Protein AF-A0AAN6G7Z8-F1 (afdb_monomer)

Solvent-accessible surface area (backbone atoms only — not comparable to full-atom values): 63134 Å² total; per-residue (Å²): 135,84,89,82,85,80,85,89,82,92,87,84,90,83,86,84,84,86,82,89,71,88,78,70,93,81,31,65,41,79,44,77,35,82,87,79,73,40,82,43,78,47,68,76,52,81,61,79,88,75,63,74,58,39,73,42,87,99,51,43,29,22,44,34,81,71,42,70,51,83,85,36,32,41,28,30,42,38,38,22,40,59,78,18,38,45,71,77,44,64,40,52,74,22,33,36,38,38,35,25,71,35,42,23,30,37,41,32,49,68,95,46,75,43,79,41,42,49,81,32,71,52,77,41,53,56,64,36,40,33,31,40,34,30,69,27,98,45,60,20,32,28,41,38,39,35,45,29,70,77,84,71,64,94,68,77,63,78,80,62,86,82,70,91,86,87,85,84,88,84,78,89,81,88,82,88,81,89,80,90,79,89,84,88,88,88,83,90,85,82,84,86,88,85,90,81,91,80,85,80,86,75,89,76,84,82,79,87,78,92,72,91,70,97,71,82,82,80,76,73,53,68,42,68,73,77,66,58,80,68,38,80,37,45,62,54,39,44,73,45,38,32,36,31,42,46,100,92,46,52,25,56,31,36,34,42,29,38,26,86,88,46,36,49,74,66,41,80,26,63,27,47,96,33,30,34,36,43,81,44,66,57,43,82,40,78,31,54,33,39,36,38,59,43,51,78,90,66,58,98,82,59,67,86,87,71,68,60,69,50,77,45,38,35,29,29,53,80,66,99,46,43,35,47,39,41,34,38,39,35,37,54,71,46,100,66,81,87,67,79,77,75,80,77,79,83,82,90,82,84,87,85,81,85,82,86,83,80,90,76,82,83,83,80,88,81,83,85,83,82,90,78,88,88,78,94,82,83,91,81,86,86,83,93,78,77,88,78,76,76,90,74,68,86,86,58,94,80,66,88,76,56,80,44,39,48,50,90,51,76,61,36,53,47,42,55,73,43,42,71,61,39,53,50,14,21,51,28,41,50,54,42,49,51,34,26,49,41,17,50,47,28,36,74,72,70,74,41,60,33,34,53,38,67,51,60,53,85,87,82,54,71,77,50,51,77,35,71,29,51,50,69,45,81,33,60,27,91,47,39,56,69,59,40,58,29,63,46,30,5,47,68,23,87,84,30,89,37,39,58,44,62,60,56,46,48,42,59,20,38,64,70,32,94,64,60,48,42,47,40,38,29,32,34,32,33,27,39,68,13,41,55,37,60,68,38,89,69,28,48,84,53,36,84,85,31,70,46,32,34,54,19,26,30,42,86,45,51,35,50,44,63,42,63,54,51,26,74,50,66,59,86,76,91,72,82,96,56,80,68,63,52,15,31,8,35,23,40,31,54,34,55,62,35,38,34,60,43,77,79,40,44,67,56,29,48,50,31,74,53,66,55,48,58,86,40,30,68,34,62,76,33,50,12,55,19,29,22,40,23,28,20,41,44,57,30,52,44,49,28,19,33,37,15,17,71,66,45,70,80,41,92,46,11,38,46,46,78,11,18,75,42,44,51,34,71,63,32,32,53,43,43,71,36,64,66,74,72,40,79,32,54,76,76,39,46,95,90,61,23,50,78,44,30,31,71,35,71,68,56,49,58,50,41,62,57,31,53,41,27,54,61,93,87,59,77,83,69,76,80,83,76,46,88,90,39,68,69,35,45,53,54,47,55,50,53,30,67,52,36,34,45,75,41,53,28,89,60,21,31,36,36,34,36,29,86,100,45,23,31,36,32,41,39,36,24,50,73,92,37,74,76,46,78,47,75,29,68,54,62,76,50,96,84,77,54,79,82,60,91,33,55,33,54,66,49,74,51,38,56,65,65,53,52,55,50,50,52,54,52,53,51,74,76,50,95,76,82,92,74,83,90,50,86,79,51,54,64,56,50,51,54,53,49,52,58,53,57,72,72,52,50,33,30,37,34,39,30,27,50,43,62,22,65,29,78,42,73,36,44,90,75,59,16,43,54,70,77,92,68,89,62,52,83,83,93,82,85,89,83,84,94,80,85,90,88,85,84,93,82,74,93,68,65,66,76,63,84,72,81,69,97,49,88,86,59,75,62,82,79,81,87,76,94,75,84,90,81,79,79,46,47,45,62,40,48,70,65,62,89,86,73,87,67,56,62,35,30,45,29,42,24,23,57,80,33,23,22,17,36,35,42,32,30,70,82,73,50,72,40,63,37,62,53,74,77,70,79,77,89,71,92,76,84,78,88,82,72,102,63,83,79,80,77,80,68,43,74,50,73,44,77,49,70,85,87,58,76,47,64,50,52,50,35,38,40,34,17,37,65,95,29,32,15,16,42,25,48,33,25,62,60,70,54,61,56,68,72,47,35,24,80,86,38,51,51,82,48,70,52,69,49,60,92,95,39,49,51,30,26,37,34,38,34,26,66,88,40,25,49,46,81,48,77,35,49,59,130

Mean predicted aligned error: 20.31 Å

Sequence (1068 aa):
MDEDRHLPGDRPAEDVDGIGNAQQPGQTGIFWDTLSGKETTRRLACQREDITARKVYNADFRFQKVFAVGDSMAAGIVEIPVGGSKPAKTSKTGSLTFFVSEGSVRARIHSSSFVVGAGGMFLVPIGNQYSIDNMAEHDSRLFFAEARGPHSNSDDVRGVEGVIDHAAQDAVGHRFAEGAESEEETTTISMPESKSKVATMASSKEVYDEATGAGTEHEALIRFTNVRQNEIIFHRLLLIVGRAGTPSTPVRALVAHPDPRSGFGPIEWQCTQSHFKTSVPLREGENTIRFVAKIDGASDDDDPGHVTTTQLTVKYEPQNVPPLRIAILLAKDSPVDLKPTPIPTATIDAKPKPPIVTHRPHPEPTPLPASARVDQVEQSDAPTASDPAPPVEPDNTNAPRPLVDCPPGPIRDKILAGGIKEIQRRVAIQAYCWQAFYAEQMHRHRFGRRAFRFEEHPNDAADTSLEDLLVVHLLRSEKTVAEFHDANNAQQNRDATNSGAMWDWTSEAIARHPELSKSRAPIAVLTLESHWVPDHPNAPPPARNQRRGLLLAHAALGGSASAPWMSILEQKAERENDADQFSLGVMGSHWIWAAPSSLEQLSDAFLDETRTDEDYVVSDLGEGGTAWETLCVGMGAWLHEAGHALGNPHWPTGIMSRGYNEFSRIFMTTEAYRTRLNQPGERLITPANDDRNCHLHRAEACRARWHPNLRLPGDAPAPPALDPSKEESVQAYERWCSLPPLIYATPDGALFHASEGNGIVAIEIDVDDSLVRLIEFTGRPGGDGAKEGKAPVTEYLLDKKTVKETLRAHLRSRSPAEEKKNDDDAVAAEEEEEEELFKKLHVTVRAVGTNLCIAELGNYFRDAFASPIEIFATREDEQQGPGRNPKPAPPSGPGILAFRAPGCGREVQLEDGEKGGEKYRWTTAFADQVGSRPGLTAITIFAEWSLRGIKFEYEDGTSQAFGDTSSPTTDKDKDKDTERSSPAPTFAHRFPFDTSTPGRHIAHVVLRAGWWVDAIQFVLENGAQTELVGNTGGGGLFVLLPPEGKRVVGLHGSFDEWIRSVGICYEA

Secondary structure (DSSP, 8-state):
---------------------PPPTTSEEEEEETTTTEEEEEE----GGG--PEEPTTSS-EEEEEEEETTTEEEEEEEE-TT-EEEEEE-TTEEEEEEEEESEEEEEETTEEEEEETT-EEEE-TT-EEEEEE-SSS-EEEEEEEEE-----TTSSTTTTTSSSSSS-------------------------------PPP------------------SEEESS--TTEEE-SSEEEEEEEE-BTTB-EEEEEEE--TTS-PPPEEEEEETTEEEEEEE--SEEEEEEEEEEETT--TTS-GGG--EEEEEEEE---SSPBPEEEEEE-TT-S---SPPPP--------PPPP-------PPPPPPPPP----------------PPP------TTSPPPSS---SSHHHHHHHHHHHHHHHHHHHHHHHHHHHHHHHHHHHTTS-S---B--B----STT--HHHHB-EEEEE-SS-HHHHT-GGG-TT-TT-S-TTHHHHHHHHHHHTSTTGGG--S-EEEEETT-EEEET-TTPPPPPTTPPPEEEES--EEEE--S-GGGGG----S-----GGG--EEEEESTTGGGS-SSGGGHHHHTT--PBP-TTTS--GGG--SBHHHHHHHHHHHHHHHHHHHTT----SSSTTTTGGGGTHHHH-SS---BGGGTBPPPS---TTTTTSSSS--HHHHHHHHH-GGG--TT-SSPPPP--TT-HHHHHHHHHHHH-PPEEEEBSSEEEEEPPTT--EEEEEEEETTEEEEEEE--SS--TTT----SSSBSEEEEEHHHHHHHHHHHHHHH-----PPP-TTHHHHHHHHHHHHHHHS-EEEEEEETT--EEEES-HHHHSB----------------S----------PPPP-----SSTT--BPPP--SSS---PEEEE-----SS----EEEEEEEESSSEEEEEEEETTS-EEEEE----------------S-PPPPPEEEEEE--TTSS--SEEEEEEEESSSEEEEEEEETTS-B---EE-TTSSEEEEE-PPTT--EEEEEEEESSSEEEEEEEE--

pLDDT: mean 72.28, std 25.33, range [21.23, 98.69]

Nearest PDB structures (foldseek):
  6o2d-assembly1_A  TM=9.575E-01  e=2.338E-12  Schizosaccharomyces pombe
  6o2d-assembly1_B  TM=8.666E-01  e=4.408E-12  Schizosaccharomyces pombe
  7x85-assembly2_C  TM=8.555E-01  e=1.520E-10  Gallus gallus
  7zvm-assembly1_A-2  TM=8.841E-01  e=1.542E-07  Thermococcus barophilus
  5fq0-assembly1_A  TM=8.252E-01  e=3.592E-07  Halomonas sp.

Radius of gyration: 38.15 Å; Cα contacts (8 Å, |Δi|>4): 1981; chains: 1; bounding box: 124×100×104 Å

Organism: NCBI:txid155126

InterPro domains:
  IPR001229 Jacalin-like lectin domain [PS51752] (910-1068)
  IPR011051 RmlC-like cupin domain superfamily [SSF51182] (70-149)
  IPR014710 RmlC-like jelly roll fold [G3DSA:2.60.120.10] (59-148)
  IPR021917 Uncharacterised protein family, zinc metallopeptidase-like [PF12044] (222-339)
  IPR021917 Uncharacterised protein family, zinc metallopeptidase-like [PF12044] (418-731)
  IPR025974 Mif2/CENP-C cupin domain [PF11699] (61-145)
  IPR036404 Jacalin-like lectin domain superfamily [G3DSA:2.100.10.30] (911-1067)
  IPR036404 Jacalin-like lectin domain superfamily [SSF51101] (936-1066)
  IPR053002 Zinc-dependent metalloproteinase M10B [PTHR21054] (424-1067)

Foldseek 3Di:
DDDDDDDDDDDDDDDDDDDDDDDDPDQWDWDQDPVVRDTDIDGPDDDPVRADFDDDPPFQKTWDFDDDDDPFKTKTKIKGFAQGKADKDALAQKKKKKAWQAAWKWKDKANDIDIAHHRGMDIRGHGIIMMITGPGPGMIMMIMMIGGDPDDPPPVVVPPVPPPDPDDDDDDDDDDDDDDDDDDDDDDDDDDDDDDDDDDDDDDDDDDDDDDDDDDDPDQQWAWDQDDAAAEAAAFKAKTKTFGGDPVWDFQWKWKQKALQQLEGIFIWGAFPRITIDIYGHDAFKIKIKMWTDTPPDDPPPDPVPTRMDIGMYHYDHDPFFFAEEAEEDEQPQPDDPDPPPDDPDDDDDDDDDDDDDDDDDDDDDDDDDDDDDDDDDDDDDDDDDDDDAPDDPDPVPDDDFLAFDDDDPLSVCSSVCPVLLLLLLVQLLVSLQLNFQQSQLVVQVLHRFGFHFQFDDSPDSNDASSNGGDYHYFYFNHHLVRQQDPLCDLQQPPRPNVCVLLQRVLVRLCPDPPSVQFQRAYQYEHSSWFWAFPDPRFDDAADPWGTTTTTNFDQAWAELAQLLCRVDGDDDDDDRDSSRYGYGYGYCQLSSLGDSHPNCLVVSQAFQAADDSNGGTPVSVQPRTSNQSCLQRSLSSVLRSLNSLVDAQAPAASSDRLSSLSSLSRHQWGQQRVSVRGGTDSGRDPVPSPPGHHQDSVSSLLLSLRRSGDDPPDPPDQQDADPVDPVSVVVNVVVLHDAWAWDAAQFWIKTFADPPKAWAWKFKDWPNHTQDIDGFPCDDRPPDDDDDNDRHGMDGDGPVNVLVSVVVVVCVVDVDDDDDDDPVVVVVVVVVSVVVLVPIFMKMWTAMSSRHIDIDRRGVPGRHDDDPDFDWDDDDDDDDDDDDDDDDDDPTDDHGDDPDPDPDDWDDDDDPDDDDDDKTKDWFFAPDPDDDWFWFKKKFWEDQAGAKIKTATPVRDITMDGDPDFPDPDDDDPPDDPDDDDDGTDIDMGGDDPVDPFRFFQKKKFFADQFTQWIKTATRVRDIDPTDGNPVHHDIDMAGDHPPKGFGIWIAIDDRHTRDIHTDIDD

Structure (mmCIF, N/CA/C/O backbone):
data_AF-A0AAN6G7Z8-F1
#
_entry.id   AF-A0AAN6G7Z8-F1
#
loop_
_atom_site.group_PDB
_atom_site.id
_atom_site.type_symbol
_atom_site.label_atom_id
_atom_site.label_alt_id
_atom_site.label_comp_id
_atom_site.label_asym_id
_atom_site.label_entity_id
_atom_site.label_seq_id
_atom_site.pdbx_PDB_ins_code
_atom_site.Cartn_x
_atom_site.Cartn_y
_atom_site.Cartn_z
_atom_site.occupancy
_atom_site.B_iso_or_equiv
_atom_site.auth_seq_id
_atom_site.auth_comp_id
_atom_site.auth_asym_id
_atom_site.auth_atom_id
_atom_site.pdbx_PDB_model_num
ATOM 1 N N . MET A 1 1 ? -71.427 -47.394 25.728 1.00 28.48 1 MET A N 1
ATOM 2 C CA . MET A 1 1 ? -71.384 -48.728 25.108 1.00 28.48 1 MET A CA 1
ATOM 3 C C . MET A 1 1 ? -71.312 -48.486 23.625 1.00 28.48 1 MET A C 1
ATOM 5 O O . MET A 1 1 ? -72.136 -47.735 23.123 1.00 28.48 1 MET A O 1
ATOM 9 N N . ASP A 1 2 ? -70.267 -49.058 23.048 1.00 25.77 2 ASP A N 1
ATOM 10 C CA . ASP A 1 2 ? -69.879 -49.123 21.643 1.00 25.77 2 ASP A CA 1
ATOM 11 C C . ASP A 1 2 ? -69.475 -47.831 20.921 1.00 25.77 2 ASP A C 1
ATOM 13 O O . ASP A 1 2 ? -70.232 -46.877 20.747 1.00 25.77 2 ASP A O 1
ATOM 17 N N . GLU A 1 3 ? -68.190 -47.864 20.555 1.00 27.66 3 GLU A N 1
ATOM 18 C CA . GLU A 1 3 ? -67.471 -47.011 19.626 1.00 27.66 3 GLU A CA 1
ATOM 19 C C . GLU A 1 3 ? -68.074 -47.141 18.234 1.00 27.66 3 GLU A C 1
ATOM 21 O O . GLU A 1 3 ? -68.332 -48.242 17.754 1.00 27.66 3 GLU A O 1
ATOM 26 N N . ASP A 1 4 ? -68.250 -46.014 17.559 1.00 33.69 4 ASP A N 1
ATOM 27 C CA . ASP A 1 4 ? -68.547 -46.026 16.141 1.00 33.69 4 ASP A CA 1
ATOM 28 C C . ASP A 1 4 ? -68.101 -44.698 15.544 1.00 33.69 4 ASP A C 1
ATOM 30 O O . ASP A 1 4 ? -68.445 -43.630 16.064 1.00 33.69 4 ASP A O 1
ATOM 34 N N . ARG A 1 5 ? -67.367 -44.763 14.433 1.00 30.23 5 ARG A N 1
ATOM 35 C CA . ARG A 1 5 ? -67.792 -44.068 13.214 1.00 30.23 5 ARG A CA 1
ATOM 36 C C . ARG A 1 5 ? -66.953 -44.476 12.013 1.00 30.23 5 ARG A C 1
ATOM 38 O O . ARG A 1 5 ? -65.790 -44.122 11.853 1.00 30.23 5 ARG A O 1
ATOM 45 N N . HIS A 1 6 ? -67.656 -45.230 11.184 1.00 27.31 6 HIS A N 1
ATOM 46 C CA . HIS A 1 6 ? -67.337 -45.735 9.866 1.00 27.31 6 HIS A CA 1
ATOM 47 C C . HIS A 1 6 ? -67.014 -44.664 8.800 1.00 27.31 6 HIS A C 1
ATOM 49 O O . HIS A 1 6 ? -67.655 -43.616 8.724 1.00 27.31 6 HIS A O 1
ATOM 55 N N . LEU A 1 7 ? -66.048 -45.046 7.950 1.00 27.84 7 LEU A N 1
ATOM 56 C CA . LEU A 1 7 ? -65.955 -45.013 6.467 1.00 27.84 7 LEU A CA 1
ATOM 57 C C . LEU A 1 7 ? -67.247 -44.669 5.679 1.00 27.84 7 LEU A C 1
ATOM 59 O O . LEU A 1 7 ? -68.328 -44.901 6.222 1.00 27.84 7 LEU A O 1
ATOM 63 N N . PRO A 1 8 ? -67.208 -44.243 4.383 1.00 38.03 8 PRO A N 1
ATOM 64 C CA . PRO A 1 8 ? -66.301 -44.681 3.283 1.00 38.03 8 PRO A CA 1
ATOM 65 C C . PRO A 1 8 ? -65.854 -43.523 2.341 1.00 38.03 8 PRO A C 1
ATOM 67 O O . PRO A 1 8 ? -66.257 -42.387 2.539 1.00 38.03 8 PRO A O 1
ATOM 70 N N . GLY A 1 9 ? -65.045 -43.632 1.284 1.00 28.48 9 GLY A N 1
ATOM 71 C CA . GLY A 1 9 ? -64.254 -44.655 0.596 1.00 28.48 9 GLY A CA 1
ATOM 72 C C . GLY A 1 9 ? -63.456 -43.941 -0.531 1.00 28.48 9 GLY A C 1
ATOM 73 O O . GLY A 1 9 ? -63.739 -42.781 -0.828 1.00 28.48 9 GLY A O 1
ATOM 74 N N . ASP A 1 10 ? -62.484 -44.644 -1.127 1.00 33.16 10 ASP A N 1
ATOM 75 C CA . ASP A 1 10 ? -61.603 -44.291 -2.268 1.00 33.16 10 ASP A CA 1
ATOM 76 C C . ASP A 1 10 ? -60.564 -43.158 -2.110 1.00 33.16 10 ASP A C 1
ATOM 78 O O . ASP A 1 10 ? -60.912 -41.980 -2.063 1.00 33.16 10 ASP A O 1
ATOM 82 N N . ARG A 1 11 ? -59.259 -43.514 -2.127 1.00 24.14 11 ARG A N 1
ATOM 83 C CA . ARG A 1 11 ? -58.114 -42.676 -2.576 1.00 24.14 11 ARG A CA 1
ATOM 84 C C . ARG A 1 11 ? -56.769 -43.464 -2.651 1.00 24.14 11 ARG A C 1
ATOM 86 O O . ARG A 1 11 ? -56.707 -44.569 -2.118 1.00 24.14 11 ARG A O 1
ATOM 93 N N . PRO A 1 12 ? -55.729 -42.941 -3.351 1.00 32.41 12 PRO A N 1
ATOM 94 C CA . PRO A 1 12 ? -54.546 -43.679 -3.830 1.00 32.41 12 PRO A CA 1
ATOM 95 C C . PRO A 1 12 ? -53.280 -43.560 -2.948 1.00 32.41 12 PRO A C 1
ATOM 97 O O . PRO A 1 12 ? -53.175 -42.631 -2.161 1.00 32.41 12 PRO A O 1
ATOM 100 N N . ALA A 1 13 ? -52.324 -44.472 -3.200 1.00 33.62 13 ALA A N 1
ATOM 101 C CA . ALA A 1 13 ? -50.876 -44.480 -2.901 1.00 33.62 13 ALA A CA 1
ATOM 102 C C . ALA A 1 13 ? -50.381 -43.998 -1.519 1.00 33.62 13 ALA A C 1
ATOM 104 O O . ALA A 1 13 ? -50.325 -42.800 -1.279 1.00 33.62 13 ALA A O 1
ATOM 105 N N . GLU A 1 14 ? -49.832 -44.920 -0.715 1.00 25.30 14 GLU A N 1
ATOM 106 C CA . GLU A 1 14 ? -48.807 -44.602 0.291 1.00 25.30 14 GLU A CA 1
ATOM 107 C C . GLU A 1 14 ? -47.700 -45.665 0.343 1.00 25.30 14 GLU A C 1
ATOM 109 O O . GLU A 1 14 ? -47.925 -46.863 0.140 1.00 25.30 14 GLU A O 1
ATOM 114 N N . ASP A 1 15 ? -46.494 -45.145 0.564 1.00 27.22 15 ASP A N 1
ATOM 115 C CA . ASP A 1 15 ? -45.196 -45.797 0.640 1.00 27.22 15 ASP A CA 1
ATOM 116 C C . ASP A 1 15 ? -45.109 -46.821 1.782 1.00 27.22 15 ASP A C 1
ATOM 118 O O . ASP A 1 15 ? -45.509 -46.569 2.917 1.00 27.22 15 ASP A O 1
ATOM 122 N N . VAL A 1 16 ? -44.525 -47.983 1.481 1.00 29.36 16 VAL A N 1
ATOM 123 C CA . VAL A 1 16 ? -44.219 -49.019 2.472 1.00 29.36 16 VAL A CA 1
ATOM 124 C C . VAL A 1 16 ? -42.811 -48.789 3.012 1.00 29.36 16 VAL A C 1
ATOM 126 O O . VAL A 1 16 ? -41.816 -49.098 2.351 1.00 29.36 16 VAL A O 1
ATOM 129 N N . ASP A 1 17 ? -42.745 -48.289 4.242 1.00 27.64 17 ASP A N 1
ATOM 130 C CA . ASP A 1 17 ? -41.586 -48.439 5.113 1.00 27.64 17 ASP A CA 1
ATOM 131 C C . ASP A 1 17 ? -41.465 -49.891 5.609 1.00 27.64 17 ASP A C 1
ATOM 133 O O . ASP A 1 17 ? -42.432 -50.501 6.063 1.00 27.64 17 ASP A O 1
ATOM 137 N N . GLY A 1 18 ? -40.233 -50.410 5.588 1.00 28.52 18 GLY A N 1
ATOM 138 C CA . GLY A 1 18 ? -39.791 -51.468 6.501 1.00 28.52 18 GLY A CA 1
ATOM 139 C C . GLY A 1 18 ? -39.452 -52.833 5.895 1.00 28.52 18 GLY A C 1
ATOM 140 O O . GLY A 1 18 ? -40.257 -53.752 5.959 1.00 28.52 18 GLY A O 1
ATOM 141 N N . ILE A 1 19 ? -38.192 -53.021 5.473 1.00 29.64 19 ILE A N 1
ATOM 142 C CA . ILE A 1 19 ? -37.435 -54.263 5.736 1.00 29.64 19 ILE A CA 1
ATOM 143 C C . ILE A 1 19 ? -36.008 -53.862 6.132 1.00 29.64 19 ILE A C 1
ATOM 145 O O . ILE A 1 19 ? -35.296 -53.210 5.367 1.00 29.64 19 ILE A O 1
ATOM 149 N N . GLY A 1 20 ? -35.625 -54.219 7.358 1.00 32.72 20 GLY A N 1
ATOM 150 C CA . GLY A 1 20 ? -34.321 -53.936 7.942 1.00 32.72 20 GLY A CA 1
ATOM 151 C C . GLY A 1 20 ? -33.197 -54.784 7.350 1.00 32.72 20 GLY A C 1
ATOM 152 O O . GLY A 1 20 ? -33.374 -55.963 7.061 1.00 32.72 20 GLY A O 1
ATOM 153 N N . ASN A 1 21 ? -32.018 -54.172 7.249 1.00 30.88 21 ASN A N 1
ATOM 154 C CA . ASN A 1 21 ? -30.740 -54.868 7.176 1.00 30.88 21 ASN A CA 1
ATOM 155 C C . ASN A 1 21 ? -29.940 -54.481 8.421 1.00 30.88 21 ASN A C 1
ATOM 157 O O . ASN A 1 21 ? -29.909 -53.309 8.796 1.00 30.88 21 ASN A O 1
ATOM 161 N N . ALA A 1 22 ? -29.342 -55.479 9.070 1.00 32.75 22 ALA A N 1
ATOM 162 C CA . ALA A 1 22 ? -28.551 -55.333 10.285 1.00 32.75 22 ALA A CA 1
ATOM 163 C C . ALA A 1 22 ? -27.556 -54.162 10.174 1.00 32.75 22 ALA A C 1
ATOM 165 O O . ALA A 1 22 ? -26.689 -54.153 9.300 1.00 32.75 22 ALA A O 1
ATOM 166 N N . GLN A 1 23 ? -27.705 -53.163 11.048 1.00 38.81 23 GLN A N 1
ATOM 167 C CA . GLN A 1 23 ? -26.802 -52.017 11.127 1.00 38.81 23 GLN A CA 1
ATOM 168 C C . GLN A 1 23 ? -25.464 -52.467 11.715 1.00 38.81 23 GLN A C 1
ATOM 170 O O . GLN A 1 23 ? -25.405 -52.965 12.838 1.00 38.81 23 GLN A O 1
ATOM 175 N N . GLN A 1 24 ? -24.387 -52.285 10.951 1.00 41.59 24 GLN A N 1
ATOM 176 C CA . GLN A 1 24 ? -23.034 -52.440 11.471 1.00 41.59 24 GLN A CA 1
ATOM 177 C C . GLN A 1 24 ? -22.754 -51.334 12.509 1.00 41.59 24 GLN A C 1
ATOM 179 O O . GLN A 1 24 ? -23.077 -50.167 12.257 1.00 41.59 24 GLN A O 1
ATOM 184 N N . PRO A 1 25 ? -22.167 -51.662 13.672 1.00 41.09 25 PRO A N 1
ATOM 185 C CA . PRO A 1 25 ? -21.798 -50.668 14.672 1.00 41.09 25 PRO A CA 1
ATOM 186 C C . PRO A 1 25 ? -20.671 -49.788 14.110 1.00 41.09 25 PRO A C 1
ATOM 188 O O . PRO A 1 25 ? -19.582 -50.281 13.833 1.00 41.09 25 PRO A O 1
ATOM 191 N N . GLY A 1 26 ? -20.942 -48.495 13.900 1.00 52.34 26 GLY A N 1
ATOM 192 C CA . GLY A 1 26 ? -19.928 -47.529 13.446 1.00 52.34 26 GLY A CA 1
ATOM 193 C C . GLY A 1 26 ? -20.428 -46.335 12.623 1.00 52.34 26 GLY A C 1
ATOM 194 O O . GLY A 1 26 ? -19.665 -45.405 12.398 1.00 52.34 26 GLY A O 1
ATOM 195 N N . GLN A 1 27 ? -21.689 -46.323 12.171 1.00 58.59 27 GLN A N 1
ATOM 196 C CA . GLN A 1 27 ? -22.224 -45.235 11.322 1.00 58.59 27 GLN A CA 1
ATOM 197 C C . GLN A 1 27 ? -23.194 -44.288 12.026 1.00 58.59 27 GLN A C 1
ATOM 199 O O . GLN A 1 27 ? -23.406 -43.153 11.587 1.00 58.59 27 GLN A O 1
ATOM 204 N N . THR A 1 28 ? -23.802 -44.756 13.112 1.00 66.75 28 THR A N 1
ATOM 205 C CA . THR A 1 28 ? -24.691 -43.980 13.973 1.00 66.75 28 THR A CA 1
ATOM 206 C C . THR A 1 28 ? -23.906 -43.425 15.149 1.00 66.75 28 THR A C 1
ATOM 208 O O . THR A 1 28 ? -23.304 -44.197 15.891 1.00 66.75 28 THR A O 1
ATOM 211 N N . GLY A 1 29 ? -23.920 -42.105 15.312 1.00 70.12 29 GLY A N 1
ATOM 212 C CA . GLY A 1 29 ? -23.326 -41.419 16.455 1.00 70.12 29 GLY A CA 1
ATOM 213 C C . GLY A 1 29 ? -24.395 -40.746 17.309 1.00 70.12 29 GLY A C 1
ATOM 214 O O . GLY A 1 29 ? -25.502 -40.462 16.836 1.00 70.12 29 GLY A O 1
ATOM 215 N N . ILE A 1 30 ? -24.060 -40.522 18.577 1.00 79.88 30 ILE A N 1
ATOM 216 C CA . ILE A 1 30 ? -24.848 -39.701 19.495 1.00 79.88 30 ILE A CA 1
ATOM 217 C C . ILE A 1 30 ? -24.426 -38.254 19.254 1.00 79.88 30 ILE A C 1
ATOM 219 O O . ILE A 1 30 ? -23.234 -37.960 19.197 1.00 79.88 30 ILE A O 1
ATOM 223 N N . PHE A 1 31 ? -25.390 -37.362 19.063 1.00 73.25 31 PHE A N 1
ATOM 224 C CA . PHE A 1 31 ? -25.132 -35.932 18.971 1.00 73.25 31 PHE A CA 1
ATOM 225 C C . PHE A 1 31 ? -26.122 -35.175 19.846 1.00 73.25 31 PHE A C 1
ATOM 227 O O . PHE A 1 31 ? -27.244 -35.627 20.092 1.00 73.25 31 PHE A O 1
ATOM 234 N N . TRP A 1 32 ? -25.696 -34.005 20.302 1.00 81.88 32 TRP A N 1
ATOM 235 C CA . TRP A 1 32 ? -26.560 -33.084 21.014 1.00 81.88 32 TRP A CA 1
ATOM 236 C C . TRP A 1 32 ? -27.455 -32.343 20.019 1.00 81.88 32 TRP A C 1
ATOM 238 O O . TRP A 1 32 ? -26.964 -31.573 19.190 1.00 81.88 32 TRP A O 1
ATOM 248 N N . ASP A 1 33 ? -28.765 -32.577 20.077 1.00 74.62 33 ASP A N 1
ATOM 249 C CA . ASP A 1 33 ? -29.726 -31.797 19.302 1.00 74.62 33 ASP A CA 1
ATOM 250 C C . ASP A 1 33 ? -30.046 -30.505 20.058 1.00 74.62 33 ASP A C 1
ATOM 252 O O . ASP A 1 33 ? -30.801 -30.497 21.031 1.00 74.62 33 ASP A O 1
ATOM 256 N N . THR A 1 34 ? -29.463 -29.397 19.602 1.00 65.31 34 THR A N 1
ATOM 257 C CA . THR A 1 34 ? -29.640 -28.072 20.208 1.00 65.31 34 THR A CA 1
ATOM 258 C C . THR A 1 34 ? -31.082 -27.568 20.157 1.00 65.31 34 THR A C 1
ATOM 260 O O . THR A 1 34 ? -31.442 -26.731 20.980 1.00 65.31 34 THR A O 1
ATOM 263 N N . LEU A 1 35 ? -31.921 -28.075 19.243 1.00 63.69 35 LEU A N 1
ATOM 264 C CA . LEU A 1 35 ? -33.328 -27.676 19.137 1.00 63.69 35 LEU A CA 1
ATOM 265 C C . LEU A 1 35 ? -34.215 -28.407 20.147 1.00 63.69 35 LEU A C 1
ATOM 267 O O . LEU A 1 35 ? -35.137 -27.809 20.696 1.00 63.69 35 LEU A O 1
ATOM 271 N N . SER A 1 36 ? -33.953 -29.692 20.398 1.00 69.25 36 SER A N 1
ATOM 272 C CA . SER A 1 36 ? -34.718 -30.476 21.377 1.00 69.25 36 SER A CA 1
ATOM 273 C C . SER A 1 36 ? -34.083 -30.513 22.771 1.00 69.25 36 SER A C 1
ATOM 275 O O . SER A 1 36 ? -34.740 -30.948 23.720 1.00 69.25 36 SER A O 1
ATOM 277 N N . GLY A 1 37 ? -32.834 -30.050 22.909 1.00 76.19 37 GLY A N 1
ATOM 278 C CA . GLY A 1 37 ? -32.074 -30.047 24.161 1.00 76.19 37 GLY A CA 1
ATOM 279 C C . GLY A 1 37 ? -31.776 -31.453 24.684 1.00 76.19 37 GLY A C 1
ATOM 280 O O . GLY A 1 37 ? -31.726 -31.654 25.897 1.00 76.19 37 GLY A O 1
ATOM 281 N N . LYS A 1 38 ? -31.674 -32.444 23.789 1.00 72.25 38 LYS A N 1
ATOM 282 C CA . LYS A 1 38 ? -31.502 -33.859 24.140 1.00 72.25 38 LYS A CA 1
ATOM 283 C C . LYS A 1 38 ? -30.462 -34.535 23.259 1.00 72.25 38 LYS A C 1
ATOM 285 O O . LYS A 1 38 ? -30.348 -34.251 22.065 1.00 72.25 38 LYS A O 1
ATOM 290 N N . GLU A 1 39 ? -29.767 -35.508 23.836 1.00 80.75 39 GLU A N 1
ATOM 291 C CA . GLU A 1 39 ? -28.957 -36.443 23.063 1.00 80.75 39 GLU A CA 1
ATOM 292 C C . GLU A 1 39 ? -29.843 -37.272 22.135 1.00 80.75 39 GLU A C 1
ATOM 294 O O . GLU A 1 39 ? -30.804 -37.919 22.556 1.00 80.75 39 GLU A O 1
ATOM 299 N N . THR A 1 40 ? -29.512 -37.240 20.849 1.00 77.00 40 THR A N 1
ATOM 300 C CA . THR A 1 40 ? -30.224 -37.967 19.802 1.00 77.00 40 THR A CA 1
ATOM 301 C C . THR A 1 40 ? -29.233 -38.818 19.017 1.00 77.00 40 THR A C 1
ATOM 303 O O . THR A 1 40 ? -28.097 -38.419 18.772 1.00 77.00 40 THR A O 1
ATOM 306 N N . THR A 1 41 ? -29.652 -40.007 18.585 1.00 77.00 41 THR A N 1
ATOM 307 C CA . THR A 1 41 ? -28.829 -40.886 17.744 1.00 77.00 41 THR A CA 1
ATOM 308 C C . THR A 1 41 ? -29.246 -40.768 16.282 1.00 77.00 41 THR A C 1
ATOM 310 O O . THR A 1 41 ? -30.413 -40.967 15.945 1.00 77.00 41 THR A O 1
ATOM 313 N N . ARG A 1 42 ? -28.297 -40.469 15.389 1.00 78.44 42 ARG A N 1
ATOM 314 C CA . ARG A 1 42 ? -28.504 -40.462 13.928 1.00 78.44 42 ARG A CA 1
ATOM 315 C C . ARG A 1 42 ? -27.264 -40.970 13.201 1.00 78.44 42 ARG A C 1
ATOM 317 O O . ARG A 1 42 ? -26.195 -41.105 13.787 1.00 78.44 42 ARG A O 1
ATOM 324 N N . ARG A 1 43 ? -27.401 -41.250 11.901 1.00 78.56 43 ARG A N 1
ATOM 325 C CA . ARG A 1 43 ? -26.254 -41.527 11.029 1.00 78.56 43 ARG A CA 1
ATOM 326 C C . ARG A 1 43 ? -25.417 -40.253 10.875 1.00 78.56 43 ARG A C 1
ATOM 328 O O . ARG A 1 43 ? -25.893 -39.294 10.275 1.00 78.56 43 ARG A O 1
ATOM 335 N N . LEU A 1 44 ? -24.195 -40.267 11.407 1.00 80.38 44 LEU A N 1
ATOM 336 C CA . LEU A 1 44 ? -23.237 -39.153 11.320 1.00 80.38 44 LEU A CA 1
ATOM 337 C C . LEU A 1 44 ? -22.104 -39.436 10.324 1.00 80.38 44 LEU A C 1
ATOM 339 O O . LEU A 1 44 ? -21.452 -38.508 9.860 1.00 80.38 44 LEU A O 1
ATOM 343 N N . ALA A 1 45 ? -21.904 -40.702 9.949 1.00 77.94 45 ALA A N 1
ATOM 344 C CA . ALA A 1 45 ? -20.923 -41.117 8.954 1.00 77.94 45 ALA A CA 1
ATOM 345 C C . ALA A 1 45 ? -21.519 -42.164 7.998 1.00 77.94 45 ALA A C 1
ATOM 347 O O . ALA A 1 45 ? -22.379 -42.956 8.382 1.00 77.94 45 ALA A O 1
ATOM 348 N N . CYS A 1 46 ? -21.068 -42.171 6.743 1.00 82.00 46 CYS A N 1
ATOM 349 C CA . CYS A 1 46 ? -21.460 -43.152 5.730 1.00 82.00 46 CYS A CA 1
ATOM 350 C C . CYS A 1 46 ? -20.241 -43.478 4.866 1.00 82.00 46 CYS A C 1
ATOM 352 O O . CYS A 1 46 ? -19.675 -42.571 4.255 1.00 82.00 46 CYS A O 1
ATOM 354 N N . GLN A 1 47 ? -19.840 -44.750 4.818 1.00 79.94 47 GLN A N 1
ATOM 355 C CA . GLN A 1 47 ? -18.770 -45.193 3.922 1.00 79.94 47 GLN A CA 1
ATOM 356 C C . GLN A 1 47 ? -19.295 -45.377 2.495 1.00 79.94 47 GLN A C 1
ATOM 358 O O . GLN A 1 47 ? -20.505 -45.363 2.250 1.00 79.94 47 GLN A O 1
ATOM 363 N N . ARG A 1 48 ? -18.376 -45.503 1.534 1.00 80.00 48 ARG A N 1
ATOM 364 C CA . ARG A 1 48 ? -18.696 -45.562 0.104 1.00 80.00 48 ARG A CA 1
ATOM 365 C C . ARG A 1 48 ? -19.542 -46.788 -0.238 1.00 80.00 48 ARG A C 1
ATOM 367 O O . ARG A 1 48 ? -20.427 -46.688 -1.087 1.00 80.00 48 ARG A O 1
ATOM 374 N N . GLU A 1 49 ? -19.260 -47.903 0.418 1.00 79.38 49 GLU A N 1
ATOM 375 C CA . GLU A 1 49 ? -19.856 -49.224 0.226 1.00 79.38 49 GLU A CA 1
ATOM 376 C C . GLU A 1 49 ? -21.318 -49.267 0.702 1.00 79.38 49 GLU A C 1
ATOM 378 O O . GLU A 1 49 ? -22.112 -50.057 0.195 1.00 79.38 49 GLU A O 1
ATOM 383 N N . ASP A 1 50 ? -21.698 -48.373 1.621 1.00 78.44 50 ASP A N 1
ATOM 384 C CA . ASP A 1 50 ? -23.053 -48.278 2.184 1.00 78.44 50 ASP A CA 1
ATOM 385 C C . ASP A 1 50 ? -23.983 -47.344 1.400 1.00 78.44 50 ASP A C 1
ATOM 387 O O . ASP A 1 50 ? -25.177 -47.208 1.707 1.00 78.44 50 ASP A O 1
ATOM 391 N N . ILE A 1 51 ? -23.444 -46.691 0.369 1.00 84.69 51 ILE A N 1
ATOM 392 C CA . ILE A 1 51 ? -24.210 -45.842 -0.535 1.00 84.69 51 ILE A CA 1
ATOM 393 C C . ILE A 1 51 ? -24.902 -46.746 -1.559 1.00 84.69 51 ILE A C 1
ATOM 395 O O . ILE A 1 51 ? -24.278 -47.327 -2.442 1.00 84.69 51 ILE A O 1
ATOM 399 N N . THR A 1 52 ? -26.224 -46.831 -1.454 1.00 82.94 52 THR A N 1
ATOM 400 C CA . THR A 1 52 ? -27.115 -47.619 -2.310 1.00 82.94 52 THR A CA 1
ATOM 401 C C . THR A 1 52 ? -28.060 -46.688 -3.071 1.00 82.94 52 THR A C 1
ATOM 403 O O . THR A 1 52 ? -29.260 -46.609 -2.795 1.00 82.94 52 THR A O 1
ATOM 406 N N . ALA A 1 53 ? -27.513 -45.944 -4.041 1.00 84.25 53 ALA A N 1
ATOM 407 C CA . ALA A 1 53 ? -28.288 -45.037 -4.887 1.00 84.25 53 ALA A CA 1
ATOM 408 C C . ALA A 1 53 ? -29.386 -45.796 -5.651 1.00 84.25 53 ALA A C 1
ATOM 410 O O . ALA A 1 53 ? -29.115 -46.709 -6.433 1.00 84.25 53 ALA A O 1
ATOM 411 N N . ARG A 1 54 ? -30.653 -45.417 -5.440 1.00 86.44 54 ARG A N 1
ATOM 412 C CA . ARG A 1 54 ? -31.807 -46.076 -6.072 1.00 86.44 54 ARG A CA 1
ATOM 413 C C . ARG A 1 54 ? -32.218 -45.331 -7.332 1.00 86.44 54 ARG A C 1
ATOM 415 O O . ARG A 1 54 ? -32.201 -44.101 -7.353 1.00 86.44 54 ARG A O 1
ATOM 422 N N . LYS A 1 55 ? -32.605 -46.063 -8.381 1.00 85.88 55 LYS A N 1
ATOM 423 C CA . LYS A 1 55 ? -33.133 -45.456 -9.611 1.00 85.88 55 LYS A CA 1
ATOM 424 C C . LYS A 1 55 ? -34.394 -44.652 -9.286 1.00 85.88 55 LYS A C 1
ATOM 426 O O . LYS A 1 55 ? -35.294 -45.162 -8.623 1.00 85.88 55 LYS A O 1
ATOM 431 N N . VAL A 1 56 ? -34.454 -43.410 -9.758 1.00 85.25 56 VAL A N 1
ATOM 432 C CA . VAL A 1 56 ? -35.638 -42.559 -9.596 1.00 85.25 56 VAL A CA 1
ATOM 433 C C . VAL A 1 56 ? -36.693 -42.956 -10.635 1.00 85.25 56 VAL A C 1
ATOM 435 O O . VAL A 1 56 ? -36.372 -43.170 -11.804 1.00 85.25 56 VAL A O 1
ATOM 438 N N . TYR A 1 57 ? -37.953 -43.088 -10.208 1.00 67.69 57 TYR A N 1
ATOM 439 C CA . TYR A 1 57 ? -39.067 -43.482 -11.078 1.00 67.69 57 TYR A CA 1
ATOM 440 C C . TYR A 1 57 ? -39.193 -42.526 -12.278 1.00 67.69 57 TYR A C 1
ATOM 442 O O . TYR A 1 57 ? -39.215 -41.310 -12.094 1.00 67.69 57 TYR A O 1
ATOM 450 N N . ASN A 1 58 ? -39.249 -43.078 -13.498 1.00 71.56 58 ASN A N 1
ATOM 451 C CA . ASN A 1 58 ? -39.265 -42.339 -14.771 1.00 71.56 58 ASN A CA 1
ATOM 452 C C . ASN A 1 58 ? -38.111 -41.333 -14.976 1.00 71.56 58 ASN A C 1
ATOM 454 O O . ASN A 1 58 ? -38.292 -40.326 -15.658 1.00 71.56 58 ASN A O 1
ATOM 458 N N . ALA A 1 59 ? -36.926 -41.585 -14.410 1.00 78.75 59 ALA A N 1
ATOM 459 C CA . ALA A 1 59 ? -35.751 -40.750 -14.652 1.00 78.75 59 ALA A CA 1
ATOM 460 C C . ALA A 1 59 ? -34.467 -41.559 -14.891 1.00 78.75 59 ALA A C 1
ATOM 462 O O . ALA A 1 59 ? -34.295 -42.674 -14.386 1.00 78.75 59 ALA A O 1
ATOM 463 N N . ASP A 1 60 ? -33.535 -40.944 -15.619 1.00 84.75 60 ASP A N 1
ATOM 464 C CA . ASP A 1 60 ? -32.268 -41.544 -16.046 1.00 84.75 60 ASP A CA 1
ATOM 465 C C . ASP A 1 60 ? -31.117 -41.219 -15.084 1.00 84.75 60 ASP A C 1
ATOM 467 O O . ASP A 1 60 ? -30.003 -40.897 -15.489 1.00 84.75 60 ASP A O 1
ATOM 471 N N . PHE A 1 61 ? -31.395 -41.295 -13.779 1.00 90.88 61 PHE A N 1
ATOM 472 C CA . PHE A 1 61 ? -30.391 -41.186 -12.722 1.00 90.88 61 PHE A CA 1
ATOM 473 C C . PHE A 1 61 ? -30.808 -41.968 -11.468 1.00 90.88 61 PHE A C 1
ATOM 475 O O . PHE A 1 61 ? -31.986 -42.270 -11.239 1.00 90.88 61 PHE A O 1
ATOM 482 N N . ARG A 1 62 ? -29.824 -42.296 -10.633 1.00 91.44 62 ARG A N 1
ATOM 483 C CA . ARG A 1 62 ? -29.999 -42.867 -9.298 1.00 91.44 62 ARG A CA 1
ATOM 484 C C . ARG A 1 62 ? -29.709 -41.811 -8.239 1.00 91.44 62 ARG A C 1
ATOM 486 O O . ARG A 1 62 ? -28.899 -40.910 -8.445 1.00 91.44 62 ARG A O 1
ATOM 493 N N . PHE A 1 63 ? -30.393 -41.906 -7.108 1.00 91.75 63 PHE A N 1
ATOM 494 C CA . PHE A 1 63 ? -30.336 -40.918 -6.039 1.00 91.75 63 PHE A CA 1
ATOM 495 C C . PHE A 1 63 ? -30.396 -41.591 -4.672 1.00 91.75 63 PHE A C 1
ATOM 497 O O . PHE A 1 63 ? -31.171 -42.526 -4.462 1.00 91.75 63 PHE A O 1
ATOM 504 N N . GLN A 1 64 ? -29.620 -41.074 -3.725 1.00 90.62 64 GLN A N 1
ATOM 505 C CA . GLN A 1 64 ? -29.782 -41.376 -2.308 1.00 90.62 64 GLN A CA 1
ATOM 506 C C . GLN A 1 64 ? -29.485 -40.131 -1.484 1.00 90.62 64 GLN A C 1
ATOM 508 O O . GLN A 1 64 ? -28.414 -39.541 -1.599 1.00 90.62 64 GLN A O 1
ATOM 513 N N . LYS A 1 65 ? -30.418 -39.768 -0.602 1.00 90.38 65 LYS A N 1
ATOM 514 C CA . LYS A 1 65 ? -30.153 -38.826 0.486 1.00 90.38 65 LYS A CA 1
ATOM 515 C C . LYS A 1 65 ? -29.435 -39.589 1.602 1.00 90.38 65 LYS A C 1
ATOM 517 O O . LYS A 1 65 ? -29.950 -40.602 2.066 1.00 90.38 65 LYS A O 1
ATOM 522 N N . VAL A 1 66 ? -28.248 -39.129 1.981 1.00 88.88 66 VAL A N 1
ATOM 523 C CA . VAL A 1 66 ? -27.382 -39.783 2.976 1.00 88.88 66 VAL A CA 1
ATOM 524 C C . VAL A 1 66 ? -27.520 -39.107 4.338 1.00 88.88 66 VAL A C 1
ATOM 526 O O . VAL A 1 66 ? -27.677 -39.798 5.342 1.00 88.88 66 VAL A O 1
ATOM 529 N N . PHE A 1 67 ? -27.533 -37.772 4.362 1.00 87.69 67 PHE A N 1
ATOM 530 C CA . PHE A 1 67 ? -27.678 -36.966 5.573 1.00 87.69 67 PHE A CA 1
ATOM 531 C C . PHE A 1 67 ? -28.858 -36.004 5.445 1.00 87.69 67 PHE A C 1
ATOM 533 O O . PHE A 1 67 ? -29.145 -35.491 4.360 1.00 87.69 67 PHE A O 1
ATOM 540 N N . ALA A 1 68 ? -29.543 -35.758 6.560 1.00 81.81 68 ALA A N 1
ATOM 541 C CA . ALA A 1 68 ? -30.600 -34.761 6.651 1.00 81.81 68 ALA A CA 1
ATOM 542 C C . ALA A 1 68 ? -30.669 -34.177 8.065 1.00 81.81 68 ALA A C 1
ATOM 544 O O . ALA A 1 68 ? -30.655 -34.916 9.056 1.00 81.81 68 ALA A O 1
ATOM 545 N N . VAL A 1 69 ? -30.796 -32.856 8.147 1.00 73.56 69 VAL A N 1
ATOM 546 C CA . VAL A 1 69 ? -31.027 -32.122 9.393 1.00 73.56 69 VAL A CA 1
ATOM 547 C C . VAL A 1 69 ? -32.344 -31.369 9.236 1.00 73.56 69 VAL A C 1
ATOM 549 O O . VAL A 1 69 ? -32.381 -30.294 8.649 1.00 73.56 69 VAL A O 1
ATOM 552 N N . GLY A 1 70 ? -33.443 -31.981 9.693 1.00 72.12 70 GLY A N 1
ATOM 553 C CA . GLY A 1 70 ? -34.793 -31.431 9.516 1.00 72.12 70 GLY A CA 1
ATOM 554 C C . GLY A 1 70 ? -35.073 -31.064 8.054 1.00 72.12 70 GLY A C 1
ATOM 555 O O . GLY A 1 70 ? -34.683 -31.798 7.143 1.00 72.12 70 GLY A O 1
ATOM 556 N N . ASP A 1 71 ? -35.686 -29.899 7.846 1.00 69.25 71 ASP A N 1
ATOM 557 C CA . ASP A 1 71 ? -35.897 -29.319 6.514 1.00 69.25 71 ASP A CA 1
ATOM 558 C C . ASP A 1 71 ? -34.780 -28.362 6.068 1.00 69.25 71 ASP A C 1
ATOM 560 O O . ASP A 1 71 ? -34.775 -27.938 4.908 1.00 69.25 71 ASP A O 1
ATOM 564 N N . SER A 1 72 ? -33.829 -28.040 6.955 1.00 73.31 72 SER A N 1
ATOM 565 C CA . SER A 1 72 ? -32.798 -27.017 6.737 1.00 73.31 72 SER A CA 1
ATOM 566 C C . SER A 1 72 ? -31.620 -27.505 5.901 1.00 73.31 72 SER A C 1
ATOM 568 O O . SER A 1 72 ? -31.015 -26.711 5.185 1.00 73.31 72 SER A O 1
ATOM 570 N N . MET A 1 73 ? -31.282 -28.797 5.944 1.00 85.19 73 MET A N 1
ATOM 571 C CA . MET A 1 73 ? -30.193 -29.336 5.128 1.00 85.19 73 MET A CA 1
ATOM 572 C C . MET A 1 73 ? -30.425 -30.789 4.723 1.00 85.19 73 MET A C 1
ATOM 574 O O . MET A 1 73 ? -30.889 -31.611 5.515 1.00 85.19 73 MET A O 1
ATOM 578 N N . ALA A 1 74 ? -30.059 -31.120 3.487 1.00 87.94 74 ALA A N 1
ATOM 579 C CA . ALA A 1 74 ? -29.962 -32.490 3.006 1.00 87.94 74 ALA A CA 1
ATOM 580 C C . ALA A 1 74 ? -28.697 -32.674 2.166 1.00 87.94 74 ALA A C 1
ATOM 582 O O . ALA A 1 74 ? -28.392 -31.844 1.320 1.00 87.94 74 ALA A O 1
ATOM 583 N N . ALA A 1 75 ? -28.001 -33.793 2.331 1.00 92.69 75 ALA A N 1
ATOM 584 C CA . ALA A 1 75 ? -26.848 -34.136 1.508 1.00 92.69 75 ALA A CA 1
ATOM 585 C C . ALA A 1 75 ? -26.895 -35.601 1.074 1.00 92.69 75 ALA A C 1
ATOM 587 O O . ALA A 1 75 ? -27.486 -36.448 1.750 1.00 92.69 75 ALA A O 1
ATOM 588 N N . GLY A 1 76 ? -26.286 -35.924 -0.061 1.00 94.00 76 GLY A N 1
ATOM 589 C CA . GLY A 1 76 ? -26.290 -37.284 -0.583 1.00 94.00 76 GLY A CA 1
ATOM 590 C C . GLY A 1 76 ? -25.597 -37.436 -1.927 1.00 94.00 76 GLY A C 1
ATOM 591 O O . GLY A 1 76 ? -24.782 -36.603 -2.309 1.00 94.00 76 GLY A O 1
ATOM 592 N N . ILE A 1 77 ? -25.928 -38.511 -2.642 1.00 94.62 77 ILE A N 1
ATOM 593 C CA . ILE A 1 77 ? -25.297 -38.882 -3.911 1.00 94.62 77 ILE A CA 1
ATOM 594 C C . ILE A 1 77 ? -26.316 -38.916 -5.051 1.00 94.62 77 ILE A C 1
ATOM 596 O O . ILE A 1 77 ? -27.457 -39.363 -4.889 1.00 94.62 77 ILE A O 1
ATOM 600 N N . VAL A 1 78 ? -25.867 -38.472 -6.222 1.00 95.56 78 VAL A N 1
ATOM 601 C CA . VAL A 1 78 ? -26.514 -38.636 -7.522 1.00 95.56 78 VAL A CA 1
ATOM 602 C C . VAL A 1 78 ? -25.583 -39.441 -8.424 1.00 95.56 78 VAL A C 1
ATOM 604 O O . VAL A 1 78 ? -24.424 -39.078 -8.591 1.00 95.56 78 VAL A O 1
ATOM 607 N N . GLU A 1 79 ? -26.090 -40.506 -9.033 1.00 95.44 79 GLU A N 1
ATOM 608 C CA . GLU A 1 79 ? -25.373 -41.279 -10.052 1.00 95.44 79 GLU A CA 1
ATOM 609 C C . GLU A 1 79 ? -26.133 -41.187 -11.369 1.00 95.44 79 GLU A C 1
ATOM 611 O O . GLU A 1 79 ? -27.320 -41.506 -11.430 1.00 95.44 79 GLU A O 1
ATOM 616 N N . ILE A 1 80 ? -25.470 -40.735 -12.425 1.00 95.69 80 ILE A N 1
ATOM 617 C CA . ILE A 1 80 ? -26.062 -40.554 -13.747 1.00 95.69 80 ILE A CA 1
ATOM 618 C C . ILE A 1 80 ? -25.363 -41.534 -14.697 1.00 95.69 80 ILE A C 1
ATOM 620 O O . ILE A 1 80 ? -24.170 -41.360 -14.950 1.00 95.69 80 ILE A O 1
ATOM 624 N N . PRO A 1 81 ? -26.060 -42.567 -15.209 1.00 93.81 81 PRO A N 1
ATOM 625 C CA . PRO A 1 81 ? -25.476 -43.521 -16.147 1.00 93.81 81 PRO A CA 1
ATOM 626 C C . PRO A 1 81 ? -24.964 -42.868 -17.433 1.00 93.81 81 PRO A C 1
ATOM 628 O O . PRO A 1 81 ? -25.310 -41.722 -17.728 1.00 93.81 81 PRO A O 1
ATOM 631 N N . VAL A 1 82 ? -24.155 -43.584 -18.214 1.00 92.75 82 VAL A N 1
ATOM 632 C CA . VAL A 1 82 ? -23.688 -43.109 -19.534 1.00 92.75 82 VAL A CA 1
ATOM 633 C C . VAL A 1 82 ? -24.873 -42.699 -20.415 1.00 92.75 82 VAL A C 1
ATOM 635 O O . VAL A 1 82 ? -25.810 -43.475 -20.607 1.00 92.75 82 VAL A O 1
ATOM 638 N N . GLY A 1 83 ? -24.844 -41.465 -20.926 1.00 83.50 83 GLY A N 1
ATOM 639 C CA . GLY A 1 83 ? -25.931 -40.876 -21.720 1.00 83.50 83 GLY A CA 1
ATOM 640 C C . GLY A 1 83 ? -27.197 -40.510 -20.930 1.00 83.50 83 GLY A C 1
ATOM 641 O O . GLY A 1 83 ? -28.148 -39.998 -21.515 1.00 83.50 83 GLY A O 1
ATOM 642 N N . GLY A 1 84 ? -27.224 -40.757 -19.617 1.00 89.00 84 GLY A N 1
ATOM 643 C CA . GLY A 1 84 ? -28.319 -40.382 -18.731 1.00 89.00 84 GLY A CA 1
ATOM 644 C C . GLY A 1 84 ? -28.330 -38.890 -18.400 1.00 89.00 84 GLY A C 1
ATOM 645 O O . GLY A 1 84 ? -27.323 -38.184 -18.523 1.00 89.00 84 GLY A O 1
ATOM 646 N N . SER A 1 85 ? -29.482 -38.412 -17.932 1.00 91.00 85 SER A N 1
ATOM 647 C CA . SER A 1 85 ? -29.670 -37.022 -17.525 1.00 91.00 85 SER A CA 1
ATOM 648 C C . SER A 1 85 ? -30.542 -36.909 -16.280 1.00 91.00 85 SER A C 1
ATOM 650 O O . SER A 1 85 ? -31.534 -37.621 -16.088 1.00 91.00 85 SER A O 1
ATOM 652 N N . LYS A 1 86 ? -30.185 -35.946 -15.434 1.00 91.75 86 LYS A N 1
ATOM 653 C CA . LYS A 1 86 ? -31.078 -35.363 -14.447 1.00 91.75 86 LYS A CA 1
ATOM 654 C C . LYS A 1 86 ? -31.825 -34.196 -15.114 1.00 91.75 86 LYS A C 1
ATOM 656 O O . LYS A 1 86 ? -31.211 -33.150 -15.347 1.00 91.75 86 LYS A O 1
ATOM 661 N N . PRO A 1 87 ? -33.141 -34.335 -15.364 1.00 87.38 87 PRO A N 1
ATOM 662 C CA . PRO A 1 87 ? -33.913 -33.338 -16.096 1.00 87.38 87 PRO A CA 1
ATOM 663 C C . PRO A 1 87 ? -34.037 -32.024 -15.320 1.00 87.38 87 PRO A C 1
ATOM 665 O O . PRO A 1 87 ? -33.835 -31.987 -14.101 1.00 87.38 87 PRO A O 1
ATOM 668 N N . ALA A 1 88 ? -34.417 -30.966 -16.042 1.00 87.00 88 ALA A N 1
ATOM 669 C CA . ALA A 1 88 ? -34.563 -29.622 -15.502 1.00 87.00 88 ALA A CA 1
ATOM 670 C C . ALA A 1 88 ? -35.488 -29.590 -14.272 1.00 87.00 88 ALA A C 1
ATOM 672 O O . ALA A 1 88 ? -36.645 -30.010 -14.330 1.00 87.00 88 ALA A O 1
ATOM 673 N N . LYS A 1 89 ? -34.975 -29.081 -13.149 1.00 87.12 89 LYS A N 1
ATOM 674 C CA . LYS A 1 89 ? -35.735 -28.817 -11.921 1.00 87.12 89 LYS A CA 1
ATOM 675 C C . LYS A 1 89 ? -35.408 -27.432 -11.390 1.00 87.12 89 LYS A C 1
ATOM 677 O O . LYS A 1 89 ? -34.294 -26.957 -11.561 1.00 87.12 89 LYS A O 1
ATOM 682 N N . THR A 1 90 ? -36.352 -26.804 -10.700 1.00 84.69 90 THR A N 1
ATOM 683 C CA . THR A 1 90 ? -36.090 -25.568 -9.951 1.00 84.69 90 THR A CA 1
ATOM 684 C C . THR A 1 90 ? -35.570 -25.914 -8.560 1.00 84.69 90 THR A C 1
ATOM 686 O O . THR A 1 90 ? -36.133 -26.786 -7.896 1.00 84.69 90 THR A O 1
ATOM 689 N N . SER A 1 91 ? -34.538 -25.211 -8.098 1.00 86.12 91 SER A N 1
ATOM 690 C CA . SER A 1 91 ? -33.995 -25.329 -6.736 1.00 86.12 91 SER A CA 1
ATOM 691 C C . SER A 1 91 ? -34.967 -24.854 -5.640 1.00 86.12 91 SER A C 1
ATOM 693 O O . SER A 1 91 ? -34.780 -25.147 -4.461 1.00 86.12 91 SER A O 1
ATOM 695 N N . LYS A 1 92 ? -36.064 -24.189 -6.034 1.00 86.38 92 LYS A N 1
ATOM 696 C CA . LYS A 1 92 ? -37.136 -23.666 -5.173 1.00 86.38 92 LYS A CA 1
ATOM 697 C C . LYS A 1 92 ? -36.554 -22.831 -4.034 1.00 86.38 92 LYS A C 1
ATOM 699 O O . LYS A 1 92 ? -36.009 -21.773 -4.311 1.00 86.38 92 LYS A O 1
ATOM 704 N N . THR A 1 93 ? -36.670 -23.302 -2.794 1.00 76.94 93 THR A N 1
ATOM 705 C CA . THR A 1 93 ? -36.263 -22.612 -1.565 1.00 76.94 93 THR A CA 1
ATOM 706 C C . THR A 1 93 ? -34.884 -23.041 -1.050 1.00 76.94 93 THR A C 1
ATOM 708 O O . THR A 1 93 ? -34.428 -22.526 -0.031 1.00 76.94 93 THR A O 1
ATOM 711 N N . GLY A 1 94 ? -34.213 -23.975 -1.734 1.00 80.69 94 GLY A N 1
ATOM 712 C CA . GLY A 1 94 ? -32.880 -24.455 -1.377 1.00 80.69 94 GLY A CA 1
ATOM 713 C C . GLY A 1 94 ? -31.800 -23.952 -2.329 1.00 80.69 94 GLY A C 1
ATOM 714 O O . GLY A 1 94 ? -32.041 -23.793 -3.521 1.00 80.69 94 GLY A O 1
ATOM 715 N N . SER A 1 95 ? -30.591 -23.731 -1.817 1.00 86.00 95 SER A N 1
ATOM 716 C CA . SER A 1 95 ? -29.385 -23.630 -2.649 1.00 86.00 95 SER A CA 1
ATOM 717 C C . SER A 1 95 ? -28.692 -24.991 -2.672 1.00 86.00 95 SER A C 1
ATOM 719 O O . SER A 1 95 ? -28.466 -25.570 -1.609 1.00 86.00 95 SER A O 1
ATOM 721 N N . LEU A 1 96 ? -28.374 -25.511 -3.863 1.00 94.44 96 LEU A N 1
ATOM 722 C CA . LEU A 1 96 ? -27.757 -26.828 -4.038 1.00 94.44 96 LEU A CA 1
ATOM 723 C C . LEU A 1 96 ? -26.321 -26.697 -4.532 1.00 94.44 96 LEU A C 1
ATOM 725 O O . LEU A 1 96 ? -26.089 -26.141 -5.598 1.00 94.44 96 LEU A O 1
ATOM 729 N N . THR A 1 97 ? -25.374 -27.295 -3.829 1.00 94.62 97 THR A N 1
ATOM 730 C CA . THR A 1 97 ? -24.001 -27.474 -4.303 1.00 94.62 97 THR A CA 1
ATOM 731 C C . THR A 1 97 ? -23.815 -28.912 -4.753 1.00 94.62 97 THR A C 1
ATOM 733 O O . THR A 1 97 ? -24.177 -29.835 -4.026 1.00 94.62 97 THR A O 1
ATOM 736 N N . PHE A 1 98 ? -23.230 -29.111 -5.930 1.00 97.38 98 PHE A N 1
ATOM 737 C CA . PHE A 1 98 ? -22.826 -30.415 -6.441 1.00 97.38 98 PHE A CA 1
ATOM 738 C C . PHE A 1 98 ? -21.304 -30.493 -6.531 1.00 97.38 98 PHE A C 1
ATOM 740 O O . PHE A 1 98 ? -20.663 -29.544 -6.970 1.00 97.38 98 PHE A O 1
ATOM 747 N N . PHE A 1 99 ? -20.738 -31.637 -6.164 1.00 96.00 99 PHE A N 1
ATOM 748 C CA . PHE A 1 99 ? -19.333 -31.986 -6.352 1.00 96.00 99 PHE A CA 1
ATOM 749 C C . PHE A 1 99 ? -19.257 -33.256 -7.195 1.00 96.00 99 PHE A C 1
ATOM 751 O O . PHE A 1 99 ? -19.850 -34.274 -6.840 1.00 96.00 99 PHE A O 1
ATOM 758 N N . VAL A 1 100 ? -18.553 -33.208 -8.321 1.00 96.75 100 VAL A N 1
ATOM 759 C CA . VAL A 1 100 ? -18.392 -34.349 -9.223 1.00 96.75 100 VAL A CA 1
ATOM 760 C C . VAL A 1 100 ? -17.266 -35.215 -8.678 1.00 96.75 100 VAL A C 1
ATOM 762 O O . VAL A 1 100 ? -16.095 -34.881 -8.808 1.00 96.75 100 VAL A O 1
ATOM 765 N N . SER A 1 101 ? -17.613 -36.327 -8.038 1.00 92.75 101 SER A N 1
ATOM 766 C CA . SER A 1 101 ? -16.616 -37.265 -7.513 1.00 92.75 101 SER A CA 1
ATOM 767 C C . SER A 1 101 ? -16.003 -38.134 -8.612 1.00 92.75 101 SER A C 1
ATOM 769 O O . SER A 1 101 ? -14.810 -38.411 -8.563 1.00 92.75 101 SER A O 1
ATOM 771 N N . GLU A 1 102 ? -16.796 -38.541 -9.612 1.00 93.56 102 GLU A N 1
ATOM 772 C CA . GLU A 1 102 ? -16.364 -39.414 -10.712 1.00 93.56 102 GLU A CA 1
ATOM 773 C C . GLU A 1 102 ? -17.081 -39.042 -12.020 1.00 93.56 102 GLU A C 1
ATOM 775 O O . GLU A 1 102 ? -18.243 -38.618 -12.016 1.00 93.56 102 GLU A O 1
ATOM 780 N N . GLY A 1 103 ? -16.388 -39.212 -13.147 1.00 94.12 103 GLY A N 1
ATOM 781 C CA . GLY A 1 103 ? -16.875 -38.866 -14.482 1.00 94.12 103 GLY A CA 1
ATOM 782 C C . GLY A 1 103 ? -16.830 -37.367 -14.797 1.00 94.12 103 GLY A C 1
ATOM 783 O O . GLY A 1 103 ? -16.012 -36.618 -14.265 1.00 94.12 103 GLY A O 1
ATOM 784 N N . SER A 1 104 ? -17.692 -36.932 -15.711 1.00 91.88 104 SER A N 1
ATOM 785 C CA . SER A 1 104 ? -17.800 -35.547 -16.167 1.00 91.88 104 SER A CA 1
ATOM 786 C C . SER A 1 104 ? -19.243 -35.257 -16.535 1.00 91.88 104 SER A C 1
ATOM 788 O O . SER A 1 104 ? -19.871 -36.051 -17.231 1.00 91.88 104 SER A O 1
ATOM 790 N N . VAL A 1 105 ? -19.776 -34.124 -16.086 1.00 96.56 105 VAL A N 1
ATOM 791 C CA . VAL A 1 105 ? -21.160 -33.734 -16.362 1.00 96.56 105 VAL A CA 1
ATOM 792 C C . VAL A 1 105 ? -21.250 -32.383 -17.039 1.00 96.56 105 VAL A C 1
ATOM 794 O O . VAL A 1 105 ? -20.423 -31.504 -16.819 1.00 96.56 105 VAL A O 1
ATOM 797 N N . ARG A 1 106 ? -22.317 -32.175 -17.805 1.00 95.69 106 ARG A N 1
ATOM 798 C CA . ARG A 1 106 ? -22.761 -30.852 -18.224 1.00 95.69 106 ARG A CA 1
ATOM 799 C C . ARG A 1 106 ? -23.857 -30.374 -17.280 1.00 95.69 106 ARG A C 1
ATOM 801 O O . ARG A 1 106 ? -24.974 -30.882 -17.327 1.00 95.69 106 ARG A O 1
ATOM 808 N N . ALA A 1 107 ? -23.551 -29.391 -16.445 1.00 95.75 107 ALA A N 1
ATOM 809 C CA . ALA A 1 107 ? -24.522 -28.720 -15.594 1.00 95.75 107 ALA A CA 1
ATOM 810 C C . ALA A 1 107 ? -25.064 -27.478 -16.310 1.00 95.75 107 ALA A C 1
ATOM 812 O O . ALA A 1 107 ? -24.300 -26.571 -16.638 1.00 95.75 107 ALA A O 1
ATOM 813 N N . ARG A 1 108 ? -26.377 -27.416 -16.535 1.00 92.88 108 ARG A N 1
ATOM 814 C CA . ARG A 1 108 ? -27.051 -26.181 -16.957 1.00 92.88 108 ARG A CA 1
ATOM 815 C C . ARG A 1 108 ? -27.687 -25.533 -15.740 1.00 92.88 108 ARG A C 1
ATOM 817 O O . ARG A 1 108 ? -28.421 -26.220 -15.039 1.00 92.88 108 ARG A O 1
ATOM 824 N N . ILE A 1 109 ? -27.421 -24.252 -15.496 1.00 95.62 109 ILE A N 1
ATOM 825 C CA . ILE A 1 109 ? -28.088 -23.424 -14.482 1.00 95.62 109 ILE A CA 1
ATOM 826 C C . ILE A 1 109 ? -28.640 -22.187 -15.191 1.00 95.62 109 ILE A C 1
ATOM 828 O O . ILE A 1 109 ? -27.879 -21.382 -15.727 1.00 95.62 109 ILE A O 1
ATOM 832 N N . HIS A 1 110 ? -29.963 -22.043 -15.201 1.00 89.88 110 HIS A N 1
ATOM 833 C CA . HIS A 1 110 ? -30.678 -21.071 -16.025 1.00 89.88 110 HIS A CA 1
ATOM 834 C C . HIS A 1 110 ? -30.248 -21.176 -17.505 1.00 89.88 110 HIS A C 1
ATOM 836 O O . HIS A 1 110 ? -30.390 -22.243 -18.101 1.00 89.88 110 HIS A O 1
ATOM 842 N N . SER A 1 111 ? -29.708 -20.108 -18.093 1.00 81.69 111 SER A N 1
ATOM 843 C CA . SER A 1 111 ? -29.208 -20.071 -19.473 1.00 81.69 111 SER A CA 1
ATOM 844 C C . SER A 1 111 ? -27.735 -20.478 -19.614 1.00 81.69 111 SER A C 1
ATOM 846 O O . SER A 1 111 ? -27.247 -20.608 -20.733 1.00 81.69 111 SER A O 1
ATOM 848 N N . SER A 1 112 ? -27.012 -20.671 -18.506 1.00 74.25 112 SER A N 1
ATOM 849 C CA . SER A 1 112 ? -25.576 -20.971 -18.506 1.00 74.25 112 SER A CA 1
ATOM 850 C C . SER A 1 112 ? -25.327 -22.476 -18.464 1.00 74.25 112 SER A C 1
ATOM 852 O O . SER A 1 112 ? -25.970 -23.193 -17.700 1.00 74.25 112 SER A O 1
ATOM 854 N N . SER A 1 113 ? -24.366 -22.965 -19.250 1.00 84.38 113 SER A N 1
ATOM 855 C CA . SER A 1 113 ? -23.982 -24.380 -19.302 1.00 84.38 113 SER A CA 1
ATOM 856 C C . SER A 1 113 ? -22.492 -24.540 -19.011 1.00 84.38 113 SER A C 1
ATOM 858 O O . SER A 1 113 ? -21.665 -23.895 -19.646 1.00 84.38 113 SER A O 1
ATOM 860 N N . PHE A 1 114 ? -22.147 -25.442 -18.098 1.00 86.00 114 PHE A N 1
ATOM 861 C CA . PHE A 1 114 ? -20.774 -25.725 -17.677 1.00 86.00 114 PHE A CA 1
ATOM 862 C C . PHE A 1 114 ? -20.485 -27.213 -17.837 1.00 86.00 114 PHE A C 1
ATOM 864 O O . PHE A 1 114 ? -21.341 -28.033 -17.514 1.00 86.00 114 PHE A O 1
ATOM 871 N N . VAL A 1 115 ? -19.290 -27.575 -18.304 1.00 88.81 115 VAL A N 1
ATOM 872 C CA . VAL A 1 115 ? -18.801 -28.960 -18.231 1.00 88.81 115 VAL A CA 1
ATOM 873 C C . VAL A 1 115 ? -17.883 -29.068 -17.020 1.00 88.81 115 VAL A C 1
ATOM 875 O O . VAL A 1 115 ? -16.909 -28.328 -16.915 1.00 88.81 115 VAL A O 1
ATOM 878 N N . VAL A 1 116 ? -18.218 -29.960 -16.093 1.00 87.31 116 VAL A N 1
ATOM 879 C CA . VAL A 1 116 ? -17.548 -30.125 -14.803 1.00 87.31 116 VAL A CA 1
ATOM 880 C C . VAL A 1 116 ? -17.076 -31.572 -14.689 1.00 87.31 116 VAL A C 1
ATOM 882 O O . VAL A 1 116 ? -17.890 -32.491 -14.606 1.00 87.31 116 VAL A O 1
ATOM 885 N N . GLY A 1 117 ? -15.757 -31.768 -14.723 1.00 79.75 117 GLY A N 1
ATOM 886 C CA . GLY A 1 117 ? -15.110 -33.070 -14.534 1.00 79.75 117 GLY A CA 1
ATOM 887 C C . GLY A 1 117 ? -14.932 -33.445 -13.061 1.00 79.75 117 GLY A C 1
ATOM 888 O O . GLY A 1 117 ? -15.200 -32.637 -12.170 1.00 79.75 117 GLY A O 1
ATOM 889 N N . ALA A 1 118 ? -14.448 -34.664 -12.813 1.00 90.94 118 ALA A N 1
ATOM 890 C CA . ALA A 1 118 ? -14.124 -35.162 -11.477 1.00 90.94 118 ALA A CA 1
ATOM 891 C C . ALA A 1 118 ? -13.219 -34.188 -10.693 1.00 90.94 118 ALA A C 1
ATOM 893 O O . ALA A 1 118 ? -12.264 -33.634 -11.235 1.00 90.94 118 ALA A O 1
ATOM 894 N N . GLY A 1 119 ? -13.537 -33.964 -9.417 1.00 78.75 119 GLY A N 1
ATOM 895 C CA . GLY A 1 119 ? -12.910 -32.957 -8.555 1.00 78.75 119 GLY A CA 1
ATOM 896 C C . GLY A 1 119 ? -13.521 -31.553 -8.668 1.00 78.75 119 GLY A C 1
ATOM 897 O O . GLY A 1 119 ? -13.253 -30.703 -7.822 1.00 78.75 119 GLY A O 1
ATOM 898 N N . GLY A 1 120 ? -14.357 -31.297 -9.677 1.00 74.00 120 GLY A N 1
ATOM 899 C CA . GLY A 1 120 ? -15.044 -30.022 -9.862 1.00 74.00 120 GLY A CA 1
ATOM 900 C C . GLY A 1 120 ? -16.334 -29.904 -9.046 1.00 74.00 120 GLY A C 1
ATOM 901 O O . GLY A 1 120 ? -16.962 -30.897 -8.678 1.00 74.00 120 GLY A O 1
ATOM 902 N N . MET A 1 121 ? -16.765 -28.669 -8.795 1.00 92.12 121 MET A N 1
ATOM 903 C CA . MET A 1 121 ? -18.018 -28.367 -8.099 1.00 92.12 121 MET A CA 1
ATOM 904 C C . MET A 1 121 ? -18.796 -27.252 -8.793 1.00 92.12 121 MET A C 1
ATOM 906 O O . MET A 1 121 ? -18.213 -26.416 -9.481 1.00 92.12 121 MET A O 1
ATOM 910 N N . PHE A 1 122 ? -20.112 -27.228 -8.603 1.00 94.19 122 PHE A N 1
ATOM 911 C CA . PHE A 1 122 ? -20.973 -26.154 -9.090 1.00 94.19 122 PHE A CA 1
ATOM 912 C C . PHE A 1 122 ? -22.141 -25.891 -8.136 1.00 94.19 122 PHE A C 1
ATOM 914 O O . PHE A 1 122 ? -22.620 -26.791 -7.446 1.00 94.19 122 PHE A O 1
ATOM 921 N N . LEU A 1 123 ? -22.602 -24.641 -8.115 1.00 93.88 123 LEU A N 1
ATOM 922 C CA . LEU A 1 123 ? -23.703 -24.165 -7.282 1.00 93.88 123 LEU A CA 1
ATOM 923 C C . LEU A 1 123 ? -24.942 -23.904 -8.144 1.00 93.88 123 LEU A C 1
ATOM 925 O O . LEU A 1 123 ? -24.864 -23.263 -9.189 1.00 93.88 123 LEU A O 1
ATOM 929 N N . VAL A 1 124 ? -26.095 -24.348 -7.657 1.00 94.12 124 VAL A N 1
ATOM 930 C CA . VAL A 1 124 ? -27.426 -23.966 -8.121 1.00 94.12 124 VAL A CA 1
ATOM 931 C C . VAL A 1 124 ? -28.052 -23.083 -7.036 1.00 94.12 124 VAL A C 1
ATOM 933 O O . VAL A 1 124 ? -28.516 -23.609 -6.019 1.00 94.12 124 VAL A O 1
ATOM 936 N N . PRO A 1 125 ? -28.062 -21.750 -7.205 1.00 87.88 125 PRO A N 1
ATOM 937 C CA . PRO A 1 125 ? -28.659 -20.853 -6.221 1.00 87.88 125 PRO A CA 1
ATOM 938 C C . PRO A 1 125 ? -30.172 -21.065 -6.098 1.00 87.88 125 PRO A C 1
ATOM 940 O O . PRO A 1 125 ? -30.813 -21.607 -7.004 1.00 87.88 125 PRO A O 1
ATOM 943 N N . ILE A 1 126 ? -30.755 -20.598 -4.995 1.00 85.62 126 ILE A N 1
ATOM 944 C CA . ILE A 1 126 ? -32.208 -20.577 -4.760 1.00 85.62 126 ILE A CA 1
ATOM 945 C C . ILE A 1 126 ? -32.985 -20.008 -5.967 1.00 85.62 126 ILE A C 1
ATOM 947 O O . ILE A 1 126 ? -32.502 -19.114 -6.663 1.00 85.62 126 ILE A O 1
ATOM 951 N N . GLY A 1 127 ? -34.164 -20.559 -6.262 1.00 81.81 127 GLY A N 1
ATOM 952 C CA . GLY A 1 127 ? -35.039 -20.122 -7.359 1.00 81.81 127 GLY A CA 1
ATOM 953 C C . GLY A 1 127 ? -34.576 -20.430 -8.793 1.00 81.81 127 GLY A C 1
ATOM 954 O O . GLY A 1 127 ? -35.317 -20.154 -9.732 1.00 81.81 127 GLY A O 1
ATOM 955 N N . ASN A 1 128 ? -33.400 -21.027 -9.004 1.00 87.94 128 ASN A N 1
ATOM 956 C CA . ASN A 1 128 ? -32.861 -21.273 -10.344 1.00 87.94 128 ASN A CA 1
ATOM 957 C C . ASN A 1 128 ? -33.250 -22.652 -10.895 1.00 87.94 128 ASN A C 1
ATOM 959 O O . ASN A 1 128 ? -33.265 -23.653 -10.175 1.00 87.94 128 ASN A O 1
ATOM 963 N N . GLN A 1 129 ? -33.536 -22.714 -12.198 1.00 90.88 129 GLN A N 1
ATOM 964 C CA . GLN A 1 129 ? -33.676 -23.981 -12.918 1.00 90.88 129 GLN A CA 1
ATOM 965 C C . GLN A 1 129 ? -32.305 -24.584 -13.217 1.00 90.88 129 GLN A C 1
ATOM 967 O O . GLN A 1 129 ? -31.389 -23.863 -13.606 1.00 90.88 129 GLN A O 1
ATOM 972 N N . TYR A 1 130 ? -32.171 -25.901 -13.073 1.00 96.50 130 TYR A N 1
ATOM 973 C CA . TYR A 1 130 ? -30.947 -26.617 -13.412 1.00 96.50 130 TYR A CA 1
ATOM 974 C C . TYR A 1 130 ? -31.201 -28.017 -13.973 1.00 96.50 130 TYR A C 1
ATOM 976 O O . TYR A 1 130 ? -32.151 -28.685 -13.565 1.00 96.50 130 TYR A O 1
ATOM 984 N N . SER A 1 131 ? -30.322 -28.481 -14.861 1.00 94.88 131 SER A N 1
ATOM 985 C CA . SER A 1 131 ? -30.269 -29.862 -15.370 1.00 94.88 131 SER A CA 1
ATOM 986 C C . SER A 1 131 ? -28.827 -30.371 -15.373 1.00 94.88 131 SER A C 1
ATOM 988 O O . SER A 1 131 ? -27.894 -29.570 -15.429 1.00 94.88 131 SER A O 1
ATOM 990 N N . ILE A 1 132 ? -28.625 -31.688 -15.336 1.00 97.44 132 ILE A N 1
ATOM 991 C CA . ILE A 1 132 ? -27.283 -32.291 -15.329 1.00 97.44 132 ILE A CA 1
ATOM 992 C C . ILE A 1 132 ? -27.254 -33.463 -16.309 1.00 97.44 132 ILE A C 1
ATOM 994 O O . ILE A 1 132 ? -27.970 -34.434 -16.094 1.00 97.44 132 ILE A O 1
ATOM 998 N N . ASP A 1 133 ? -26.409 -33.404 -17.334 1.00 93.75 133 ASP A N 1
ATOM 999 C CA . ASP A 1 133 ? -26.211 -34.501 -18.292 1.00 93.75 133 ASP A CA 1
ATOM 1000 C C . ASP A 1 133 ? -24.865 -35.186 -18.044 1.00 93.75 133 ASP A C 1
ATOM 1002 O O . ASP A 1 133 ? -23.869 -34.498 -17.814 1.00 93.75 133 ASP A O 1
ATOM 1006 N N . ASN A 1 134 ? -24.800 -36.518 -18.115 1.00 95.56 134 ASN A N 1
ATOM 1007 C CA . ASN A 1 134 ? -23.516 -37.219 -18.087 1.00 95.56 134 ASN A CA 1
ATOM 1008 C C . ASN A 1 134 ? -22.798 -37.077 -19.443 1.00 95.56 134 ASN A C 1
ATOM 1010 O O . ASN A 1 134 ? -23.364 -37.390 -20.488 1.00 95.56 134 ASN A O 1
ATOM 1014 N N . MET A 1 135 ? -21.549 -36.613 -19.407 1.00 92.94 135 MET A N 1
ATOM 1015 C CA . MET A 1 135 ? -20.672 -36.404 -20.563 1.00 92.94 135 MET A CA 1
ATOM 1016 C C . MET A 1 135 ? -19.512 -37.413 -20.620 1.00 92.94 135 MET A C 1
ATOM 1018 O O . MET A 1 135 ? -18.715 -37.361 -21.554 1.00 92.94 135 MET A O 1
ATOM 1022 N N . ALA A 1 136 ? -19.374 -38.289 -19.622 1.00 87.88 136 ALA A N 1
ATOM 1023 C CA . ALA A 1 136 ? -18.344 -39.319 -19.570 1.00 87.88 136 ALA A CA 1
ATOM 1024 C C . ALA A 1 136 ? -18.787 -40.626 -20.248 1.00 87.88 136 ALA A C 1
ATOM 1026 O O . ALA A 1 136 ? -19.971 -40.949 -20.336 1.00 87.88 136 ALA A O 1
ATOM 1027 N N . GLU A 1 137 ? -17.802 -41.422 -20.670 1.00 89.19 137 GLU A N 1
ATOM 1028 C CA . GLU A 1 137 ? -17.998 -42.778 -21.217 1.00 89.19 137 GLU A CA 1
ATOM 1029 C C . GLU A 1 137 ? -18.278 -43.839 -20.130 1.00 89.19 137 GLU A C 1
ATOM 1031 O O . GLU A 1 137 ? -18.384 -45.028 -20.417 1.00 89.19 137 GLU A O 1
ATOM 1036 N N . HIS A 1 138 ? -18.392 -43.417 -18.871 1.00 90.88 138 HIS A N 1
ATOM 1037 C CA . HIS A 1 138 ? -18.759 -44.229 -17.710 1.00 90.88 138 HIS A CA 1
ATOM 1038 C C . HIS A 1 138 ? -19.753 -43.458 -16.825 1.00 90.88 138 HIS A C 1
ATOM 1040 O O . HIS A 1 138 ? -19.998 -42.269 -17.038 1.00 90.88 138 HIS A O 1
ATOM 1046 N N . ASP A 1 139 ? -20.361 -44.135 -15.852 1.00 93.75 139 ASP A N 1
ATOM 1047 C CA . ASP A 1 139 ? -21.328 -43.521 -14.938 1.00 93.75 139 ASP A CA 1
ATOM 1048 C C . ASP A 1 139 ? -20.692 -42.338 -14.183 1.00 93.75 139 ASP A C 1
ATOM 1050 O O . ASP A 1 139 ? -19.611 -42.456 -13.605 1.00 93.75 139 ASP A O 1
ATOM 1054 N N . SER A 1 140 ? -21.376 -41.192 -14.173 1.00 96.12 140 SER A N 1
ATOM 1055 C CA . SER A 1 140 ? -20.958 -40.016 -13.410 1.00 96.12 140 SER A CA 1
ATOM 1056 C C . SER A 1 140 ? -21.552 -40.038 -12.012 1.00 96.12 140 SER A C 1
ATOM 1058 O O . SER A 1 140 ? -22.758 -40.229 -11.847 1.00 96.12 140 SER A O 1
ATOM 1060 N N . ARG A 1 141 ? -20.725 -39.764 -11.002 1.00 95.81 141 ARG A N 1
ATOM 1061 C CA . ARG A 1 141 ? -21.124 -39.770 -9.591 1.00 95.81 141 ARG A CA 1
ATOM 1062 C C . ARG A 1 141 ? -20.878 -38.416 -8.955 1.00 95.81 141 ARG A C 1
ATOM 1064 O O . ARG A 1 141 ? -19.755 -37.912 -8.960 1.00 95.81 141 ARG A O 1
ATOM 1071 N N . LEU A 1 142 ? -21.923 -37.845 -8.372 1.00 97.25 142 LEU A N 1
ATOM 1072 C CA . LEU A 1 142 ? -21.913 -36.519 -7.781 1.00 97.25 142 LEU A CA 1
ATOM 1073 C C . LEU A 1 142 ? -22.365 -36.589 -6.330 1.00 97.25 142 LEU A C 1
ATOM 1075 O O . LEU A 1 142 ? -23.391 -37.191 -6.024 1.00 97.25 142 LEU A O 1
ATOM 1079 N N . PHE A 1 143 ? -21.644 -35.908 -5.454 1.00 96.38 143 PHE A N 1
ATOM 1080 C CA . PHE A 1 143 ? -22.162 -35.507 -4.157 1.00 96.38 143 PHE A CA 1
ATOM 1081 C C . PHE A 1 143 ? -23.022 -34.256 -4.324 1.00 96.38 143 PHE A C 1
ATOM 1083 O O . PHE A 1 143 ? -22.684 -33.378 -5.116 1.00 96.38 143 PHE A O 1
ATOM 1090 N N . PHE A 1 144 ? -24.124 -34.161 -3.586 1.00 95.88 144 PHE A N 1
ATOM 1091 C CA . PHE A 1 144 ? -24.908 -32.938 -3.483 1.00 95.88 144 PHE A CA 1
ATOM 1092 C C . PHE A 1 144 ? -25.118 -32.557 -2.020 1.00 95.88 144 PHE A C 1
ATOM 1094 O O . PHE A 1 144 ? -25.304 -33.428 -1.169 1.00 95.88 144 PHE A O 1
ATOM 1101 N N . ALA A 1 145 ? -25.156 -31.257 -1.754 1.00 94.38 145 ALA A N 1
ATOM 1102 C CA . ALA A 1 145 ? -25.616 -30.675 -0.504 1.00 94.38 145 ALA A CA 1
ATOM 1103 C C . ALA A 1 145 ? -26.630 -29.574 -0.818 1.00 94.38 145 ALA A C 1
ATOM 1105 O O . ALA A 1 145 ? -26.366 -28.684 -1.619 1.00 94.38 145 ALA A O 1
ATOM 1106 N N . GLU A 1 146 ? -27.799 -29.648 -0.204 1.00 93.44 146 GLU A N 1
ATOM 1107 C CA . GLU A 1 146 ? -28.869 -28.667 -0.295 1.00 93.44 146 GLU A CA 1
ATOM 1108 C C . GLU A 1 146 ? -29.043 -28.012 1.071 1.00 93.44 146 GLU A C 1
ATOM 1110 O O . GLU A 1 146 ? -29.297 -28.707 2.053 1.00 93.44 146 GLU A O 1
ATOM 1115 N N . ALA A 1 147 ? -28.948 -26.687 1.120 1.00 87.94 147 ALA A N 1
ATOM 1116 C CA . ALA A 1 147 ? -29.260 -25.894 2.303 1.00 87.94 147 ALA A CA 1
ATOM 1117 C C . ALA A 1 147 ? -30.518 -25.055 2.052 1.00 87.94 147 ALA A C 1
ATOM 1119 O O . ALA A 1 147 ? -30.649 -24.417 1.003 1.00 87.94 147 ALA A O 1
ATOM 1120 N N . ARG A 1 148 ? -31.431 -25.040 3.022 1.00 80.75 148 ARG A N 1
ATOM 1121 C CA . ARG A 1 148 ? -32.659 -24.240 3.045 1.00 80.75 148 ARG A CA 1
ATOM 1122 C C . ARG A 1 148 ? -32.633 -23.314 4.257 1.00 80.75 148 ARG A C 1
ATOM 1124 O O . ARG A 1 148 ? -32.121 -23.682 5.313 1.00 80.75 148 ARG A O 1
ATOM 1131 N N . GLY A 1 149 ? -33.173 -22.108 4.101 1.00 65.19 149 GLY A N 1
ATOM 1132 C CA . GLY A 1 149 ? -33.309 -21.167 5.216 1.00 65.19 149 GLY A CA 1
ATOM 1133 C C . GLY A 1 149 ? -34.253 -21.696 6.310 1.00 65.19 149 GLY A C 1
ATOM 1134 O O . GLY A 1 149 ? -35.080 -22.569 6.026 1.00 65.19 149 GLY A O 1
ATOM 1135 N N . PRO A 1 150 ? -34.150 -21.194 7.555 1.00 53.59 150 PRO A N 1
ATOM 1136 C CA . PRO A 1 150 ? -35.113 -21.508 8.607 1.00 53.59 150 PRO A CA 1
ATOM 1137 C C . PRO A 1 150 ? -36.523 -21.099 8.163 1.00 53.59 150 PRO A C 1
ATOM 1139 O O . PRO A 1 150 ? -36.687 -20.083 7.491 1.00 53.59 150 PRO A O 1
ATOM 1142 N N . HIS A 1 151 ? -37.523 -21.917 8.512 1.00 41.00 151 HIS A N 1
ATOM 1143 C CA . HIS A 1 151 ? -38.936 -21.657 8.237 1.00 41.00 151 HIS A CA 1
ATOM 1144 C C . HIS A 1 151 ? -39.291 -20.207 8.607 1.00 41.00 151 HIS A C 1
ATOM 1146 O O . HIS A 1 151 ? -39.368 -19.865 9.785 1.00 41.00 151 HIS A O 1
ATOM 1152 N N . SER A 1 152 ? -39.555 -19.363 7.609 1.00 33.50 152 SER A N 1
ATOM 1153 C CA . SER A 1 152 ? -40.479 -18.253 7.801 1.00 33.50 152 SER A CA 1
ATOM 1154 C C . SER A 1 152 ? -41.818 -18.884 8.164 1.00 33.50 152 SER A C 1
ATOM 1156 O O . SER A 1 152 ? -42.308 -19.729 7.406 1.00 33.50 152 SER A O 1
ATOM 1158 N N . ASN A 1 153 ? -42.395 -18.518 9.309 1.00 28.75 153 ASN A N 1
ATOM 1159 C CA . ASN A 1 153 ? -43.784 -18.848 9.605 1.00 28.75 153 ASN A CA 1
ATOM 1160 C C . ASN A 1 153 ? -44.635 -18.575 8.359 1.00 28.75 153 ASN A C 1
ATOM 1162 O O . ASN A 1 153 ? -44.490 -17.540 7.707 1.00 28.75 153 ASN A O 1
ATOM 1166 N N . SER A 1 154 ? -45.530 -19.505 8.044 1.00 33.47 154 SER A N 1
ATOM 1167 C CA . SER A 1 154 ? -46.459 -19.476 6.908 1.00 33.47 154 SER A CA 1
ATOM 1168 C C . SER A 1 154 ? -47.497 -18.336 6.956 1.00 33.47 154 SER A C 1
ATOM 1170 O O . SER A 1 154 ? -48.528 -18.414 6.291 1.00 33.47 154 SER A O 1
ATOM 1172 N N . ASP A 1 155 ? -47.225 -17.272 7.713 1.00 33.75 155 ASP A N 1
ATOM 1173 C CA . ASP A 1 155 ? -48.039 -16.064 7.821 1.00 33.75 155 ASP A CA 1
ATOM 1174 C C . ASP A 1 155 ? -47.349 -14.800 7.271 1.00 33.75 155 ASP A C 1
ATOM 1176 O O . ASP A 1 155 ? -48.052 -13.841 6.973 1.00 33.75 155 ASP A O 1
ATOM 1180 N N . ASP A 1 156 ? -46.039 -14.816 6.977 1.00 37.19 156 ASP A N 1
ATOM 1181 C CA . ASP A 1 156 ? -45.331 -13.658 6.381 1.00 37.19 156 ASP A CA 1
ATOM 1182 C C . ASP A 1 156 ? -45.230 -13.685 4.839 1.00 37.19 156 ASP A C 1
ATOM 1184 O O . ASP A 1 156 ? -44.660 -12.787 4.223 1.00 37.19 156 ASP A O 1
ATOM 1188 N N . VAL A 1 157 ? -45.842 -14.677 4.177 1.00 35.03 157 VAL A N 1
ATOM 1189 C CA . VAL A 1 157 ? -45.984 -14.720 2.700 1.00 35.03 157 VAL A CA 1
ATOM 1190 C C . VAL A 1 157 ? -47.373 -14.242 2.237 1.00 35.03 157 VAL A C 1
ATOM 1192 O O . VAL A 1 157 ? -47.596 -14.006 1.054 1.00 35.03 157 VAL A O 1
ATOM 1195 N N . ARG A 1 158 ? -48.302 -13.953 3.160 1.00 29.70 158 ARG A N 1
ATOM 1196 C CA . ARG A 1 158 ? -49.639 -13.418 2.826 1.00 29.70 158 ARG A CA 1
ATOM 1197 C C . ARG A 1 158 ? -49.700 -11.892 2.643 1.00 29.70 158 ARG A C 1
ATOM 1199 O O . ARG A 1 158 ? -50.789 -11.330 2.592 1.00 29.70 158 ARG A O 1
ATOM 1206 N N . GLY A 1 159 ? -48.550 -11.228 2.505 1.00 35.16 159 GLY A N 1
ATOM 1207 C CA . GLY A 1 159 ? -48.451 -9.785 2.243 1.00 35.16 159 GLY A CA 1
ATOM 1208 C C . GLY A 1 159 ? -47.887 -9.391 0.874 1.00 35.16 159 GLY A C 1
ATOM 1209 O O . GLY A 1 159 ? -47.860 -8.201 0.571 1.00 35.16 159 GLY A O 1
ATOM 1210 N N . VAL A 1 160 ? -47.422 -10.341 0.047 1.00 34.38 160 VAL A N 1
ATOM 1211 C CA . VAL A 1 160 ? -46.712 -10.018 -1.214 1.00 34.38 160 VAL A CA 1
ATOM 1212 C C . VAL A 1 160 ? -47.231 -10.797 -2.440 1.00 34.38 160 VAL A C 1
ATOM 1214 O O . VAL A 1 160 ? -46.864 -10.475 -3.563 1.00 34.38 160 VAL A O 1
ATOM 1217 N N . GLU A 1 161 ? -48.190 -11.719 -2.290 1.00 27.00 161 GLU A N 1
ATOM 1218 C CA . GLU A 1 161 ? -48.920 -12.346 -3.418 1.00 27.00 161 GLU A CA 1
ATOM 1219 C C . GLU A 1 161 ? -50.161 -11.531 -3.849 1.00 27.00 161 GLU A C 1
ATOM 1221 O O . GLU A 1 161 ? -51.264 -12.052 -3.993 1.00 27.00 161 GLU A O 1
ATOM 1226 N N . GLY A 1 162 ? -49.998 -10.215 -4.022 1.00 29.67 162 GLY A N 1
ATOM 1227 C CA . GLY A 1 162 ? -51.068 -9.307 -4.472 1.00 29.67 162 GLY A CA 1
ATOM 1228 C C . GLY A 1 162 ? -50.644 -8.285 -5.527 1.00 29.67 162 GLY A C 1
ATOM 1229 O O . GLY A 1 162 ? -51.451 -7.458 -5.946 1.00 29.67 162 GLY A O 1
ATOM 1230 N N . VAL A 1 163 ? -49.388 -8.316 -5.971 1.00 34.50 163 VAL A N 1
ATOM 1231 C CA . VAL A 1 163 ? -48.875 -7.407 -6.996 1.00 34.50 163 VAL A CA 1
ATOM 1232 C C . VAL A 1 163 ? -48.048 -8.257 -7.949 1.00 34.50 163 VAL A C 1
ATOM 1234 O O . VAL A 1 163 ? -47.106 -8.904 -7.512 1.00 34.50 163 VAL A O 1
ATOM 1237 N N . ILE A 1 164 ? -48.388 -8.230 -9.240 1.00 28.69 164 ILE A N 1
ATOM 1238 C CA . ILE A 1 164 ? -47.829 -9.051 -10.335 1.00 28.69 164 ILE A CA 1
ATOM 1239 C C . ILE A 1 164 ? -48.551 -10.402 -10.554 1.00 28.69 164 ILE A C 1
ATOM 1241 O O . ILE A 1 164 ? -47.908 -11.437 -10.632 1.00 28.69 164 ILE A O 1
ATOM 1245 N N . ASP A 1 165 ? -49.885 -10.406 -10.708 1.00 25.11 165 ASP A N 1
ATOM 1246 C CA . ASP A 1 165 ? -50.542 -11.406 -11.587 1.00 25.11 165 ASP A CA 1
ATOM 1247 C C . ASP A 1 165 ? -51.924 -10.977 -12.133 1.00 25.11 165 ASP A C 1
ATOM 1249 O O . ASP A 1 165 ? -52.849 -11.764 -12.317 1.00 25.11 165 ASP A O 1
ATOM 1253 N N . HIS A 1 166 ? -52.073 -9.686 -12.447 1.00 26.48 166 HIS A N 1
ATOM 1254 C CA . HIS A 1 166 ? -53.193 -9.185 -13.252 1.00 26.48 166 HIS A CA 1
ATOM 1255 C C . HIS A 1 166 ? -52.709 -8.178 -14.297 1.00 26.48 166 HIS A C 1
ATOM 1257 O O . HIS A 1 166 ? -53.066 -7.006 -14.258 1.00 26.48 166 HIS A O 1
ATOM 1263 N N . ALA A 1 167 ? -51.877 -8.630 -15.237 1.00 27.75 167 ALA A N 1
ATOM 1264 C CA . ALA A 1 167 ? -51.708 -7.950 -16.523 1.00 27.75 167 ALA A CA 1
ATOM 1265 C C . ALA A 1 167 ? -51.021 -8.851 -17.561 1.00 27.75 167 ALA A C 1
ATOM 1267 O O . ALA A 1 167 ? -49.896 -8.577 -17.960 1.00 27.75 167 ALA A O 1
ATOM 1268 N N . ALA A 1 168 ? -51.698 -9.910 -18.011 1.00 23.47 168 ALA A N 1
ATOM 1269 C CA . ALA A 1 168 ? -51.813 -10.230 -19.438 1.00 23.47 168 ALA A CA 1
ATOM 1270 C C . ALA A 1 168 ? -52.589 -11.537 -19.638 1.00 23.47 168 ALA A C 1
ATOM 1272 O O . ALA A 1 168 ? -52.224 -12.561 -19.080 1.00 23.47 168 ALA A O 1
ATOM 1273 N N . GLN A 1 169 ? -53.571 -11.465 -20.543 1.00 23.62 169 GLN A N 1
ATOM 1274 C CA . GLN A 1 169 ? -54.356 -12.554 -21.141 1.00 23.62 169 GLN A CA 1
ATOM 1275 C C . GLN A 1 169 ? -55.652 -12.894 -20.396 1.00 23.62 169 GLN A C 1
ATOM 1277 O O . GLN A 1 169 ? -55.723 -13.818 -19.602 1.00 23.62 169 GLN A O 1
ATOM 1282 N N . ASP A 1 170 ? -56.727 -12.163 -20.702 1.00 23.97 170 ASP A N 1
ATOM 1283 C CA . ASP A 1 170 ? -57.571 -12.615 -21.811 1.00 23.97 170 ASP A CA 1
ATOM 1284 C C . ASP A 1 170 ? -58.633 -11.597 -22.253 1.00 23.97 170 ASP A C 1
ATOM 1286 O O . ASP A 1 170 ? -59.132 -10.783 -21.482 1.00 23.97 170 ASP A O 1
ATOM 1290 N N . ALA A 1 171 ? -58.998 -11.759 -23.528 1.00 24.41 171 ALA A N 1
ATOM 1291 C CA . ALA A 1 171 ? -60.291 -11.452 -24.136 1.00 24.41 171 ALA A CA 1
ATOM 1292 C C . ALA A 1 171 ? -60.478 -10.114 -24.879 1.00 24.41 171 ALA A C 1
ATOM 1294 O O . ALA A 1 171 ? -60.920 -9.083 -24.377 1.00 24.41 171 ALA A O 1
ATOM 1295 N N . VAL A 1 172 ? -60.266 -10.245 -26.190 1.00 25.75 172 VAL A N 1
ATOM 1296 C CA . VAL A 1 172 ? -61.148 -9.767 -27.263 1.00 25.75 172 VAL A CA 1
ATOM 1297 C C . VAL A 1 172 ? -62.628 -9.730 -26.841 1.00 25.75 172 VAL A C 1
ATOM 1299 O O . VAL A 1 172 ? -63.152 -10.736 -26.373 1.00 25.75 172 VAL A O 1
ATOM 1302 N N . GLY A 1 173 ? -63.333 -8.638 -27.169 1.00 24.42 173 GLY A N 1
ATOM 1303 C CA . GLY A 1 173 ? -64.766 -8.709 -27.495 1.00 24.42 173 GLY A CA 1
ATOM 1304 C C . GLY A 1 173 ? -65.708 -7.726 -26.796 1.00 24.42 173 GLY A C 1
ATOM 1305 O O . GLY A 1 173 ? -66.352 -8.066 -25.820 1.00 24.42 173 GLY A O 1
ATOM 1306 N N . HIS A 1 174 ? -65.884 -6.564 -27.430 1.00 25.19 174 HIS A N 1
ATOM 1307 C CA . HIS A 1 174 ? -67.178 -5.946 -27.760 1.00 25.19 174 HIS A CA 1
ATOM 1308 C C . HIS A 1 174 ? -68.284 -5.741 -26.689 1.00 25.19 174 HIS A C 1
ATOM 1310 O O . HIS A 1 174 ? -68.988 -6.674 -26.324 1.00 25.19 174 HIS A O 1
ATOM 1316 N N . ARG A 1 175 ? -68.612 -4.443 -26.511 1.00 25.09 175 ARG A N 1
ATOM 1317 C CA . ARG A 1 175 ? -69.916 -3.759 -26.758 1.00 25.09 175 ARG A CA 1
ATOM 1318 C C . ARG A 1 175 ? -70.675 -3.172 -25.552 1.00 25.09 175 ARG A C 1
ATOM 1320 O O . ARG A 1 175 ? -71.190 -3.923 -24.743 1.00 25.09 175 ARG A O 1
ATOM 1327 N N . PHE A 1 176 ? -70.891 -1.846 -25.679 1.00 23.64 176 PHE A N 1
ATOM 1328 C CA . PHE A 1 176 ? -72.081 -1.026 -25.342 1.00 23.64 176 PHE A CA 1
ATOM 1329 C C . PHE A 1 176 ? -72.501 -0.961 -23.855 1.00 23.64 176 PHE A C 1
ATOM 1331 O O . PHE A 1 176 ? -72.513 -1.971 -23.178 1.00 23.64 176 PHE A O 1
ATOM 1338 N N . ALA A 1 177 ? -72.922 0.163 -23.272 1.00 23.92 177 ALA A N 1
ATOM 1339 C CA . ALA A 1 177 ? -73.203 1.523 -23.733 1.00 23.92 177 ALA A CA 1
ATOM 1340 C C . ALA A 1 177 ? -73.345 2.464 -22.506 1.00 23.92 177 ALA A C 1
ATOM 1342 O O . ALA A 1 177 ? -73.383 1.984 -21.378 1.00 23.92 177 ALA A O 1
ATOM 1343 N N . GLU A 1 178 ? -73.512 3.762 -22.804 1.00 25.97 178 GLU A N 1
ATOM 1344 C CA . GLU A 1 178 ? -74.023 4.865 -21.955 1.00 25.97 178 GLU A CA 1
ATOM 1345 C C . GLU A 1 178 ? -73.087 5.365 -20.836 1.00 25.97 178 GLU A C 1
ATOM 1347 O O . GLU A 1 178 ? -72.581 4.594 -20.039 1.00 25.97 178 GLU A O 1
ATOM 1352 N N . GLY A 1 179 ? -72.795 6.657 -20.684 1.00 23.56 179 GLY A N 1
ATOM 1353 C CA . GLY A 1 179 ? -73.309 7.876 -21.303 1.00 23.56 179 GLY A CA 1
ATOM 1354 C C . GLY A 1 179 ? -73.179 9.031 -20.296 1.00 23.56 179 GLY A C 1
ATOM 1355 O O . GLY A 1 179 ? -73.337 8.793 -19.104 1.00 23.56 179 GLY A O 1
ATOM 1356 N N . ALA A 1 180 ? -72.947 10.245 -20.816 1.00 25.03 180 ALA A N 1
ATOM 1357 C CA . ALA A 1 180 ? -72.910 11.557 -20.138 1.00 25.03 180 ALA A CA 1
ATOM 1358 C C . ALA A 1 180 ? -71.630 11.888 -19.330 1.00 25.03 180 ALA A C 1
ATOM 1360 O O . ALA A 1 180 ? -71.131 11.057 -18.586 1.00 25.03 180 ALA A O 1
ATOM 1361 N N . GLU A 1 181 ? -71.026 13.077 -19.400 1.00 26.38 181 GLU A N 1
ATOM 1362 C CA . GLU A 1 181 ? -71.315 14.337 -20.104 1.00 26.38 181 GLU A CA 1
ATOM 1363 C C . GLU A 1 181 ? -70.049 15.234 -20.029 1.00 26.38 181 GLU A C 1
ATOM 1365 O O . GLU A 1 181 ? -69.298 15.124 -19.064 1.00 26.38 181 GLU A O 1
ATOM 1370 N N . SER A 1 182 ? -69.828 16.032 -21.089 1.00 25.34 182 SER A N 1
ATOM 1371 C CA . SER A 1 182 ? -69.203 17.380 -21.223 1.00 25.34 182 SER A CA 1
ATOM 1372 C C . SER A 1 182 ? -68.151 17.879 -20.198 1.00 25.34 182 SER A C 1
ATOM 1374 O O . SER A 1 182 ? -68.307 17.714 -19.000 1.00 25.34 182 SER A O 1
ATOM 1376 N N . GLU A 1 183 ? -67.079 18.587 -20.568 1.00 27.47 183 GLU A N 1
ATOM 1377 C CA . GLU A 1 183 ? -67.053 19.820 -21.371 1.00 27.47 183 GLU A CA 1
ATOM 1378 C C . GLU A 1 183 ? -65.714 20.034 -22.107 1.00 27.47 183 GLU A C 1
ATOM 1380 O O . GLU A 1 183 ? -64.642 19.609 -21.675 1.00 27.47 183 GLU A O 1
ATOM 1385 N N . GLU A 1 184 ? -65.830 20.715 -23.247 1.00 25.81 184 GLU A N 1
ATOM 1386 C CA . GLU A 1 184 ? -64.773 21.278 -24.085 1.00 25.81 184 GLU A CA 1
ATOM 1387 C C . GLU A 1 184 ? -64.093 22.484 -23.414 1.00 25.81 184 GLU A C 1
ATOM 1389 O O . GLU A 1 184 ? -64.772 23.287 -22.786 1.00 25.81 184 GLU A O 1
ATOM 1394 N N . GLU A 1 185 ? -62.810 22.729 -23.710 1.00 25.56 185 GLU A N 1
ATOM 1395 C CA . GLU A 1 185 ? -62.439 24.061 -24.208 1.00 25.56 185 GLU A CA 1
ATOM 1396 C C . GLU A 1 185 ? -61.200 24.024 -25.121 1.00 25.56 185 GLU A C 1
ATOM 1398 O O . GLU A 1 185 ? -60.096 23.605 -24.773 1.00 25.56 185 GLU A O 1
ATOM 1403 N N . THR A 1 186 ? -61.454 24.449 -26.352 1.00 23.00 186 THR A N 1
ATOM 1404 C CA . THR A 1 186 ? -60.569 24.717 -27.489 1.00 23.00 186 THR A CA 1
ATOM 1405 C C . THR A 1 186 ? -59.876 26.077 -27.395 1.00 23.00 186 THR A C 1
ATOM 1407 O O . THR A 1 186 ? -60.509 27.023 -26.942 1.00 23.00 186 THR A O 1
ATOM 1410 N N . THR A 1 187 ? -58.666 26.218 -27.966 1.00 24.09 187 THR A N 1
ATOM 1411 C CA . THR A 1 187 ? -58.242 27.269 -28.949 1.00 24.09 187 THR A CA 1
ATOM 1412 C C . THR A 1 187 ? -56.709 27.173 -29.199 1.00 24.09 187 THR A C 1
ATOM 1414 O O . THR A 1 187 ? -55.927 27.246 -28.263 1.00 24.09 187 THR A O 1
ATOM 1417 N N . THR A 1 188 ? -56.201 26.733 -30.371 1.00 22.58 188 THR A N 1
ATOM 1418 C CA . THR A 1 188 ? -55.870 27.483 -31.625 1.00 22.58 188 THR A CA 1
ATOM 1419 C C . THR A 1 188 ? -54.822 28.607 -31.422 1.00 22.58 188 THR A C 1
ATOM 1421 O O . THR A 1 188 ? -55.061 29.466 -30.592 1.00 22.58 188 THR A O 1
ATOM 1424 N N . ILE A 1 189 ? -53.664 28.737 -32.106 1.00 22.72 189 ILE A N 1
ATOM 1425 C CA . ILE A 1 189 ? -53.401 28.822 -33.563 1.00 22.72 189 ILE A CA 1
ATOM 1426 C C . ILE A 1 189 ? -51.866 28.835 -33.867 1.00 22.72 189 ILE A C 1
ATOM 1428 O O . ILE A 1 189 ? -51.089 29.474 -33.166 1.00 22.72 189 ILE A O 1
ATOM 1432 N N . SER A 1 190 ? -51.501 28.141 -34.958 1.00 21.23 190 SER A N 1
ATOM 1433 C CA . SER A 1 190 ? -50.409 28.277 -35.964 1.00 21.23 190 SER A CA 1
ATOM 1434 C C . SER A 1 190 ? -48.968 28.744 -35.651 1.00 21.23 190 SER A C 1
ATOM 1436 O O . SER A 1 190 ? -48.721 29.887 -35.273 1.00 21.23 190 SER A O 1
ATOM 1438 N N . MET A 1 191 ? -48.012 27.920 -36.109 1.00 24.84 191 MET A N 1
ATOM 1439 C CA . MET A 1 191 ? -46.706 28.342 -36.656 1.00 24.84 191 MET A CA 1
ATOM 1440 C C . MET A 1 191 ? -46.824 28.845 -38.113 1.00 24.84 191 MET A C 1
ATOM 1442 O O . MET A 1 191 ? -47.824 28.555 -38.774 1.00 24.84 191 MET A O 1
ATOM 1446 N N . PRO A 1 192 ? -45.761 29.469 -38.663 1.00 28.20 192 PRO A N 1
ATOM 1447 C CA . PRO A 1 192 ? -45.084 28.762 -39.755 1.00 28.20 192 PRO A CA 1
ATOM 1448 C C . PRO A 1 192 ? -43.544 28.710 -39.667 1.00 28.20 192 PRO A C 1
ATOM 1450 O O . PRO A 1 192 ? -42.864 29.672 -39.329 1.00 28.20 192 PRO A O 1
ATOM 1453 N N . GLU A 1 193 ? -43.067 27.511 -40.004 1.00 25.52 193 GLU A N 1
ATOM 1454 C CA . GLU A 1 193 ? -41.859 27.062 -40.719 1.00 25.52 193 GLU A CA 1
ATOM 1455 C C . GLU A 1 193 ? -40.595 27.941 -40.857 1.00 25.52 193 GLU A C 1
ATOM 1457 O O . GLU A 1 193 ? -40.599 28.958 -41.541 1.00 25.52 193 GLU A O 1
ATOM 1462 N N . SER A 1 194 ? -39.444 27.344 -40.493 1.00 22.75 194 SER A N 1
ATOM 1463 C CA . SER A 1 194 ? -38.418 26.955 -41.487 1.00 22.75 194 SER A CA 1
ATOM 1464 C C . SER A 1 194 ? -37.431 25.882 -40.965 1.00 22.75 194 SER A C 1
ATOM 1466 O O . SER A 1 194 ? -36.565 26.150 -40.141 1.00 22.75 194 SER A O 1
ATOM 1468 N N . LYS A 1 195 ? -37.605 24.665 -41.497 1.00 24.55 195 LYS A N 1
ATOM 1469 C CA . LYS A 1 195 ? -36.695 23.518 -41.735 1.00 24.55 195 LYS A CA 1
ATOM 1470 C C . LYS A 1 195 ? -35.271 23.499 -41.122 1.00 24.55 195 LYS A C 1
ATOM 1472 O O . LYS A 1 195 ? -34.376 24.185 -41.605 1.00 24.55 195 LYS A O 1
ATOM 1477 N N . SER A 1 196 ? -35.009 22.481 -40.294 1.00 26.39 196 SER A N 1
ATOM 1478 C CA . SER A 1 196 ? -33.755 21.702 -40.279 1.00 26.39 196 SER A CA 1
ATOM 1479 C C . SER A 1 196 ? -34.059 20.229 -39.931 1.00 26.39 196 SER A C 1
ATOM 1481 O O . SER A 1 196 ? -34.976 19.931 -39.169 1.00 26.39 196 SER A O 1
ATOM 1483 N N . LYS A 1 197 ? -33.379 19.292 -40.607 1.00 24.81 197 LYS A N 1
ATOM 1484 C CA . LYS A 1 197 ? -33.641 17.842 -40.571 1.00 24.81 197 LYS A CA 1
ATOM 1485 C C . LYS A 1 197 ? -33.046 17.201 -39.311 1.00 24.81 197 LYS A C 1
ATOM 1487 O O . LYS A 1 197 ? -31.837 17.267 -39.120 1.00 24.81 197 LYS A O 1
ATOM 1492 N N . VAL A 1 198 ? -33.874 16.483 -38.555 1.00 24.92 198 VAL A N 1
ATOM 1493 C CA . VAL A 1 198 ? -33.467 15.459 -37.581 1.00 24.92 198 VAL A CA 1
ATOM 1494 C C . VAL A 1 198 ? -33.982 14.115 -38.096 1.00 24.92 198 VAL A C 1
ATOM 1496 O O . VAL A 1 198 ? -35.168 13.979 -38.387 1.00 24.92 198 VAL A O 1
ATOM 1499 N N . ALA A 1 199 ? -33.082 13.144 -38.257 1.00 23.94 199 ALA A N 1
ATOM 1500 C CA . ALA A 1 199 ? -33.417 11.760 -38.563 1.00 23.94 199 ALA A CA 1
ATOM 1501 C C . ALA A 1 199 ? -33.498 10.975 -37.248 1.00 23.94 199 ALA A C 1
ATOM 1503 O O . ALA A 1 199 ? -32.514 10.843 -36.524 1.00 23.94 199 ALA A O 1
ATOM 1504 N N . THR A 1 200 ? -34.694 10.490 -36.939 1.00 25.50 200 THR A N 1
ATOM 1505 C CA . THR A 1 200 ? -35.001 9.576 -35.837 1.00 25.50 200 THR A CA 1
ATOM 1506 C C . THR A 1 200 ? -34.445 8.183 -36.123 1.00 25.50 200 THR A C 1
ATOM 1508 O O . THR A 1 200 ? -34.711 7.622 -37.189 1.00 25.50 200 THR A O 1
ATOM 1511 N N . MET A 1 201 ? -33.709 7.621 -35.158 1.00 25.66 201 MET A N 1
ATOM 1512 C CA . MET A 1 201 ? -33.289 6.220 -35.154 1.00 25.66 201 MET A CA 1
ATOM 1513 C C . MET A 1 201 ? -34.516 5.306 -35.128 1.00 25.66 201 MET A C 1
ATOM 1515 O O . MET A 1 201 ? -35.323 5.346 -34.200 1.00 25.66 201 MET A O 1
ATOM 1519 N N . ALA A 1 202 ? -34.639 4.482 -36.163 1.00 25.53 202 ALA A N 1
ATOM 1520 C CA . ALA A 1 202 ? -35.563 3.367 -36.200 1.00 25.53 202 ALA A CA 1
ATOM 1521 C C . ALA A 1 202 ? -34.929 2.167 -35.486 1.00 25.53 202 ALA A C 1
ATOM 1523 O O . ALA A 1 202 ? -33.802 1.780 -35.783 1.00 25.53 202 ALA A O 1
ATOM 1524 N N . SER A 1 203 ? -35.693 1.578 -34.568 1.00 28.02 203 SER A N 1
ATOM 1525 C CA . SER A 1 203 ? -35.498 0.216 -34.080 1.00 28.02 203 SER A CA 1
ATOM 1526 C C . SER A 1 203 ? -35.627 -0.750 -35.260 1.00 28.02 203 SER A C 1
ATOM 1528 O O . SER A 1 203 ? -36.703 -0.889 -35.847 1.00 28.02 203 SER A O 1
ATOM 1530 N N . SER A 1 204 ? -34.523 -1.388 -35.639 1.00 26.06 204 SER A N 1
ATOM 1531 C CA . SER A 1 204 ? -34.518 -2.508 -36.573 1.00 26.06 204 SER A CA 1
ATOM 1532 C C . SER A 1 204 ? -34.569 -3.814 -35.787 1.00 26.06 204 SER A C 1
ATOM 1534 O O . SER A 1 204 ? -33.606 -4.203 -35.134 1.00 26.06 204 SER A O 1
ATOM 1536 N N . LYS A 1 205 ? -35.725 -4.482 -35.881 1.00 26.30 205 LYS A N 1
ATOM 1537 C CA . LYS A 1 205 ? -35.877 -5.930 -35.707 1.00 26.30 205 LYS A CA 1
ATOM 1538 C C . LYS A 1 205 ? -34.772 -6.646 -36.483 1.00 26.30 205 LYS A C 1
ATOM 1540 O O . LYS A 1 205 ? -34.747 -6.537 -37.708 1.00 26.30 205 LYS A O 1
ATOM 1545 N N . GLU A 1 206 ? -33.943 -7.420 -35.798 1.00 24.70 206 GLU A N 1
ATOM 1546 C CA . GLU A 1 206 ? -33.186 -8.481 -36.452 1.00 24.70 206 GLU A CA 1
ATOM 1547 C C . GLU A 1 206 ? -34.009 -9.769 -36.459 1.00 24.70 206 GLU A C 1
ATOM 1549 O O . GLU A 1 206 ? -34.698 -10.136 -35.506 1.00 24.70 206 GLU A O 1
ATOM 1554 N N . VAL A 1 207 ? -34.007 -10.357 -37.644 1.00 24.38 207 VAL A N 1
ATOM 1555 C CA . VAL A 1 207 ? -34.760 -11.514 -38.098 1.00 24.38 207 VAL A CA 1
ATOM 1556 C C . VAL A 1 207 ? -34.037 -12.766 -37.610 1.00 24.38 207 VAL A C 1
ATOM 1558 O O . VAL A 1 207 ? -32.838 -12.904 -37.829 1.00 24.38 207 VAL A O 1
ATOM 1561 N N . TYR A 1 208 ? -34.764 -13.679 -36.964 1.00 23.67 208 TYR A N 1
ATOM 1562 C CA . TYR A 1 208 ? -34.295 -15.046 -36.757 1.00 23.67 208 TYR A CA 1
ATOM 1563 C C . TYR A 1 208 ? -34.329 -15.772 -38.102 1.00 23.67 208 TYR A C 1
ATOM 1565 O O . TYR A 1 208 ? -35.411 -16.032 -38.628 1.00 23.67 208 TYR A O 1
ATOM 1573 N N . ASP A 1 209 ? -33.154 -16.081 -38.644 1.00 24.20 209 ASP A N 1
ATOM 1574 C CA . ASP A 1 209 ? -33.006 -17.056 -39.720 1.00 24.20 209 ASP A CA 1
ATOM 1575 C C . ASP A 1 209 ? -32.860 -18.448 -39.087 1.00 24.20 209 ASP A C 1
ATOM 1577 O O . ASP A 1 209 ? -31.874 -18.755 -38.411 1.00 24.20 209 ASP A O 1
ATOM 1581 N N . GLU A 1 210 ? -33.872 -19.293 -39.279 1.00 31.91 210 GLU A N 1
ATOM 1582 C CA . GLU A 1 210 ? -33.760 -20.735 -39.080 1.00 31.91 210 GLU A CA 1
ATOM 1583 C C . GLU A 1 210 ? -32.927 -21.320 -40.226 1.00 31.91 210 GLU A C 1
ATOM 1585 O O . GLU A 1 210 ? -33.412 -21.490 -41.344 1.00 31.91 210 GLU A O 1
ATOM 1590 N N . ALA A 1 211 ? -31.679 -21.687 -39.939 1.00 26.81 211 ALA A N 1
ATOM 1591 C CA . ALA A 1 211 ? -30.898 -22.567 -40.797 1.00 26.81 211 ALA A CA 1
ATOM 1592 C C . ALA A 1 211 ? -30.282 -23.700 -39.969 1.00 26.81 211 ALA A C 1
ATOM 1594 O O . ALA A 1 211 ? -29.360 -23.533 -39.175 1.00 26.81 211 ALA A O 1
ATOM 1595 N N . THR A 1 212 ? -30.832 -24.887 -40.189 1.00 32.66 212 THR A N 1
ATOM 1596 C CA . THR A 1 212 ? -30.298 -26.197 -39.829 1.00 32.66 212 THR A CA 1
ATOM 1597 C C . THR A 1 212 ? -28.857 -26.384 -40.312 1.00 32.66 212 THR A C 1
ATOM 1599 O O . THR A 1 212 ? -28.600 -26.315 -41.513 1.00 32.66 212 THR A O 1
ATOM 1602 N N . GLY A 1 213 ? -27.936 -26.727 -39.411 1.00 25.38 213 GLY A N 1
ATOM 1603 C CA . GLY A 1 213 ? -26.606 -27.217 -39.776 1.00 25.38 213 GLY A CA 1
ATOM 1604 C C . GLY A 1 213 ? -25.638 -27.177 -38.600 1.00 25.38 213 GLY A C 1
ATOM 1605 O O . GLY A 1 213 ? -25.422 -26.128 -38.009 1.00 25.38 213 GLY A O 1
ATOM 1606 N N . ALA A 1 214 ? -25.058 -28.323 -38.247 1.00 35.56 214 ALA A N 1
ATOM 1607 C CA . ALA A 1 214 ? -23.975 -2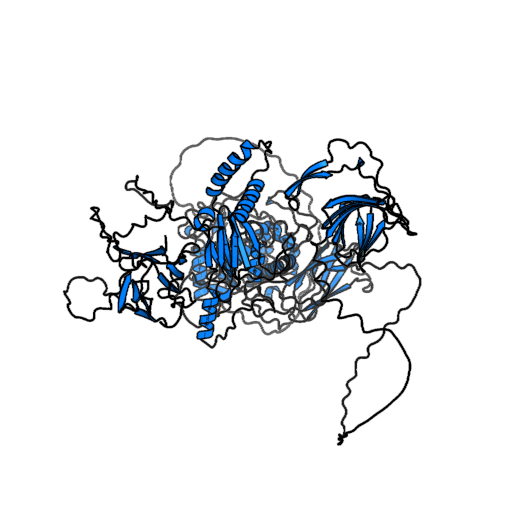8.416 -37.277 1.00 35.56 214 ALA A CA 1
ATOM 1608 C C . ALA A 1 214 ? -22.817 -27.476 -37.671 1.00 35.56 214 ALA A C 1
ATOM 1610 O O . ALA A 1 214 ? -22.164 -27.697 -38.689 1.00 35.56 214 ALA A O 1
ATOM 1611 N N . GLY A 1 215 ? -22.575 -26.438 -36.871 1.00 24.89 215 GLY A N 1
ATOM 1612 C CA . GLY A 1 215 ? -21.479 -25.488 -37.037 1.00 24.89 215 GLY A CA 1
ATOM 1613 C C . GLY A 1 215 ? -20.852 -25.190 -35.679 1.00 24.89 215 GLY A C 1
ATOM 1614 O O . GLY A 1 215 ? -21.530 -24.769 -34.750 1.00 24.89 215 GLY A O 1
ATOM 1615 N N . THR A 1 216 ? -19.563 -25.475 -35.555 1.00 31.34 216 THR A N 1
ATOM 1616 C CA . THR A 1 216 ? -18.697 -25.170 -34.412 1.00 31.34 216 THR A CA 1
ATOM 1617 C C . THR A 1 216 ? -18.681 -23.666 -34.111 1.00 31.34 216 THR A C 1
ATOM 1619 O O . THR A 1 216 ? -18.289 -22.885 -34.977 1.00 31.34 216 THR A O 1
ATOM 1622 N N . GLU A 1 217 ? -19.051 -23.248 -32.896 1.00 37.44 217 GLU A N 1
ATOM 1623 C CA . GLU A 1 217 ? -18.758 -21.893 -32.406 1.00 37.44 217 GLU A CA 1
ATOM 1624 C C . GLU A 1 217 ? -17.231 -21.699 -32.384 1.00 37.44 217 GLU A C 1
ATOM 1626 O O . GLU A 1 217 ? -16.515 -22.419 -31.686 1.00 37.44 217 GLU A O 1
ATOM 1631 N N . HIS A 1 218 ? -16.710 -20.761 -33.177 1.00 45.09 218 HIS A N 1
ATOM 1632 C CA . HIS A 1 218 ? -15.294 -20.398 -33.138 1.00 45.09 218 HIS A CA 1
ATOM 1633 C C . HIS A 1 218 ? -14.987 -19.693 -31.806 1.00 45.09 218 HIS A C 1
ATOM 1635 O O . HIS A 1 218 ? -15.418 -18.566 -31.572 1.00 45.09 218 HIS A O 1
ATOM 1641 N N . GLU A 1 219 ? -14.235 -20.356 -30.928 1.00 58.53 219 GLU A N 1
ATOM 1642 C CA . GLU A 1 219 ? -13.722 -19.777 -29.685 1.00 58.53 219 GLU A CA 1
ATOM 1643 C C . GLU A 1 219 ? -12.845 -18.547 -30.001 1.00 58.53 219 GLU A C 1
ATOM 1645 O O . GLU A 1 219 ? -11.920 -18.626 -30.812 1.00 58.53 219 GLU A O 1
ATOM 1650 N N . ALA A 1 220 ? -13.140 -17.392 -29.389 1.00 75.69 220 ALA A N 1
ATOM 1651 C CA . ALA A 1 220 ? -12.387 -16.159 -29.626 1.00 75.69 220 ALA A CA 1
ATOM 1652 C C . ALA A 1 220 ? -10.902 -16.333 -29.255 1.00 75.69 220 ALA A C 1
ATOM 1654 O O . ALA A 1 220 ? -10.580 -16.741 -28.135 1.00 75.69 220 ALA A O 1
ATOM 1655 N N . LEU A 1 221 ? -10.002 -15.981 -30.183 1.00 87.81 221 LEU A N 1
ATOM 1656 C CA . LEU A 1 221 ? -8.557 -16.195 -30.033 1.00 87.81 221 LEU A CA 1
ATOM 1657 C C . LEU A 1 221 ? -7.961 -15.431 -28.842 1.00 87.81 221 LEU A C 1
ATOM 1659 O O . LEU A 1 221 ? -7.053 -15.942 -28.198 1.00 87.81 221 LEU A O 1
ATOM 1663 N N . ILE A 1 222 ? -8.457 -14.224 -28.547 1.00 93.06 222 ILE A N 1
ATOM 1664 C CA . ILE A 1 222 ? -8.008 -13.375 -27.432 1.00 93.06 222 ILE A CA 1
ATOM 1665 C C . ILE A 1 222 ? -9.193 -13.131 -26.495 1.00 93.06 222 ILE A C 1
ATOM 1667 O O . ILE A 1 222 ? -10.259 -12.702 -26.940 1.00 93.06 222 ILE A O 1
ATOM 1671 N N . ARG A 1 223 ? -9.002 -13.378 -25.196 1.00 93.69 223 ARG A N 1
ATOM 1672 C CA . ARG A 1 223 ? -10.016 -13.231 -24.142 1.00 93.69 223 ARG A CA 1
ATOM 1673 C C . ARG A 1 223 ? -9.452 -12.474 -22.947 1.00 93.69 223 ARG A C 1
ATOM 1675 O O . ARG A 1 223 ? -8.466 -12.908 -22.363 1.00 93.69 223 ARG A O 1
ATOM 1682 N N . PHE A 1 224 ? -10.103 -11.389 -22.543 1.00 95.50 224 PHE A N 1
ATOM 1683 C CA . PHE A 1 224 ? -9.743 -10.633 -21.339 1.00 95.50 224 PHE A CA 1
ATOM 1684 C C . PHE A 1 224 ? -10.429 -11.231 -20.106 1.00 95.50 224 PHE A C 1
ATOM 1686 O O . PHE A 1 224 ? -11.602 -11.596 -20.173 1.00 95.50 224 PHE A O 1
ATOM 1693 N N . THR A 1 225 ? -9.719 -11.338 -18.981 1.00 94.94 225 THR A N 1
ATOM 1694 C CA . THR A 1 225 ? -10.254 -11.951 -17.750 1.00 94.94 225 THR A CA 1
ATOM 1695 C C . THR A 1 225 ? -10.486 -10.955 -16.624 1.00 94.94 225 THR A C 1
ATOM 1697 O O . THR A 1 225 ? -11.292 -11.233 -15.739 1.00 94.94 225 THR A O 1
ATOM 1700 N N . ASN A 1 226 ? -9.802 -9.808 -16.633 1.00 95.06 226 ASN A N 1
ATOM 1701 C CA . ASN A 1 226 ? -9.909 -8.817 -15.561 1.00 95.06 226 ASN A CA 1
ATOM 1702 C C . ASN A 1 226 ? -10.574 -7.496 -15.988 1.00 95.06 226 ASN A C 1
ATOM 1704 O O . ASN A 1 226 ? -10.903 -6.702 -15.117 1.00 95.06 226 ASN A O 1
ATOM 1708 N N . VAL A 1 227 ? -10.800 -7.249 -17.280 1.00 95.62 227 VAL A N 1
ATOM 1709 C CA . VAL A 1 227 ? -11.363 -5.986 -17.795 1.00 95.62 227 VAL A CA 1
ATOM 1710 C C . VAL A 1 227 ? -12.561 -6.241 -18.705 1.00 95.62 227 VAL A C 1
ATOM 1712 O O . VAL A 1 227 ? -12.608 -7.246 -19.418 1.00 95.62 227 VAL A O 1
ATOM 1715 N N . ARG A 1 228 ? -13.546 -5.339 -18.665 1.00 94.06 228 ARG A N 1
ATOM 1716 C CA . ARG A 1 228 ? -14.764 -5.396 -19.487 1.00 94.06 228 ARG A CA 1
ATOM 1717 C C . ARG A 1 228 ? -14.794 -4.286 -20.534 1.00 94.06 228 ARG A C 1
ATOM 1719 O O . ARG A 1 228 ? -14.203 -3.224 -20.358 1.00 94.06 228 ARG A O 1
ATOM 1726 N N . GLN A 1 229 ? -15.551 -4.522 -21.604 1.00 95.06 229 GLN A N 1
ATOM 1727 C CA . GLN A 1 229 ? -15.837 -3.497 -22.602 1.00 95.06 229 GLN A CA 1
ATOM 1728 C C . GLN A 1 229 ? -16.545 -2.300 -21.948 1.00 95.06 229 GLN A C 1
ATOM 1730 O O . GLN A 1 229 ? -17.498 -2.475 -21.189 1.00 95.06 229 GLN A O 1
ATOM 1735 N N . ASN A 1 230 ? -16.087 -1.096 -22.278 1.00 95.06 230 ASN A N 1
ATOM 1736 C CA . ASN A 1 230 ? -16.557 0.197 -21.779 1.00 95.06 230 ASN A CA 1
ATOM 1737 C C . ASN A 1 230 ? -16.406 0.396 -20.258 1.00 95.06 230 ASN A C 1
ATOM 1739 O O . ASN A 1 230 ? -17.121 1.206 -19.670 1.00 95.06 230 ASN A O 1
ATOM 1743 N N . GLU A 1 231 ? -15.493 -0.329 -19.604 1.00 94.88 231 GLU A N 1
ATOM 1744 C CA . GLU A 1 231 ? -15.198 -0.122 -18.182 1.00 94.88 231 GLU A CA 1
ATOM 1745 C C . GLU A 1 231 ? -14.574 1.264 -17.937 1.00 94.88 231 GLU A C 1
ATOM 1747 O O . GLU A 1 231 ? -13.753 1.742 -18.728 1.00 94.88 231 GLU A O 1
ATOM 1752 N N . ILE A 1 232 ? -14.970 1.911 -16.834 1.00 94.81 232 ILE A N 1
ATOM 1753 C CA . ILE A 1 232 ? -14.377 3.173 -16.376 1.00 94.81 232 ILE A CA 1
ATOM 1754 C C . ILE A 1 232 ? -13.151 2.855 -15.519 1.00 94.81 232 ILE A C 1
ATOM 1756 O O . ILE A 1 232 ? -13.220 2.083 -14.561 1.00 94.81 232 ILE A O 1
ATOM 1760 N N . ILE A 1 233 ? -12.032 3.467 -15.876 1.00 96.06 233 ILE A N 1
ATOM 1761 C CA . ILE A 1 233 ? -10.716 3.313 -15.271 1.00 96.06 233 ILE A CA 1
ATOM 1762 C C . ILE A 1 233 ? -10.327 4.642 -14.622 1.00 96.06 233 ILE A C 1
ATOM 1764 O O . ILE A 1 233 ? -10.655 5.706 -15.137 1.00 96.06 233 ILE A O 1
ATOM 1768 N N . PHE A 1 234 ? -9.620 4.582 -13.495 1.00 94.75 234 PHE A N 1
ATOM 1769 C CA . PHE A 1 234 ? -9.277 5.751 -12.670 1.00 94.75 234 PHE A CA 1
ATOM 1770 C C . PHE A 1 234 ? -7.762 5.981 -12.528 1.00 94.75 234 PHE A C 1
ATOM 1772 O O . PHE A 1 234 ? -7.329 6.809 -11.733 1.00 94.75 234 PHE A O 1
ATOM 1779 N N . HIS A 1 235 ? -6.955 5.266 -13.313 1.00 95.81 235 HIS A N 1
ATOM 1780 C CA . HIS A 1 235 ? -5.491 5.297 -13.294 1.00 95.81 235 HIS A CA 1
ATOM 1781 C C . HIS A 1 235 ? -4.906 5.242 -14.719 1.00 95.81 235 HIS A C 1
ATOM 1783 O O . HIS A 1 235 ? -5.574 4.772 -15.642 1.00 95.81 235 HIS A O 1
ATOM 1789 N N . ARG A 1 236 ? -3.670 5.729 -14.894 1.00 95.50 236 ARG A N 1
ATOM 1790 C CA . ARG A 1 236 ? -3.015 5.962 -16.195 1.00 95.50 236 ARG A CA 1
ATOM 1791 C C . ARG A 1 236 ? -2.553 4.673 -16.872 1.00 95.50 236 ARG A C 1
ATOM 1793 O O . ARG A 1 236 ? -2.734 4.529 -18.079 1.00 95.50 236 ARG A O 1
ATOM 1800 N N . LEU A 1 237 ? -1.941 3.758 -16.120 1.00 97.69 237 LEU A N 1
ATOM 1801 C CA . LEU A 1 237 ? -1.373 2.512 -16.645 1.00 97.69 237 LEU A CA 1
ATOM 1802 C C . LEU A 1 237 ? -2.267 1.316 -16.309 1.00 97.69 237 LEU A C 1
ATOM 1804 O O . LEU A 1 237 ? -2.297 0.865 -15.169 1.00 97.69 237 LEU A O 1
ATOM 1808 N N . LEU A 1 238 ? -2.977 0.773 -17.296 1.00 98.12 238 LEU A N 1
ATOM 1809 C CA . LEU A 1 238 ? -3.904 -0.336 -17.083 1.00 98.12 238 LEU A CA 1
ATOM 1810 C C . LEU A 1 238 ? -3.218 -1.693 -17.280 1.00 98.12 238 LEU A C 1
ATOM 1812 O O . LEU A 1 238 ? -2.781 -2.014 -18.385 1.00 98.12 238 LEU A O 1
ATOM 1816 N N . LEU A 1 239 ? -3.202 -2.521 -16.231 1.00 98.25 239 LEU A N 1
ATOM 1817 C CA . LEU A 1 239 ? -2.805 -3.929 -16.317 1.00 98.25 239 LEU A CA 1
ATOM 1818 C C . LEU A 1 239 ? -3.983 -4.799 -16.781 1.00 98.25 239 LEU A C 1
ATOM 1820 O O . LEU A 1 239 ? -4.994 -4.949 -16.084 1.00 98.25 239 LEU A O 1
ATOM 1824 N N . ILE A 1 240 ? -3.833 -5.408 -17.954 1.00 98.25 240 ILE A N 1
ATOM 1825 C CA . ILE A 1 240 ? -4.821 -6.292 -18.578 1.00 98.25 240 ILE A CA 1
ATOM 1826 C C . ILE A 1 240 ? -4.286 -7.717 -18.553 1.00 98.25 240 ILE A C 1
ATOM 1828 O O . ILE A 1 240 ? -3.174 -7.988 -19.001 1.00 98.25 240 ILE A O 1
ATOM 1832 N N . VAL A 1 241 ? -5.103 -8.630 -18.041 1.00 97.62 241 VAL A N 1
ATOM 1833 C CA . VAL A 1 241 ? -4.792 -10.054 -17.936 1.00 97.62 241 VAL A CA 1
ATOM 1834 C C . VAL A 1 241 ? -5.795 -10.828 -18.772 1.00 97.62 241 VAL A C 1
ATOM 1836 O O . VAL A 1 241 ? -6.984 -10.485 -18.819 1.00 97.62 241 VAL A O 1
ATOM 1839 N N . GLY A 1 242 ? -5.327 -11.873 -19.443 1.00 95.94 242 GLY A N 1
ATOM 1840 C CA . GLY A 1 242 ? -6.199 -12.668 -20.284 1.00 95.94 242 GLY A CA 1
ATOM 1841 C C . GLY A 1 242 ? -5.570 -13.939 -20.818 1.00 95.94 242 GLY A C 1
ATOM 1842 O O . GLY A 1 242 ? -4.500 -14.377 -20.386 1.00 95.94 242 GLY A O 1
ATOM 1843 N N . ARG A 1 243 ? -6.279 -14.534 -21.777 1.00 95.12 243 ARG A N 1
ATOM 1844 C CA . ARG A 1 243 ? -5.841 -15.707 -22.519 1.00 95.12 243 ARG A CA 1
ATOM 1845 C C . ARG A 1 243 ? -5.758 -15.425 -24.010 1.00 95.12 243 ARG A C 1
ATOM 1847 O O . ARG A 1 243 ? -6.660 -14.791 -24.553 1.00 95.12 243 ARG A O 1
ATOM 1854 N N . ALA A 1 244 ? -4.713 -15.920 -24.662 1.00 93.25 244 ALA A N 1
ATOM 1855 C CA . ALA A 1 244 ? -4.545 -15.817 -26.106 1.00 93.25 244 ALA A CA 1
ATOM 1856 C C . ALA A 1 244 ? -4.118 -17.159 -26.717 1.00 93.25 244 ALA A C 1
ATOM 1858 O O . ALA A 1 244 ? -3.284 -17.871 -26.162 1.00 93.25 244 ALA A O 1
ATOM 1859 N N . GLY A 1 245 ? -4.693 -17.502 -27.865 1.00 89.00 245 GLY A N 1
ATOM 1860 C CA . GLY A 1 245 ? -4.421 -18.753 -28.565 1.00 89.00 245 GLY A CA 1
ATOM 1861 C C . GLY A 1 245 ? -5.346 -19.909 -28.183 1.00 89.00 245 GLY A C 1
ATOM 1862 O O . GLY A 1 245 ? -6.054 -19.886 -27.174 1.00 89.00 245 GLY A O 1
ATOM 1863 N N . THR A 1 246 ? -5.319 -20.938 -29.022 1.00 83.69 246 THR A N 1
ATOM 1864 C CA . THR A 1 246 ? -6.006 -22.225 -28.844 1.00 83.69 246 THR A CA 1
ATOM 1865 C C . THR A 1 246 ? -4.995 -23.362 -29.038 1.00 83.69 246 THR A C 1
ATOM 1867 O O . THR A 1 246 ? -3.906 -23.115 -29.561 1.00 83.69 246 THR A O 1
ATOM 1870 N N . PRO A 1 247 ? -5.315 -24.623 -28.683 1.00 79.44 247 PRO A N 1
ATOM 1871 C CA . PRO A 1 247 ? -4.419 -25.750 -28.960 1.00 79.44 247 PRO A CA 1
ATOM 1872 C C . PRO A 1 247 ? -4.023 -25.892 -30.440 1.00 79.44 247 PRO A C 1
ATOM 1874 O O . PRO A 1 247 ? -2.949 -26.405 -30.734 1.00 79.44 247 PRO A O 1
ATOM 1877 N N . SER A 1 248 ? -4.871 -25.434 -31.370 1.00 80.12 248 SER A N 1
ATOM 1878 C CA . SER A 1 248 ? -4.601 -25.440 -32.815 1.00 80.12 248 SER A CA 1
ATOM 1879 C C . SER A 1 248 ? -3.907 -24.173 -33.324 1.00 80.12 248 SER A C 1
ATOM 1881 O O . SER A 1 248 ? -3.436 -24.151 -34.457 1.00 80.12 248 SER A O 1
ATOM 1883 N N . THR A 1 249 ? -3.888 -23.101 -32.532 1.00 83.44 249 THR A N 1
ATOM 1884 C CA . THR A 1 249 ? -3.377 -21.782 -32.923 1.00 83.44 249 THR A CA 1
ATOM 1885 C C . THR A 1 249 ? -2.640 -21.166 -31.733 1.00 83.44 249 THR A C 1
ATOM 1887 O O . THR A 1 249 ? -3.200 -20.318 -31.027 1.00 83.44 249 THR A O 1
ATOM 1890 N N . PRO A 1 250 ? -1.410 -21.630 -31.444 1.00 85.00 250 PRO A N 1
ATOM 1891 C CA . PRO A 1 250 ? -0.614 -21.094 -30.350 1.00 85.00 250 PRO A CA 1
ATOM 1892 C C . PRO A 1 250 ? -0.215 -19.644 -30.643 1.00 85.00 250 PRO A C 1
ATOM 1894 O O . PRO A 1 250 ? 0.160 -19.290 -31.762 1.00 85.00 250 PRO A O 1
ATOM 1897 N N . VAL A 1 251 ? -0.318 -18.802 -29.617 1.00 88.44 251 VAL A N 1
ATOM 1898 C CA . VAL A 1 251 ? 0.073 -17.391 -29.659 1.00 88.44 251 VAL A CA 1
ATOM 1899 C C . VAL A 1 251 ? 1.273 -17.223 -28.739 1.00 88.44 251 VAL A C 1
ATOM 1901 O O . VAL A 1 251 ? 1.170 -17.519 -27.550 1.00 88.44 251 VAL A O 1
ATOM 1904 N N . ARG A 1 252 ? 2.399 -16.753 -29.285 1.00 87.19 252 ARG A N 1
ATOM 1905 C CA . ARG A 1 252 ? 3.653 -16.560 -28.529 1.00 87.19 252 ARG A CA 1
ATOM 1906 C C . ARG A 1 252 ? 3.756 -15.187 -27.878 1.00 87.19 252 ARG A C 1
ATOM 1908 O O . ARG A 1 252 ? 4.397 -15.017 -26.846 1.00 87.19 252 ARG A O 1
ATOM 1915 N N . ALA A 1 253 ? 3.135 -14.198 -28.506 1.00 91.19 253 ALA A N 1
ATOM 1916 C CA . ALA A 1 253 ? 3.186 -12.817 -28.073 1.00 91.19 253 ALA A CA 1
ATOM 1917 C C . ALA A 1 253 ? 1.954 -12.065 -28.562 1.00 91.19 253 ALA A C 1
ATOM 1919 O O . ALA A 1 253 ? 1.288 -12.462 -29.524 1.00 91.19 253 ALA A O 1
ATOM 1920 N N . LEU A 1 254 ? 1.660 -10.965 -27.889 1.00 93.31 254 LEU A N 1
ATOM 1921 C CA . LEU A 1 254 ? 0.513 -10.133 -28.174 1.00 93.31 254 LEU A CA 1
ATOM 1922 C C . LEU A 1 254 ? 0.954 -8.669 -28.186 1.00 93.31 254 LEU A C 1
ATOM 1924 O O . LEU A 1 254 ? 1.502 -8.162 -27.211 1.00 93.31 254 LEU A O 1
ATOM 1928 N N . VAL A 1 255 ? 0.732 -7.996 -29.313 1.00 95.75 255 VAL A N 1
ATOM 1929 C CA . VAL A 1 255 ? 1.058 -6.577 -29.475 1.00 95.75 255 VAL A CA 1
ATOM 1930 C C . VAL A 1 255 ? -0.160 -5.760 -29.078 1.00 95.75 255 VAL A C 1
ATOM 1932 O O . VAL A 1 255 ? -1.214 -5.854 -29.714 1.00 95.75 255 VAL A O 1
ATOM 1935 N N . ALA A 1 256 ? -0.025 -4.972 -28.016 1.00 96.81 256 ALA A N 1
ATOM 1936 C CA . ALA A 1 256 ? -1.039 -4.028 -27.579 1.00 96.81 256 ALA A CA 1
ATOM 1937 C C . ALA A 1 256 ? -0.757 -2.665 -28.216 1.00 96.81 256 ALA A C 1
ATOM 1939 O O . ALA A 1 256 ? 0.286 -2.061 -27.978 1.00 96.81 256 ALA A O 1
ATOM 1940 N N . HIS A 1 257 ? -1.691 -2.183 -29.027 1.00 96.62 257 HIS A N 1
ATOM 1941 C CA . HIS A 1 257 ? -1.690 -0.838 -29.584 1.00 96.62 257 HIS A CA 1
ATOM 1942 C C . HIS A 1 257 ? -2.597 0.045 -28.716 1.00 96.62 257 HIS A C 1
ATOM 1944 O O . HIS A 1 257 ? -3.814 -0.186 -28.712 1.00 96.62 257 HIS A O 1
ATOM 1950 N N . PRO A 1 258 ? -2.043 1.036 -27.994 1.00 94.81 258 PRO A N 1
ATOM 1951 C CA . PRO A 1 258 ? -2.834 2.058 -27.317 1.00 94.81 258 PRO A CA 1
ATOM 1952 C C . PRO A 1 258 ? -3.728 2.835 -28.293 1.00 94.81 258 PRO A C 1
ATOM 1954 O O . PRO A 1 258 ? -3.627 2.691 -29.516 1.00 94.81 258 PRO A O 1
ATOM 1957 N N . ASP A 1 259 ? -4.617 3.669 -27.750 1.00 92.88 259 ASP A N 1
ATOM 1958 C CA . ASP A 1 259 ? -5.488 4.501 -28.578 1.00 92.88 259 ASP A CA 1
ATOM 1959 C C . ASP A 1 259 ? -4.641 5.393 -29.507 1.00 92.88 259 ASP A C 1
ATOM 1961 O O . ASP A 1 259 ? -3.797 6.133 -29.012 1.00 92.88 259 ASP A O 1
ATOM 1965 N N . PRO A 1 260 ? -4.865 5.399 -30.834 1.00 88.69 260 PRO A N 1
ATOM 1966 C CA . PRO A 1 260 ? -4.015 6.148 -31.765 1.00 88.69 260 PRO A CA 1
ATOM 1967 C C . PRO A 1 260 ? -3.933 7.655 -31.486 1.00 88.69 260 PRO A C 1
ATOM 1969 O O . PRO A 1 260 ? -3.006 8.317 -31.941 1.00 88.69 260 PRO A O 1
ATOM 1972 N N . ARG A 1 261 ? -4.905 8.211 -30.749 1.00 89.38 261 ARG A N 1
ATOM 1973 C CA . ARG A 1 261 ? -4.932 9.624 -30.350 1.00 89.38 261 ARG A CA 1
ATOM 1974 C C . ARG A 1 261 ? -4.075 9.907 -29.111 1.00 89.38 261 ARG A C 1
ATOM 1976 O O . ARG A 1 261 ? -4.012 11.057 -28.701 1.00 89.38 261 ARG A O 1
ATOM 1983 N N . SER A 1 262 ? -3.511 8.890 -28.454 1.00 88.38 262 SER A N 1
ATOM 1984 C CA . SER A 1 262 ? -2.754 9.054 -27.208 1.00 88.38 262 SER A CA 1
ATOM 1985 C C . SER A 1 262 ? -1.284 9.413 -27.411 1.00 88.38 262 SER A C 1
ATOM 1987 O O . SER A 1 262 ? -0.656 9.832 -26.448 1.00 88.38 262 SER A O 1
ATOM 1989 N N . GLY A 1 263 ? -0.727 9.195 -28.609 1.00 84.94 263 GLY A N 1
ATOM 1990 C CA . GLY A 1 263 ? 0.713 9.341 -28.868 1.00 84.94 263 GLY A CA 1
ATOM 1991 C C . GLY A 1 263 ? 1.581 8.186 -28.348 1.00 84.94 263 GLY A C 1
ATOM 1992 O O . GLY A 1 263 ? 2.778 8.142 -28.612 1.00 84.94 263 GLY A O 1
ATOM 1993 N N . PHE A 1 264 ? 0.995 7.208 -27.647 1.00 91.69 264 PHE A N 1
ATOM 1994 C CA . PHE A 1 264 ? 1.741 6.074 -27.097 1.00 91.69 264 PHE A CA 1
ATOM 1995 C C . PHE A 1 264 ? 1.972 4.989 -28.155 1.00 91.69 264 PHE A C 1
ATOM 1997 O O . PHE A 1 264 ? 1.045 4.567 -28.851 1.00 91.69 264 PHE A O 1
ATOM 2004 N N . GLY A 1 265 ? 3.216 4.515 -28.247 1.00 90.69 265 GLY A N 1
ATOM 2005 C CA . GLY A 1 265 ? 3.612 3.454 -29.170 1.00 90.69 265 GLY A CA 1
ATOM 2006 C C . GLY A 1 265 ? 3.047 2.075 -28.797 1.00 90.69 265 GLY A C 1
ATOM 2007 O O . GLY A 1 265 ? 2.672 1.841 -27.645 1.00 90.69 265 GLY A O 1
ATOM 2008 N N . PRO A 1 266 ? 2.965 1.144 -29.764 1.00 94.88 266 PRO A N 1
ATOM 2009 C CA . PRO A 1 266 ? 2.598 -0.237 -29.485 1.00 94.88 266 PRO A CA 1
ATOM 2010 C C . PRO A 1 266 ? 3.698 -0.976 -28.724 1.00 94.88 266 PRO A C 1
ATOM 2012 O O . PRO A 1 266 ? 4.876 -0.761 -28.987 1.00 94.88 266 PRO A O 1
ATOM 2015 N N . ILE A 1 267 ? 3.301 -1.889 -27.838 1.00 96.06 267 ILE A N 1
ATOM 2016 C CA . ILE A 1 267 ? 4.231 -2.706 -27.048 1.00 96.06 267 ILE A CA 1
ATOM 2017 C C . ILE A 1 267 ? 3.873 -4.181 -27.218 1.00 96.06 267 ILE A C 1
ATOM 2019 O O . ILE A 1 267 ? 2.698 -4.562 -27.167 1.00 96.06 267 ILE A O 1
ATOM 2023 N N . GLU A 1 268 ? 4.890 -5.007 -27.443 1.00 95.88 268 GLU A N 1
ATOM 2024 C CA . GLU A 1 268 ? 4.770 -6.460 -27.504 1.00 95.88 268 GLU A CA 1
ATOM 2025 C C . GLU A 1 268 ? 4.898 -7.075 -26.109 1.00 95.88 268 GLU A C 1
ATOM 2027 O O . GLU A 1 268 ? 5.825 -6.773 -25.365 1.00 95.88 268 GLU A O 1
ATOM 2032 N N . TRP A 1 269 ? 3.969 -7.966 -25.769 1.00 96.38 269 TRP A N 1
ATOM 2033 C CA . TRP A 1 269 ? 3.928 -8.659 -24.486 1.00 96.38 269 TRP A CA 1
ATOM 2034 C C . TRP A 1 269 ? 3.990 -10.167 -24.691 1.00 96.38 269 TRP A C 1
ATOM 2036 O O . TRP A 1 269 ? 3.344 -10.713 -25.590 1.00 96.38 269 TRP A O 1
ATOM 2046 N N . GLN A 1 270 ? 4.740 -10.851 -23.830 1.00 93.56 270 GLN A N 1
ATOM 2047 C CA . GLN A 1 270 ? 4.855 -12.306 -23.868 1.00 93.56 270 GLN A CA 1
ATOM 2048 C C . GLN A 1 270 ? 3.511 -13.003 -23.596 1.00 93.56 270 GLN A C 1
ATOM 2050 O O . GLN A 1 270 ? 2.725 -12.578 -22.743 1.00 93.56 270 GLN A O 1
ATOM 2055 N N . CYS A 1 271 ? 3.267 -14.108 -24.304 1.00 93.44 271 CYS A N 1
ATOM 2056 C CA . CYS A 1 271 ? 2.172 -15.025 -24.019 1.00 93.44 271 CYS A CA 1
ATOM 2057 C C . CYS A 1 271 ? 2.726 -16.418 -23.705 1.00 93.44 271 CYS A C 1
ATOM 2059 O O . CYS A 1 271 ? 3.359 -17.057 -24.543 1.00 93.44 271 CYS A O 1
ATOM 2061 N N . THR A 1 272 ? 2.463 -16.903 -22.492 1.00 93.56 272 THR A N 1
ATOM 2062 C CA . THR A 1 272 ? 3.001 -18.170 -21.984 1.00 93.56 272 THR A CA 1
ATOM 2063 C C . THR A 1 272 ? 1.865 -19.128 -21.680 1.00 93.56 272 THR A C 1
ATOM 2065 O O . THR A 1 272 ? 0.989 -18.823 -20.874 1.00 93.56 272 THR A O 1
ATOM 2068 N N . GLN A 1 273 ? 1.858 -20.295 -22.331 1.00 91.94 273 GLN A N 1
ATOM 2069 C CA . GLN A 1 273 ? 0.796 -21.306 -22.188 1.00 91.94 273 GLN A CA 1
ATOM 2070 C C . GLN A 1 273 ? -0.612 -20.694 -22.283 1.00 91.94 273 GLN A C 1
ATOM 2072 O O . GLN A 1 273 ? -1.477 -20.902 -21.427 1.00 91.94 273 GLN A O 1
ATOM 2077 N N . SER A 1 274 ? -0.810 -19.878 -23.317 1.00 92.62 274 SER A N 1
ATOM 2078 C CA . SER A 1 274 ? -2.037 -19.128 -23.578 1.00 92.62 274 SER A CA 1
ATOM 2079 C C . SER A 1 274 ? -2.434 -18.098 -22.523 1.00 92.62 274 SER A C 1
ATOM 2081 O O . SER A 1 274 ? -3.572 -17.650 -22.567 1.00 92.62 274 SER A O 1
ATOM 2083 N N . HIS A 1 275 ? -1.565 -17.711 -21.590 1.00 96.06 275 HIS A N 1
ATOM 2084 C CA . HIS A 1 275 ? -1.800 -16.610 -20.653 1.00 96.06 275 HIS A CA 1
ATOM 2085 C C . HIS A 1 275 ? -0.977 -15.399 -21.067 1.00 96.06 275 HIS A C 1
ATOM 2087 O O . HIS A 1 275 ? 0.162 -15.546 -21.502 1.00 96.06 275 HIS A O 1
ATOM 2093 N N . PHE A 1 276 ? -1.540 -14.203 -20.933 1.00 96.62 276 PHE A N 1
ATOM 2094 C CA . PHE A 1 276 ? -0.811 -12.961 -21.164 1.00 96.62 276 PHE A CA 1
ATOM 2095 C C . PHE A 1 276 ? -1.121 -11.943 -20.072 1.00 96.62 276 PHE A C 1
ATOM 2097 O O . PHE A 1 276 ? -2.192 -11.964 -19.452 1.00 96.62 276 PHE A O 1
ATOM 2104 N N . LYS A 1 277 ? -0.176 -11.025 -19.893 1.00 97.81 277 LYS A N 1
ATOM 2105 C CA . LYS A 1 277 ? -0.316 -9.819 -19.087 1.00 97.81 277 LYS A CA 1
ATOM 2106 C C . LYS A 1 277 ? 0.242 -8.656 -19.892 1.00 97.81 277 LYS A C 1
ATOM 2108 O O . LYS A 1 277 ? 1.358 -8.748 -20.391 1.00 97.81 277 LYS A O 1
ATOM 2113 N N . THR A 1 278 ? -0.550 -7.607 -20.070 1.00 97.81 278 THR A N 1
ATOM 2114 C CA . THR A 1 278 ? -0.160 -6.430 -20.854 1.00 97.81 278 THR A CA 1
ATOM 2115 C C . THR A 1 278 ? -0.402 -5.165 -20.048 1.00 97.81 278 THR A C 1
ATOM 2117 O O . THR A 1 278 ? -1.513 -4.974 -19.547 1.00 97.81 278 THR A O 1
ATOM 2120 N N . SER A 1 279 ? 0.587 -4.279 -19.986 1.00 98.00 279 SER A N 1
ATOM 2121 C CA . SER A 1 279 ? 0.444 -2.950 -19.386 1.00 98.00 279 SER A CA 1
ATOM 2122 C C . SER A 1 279 ? 0.212 -1.915 -20.484 1.00 98.00 279 SER A C 1
ATOM 2124 O O . SER A 1 279 ? 1.049 -1.749 -21.367 1.00 98.00 279 SER A O 1
ATOM 2126 N N . VAL A 1 280 ? -0.929 -1.226 -20.461 1.00 97.88 280 VAL A N 1
ATOM 2127 C CA . VAL A 1 280 ? -1.320 -0.291 -21.528 1.00 97.88 280 VAL A CA 1
ATOM 2128 C C . VAL A 1 280 ? -1.545 1.108 -20.948 1.00 97.88 280 VAL A C 1
ATOM 2130 O O . VAL A 1 280 ? -2.417 1.266 -20.089 1.00 97.88 280 VAL A O 1
ATOM 2133 N N . PRO A 1 281 ? -0.791 2.133 -21.388 1.00 96.56 281 PRO A N 1
ATOM 2134 C CA . PRO A 1 281 ? -1.024 3.506 -20.966 1.00 96.56 281 PRO A CA 1
ATOM 2135 C C . PRO A 1 281 ? -2.280 4.071 -21.640 1.00 96.56 281 PRO A C 1
ATOM 2137 O O . PRO A 1 281 ? -2.532 3.834 -22.825 1.00 96.56 281 PRO A O 1
ATOM 2140 N N . LEU A 1 282 ? -3.070 4.827 -20.882 1.00 95.69 282 LEU A N 1
ATOM 2141 C CA . LEU A 1 282 ? -4.344 5.392 -21.322 1.00 95.69 282 LEU A CA 1
ATOM 2142 C C . LEU A 1 282 ? -4.254 6.912 -21.490 1.00 95.69 282 LEU A C 1
ATOM 2144 O O . LEU A 1 282 ? -3.638 7.612 -20.688 1.00 95.69 282 LEU A O 1
ATOM 2148 N N . ARG A 1 283 ? -4.930 7.450 -22.505 1.00 92.81 283 ARG A N 1
ATOM 2149 C CA . ARG A 1 283 ? -5.247 8.883 -22.618 1.00 92.81 283 ARG A CA 1
ATOM 2150 C C . ARG A 1 283 ? -6.497 9.187 -21.792 1.00 92.81 283 ARG A C 1
ATOM 2152 O O . ARG A 1 283 ? -7.349 8.324 -21.629 1.00 92.81 283 ARG A O 1
ATOM 2159 N N . GLU A 1 284 ? -6.650 10.410 -21.301 1.00 92.62 284 GLU A N 1
ATOM 2160 C CA . GLU A 1 284 ? -7.902 10.815 -20.649 1.00 92.62 284 GLU A CA 1
ATOM 2161 C C . GLU A 1 284 ? -9.107 10.723 -21.606 1.00 92.62 284 GLU A C 1
ATOM 2163 O O . GLU A 1 284 ? -9.023 11.022 -22.802 1.00 92.62 284 GLU A O 1
ATOM 2168 N N . GLY A 1 285 ? -10.246 10.277 -21.082 1.00 94.44 285 GLY A N 1
ATOM 2169 C CA . GLY A 1 285 ? -11.456 10.002 -21.851 1.00 94.44 285 GLY A CA 1
ATOM 2170 C C . GLY A 1 285 ? -11.478 8.600 -22.464 1.00 94.44 285 GLY A C 1
ATOM 2171 O O . GLY A 1 285 ? -10.973 7.633 -21.898 1.00 94.44 285 GLY A O 1
ATOM 2172 N N . GLU A 1 286 ? -12.139 8.458 -23.612 1.00 96.69 286 GLU A N 1
ATOM 2173 C CA . GLU A 1 286 ? -12.330 7.156 -24.264 1.00 96.69 286 GLU A CA 1
ATOM 2174 C C . GLU A 1 286 ? -11.044 6.655 -24.916 1.00 96.69 286 GLU A C 1
ATOM 2176 O O . GLU A 1 286 ? -10.401 7.406 -25.649 1.00 96.69 286 GLU A O 1
ATOM 2181 N N . ASN A 1 287 ? -10.713 5.382 -24.719 1.00 97.19 287 ASN A N 1
ATOM 2182 C CA . ASN A 1 287 ? -9.574 4.696 -25.319 1.00 97.19 287 ASN A CA 1
ATOM 2183 C C . ASN A 1 287 ? -10.057 3.452 -26.061 1.00 97.19 287 ASN A C 1
ATOM 2185 O O . ASN A 1 287 ? -10.788 2.646 -25.491 1.00 97.19 287 ASN A O 1
ATOM 2189 N N . THR A 1 288 ? -9.611 3.269 -27.303 1.00 97.31 288 THR A N 1
ATOM 2190 C CA . THR A 1 288 ? -9.754 2.006 -28.040 1.00 97.31 288 THR A CA 1
ATOM 2191 C C . THR A 1 288 ? -8.392 1.345 -28.175 1.00 97.31 288 THR A C 1
ATOM 2193 O O . THR A 1 288 ? -7.547 1.806 -28.937 1.00 97.31 288 THR A O 1
ATOM 2196 N N . ILE A 1 289 ? -8.191 0.264 -27.429 1.00 97.62 289 ILE A N 1
ATOM 2197 C CA . ILE A 1 289 ? -6.958 -0.518 -27.416 1.00 97.62 289 ILE A CA 1
ATOM 2198 C C . ILE A 1 289 ? -7.120 -1.661 -28.410 1.00 97.62 289 ILE A C 1
ATOM 2200 O O . ILE A 1 289 ? 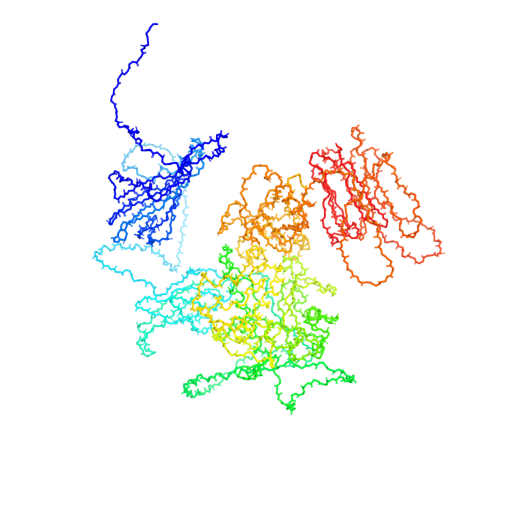-8.109 -2.396 -28.367 1.00 97.62 289 ILE A O 1
ATOM 2204 N N . ARG A 1 290 ? -6.154 -1.824 -29.310 1.00 96.88 290 ARG A N 1
ATOM 2205 C CA . ARG A 1 290 ? -6.172 -2.875 -30.331 1.00 96.88 290 ARG A CA 1
ATOM 2206 C C . ARG A 1 290 ? -5.090 -3.904 -30.033 1.00 96.88 290 ARG A C 1
ATOM 2208 O O . ARG A 1 290 ? -3.923 -3.556 -29.927 1.00 96.88 290 ARG A O 1
ATOM 2215 N N . PHE A 1 291 ? -5.467 -5.171 -29.950 1.00 96.06 291 PHE A N 1
ATOM 2216 C CA . PHE A 1 291 ? -4.566 -6.281 -29.666 1.00 96.06 291 PHE A CA 1
ATOM 2217 C C . PHE A 1 291 ? -4.375 -7.152 -30.898 1.00 96.06 291 PHE A C 1
ATOM 2219 O O . PHE A 1 291 ? -5.353 -7.549 -31.534 1.00 96.06 291 PHE A O 1
ATOM 2226 N N . VAL A 1 292 ? -3.120 -7.456 -31.211 1.00 93.50 292 VAL A N 1
ATOM 2227 C CA . VAL A 1 292 ? -2.716 -8.284 -32.348 1.00 93.50 292 VAL A CA 1
ATOM 2228 C C . VAL A 1 292 ? -1.973 -9.512 -31.837 1.00 93.50 292 VAL A C 1
ATOM 2230 O O . VAL A 1 292 ? -0.950 -9.379 -31.168 1.00 93.50 292 VAL A O 1
ATOM 2233 N N . ALA A 1 293 ? -2.477 -10.706 -32.150 1.00 90.94 293 ALA A N 1
ATOM 2234 C CA . ALA A 1 293 ? -1.821 -11.959 -31.785 1.00 90.94 293 ALA A CA 1
ATOM 2235 C C . ALA A 1 293 ? -0.713 -12.324 -32.785 1.00 90.94 293 ALA A C 1
ATOM 2237 O O . ALA A 1 293 ? -0.961 -12.373 -33.990 1.00 90.94 293 ALA A O 1
ATOM 2238 N N . LYS A 1 294 ? 0.488 -12.644 -32.286 1.00 87.38 294 LYS A N 1
ATOM 2239 C CA . LYS A 1 294 ? 1.566 -13.256 -33.076 1.00 87.38 294 LYS A CA 1
ATOM 2240 C C . LYS A 1 294 ? 1.476 -14.781 -32.974 1.00 87.38 294 LYS A C 1
ATOM 2242 O O . LYS A 1 294 ? 1.697 -15.341 -31.899 1.00 87.38 294 LYS A O 1
ATOM 2247 N N . ILE A 1 295 ? 1.131 -15.430 -34.086 1.00 83.06 295 ILE A N 1
ATOM 2248 C CA . ILE A 1 295 ? 0.924 -16.884 -34.196 1.00 83.06 295 ILE A CA 1
ATOM 2249 C C . ILE A 1 295 ? 2.231 -17.562 -34.634 1.00 83.06 295 ILE A C 1
ATOM 2251 O O . ILE A 1 295 ? 2.973 -17.007 -35.446 1.00 83.06 295 ILE A O 1
ATOM 2255 N N . ASP A 1 296 ? 2.522 -18.754 -34.108 1.00 66.69 296 ASP A N 1
ATOM 2256 C CA . ASP A 1 296 ? 3.706 -19.524 -34.513 1.00 66.69 296 ASP A CA 1
ATOM 2257 C C . ASP A 1 296 ? 3.631 -19.969 -35.985 1.00 66.69 296 ASP A C 1
ATOM 2259 O O . ASP A 1 296 ? 2.628 -20.525 -36.432 1.00 66.69 296 ASP A O 1
ATOM 2263 N N . GLY A 1 297 ? 4.721 -19.765 -36.734 1.00 61.12 297 GLY A N 1
ATOM 2264 C CA . GLY A 1 297 ? 4.865 -20.232 -38.119 1.00 61.12 297 GLY A CA 1
ATOM 2265 C C . GLY A 1 297 ? 4.346 -19.286 -39.209 1.00 61.12 297 GLY A C 1
ATOM 2266 O O . GLY A 1 297 ? 4.531 -19.598 -40.382 1.00 61.12 297 GLY A O 1
ATOM 2267 N N . ALA A 1 298 ? 3.755 -18.142 -38.851 1.00 60.28 298 ALA A N 1
ATOM 2268 C CA . ALA A 1 298 ? 3.502 -17.049 -39.791 1.00 60.28 298 ALA A CA 1
ATOM 2269 C C . ALA A 1 298 ? 4.799 -16.250 -40.017 1.00 60.28 298 ALA A C 1
ATOM 2271 O O . ALA A 1 298 ? 5.483 -15.898 -39.053 1.00 60.28 298 ALA A O 1
ATOM 2272 N N . SER A 1 299 ? 5.164 -15.994 -41.273 1.00 53.44 299 SER A N 1
ATOM 2273 C CA . SER A 1 299 ? 6.260 -15.082 -41.607 1.00 53.44 299 SER A CA 1
ATOM 2274 C C . SER A 1 299 ? 5.814 -13.630 -41.402 1.00 53.44 299 SER A C 1
ATOM 2276 O O . SER A 1 299 ? 4.644 -13.307 -41.599 1.00 53.44 299 SER A O 1
ATOM 2278 N N . ASP A 1 300 ? 6.736 -12.738 -41.022 1.00 53.03 300 ASP A N 1
ATOM 2279 C CA . ASP A 1 300 ? 6.441 -11.298 -40.884 1.00 53.03 300 ASP A CA 1
ATOM 2280 C C . ASP A 1 300 ? 5.999 -10.650 -42.224 1.00 53.03 300 ASP A C 1
ATOM 2282 O O . ASP A 1 300 ? 5.486 -9.532 -42.222 1.00 53.03 300 ASP A O 1
ATOM 2286 N N . ASP A 1 301 ? 6.165 -11.365 -43.348 1.00 49.34 301 ASP A N 1
ATOM 2287 C CA . ASP A 1 301 ? 5.787 -10.978 -44.716 1.00 49.34 301 ASP A CA 1
ATOM 2288 C C . ASP A 1 301 ? 4.450 -11.595 -45.199 1.00 49.34 301 ASP A C 1
ATOM 2290 O O . ASP A 1 301 ? 4.040 -11.344 -46.337 1.00 49.34 301 ASP A O 1
ATOM 2294 N N . ASP A 1 302 ? 3.757 -12.404 -44.384 1.00 45.12 302 ASP A N 1
ATOM 2295 C CA . ASP A 1 302 ? 2.479 -13.007 -44.783 1.00 45.12 302 ASP A CA 1
ATOM 2296 C C . ASP A 1 302 ? 1.337 -11.969 -44.827 1.00 45.12 302 ASP A C 1
ATOM 2298 O O . ASP A 1 302 ? 1.209 -11.088 -43.977 1.00 45.12 302 ASP A O 1
ATOM 2302 N N . ASP A 1 303 ? 0.505 -12.096 -45.865 1.00 43.00 303 ASP A N 1
ATOM 2303 C CA . ASP A 1 303 ? -0.597 -11.215 -46.273 1.00 43.00 303 ASP A CA 1
ATOM 2304 C C . ASP A 1 303 ? -1.362 -10.557 -45.089 1.00 43.00 303 ASP A C 1
ATOM 2306 O O . ASP A 1 303 ? -1.888 -11.271 -44.224 1.00 43.00 303 ASP A O 1
ATOM 2310 N N . PRO A 1 304 ? -1.517 -9.210 -45.038 1.00 45.06 304 PRO A N 1
ATOM 2311 C CA . PRO A 1 304 ? -2.205 -8.487 -43.953 1.00 45.06 304 PRO A CA 1
ATOM 2312 C C . PRO A 1 304 ? -3.671 -8.904 -43.701 1.00 45.06 304 PRO A C 1
ATOM 2314 O O . PRO A 1 304 ? -4.298 -8.421 -42.755 1.00 45.06 304 PRO A O 1
ATOM 2317 N N . GLY A 1 305 ? -4.227 -9.810 -44.510 1.00 40.44 305 GLY A N 1
ATOM 2318 C CA . GLY A 1 305 ? -5.558 -10.396 -44.367 1.00 40.44 305 GLY A CA 1
ATOM 2319 C C . GLY A 1 305 ? -5.713 -11.522 -43.328 1.00 40.44 305 GLY A C 1
ATOM 2320 O O . GLY A 1 305 ? -6.832 -12.006 -43.174 1.00 40.44 305 GLY A O 1
ATOM 2321 N N . HIS A 1 306 ? -4.660 -11.963 -42.620 1.00 47.03 306 HIS A N 1
ATOM 2322 C CA . HIS A 1 306 ? -4.742 -13.027 -41.587 1.00 47.03 306 HIS A CA 1
ATOM 2323 C C . HIS A 1 306 ? -4.350 -12.589 -40.160 1.00 47.03 306 HIS A C 1
ATOM 2325 O O . HIS A 1 306 ? -4.121 -13.415 -39.274 1.00 47.03 306 HIS A O 1
ATOM 2331 N N . VAL A 1 307 ? -4.322 -11.282 -39.887 1.00 59.06 307 VAL A N 1
ATOM 2332 C CA . VAL A 1 307 ? -4.017 -10.755 -38.550 1.00 59.06 307 VAL A CA 1
ATOM 2333 C C . VAL A 1 307 ? -5.264 -10.803 -37.663 1.00 59.06 307 VAL A C 1
ATOM 2335 O O . VAL A 1 307 ? -6.132 -9.929 -37.734 1.00 59.06 307 VAL A O 1
ATOM 2338 N N . THR A 1 308 ? -5.355 -11.806 -36.784 1.00 70.94 308 THR A N 1
ATOM 2339 C CA . THR A 1 308 ? -6.446 -11.856 -35.798 1.00 70.94 308 THR A CA 1
ATOM 2340 C C . THR A 1 308 ? -6.287 -10.705 -34.808 1.00 70.94 308 THR A C 1
ATOM 2342 O O . THR A 1 308 ? -5.331 -10.654 -34.031 1.00 70.94 308 THR A O 1
ATOM 2345 N N . THR A 1 309 ? -7.230 -9.766 -34.866 1.00 84.19 309 THR A N 1
ATOM 2346 C CA . THR A 1 309 ? -7.225 -8.536 -34.077 1.00 84.19 309 THR A CA 1
ATOM 2347 C C . THR A 1 309 ? -8.453 -8.491 -33.174 1.00 84.19 309 THR A C 1
ATOM 2349 O O . THR A 1 309 ? -9.567 -8.708 -33.643 1.00 84.19 309 THR A O 1
ATOM 2352 N N . THR A 1 310 ? -8.261 -8.128 -31.906 1.00 93.00 310 THR A N 1
ATOM 2353 C CA . THR A 1 310 ? -9.349 -7.866 -30.949 1.00 93.00 310 THR A CA 1
ATOM 2354 C C . THR A 1 310 ? -9.238 -6.435 -30.438 1.00 93.00 310 THR A C 1
ATOM 2356 O O . THR A 1 310 ? -8.135 -5.948 -30.201 1.00 93.00 310 THR A O 1
ATOM 2359 N N . GLN A 1 311 ? -10.363 -5.744 -30.259 1.00 94.94 311 GLN A N 1
ATOM 2360 C CA . GLN A 1 311 ? -10.392 -4.403 -29.672 1.00 94.94 311 GLN A CA 1
ATOM 2361 C C . GLN A 1 311 ? -11.026 -4.430 -28.281 1.00 94.94 311 GLN A C 1
ATOM 2363 O O . GLN A 1 311 ? -11.944 -5.208 -28.029 1.00 94.94 311 GLN A O 1
ATOM 2368 N N . LEU A 1 312 ? -10.537 -3.562 -27.401 1.00 97.00 312 LEU A N 1
ATOM 2369 C CA . LEU A 1 312 ? -11.100 -3.287 -26.086 1.00 97.00 312 LEU A CA 1
ATOM 2370 C C . LEU A 1 312 ? -11.290 -1.779 -25.953 1.00 97.00 312 LEU A C 1
ATOM 2372 O O . LEU A 1 312 ? -10.338 -1.015 -26.119 1.00 97.00 312 LEU A O 1
ATOM 2376 N N . THR A 1 313 ? -12.500 -1.353 -25.619 1.00 97.94 313 THR A N 1
ATOM 2377 C CA . THR A 1 313 ? -12.781 0.055 -25.320 1.00 97.94 313 THR A CA 1
ATOM 2378 C C . THR A 1 313 ? -12.884 0.236 -23.816 1.00 97.94 313 THR A C 1
ATOM 2380 O O . THR A 1 313 ? -13.567 -0.536 -23.151 1.00 97.94 313 THR A O 1
ATOM 2383 N N . VAL A 1 314 ? -12.222 1.255 -23.277 1.00 98.00 314 VAL A N 1
ATOM 2384 C CA . VAL A 1 314 ? -12.299 1.664 -21.865 1.00 98.00 314 VAL A CA 1
ATOM 2385 C C . VAL A 1 314 ? -12.331 3.185 -21.781 1.00 98.00 314 VAL A C 1
ATOM 2387 O O . VAL A 1 314 ? -11.930 3.869 -22.725 1.00 98.00 314 VAL A O 1
ATOM 2390 N N . LYS A 1 315 ? -12.782 3.741 -20.658 1.00 97.19 315 LYS A N 1
ATOM 2391 C CA . LYS A 1 315 ? -12.759 5.189 -20.428 1.00 97.19 315 LYS A CA 1
ATOM 2392 C C . LYS A 1 315 ? -11.894 5.508 -19.221 1.00 97.19 315 LYS A C 1
ATOM 2394 O O . LYS A 1 315 ? -12.206 5.056 -18.129 1.00 97.19 315 LYS A O 1
ATOM 2399 N N . TYR A 1 316 ? -10.826 6.276 -19.402 1.00 95.94 316 TYR A N 1
ATOM 2400 C CA . TYR A 1 316 ? -10.016 6.757 -18.288 1.00 95.94 316 TYR A CA 1
ATOM 2401 C C . TYR A 1 316 ? -10.540 8.114 -17.802 1.00 95.94 316 TYR A C 1
ATOM 2403 O O . TYR A 1 316 ? -10.552 9.083 -18.559 1.00 95.94 316 TYR A O 1
ATOM 2411 N N . GLU A 1 317 ? -10.973 8.178 -16.545 1.00 92.94 317 GLU A N 1
ATOM 2412 C CA . GLU A 1 317 ? -11.455 9.392 -15.883 1.00 92.94 317 GLU A CA 1
ATOM 2413 C C . GLU A 1 317 ? -10.614 9.672 -14.627 1.00 92.94 317 GLU A C 1
ATOM 2415 O O . GLU A 1 317 ? -10.902 9.114 -13.564 1.00 92.94 317 GLU A O 1
ATOM 2420 N N . PRO A 1 318 ? -9.555 10.500 -14.699 1.00 88.56 318 PRO A N 1
ATOM 2421 C CA . PRO A 1 318 ? -8.762 10.827 -13.518 1.00 88.56 318 PRO A CA 1
ATOM 2422 C C . PRO A 1 318 ? -9.636 11.436 -12.416 1.00 88.56 318 PRO A C 1
ATOM 2424 O O . PRO A 1 318 ? -10.535 12.238 -12.669 1.00 88.56 318 PRO A O 1
ATOM 2427 N N . GLN A 1 319 ? -9.374 11.030 -11.177 1.00 84.88 319 GLN A N 1
ATOM 2428 C CA . GLN A 1 319 ? -10.147 11.465 -10.017 1.00 84.88 319 GLN A CA 1
ATOM 2429 C C . GLN A 1 319 ? -9.645 12.792 -9.460 1.00 84.88 319 GLN A C 1
ATOM 2431 O O . GLN A 1 319 ? -8.444 13.046 -9.438 1.00 84.88 319 GLN A O 1
ATOM 2436 N N . ASN A 1 320 ? -10.561 13.619 -8.953 1.00 83.88 320 ASN A N 1
ATOM 2437 C CA . ASN A 1 320 ? -10.205 14.842 -8.238 1.00 83.88 320 ASN A CA 1
ATOM 2438 C C . ASN A 1 320 ? -9.933 14.534 -6.756 1.00 83.88 320 ASN A C 1
ATOM 2440 O O . ASN A 1 320 ? -10.732 14.859 -5.880 1.00 83.88 320 ASN A O 1
ATOM 2444 N N . VAL A 1 321 ? -8.834 13.824 -6.504 1.00 86.31 321 VAL A N 1
ATOM 2445 C CA . VAL A 1 321 ? -8.350 13.444 -5.169 1.00 86.31 321 VAL A CA 1
ATOM 2446 C C . VAL A 1 321 ? -6.893 13.888 -4.995 1.00 86.31 321 VAL A C 1
ATOM 2448 O O . VAL A 1 321 ? -6.188 14.037 -6.004 1.00 86.31 321 VAL A O 1
ATOM 2451 N N . PRO A 1 322 ? -6.412 14.086 -3.750 1.00 89.00 322 PRO A N 1
ATOM 2452 C CA . PRO A 1 322 ? -5.010 14.408 -3.508 1.00 89.00 322 PRO A CA 1
ATOM 2453 C C . PRO A 1 322 ? -4.078 13.371 -4.163 1.00 89.00 322 PRO A C 1
ATOM 2455 O O . PRO A 1 322 ? -4.334 12.165 -4.058 1.00 89.00 322 PRO A O 1
ATOM 2458 N N . PRO A 1 323 ? -3.013 13.798 -4.866 1.00 93.31 323 PRO A N 1
ATOM 2459 C CA . PRO A 1 323 ? -2.074 12.870 -5.487 1.00 93.31 323 PRO A CA 1
ATOM 2460 C C . PRO A 1 323 ? -1.132 12.244 -4.447 1.00 93.31 323 PRO A C 1
ATOM 2462 O O . PRO A 1 323 ? -0.952 12.785 -3.362 1.00 93.31 323 PRO A O 1
ATOM 2465 N N . LEU A 1 324 ? -0.499 11.124 -4.786 1.00 95.94 324 LEU A N 1
ATOM 2466 C CA . LEU A 1 324 ? 0.793 10.749 -4.212 1.00 95.94 324 LEU A CA 1
ATOM 2467 C C . LEU A 1 324 ? 1.856 11.521 -4.999 1.00 95.94 324 LEU A C 1
ATOM 2469 O O . LEU A 1 324 ? 1.932 11.377 -6.218 1.00 95.94 324 LEU A O 1
ATOM 2473 N N . ARG A 1 325 ? 2.631 12.389 -4.348 1.00 96.25 325 ARG A N 1
ATOM 2474 C CA . ARG A 1 325 ? 3.672 13.170 -5.034 1.00 96.25 325 ARG A CA 1
ATOM 2475 C C . ARG A 1 325 ? 4.997 12.424 -5.004 1.00 96.25 325 ARG A C 1
ATOM 2477 O O . ARG A 1 325 ? 5.294 11.730 -4.037 1.00 96.25 325 ARG A O 1
ATOM 2484 N N . ILE A 1 326 ? 5.789 12.588 -6.058 1.00 98.12 326 ILE A N 1
ATOM 2485 C CA . ILE A 1 326 ? 7.111 11.975 -6.176 1.00 98.12 326 ILE A CA 1
ATOM 2486 C C . ILE A 1 326 ? 8.170 13.072 -6.137 1.00 98.12 326 ILE A C 1
ATOM 2488 O O . ILE A 1 326 ? 8.045 14.083 -6.835 1.00 98.12 326 ILE A O 1
ATOM 2492 N N . ALA A 1 327 ? 9.211 12.872 -5.333 1.00 98.00 327 ALA A N 1
ATOM 2493 C CA . ALA A 1 327 ? 10.322 13.803 -5.230 1.00 98.00 327 ALA A CA 1
ATOM 2494 C C . ALA A 1 327 ? 11.684 13.098 -5.221 1.00 98.00 327 ALA A C 1
ATOM 2496 O O . ALA A 1 327 ? 11.799 11.938 -4.832 1.00 98.00 327 ALA A O 1
ATOM 2497 N N . ILE A 1 328 ? 12.725 13.820 -5.630 1.00 98.06 328 ILE A N 1
ATOM 2498 C CA . ILE A 1 328 ? 14.124 13.398 -5.537 1.00 98.06 328 ILE A CA 1
ATOM 2499 C C . ILE A 1 328 ? 14.868 14.412 -4.666 1.00 98.06 328 ILE A C 1
ATOM 2501 O O . ILE A 1 328 ? 14.921 15.596 -5.006 1.00 98.06 328 ILE A O 1
ATOM 2505 N N . LEU A 1 329 ? 15.446 13.948 -3.558 1.00 97.56 329 LEU A N 1
ATOM 2506 C CA . LEU A 1 329 ? 16.312 14.738 -2.691 1.00 97.56 329 LEU A CA 1
ATOM 2507 C C . LEU A 1 329 ? 17.740 14.759 -3.235 1.00 97.56 329 LEU A C 1
ATOM 2509 O O . LEU A 1 329 ? 18.353 13.718 -3.466 1.00 97.56 329 LEU A O 1
ATOM 2513 N N . LEU A 1 330 ? 18.256 15.972 -3.391 1.00 96.44 330 LEU A N 1
ATOM 2514 C CA . LEU A 1 330 ? 19.592 16.296 -3.863 1.00 96.44 330 LEU A CA 1
ATOM 2515 C C . LEU A 1 330 ? 20.374 16.960 -2.729 1.00 96.44 330 LEU A C 1
ATOM 2517 O O . LEU A 1 330 ? 19.833 17.811 -2.011 1.00 96.44 330 LEU A O 1
ATOM 2521 N N . ALA A 1 331 ? 21.660 16.652 -2.621 1.00 96.06 331 ALA A N 1
ATOM 2522 C CA . ALA A 1 331 ? 22.576 17.466 -1.841 1.00 96.06 331 ALA A CA 1
ATOM 2523 C C . ALA A 1 331 ? 22.752 18.869 -2.457 1.00 96.06 331 ALA A C 1
ATOM 2525 O O . ALA A 1 331 ? 22.442 19.149 -3.625 1.00 96.06 331 ALA A O 1
ATOM 2526 N N . LYS A 1 332 ? 23.259 19.787 -1.637 1.00 95.31 332 LYS A N 1
ATOM 2527 C CA . LYS A 1 332 ? 23.491 21.192 -1.975 1.00 95.31 332 LYS A CA 1
ATOM 2528 C C . LYS A 1 332 ? 24.388 21.361 -3.198 1.00 95.31 332 LYS A C 1
ATOM 2530 O O . LYS A 1 332 ? 24.133 22.230 -4.027 1.00 95.31 332 LYS A O 1
ATOM 2535 N N . ASP A 1 333 ? 25.415 20.530 -3.294 1.00 93.69 333 ASP A N 1
ATOM 2536 C CA . ASP A 1 333 ? 26.459 20.529 -4.314 1.00 93.69 333 ASP A CA 1
ATOM 2537 C C . ASP A 1 333 ? 26.319 19.382 -5.333 1.00 93.69 333 ASP A C 1
ATOM 2539 O O . ASP A 1 333 ? 27.232 19.169 -6.131 1.00 93.69 333 ASP A O 1
ATOM 2543 N N . SER A 1 334 ? 25.170 18.687 -5.384 1.00 92.19 334 SER A N 1
ATOM 2544 C CA . SER A 1 334 ? 24.901 17.697 -6.440 1.00 92.19 334 SER A CA 1
ATOM 2545 C C . SER A 1 334 ? 24.946 18.349 -7.829 1.00 92.19 334 SER A C 1
ATOM 2547 O O . SER A 1 334 ? 24.343 19.418 -8.008 1.00 92.19 334 SER A O 1
ATOM 2549 N N . PRO A 1 335 ? 25.546 17.694 -8.845 1.00 88.38 335 PRO A N 1
ATOM 2550 C CA . PRO A 1 335 ? 25.762 18.236 -10.193 1.00 88.38 335 PRO A CA 1
ATOM 2551 C C . PRO A 1 335 ? 24.488 18.204 -11.062 1.00 88.38 335 PRO A C 1
ATOM 2553 O O . PRO A 1 335 ? 24.485 17.737 -12.199 1.00 88.38 335 PRO A O 1
ATOM 2556 N N . VAL A 1 336 ? 23.378 18.685 -10.510 1.00 87.62 336 VAL A N 1
ATOM 2557 C CA . VAL A 1 336 ? 22.059 18.780 -11.141 1.00 87.62 336 VAL A CA 1
ATOM 2558 C C . VAL A 1 336 ? 21.617 20.234 -11.035 1.00 87.62 336 VAL A C 1
ATOM 2560 O O . VAL A 1 336 ? 21.642 20.787 -9.940 1.00 87.62 336 VAL A O 1
ATOM 2563 N N . ASP A 1 337 ? 21.173 20.862 -12.119 1.00 75.06 337 ASP A N 1
ATOM 2564 C CA . ASP A 1 337 ? 20.613 22.218 -12.067 1.00 75.06 337 ASP A CA 1
ATOM 2565 C C . ASP A 1 337 ? 19.117 22.179 -11.709 1.00 75.06 337 ASP A C 1
ATOM 2567 O O . ASP A 1 337 ? 18.351 21.429 -12.306 1.00 75.06 337 ASP A O 1
ATOM 2571 N N . LEU A 1 338 ? 18.669 23.016 -10.760 1.00 64.38 338 LEU A N 1
ATOM 2572 C CA . LEU A 1 338 ? 17.236 23.155 -10.415 1.00 64.38 338 LEU A CA 1
ATOM 2573 C C . LEU A 1 338 ? 16.447 24.017 -11.407 1.00 64.38 338 LEU A C 1
ATOM 2575 O O . LEU A 1 338 ? 15.234 24.161 -11.263 1.00 64.38 338 LEU A O 1
ATOM 2579 N N . LYS A 1 339 ? 17.113 24.676 -12.365 1.00 46.66 339 LYS A N 1
ATOM 2580 C CA . LYS A 1 339 ? 16.395 25.533 -13.310 1.00 46.66 339 LYS A CA 1
ATOM 2581 C C . LYS A 1 339 ? 15.552 24.640 -14.222 1.00 46.66 339 LYS A C 1
ATOM 2583 O O . LYS A 1 339 ? 16.124 23.750 -14.851 1.00 46.66 339 LYS A O 1
ATOM 2588 N N . PRO A 1 340 ? 14.236 24.886 -14.346 1.00 35.03 340 PRO A N 1
ATOM 2589 C CA . PRO A 1 340 ? 13.425 24.168 -15.312 1.00 35.03 340 PRO A CA 1
ATOM 2590 C C . PRO A 1 340 ? 14.041 24.402 -16.686 1.00 35.03 340 PRO A C 1
ATOM 2592 O O . PRO A 1 340 ? 14.217 25.547 -17.112 1.00 35.03 340 PRO A O 1
ATOM 2595 N N . THR A 1 341 ? 14.432 23.326 -17.363 1.00 31.39 341 THR A N 1
ATOM 2596 C CA . THR A 1 341 ? 14.808 23.421 -18.767 1.00 31.39 341 THR A CA 1
ATOM 2597 C C . THR A 1 341 ? 13.558 23.909 -19.501 1.00 31.39 341 THR A C 1
ATOM 2599 O O . THR A 1 341 ? 12.530 23.235 -19.428 1.00 31.39 341 THR A O 1
ATOM 2602 N N . PRO A 1 342 ? 13.568 25.093 -20.138 1.00 28.14 342 PRO A N 1
ATOM 2603 C CA . PRO A 1 342 ? 12.417 25.530 -20.907 1.00 28.14 342 PRO A CA 1
ATOM 2604 C C . PRO A 1 342 ? 12.151 24.490 -21.993 1.00 28.14 342 PRO A C 1
ATOM 2606 O O . PRO A 1 342 ? 13.075 24.069 -22.691 1.00 28.14 342 PRO A O 1
ATOM 2609 N N . ILE A 1 343 ? 10.891 24.071 -22.107 1.00 34.28 343 ILE A N 1
ATOM 2610 C CA . ILE A 1 343 ? 10.415 23.178 -23.162 1.00 34.28 343 ILE A CA 1
ATOM 2611 C C . ILE A 1 343 ? 10.841 23.793 -24.505 1.00 34.28 343 ILE A C 1
ATOM 2613 O O . ILE A 1 343 ? 10.422 24.916 -24.807 1.00 34.28 343 ILE A O 1
ATOM 2617 N N . PRO A 1 344 ? 11.680 23.123 -25.315 1.00 31.09 344 PRO A N 1
ATOM 2618 C CA . PRO A 1 344 ? 12.039 23.644 -26.620 1.00 31.09 344 PRO A CA 1
ATOM 2619 C C . PRO A 1 344 ? 10.804 23.601 -27.523 1.00 31.09 344 PRO A C 1
ATOM 2621 O O . PRO A 1 344 ? 10.374 22.538 -27.966 1.00 31.09 344 PRO A O 1
ATOM 2624 N N . THR A 1 345 ? 10.228 24.765 -27.817 1.00 30.55 345 THR A N 1
ATOM 2625 C CA . THR A 1 345 ? 9.349 24.939 -28.978 1.00 30.55 345 THR A CA 1
ATOM 2626 C C . THR A 1 345 ? 10.101 24.479 -30.228 1.00 30.55 345 THR A C 1
ATOM 2628 O O . THR A 1 345 ? 11.196 24.963 -30.514 1.00 30.55 345 THR A O 1
ATOM 2631 N N . ALA A 1 346 ? 9.517 23.516 -30.936 1.00 31.69 346 ALA A N 1
ATOM 2632 C CA . ALA A 1 346 ? 10.118 22.786 -32.041 1.00 31.69 346 ALA A CA 1
ATOM 2633 C C . ALA A 1 346 ? 10.768 23.661 -33.131 1.00 31.69 346 ALA A C 1
ATOM 2635 O O . ALA A 1 346 ? 10.231 24.683 -33.557 1.00 31.69 346 ALA A O 1
ATOM 2636 N N . THR A 1 347 ? 11.863 23.156 -33.698 1.00 26.44 347 THR A N 1
ATOM 2637 C CA . THR A 1 347 ? 12.119 23.250 -35.142 1.00 26.44 347 THR A CA 1
ATOM 2638 C C . THR A 1 347 ? 12.747 21.937 -35.607 1.00 26.44 347 THR A C 1
ATOM 2640 O O . THR A 1 347 ? 13.754 21.480 -35.077 1.00 26.44 347 THR A O 1
ATOM 2643 N N . ILE A 1 348 ? 12.055 21.299 -36.546 1.00 36.31 348 ILE A N 1
ATOM 2644 C CA . ILE A 1 348 ? 12.365 20.012 -37.171 1.00 36.31 348 ILE A CA 1
ATOM 2645 C C . ILE A 1 348 ? 13.588 20.176 -38.081 1.00 36.31 348 ILE A C 1
ATOM 2647 O O . ILE A 1 348 ? 13.592 21.115 -38.869 1.00 36.31 348 ILE A O 1
ATOM 2651 N N . ASP A 1 349 ? 14.548 19.238 -38.044 1.00 25.16 349 ASP A N 1
ATOM 2652 C CA . ASP A 1 349 ? 15.150 18.708 -39.280 1.00 25.16 349 ASP A CA 1
ATOM 2653 C C . ASP A 1 349 ? 15.923 17.373 -39.123 1.00 25.16 349 ASP A C 1
ATOM 2655 O O . ASP A 1 349 ? 16.845 17.225 -38.328 1.00 25.16 349 ASP A O 1
ATOM 2659 N N . ALA A 1 350 ? 15.500 16.419 -39.964 1.00 27.83 350 ALA A N 1
ATOM 2660 C CA . ALA A 1 350 ? 16.202 15.315 -40.641 1.00 27.83 350 ALA A CA 1
ATOM 2661 C C . ALA A 1 350 ? 17.097 14.278 -39.894 1.00 27.83 350 ALA A C 1
ATOM 2663 O O . ALA A 1 350 ? 18.296 14.456 -39.719 1.00 27.83 350 ALA A O 1
ATOM 2664 N N . LYS A 1 351 ? 16.497 13.088 -39.678 1.00 34.34 351 LYS A N 1
ATOM 2665 C CA . LYS A 1 351 ? 17.001 11.687 -39.805 1.00 34.34 351 LYS A CA 1
ATOM 2666 C C . LYS A 1 351 ? 18.502 11.362 -39.588 1.00 34.34 351 LYS A C 1
ATOM 2668 O O . LYS A 1 351 ? 19.325 11.717 -40.431 1.00 34.34 351 LYS A O 1
ATOM 2673 N N . PRO A 1 352 ? 18.808 10.384 -38.707 1.00 27.12 352 PRO A N 1
ATOM 2674 C CA . PRO A 1 352 ? 19.966 9.497 -38.841 1.00 27.12 352 PRO A CA 1
ATOM 2675 C C . PRO A 1 352 ? 19.599 8.090 -39.366 1.00 27.12 352 PRO A C 1
ATOM 2677 O O . PRO A 1 352 ? 18.506 7.570 -39.152 1.00 27.12 352 PRO A O 1
ATOM 2680 N N . LYS A 1 353 ? 20.548 7.486 -40.092 1.00 26.00 353 LYS A N 1
ATOM 2681 C CA . LYS A 1 353 ? 20.508 6.148 -40.718 1.00 26.00 353 LYS A CA 1
ATOM 2682 C C . LYS A 1 353 ? 20.636 5.020 -39.670 1.00 26.00 353 LYS A C 1
ATOM 2684 O O . LYS A 1 353 ? 21.407 5.190 -38.729 1.00 26.00 353 LYS A O 1
ATOM 2689 N N . PRO A 1 354 ? 19.985 3.856 -39.865 1.00 24.17 354 PRO A N 1
ATOM 2690 C CA . PRO A 1 354 ? 20.056 2.731 -38.930 1.00 24.17 354 PRO A CA 1
ATOM 2691 C C . PRO A 1 354 ? 21.439 2.045 -38.944 1.00 24.17 354 PRO A C 1
ATOM 2693 O O . PRO A 1 354 ? 22.015 1.877 -40.026 1.00 24.17 354 PRO A O 1
ATOM 2696 N N . PRO A 1 355 ? 21.977 1.615 -37.785 1.00 25.61 355 PRO A N 1
ATOM 2697 C CA . PRO A 1 355 ? 23.157 0.763 -37.735 1.00 25.61 355 PRO A CA 1
ATOM 2698 C C . PRO A 1 355 ? 22.797 -0.689 -38.083 1.00 25.61 355 PRO A C 1
ATOM 2700 O O . PRO A 1 355 ? 21.753 -1.217 -37.710 1.00 25.61 355 PRO A O 1
ATOM 2703 N N . ILE A 1 356 ? 23.693 -1.326 -38.830 1.00 23.48 356 ILE A N 1
ATOM 2704 C CA . ILE A 1 356 ? 23.600 -2.712 -39.290 1.00 23.48 356 ILE A CA 1
ATOM 2705 C C . ILE A 1 356 ? 23.861 -3.645 -38.099 1.00 23.48 356 ILE A C 1
ATOM 2707 O O . ILE A 1 356 ? 24.966 -3.666 -37.558 1.00 23.48 356 ILE A O 1
ATOM 2711 N N . VAL A 1 357 ? 22.855 -4.431 -37.711 1.00 25.52 357 VAL A N 1
ATOM 2712 C CA . VAL A 1 357 ? 22.970 -5.496 -36.704 1.00 25.52 357 VAL A CA 1
ATOM 2713 C C . VAL A 1 357 ? 23.600 -6.722 -37.364 1.00 25.52 357 VAL A C 1
ATOM 2715 O O . VAL A 1 357 ? 23.049 -7.282 -38.308 1.00 25.52 357 VAL A O 1
ATOM 2718 N N . THR A 1 358 ? 24.763 -7.154 -36.874 1.00 22.62 358 THR A N 1
ATOM 2719 C CA . THR A 1 358 ? 25.303 -8.484 -37.186 1.00 22.62 358 THR A CA 1
ATOM 2720 C C . THR A 1 358 ? 25.084 -9.380 -35.975 1.00 22.62 358 THR A C 1
ATOM 2722 O O . THR A 1 358 ? 25.719 -9.216 -34.938 1.00 22.62 358 THR A O 1
ATOM 2725 N N . HIS A 1 359 ? 24.145 -10.317 -36.098 1.00 25.59 359 HIS A N 1
ATOM 2726 C CA . HIS A 1 359 ? 23.947 -11.383 -35.124 1.00 25.59 359 HIS A CA 1
ATOM 2727 C C . HIS A 1 359 ? 25.180 -12.298 -35.110 1.00 25.59 359 HIS A C 1
ATOM 2729 O O . HIS A 1 359 ? 25.595 -12.802 -36.156 1.00 25.59 359 HIS A O 1
ATOM 2735 N N . ARG A 1 360 ? 25.739 -12.567 -33.927 1.00 23.36 360 ARG A N 1
ATOM 2736 C CA . ARG A 1 360 ? 26.521 -13.785 -33.686 1.00 23.36 360 ARG A CA 1
ATOM 2737 C C . ARG A 1 360 ? 25.907 -14.554 -32.511 1.00 23.36 360 ARG A C 1
ATOM 2739 O O . ARG A 1 360 ? 25.547 -13.921 -31.522 1.00 23.36 360 ARG A O 1
ATOM 2746 N N . PRO A 1 361 ? 25.753 -15.882 -32.633 1.00 26.47 361 PRO A N 1
ATOM 2747 C CA . PRO A 1 361 ? 25.106 -16.719 -31.629 1.00 26.47 361 PRO A CA 1
ATOM 2748 C C . PRO A 1 361 ? 25.985 -16.935 -30.386 1.00 26.47 361 PRO A C 1
ATOM 2750 O O . PRO A 1 361 ? 27.212 -16.875 -30.463 1.00 26.47 361 PRO A O 1
ATOM 2753 N N . HIS A 1 362 ? 25.297 -17.176 -29.265 1.00 25.48 362 HIS A N 1
ATOM 2754 C CA . HIS A 1 362 ? 25.766 -17.480 -27.907 1.00 25.48 362 HIS A CA 1
ATOM 2755 C C . HIS A 1 362 ? 27.101 -18.249 -27.804 1.00 25.48 362 HIS A C 1
ATOM 2757 O O . HIS A 1 362 ? 27.280 -19.236 -28.522 1.00 25.48 362 HIS A O 1
ATOM 2763 N N . PRO A 1 363 ? 27.996 -17.907 -26.854 1.00 27.03 363 PRO A N 1
ATOM 2764 C CA . PRO A 1 363 ? 29.023 -18.833 -26.396 1.00 27.03 363 PRO A CA 1
ATOM 2765 C C . PRO A 1 363 ? 28.437 -19.845 -25.397 1.00 27.03 363 PRO A C 1
ATOM 2767 O O . PRO A 1 363 ? 27.669 -19.493 -24.503 1.00 27.03 363 PRO A O 1
ATOM 2770 N N . GLU A 1 364 ? 28.823 -21.106 -25.579 1.00 25.31 364 GLU A N 1
ATOM 2771 C CA . GLU A 1 364 ? 28.524 -22.262 -24.729 1.00 25.31 364 GLU A CA 1
ATOM 2772 C C . GLU A 1 364 ? 29.046 -22.129 -23.278 1.00 25.31 364 GLU A C 1
ATOM 2774 O O . GLU A 1 364 ? 29.980 -21.366 -23.019 1.00 25.31 364 GLU A O 1
ATOM 2779 N N . PRO A 1 365 ? 28.470 -22.890 -22.322 1.00 25.89 365 PRO A N 1
ATOM 2780 C CA . PRO A 1 365 ? 28.798 -22.804 -20.899 1.00 25.89 365 PRO A CA 1
ATOM 2781 C C . PRO A 1 365 ? 30.194 -23.356 -20.569 1.00 25.89 365 PRO A C 1
ATOM 2783 O O . PRO A 1 365 ? 30.507 -24.517 -20.837 1.00 25.89 365 PRO A O 1
ATOM 2786 N N . THR A 1 366 ? 31.017 -22.542 -19.905 1.00 26.59 366 THR A N 1
ATOM 2787 C CA . THR A 1 366 ? 32.321 -22.960 -19.367 1.00 26.59 366 THR A CA 1
ATOM 2788 C C . THR A 1 366 ? 32.140 -23.779 -18.074 1.00 26.59 366 THR A C 1
ATOM 2790 O O . THR A 1 366 ? 31.430 -23.325 -17.175 1.00 26.59 366 THR A O 1
ATOM 2793 N N . PRO A 1 367 ? 32.779 -24.957 -17.917 1.00 26.05 367 PRO A N 1
ATOM 2794 C CA . PRO A 1 367 ? 32.669 -25.769 -16.702 1.00 26.05 367 PRO A CA 1
ATOM 2795 C C . PRO A 1 367 ? 33.414 -25.165 -15.498 1.00 26.05 367 PRO A C 1
ATOM 2797 O O . PRO A 1 367 ? 34.524 -24.651 -15.631 1.00 26.05 367 PRO A O 1
ATOM 2800 N N . LEU A 1 368 ? 32.817 -25.309 -14.311 1.00 25.64 368 LEU A N 1
ATOM 2801 C CA . LEU A 1 368 ? 33.370 -24.948 -12.997 1.00 25.64 368 LEU A CA 1
ATOM 2802 C C . LEU A 1 368 ? 34.652 -25.739 -12.651 1.00 25.64 368 LEU A C 1
ATOM 2804 O O . LEU A 1 368 ? 34.662 -26.962 -12.822 1.00 25.64 368 LEU A O 1
ATOM 2808 N N . PRO A 1 369 ? 35.690 -25.117 -12.055 1.00 25.75 369 PRO A N 1
ATOM 2809 C CA . PRO A 1 369 ? 36.724 -25.839 -11.320 1.00 25.75 369 PRO A CA 1
ATOM 2810 C C . PRO A 1 369 ? 36.254 -26.216 -9.906 1.00 25.75 369 PRO A C 1
ATOM 2812 O O . PRO A 1 369 ? 35.501 -25.492 -9.257 1.00 25.75 369 PRO A O 1
ATOM 2815 N N . ALA A 1 370 ? 36.729 -27.369 -9.439 1.00 23.80 370 ALA A N 1
ATOM 2816 C CA . ALA A 1 370 ? 36.376 -27.991 -8.170 1.00 23.80 370 ALA A CA 1
ATOM 2817 C C . ALA A 1 370 ? 36.911 -27.252 -6.929 1.00 23.80 370 ALA A C 1
ATOM 2819 O O . ALA A 1 370 ? 37.982 -26.649 -6.940 1.00 23.80 370 ALA A O 1
ATOM 2820 N N . SER A 1 371 ? 36.161 -27.397 -5.834 1.00 28.03 371 SER A N 1
ATOM 2821 C CA . SER A 1 371 ? 36.462 -26.936 -4.479 1.00 28.03 371 SER A CA 1
ATOM 2822 C C . SER A 1 371 ? 37.821 -27.418 -3.958 1.00 28.03 371 SER A C 1
ATOM 2824 O O . SER A 1 371 ? 38.080 -28.625 -3.947 1.00 28.03 371 SER A O 1
ATOM 2826 N N . ALA A 1 372 ? 38.616 -26.508 -3.395 1.00 24.56 372 ALA A N 1
ATOM 2827 C CA . ALA A 1 372 ? 39.725 -26.844 -2.507 1.00 24.56 372 ALA A CA 1
ATOM 2828 C C . ALA A 1 372 ? 39.394 -26.392 -1.073 1.00 24.56 372 ALA A C 1
ATOM 2830 O O . ALA A 1 372 ? 39.130 -25.219 -0.825 1.00 24.56 372 ALA A O 1
ATOM 2831 N N . ARG A 1 373 ? 39.381 -27.357 -0.144 1.00 28.62 373 ARG A N 1
ATOM 2832 C CA . ARG A 1 373 ? 39.521 -27.151 1.311 1.00 28.62 373 ARG A CA 1
ATOM 2833 C C . ARG A 1 373 ? 40.936 -26.654 1.635 1.00 28.62 373 ARG A C 1
ATOM 2835 O O . ARG A 1 373 ? 41.817 -26.944 0.834 1.00 28.62 373 ARG A O 1
ATOM 2842 N N . VAL A 1 374 ? 41.112 -26.026 2.809 1.00 26.44 374 VAL A N 1
ATOM 2843 C CA . VAL A 1 374 ? 42.311 -25.912 3.701 1.00 26.44 374 VAL A CA 1
ATOM 2844 C C . VAL A 1 374 ? 42.130 -24.617 4.513 1.00 26.44 374 VAL A C 1
ATOM 2846 O O . VAL A 1 374 ? 41.637 -23.644 3.957 1.00 26.44 374 VAL A O 1
ATOM 2849 N N . ASP A 1 375 ? 42.552 -24.407 5.756 1.00 25.73 375 ASP A N 1
ATOM 2850 C CA . ASP A 1 375 ? 42.706 -25.147 7.016 1.00 25.73 375 ASP A CA 1
ATOM 2851 C C . ASP A 1 375 ? 42.823 -24.039 8.089 1.00 25.73 375 ASP A C 1
ATOM 2853 O O . ASP A 1 375 ? 43.090 -22.875 7.780 1.00 25.73 375 ASP A O 1
ATOM 2857 N N . GLN A 1 376 ? 42.587 -24.391 9.350 1.00 27.81 376 GLN A N 1
ATOM 2858 C CA . GLN A 1 376 ? 42.711 -23.507 10.510 1.00 27.81 376 GLN A CA 1
ATOM 2859 C C . GLN A 1 376 ? 44.149 -22.987 10.684 1.00 27.81 376 GLN A C 1
ATOM 2861 O O . GLN A 1 376 ? 45.086 -23.781 10.624 1.00 27.81 376 GLN A O 1
ATOM 2866 N N . VAL A 1 377 ? 44.314 -21.698 11.012 1.00 28.50 377 VAL A N 1
ATOM 2867 C CA . VAL A 1 377 ? 45.526 -21.158 11.656 1.00 28.50 377 VAL A CA 1
ATOM 2868 C C . VAL A 1 377 ? 45.133 -20.108 12.705 1.00 28.50 377 VAL A C 1
ATOM 2870 O O . VAL A 1 377 ? 44.210 -19.321 12.508 1.00 28.50 377 VAL A O 1
ATOM 2873 N N . GLU A 1 378 ? 45.831 -20.182 13.837 1.00 26.31 378 GLU A N 1
ATOM 2874 C CA . GLU A 1 378 ? 45.642 -19.502 15.120 1.00 26.31 378 GLU A CA 1
ATOM 2875 C C . GLU A 1 378 ? 46.016 -18.002 15.149 1.00 26.31 378 GLU A C 1
ATOM 2877 O O . GLU A 1 378 ? 46.696 -17.475 14.272 1.00 26.31 378 GLU A O 1
ATOM 2882 N N . GLN A 1 379 ? 45.559 -17.348 16.226 1.00 28.62 379 GLN A N 1
ATOM 2883 C CA . GLN A 1 379 ? 45.782 -15.959 16.653 1.00 28.62 379 GLN A CA 1
ATOM 2884 C C . GLN A 1 379 ? 47.258 -15.559 16.839 1.00 28.62 379 GLN A C 1
ATOM 2886 O O . GLN A 1 379 ? 48.016 -16.295 17.465 1.00 28.62 379 GLN A O 1
ATOM 2891 N N . SER A 1 380 ? 47.591 -14.303 16.504 1.00 25.34 380 SER A N 1
ATOM 2892 C CA . SER A 1 380 ? 48.541 -13.492 17.289 1.00 25.34 380 SER A CA 1
ATOM 2893 C C . SER A 1 380 ? 48.435 -11.984 16.996 1.00 25.34 380 SER A C 1
ATOM 2895 O O . SER A 1 380 ? 48.564 -11.569 15.848 1.00 25.34 380 SER A O 1
ATOM 2897 N N . ASP A 1 381 ? 48.214 -11.223 18.072 1.00 26.38 381 ASP A N 1
ATOM 2898 C CA . ASP A 1 381 ? 48.614 -9.852 18.440 1.00 26.38 381 ASP A CA 1
ATOM 2899 C C . ASP A 1 381 ? 48.691 -8.689 17.425 1.00 26.38 381 ASP A C 1
ATOM 2901 O O . ASP A 1 381 ? 49.403 -8.692 16.423 1.00 26.38 381 ASP A O 1
ATOM 2905 N N . ALA A 1 382 ? 48.002 -7.611 17.815 1.00 27.50 382 ALA A N 1
ATOM 2906 C CA . ALA A 1 382 ? 47.913 -6.308 17.164 1.00 27.50 382 ALA A CA 1
ATOM 2907 C C . ALA A 1 382 ? 49.181 -5.442 17.295 1.00 27.50 382 ALA A C 1
ATOM 2909 O O . ALA A 1 382 ? 49.887 -5.497 18.306 1.00 27.50 382 ALA A O 1
ATOM 2910 N N . PRO A 1 383 ? 49.347 -4.486 16.362 1.00 27.64 383 PRO A N 1
ATOM 2911 C CA . PRO A 1 383 ? 49.758 -3.141 16.738 1.00 27.64 383 PRO A CA 1
ATOM 2912 C C . PRO A 1 383 ? 48.800 -2.062 16.201 1.00 27.64 383 PRO A C 1
ATOM 2914 O O . PRO A 1 383 ? 48.335 -2.083 15.066 1.00 27.64 383 PRO A O 1
ATOM 2917 N N . THR A 1 384 ? 48.542 -1.085 17.062 1.00 36.31 384 THR A N 1
ATOM 2918 C CA . THR A 1 384 ? 47.877 0.201 16.819 1.00 36.31 384 THR A CA 1
ATOM 2919 C C . THR A 1 384 ? 48.646 1.080 15.825 1.00 36.31 384 THR A C 1
ATOM 2921 O O . THR A 1 384 ? 49.811 1.370 16.100 1.00 36.31 384 THR A O 1
ATOM 2924 N N . ALA A 1 385 ? 47.998 1.587 14.764 1.00 29.50 385 ALA A N 1
ATOM 2925 C CA . ALA A 1 385 ? 48.311 2.879 14.126 1.00 29.50 385 ALA A CA 1
ATOM 2926 C C . ALA A 1 385 ? 47.297 3.264 13.023 1.00 29.50 385 ALA A C 1
ATOM 2928 O O . ALA A 1 385 ? 47.081 2.483 12.106 1.00 29.50 385 ALA A O 1
ATOM 2929 N N . SER A 1 386 ? 46.788 4.503 13.125 1.00 29.98 386 SER A N 1
ATOM 2930 C CA . SER A 1 386 ? 46.341 5.445 12.069 1.00 29.98 386 SER A CA 1
ATOM 2931 C C . SER A 1 386 ? 45.333 5.009 10.994 1.00 29.98 386 SER A C 1
ATOM 2933 O O . SER A 1 386 ? 45.542 4.024 10.294 1.00 29.98 386 SER A O 1
ATOM 2935 N N . ASP A 1 387 ? 44.308 5.853 10.815 1.00 35.00 387 ASP A N 1
ATOM 2936 C CA . ASP A 1 387 ? 43.275 5.816 9.769 1.00 35.00 387 ASP A CA 1
ATOM 2937 C C . ASP A 1 387 ? 43.780 5.290 8.412 1.00 35.00 387 ASP A C 1
ATOM 2939 O O . ASP A 1 387 ? 44.673 5.901 7.810 1.00 35.00 387 ASP A O 1
ATOM 2943 N N . PRO A 1 388 ? 43.205 4.199 7.873 1.00 34.81 388 PRO A N 1
ATOM 2944 C CA . PRO A 1 388 ? 43.425 3.845 6.487 1.00 34.81 388 PRO A CA 1
ATOM 2945 C C . PRO A 1 388 ? 42.559 4.761 5.615 1.00 34.81 388 PRO A C 1
ATOM 2947 O O . PRO A 1 388 ? 41.332 4.763 5.706 1.00 34.81 388 PRO A O 1
ATOM 2950 N N . ALA A 1 389 ? 43.214 5.547 4.760 1.00 30.38 389 ALA A N 1
ATOM 2951 C CA . ALA A 1 389 ? 42.560 6.218 3.644 1.00 30.38 389 ALA A CA 1
ATOM 2952 C C . ALA A 1 389 ? 41.764 5.190 2.804 1.00 30.38 389 ALA A C 1
ATOM 2954 O O . ALA A 1 389 ? 42.224 4.050 2.663 1.00 30.38 389 ALA A O 1
ATOM 2955 N N . PRO A 1 390 ? 40.595 5.566 2.250 1.00 33.81 390 PRO A N 1
ATOM 2956 C CA . PRO A 1 390 ? 39.772 4.655 1.461 1.00 33.81 390 PRO A CA 1
ATOM 2957 C C . PRO A 1 390 ? 40.563 4.111 0.260 1.00 33.81 390 PRO A C 1
ATOM 2959 O O . PRO A 1 390 ? 41.462 4.799 -0.237 1.00 33.81 390 PRO A O 1
ATOM 2962 N N . PRO A 1 391 ? 40.261 2.891 -0.222 1.00 32.03 391 PRO A N 1
ATOM 2963 C CA . PRO A 1 391 ? 40.889 2.352 -1.418 1.00 32.03 391 PRO A CA 1
ATOM 2964 C C . PRO A 1 391 ? 40.610 3.290 -2.597 1.00 32.03 391 PRO A C 1
ATOM 2966 O O . PRO A 1 391 ? 39.478 3.472 -3.035 1.00 32.03 391 PRO A O 1
ATOM 2969 N N . VAL A 1 392 ? 41.681 3.925 -3.061 1.00 33.28 392 VAL A N 1
ATOM 2970 C CA . VAL A 1 392 ? 41.711 4.824 -4.211 1.00 33.28 392 VAL A CA 1
ATOM 2971 C C . VAL A 1 392 ? 41.567 3.965 -5.468 1.00 33.28 392 VAL A C 1
ATOM 2973 O O . VAL A 1 392 ? 42.429 3.126 -5.742 1.00 33.28 392 VAL A O 1
ATOM 2976 N N . GLU A 1 393 ? 40.483 4.165 -6.228 1.00 38.78 393 GLU A N 1
ATOM 2977 C CA . GLU A 1 393 ? 40.428 3.764 -7.640 1.00 38.78 393 GLU A CA 1
ATOM 2978 C C . GLU A 1 393 ? 41.696 4.260 -8.356 1.00 38.78 393 GLU A C 1
ATOM 2980 O O . GLU A 1 393 ? 42.213 5.319 -7.995 1.00 38.78 393 GLU A O 1
ATOM 2985 N N . PRO A 1 394 ? 42.214 3.569 -9.388 1.00 34.16 394 PRO A N 1
ATOM 2986 C CA . PRO A 1 394 ? 43.226 4.172 -10.244 1.00 34.16 394 PRO A CA 1
ATOM 2987 C C . PRO A 1 394 ? 42.705 5.526 -10.741 1.00 34.16 394 PRO A C 1
ATOM 2989 O O . PRO A 1 394 ? 41.720 5.592 -11.471 1.00 34.16 394 PRO A O 1
ATOM 2992 N N . ASP A 1 395 ? 43.373 6.586 -10.289 1.00 36.41 395 ASP A N 1
ATOM 2993 C CA . ASP A 1 395 ? 43.076 7.985 -10.559 1.00 36.41 395 ASP A CA 1
ATOM 2994 C C . ASP A 1 395 ? 42.931 8.224 -12.070 1.00 36.41 395 ASP A C 1
ATOM 2996 O O . ASP A 1 395 ? 43.901 8.402 -12.809 1.00 36.41 395 ASP A O 1
ATOM 3000 N N . ASN A 1 396 ? 41.683 8.198 -12.530 1.00 38.56 396 ASN A N 1
ATOM 3001 C CA . ASN A 1 396 ? 41.260 8.857 -13.748 1.00 38.56 396 ASN A CA 1
ATOM 3002 C C . ASN A 1 396 ? 40.254 9.942 -13.350 1.00 38.56 396 ASN A C 1
ATOM 3004 O O . ASN A 1 396 ? 39.078 9.879 -13.704 1.00 38.56 396 ASN A O 1
ATOM 3008 N N . THR A 1 397 ? 40.734 10.937 -12.596 1.00 42.56 397 THR A N 1
ATOM 3009 C CA . THR A 1 397 ? 40.030 12.143 -12.100 1.00 42.56 397 THR A CA 1
ATOM 3010 C C . THR A 1 397 ? 39.260 12.966 -13.149 1.00 42.56 397 THR A C 1
ATOM 3012 O O . THR A 1 397 ? 38.659 13.978 -12.804 1.00 42.56 397 THR A O 1
ATOM 3015 N N . ASN A 1 398 ? 39.220 12.539 -14.415 1.00 45.25 398 ASN A N 1
ATOM 3016 C CA . ASN A 1 398 ? 38.478 13.178 -15.503 1.00 45.25 398 ASN A CA 1
ATOM 3017 C C . ASN A 1 398 ? 37.348 12.319 -16.105 1.00 45.25 398 ASN A C 1
ATOM 3019 O O . ASN A 1 398 ? 36.698 12.768 -17.051 1.00 45.25 398 ASN A O 1
ATOM 3023 N N . ALA A 1 399 ? 37.098 11.098 -15.617 1.00 54.12 399 ALA A N 1
ATOM 3024 C CA . ALA A 1 399 ? 35.959 10.307 -16.085 1.00 54.12 399 ALA A CA 1
ATOM 3025 C C . ALA A 1 399 ? 34.654 10.781 -15.405 1.00 54.12 399 ALA A C 1
ATOM 3027 O O . ALA A 1 399 ? 34.628 10.927 -14.183 1.00 54.12 399 ALA A O 1
ATOM 3028 N N . PRO A 1 400 ? 33.562 11.025 -16.155 1.00 65.81 400 PRO A N 1
ATOM 3029 C CA . PRO A 1 400 ? 32.304 11.476 -15.567 1.00 65.81 400 PRO A CA 1
ATOM 3030 C C . PRO A 1 400 ? 31.719 10.395 -14.641 1.00 65.81 400 PRO A C 1
ATOM 3032 O O . PRO A 1 400 ? 31.593 9.231 -15.031 1.00 65.81 400 PRO A O 1
ATOM 3035 N N . ARG A 1 401 ? 31.371 10.778 -13.404 1.00 78.62 401 ARG A N 1
ATOM 3036 C CA . ARG A 1 401 ? 30.732 9.899 -12.411 1.00 78.62 401 ARG A CA 1
ATOM 3037 C C . ARG A 1 401 ? 29.211 9.868 -12.644 1.00 78.62 401 ARG A C 1
ATOM 3039 O O . ARG A 1 401 ? 28.629 10.931 -12.861 1.00 78.62 401 ARG A O 1
ATOM 3046 N N . PRO A 1 402 ? 28.561 8.690 -12.624 1.00 86.31 402 PRO A N 1
ATOM 3047 C CA . PRO A 1 402 ? 27.104 8.600 -12.720 1.00 86.31 402 PRO A CA 1
ATOM 3048 C C . PRO A 1 402 ? 26.431 9.238 -11.495 1.00 86.31 402 PRO A C 1
ATOM 3050 O O . PRO A 1 402 ? 27.023 9.293 -10.420 1.00 86.31 402 PRO A O 1
ATOM 3053 N N . LEU A 1 403 ? 25.194 9.718 -11.668 1.00 90.75 403 LEU A N 1
ATOM 3054 C CA . LEU A 1 403 ? 24.412 10.358 -10.595 1.00 90.75 403 LEU A CA 1
ATOM 3055 C C . LEU A 1 403 ? 23.945 9.387 -9.502 1.00 90.75 403 LEU A C 1
ATOM 3057 O O . LEU A 1 403 ? 23.589 9.828 -8.420 1.00 90.75 403 LEU A O 1
ATOM 3061 N N . VAL A 1 404 ? 23.902 8.095 -9.811 1.00 94.31 404 VAL A N 1
ATOM 3062 C CA . VAL A 1 404 ? 23.561 7.009 -8.889 1.00 94.31 404 VAL A CA 1
ATOM 3063 C C . VAL A 1 404 ? 24.588 5.903 -9.063 1.00 94.31 404 VAL A C 1
ATOM 3065 O O . VAL A 1 404 ? 25.199 5.791 -10.133 1.00 94.31 404 VAL A O 1
ATOM 3068 N N . ASP A 1 405 ? 24.752 5.065 -8.049 1.00 94.25 405 ASP A N 1
ATOM 3069 C CA . ASP A 1 405 ? 25.603 3.891 -8.176 1.00 94.25 405 ASP A CA 1
ATOM 3070 C C . ASP A 1 405 ? 25.086 2.953 -9.266 1.00 94.25 405 ASP A C 1
ATOM 3072 O O . ASP A 1 405 ? 23.902 2.614 -9.343 1.00 94.25 405 ASP A O 1
ATOM 3076 N N . CYS A 1 406 ? 25.999 2.549 -10.142 1.00 93.31 406 CYS A N 1
ATOM 3077 C CA . CYS A 1 406 ? 25.706 1.627 -11.222 1.00 93.31 406 CYS A CA 1
ATOM 3078 C C . CYS A 1 406 ? 26.978 0.881 -11.646 1.00 93.31 406 CYS A C 1
ATOM 3080 O O . CYS A 1 406 ? 28.041 1.507 -11.769 1.00 93.31 406 CYS A O 1
ATOM 3082 N N . PRO A 1 407 ? 26.880 -0.426 -11.937 1.00 91.62 407 PRO A N 1
ATOM 3083 C CA . PRO A 1 407 ? 28.015 -1.191 -12.428 1.00 91.62 407 PRO A CA 1
ATOM 3084 C C . PRO A 1 407 ? 28.455 -0.702 -13.823 1.00 91.62 407 PRO A C 1
ATOM 3086 O O . PRO A 1 407 ? 27.637 -0.167 -14.583 1.00 91.62 407 PRO A O 1
ATOM 3089 N N . PRO A 1 408 ? 29.735 -0.872 -14.206 1.00 89.62 408 PRO A N 1
ATOM 3090 C CA . PRO A 1 408 ? 30.206 -0.564 -15.552 1.00 89.62 408 PRO A CA 1
ATOM 3091 C C . PRO A 1 408 ? 29.409 -1.299 -16.639 1.00 89.62 408 PRO A C 1
ATOM 3093 O O . PRO A 1 408 ? 29.149 -2.494 -16.532 1.00 89.62 408 PRO A O 1
ATOM 3096 N N . GLY A 1 409 ? 29.056 -0.600 -17.721 1.00 88.88 409 GLY A N 1
ATOM 3097 C CA . GLY A 1 409 ? 28.373 -1.203 -18.867 1.00 88.88 409 GLY A CA 1
ATOM 3098 C C . GLY A 1 409 ? 27.374 -0.268 -19.557 1.00 88.88 409 GLY A C 1
ATOM 3099 O O . GLY A 1 409 ? 27.269 0.906 -19.202 1.00 88.88 409 GLY A O 1
ATOM 3100 N N . PRO A 1 410 ? 26.589 -0.788 -20.520 1.00 88.88 410 PRO A N 1
ATOM 3101 C CA . PRO A 1 410 ? 25.678 0.022 -21.335 1.00 88.88 410 PRO A CA 1
ATOM 3102 C C . PRO A 1 410 ? 24.620 0.791 -20.532 1.00 88.88 410 PRO A C 1
ATOM 3104 O O . PRO A 1 410 ? 24.178 1.862 -20.943 1.00 88.88 410 PRO A O 1
ATOM 3107 N N . ILE A 1 411 ? 24.199 0.252 -19.384 1.00 87.62 411 ILE A N 1
ATOM 3108 C CA . ILE A 1 411 ? 23.254 0.915 -18.476 1.00 87.62 411 ILE A CA 1
ATOM 3109 C C . ILE A 1 411 ? 23.888 2.174 -17.873 1.00 87.62 411 ILE A C 1
ATOM 3111 O O . ILE A 1 411 ? 23.269 3.238 -17.892 1.00 87.62 411 ILE A O 1
ATOM 3115 N N . ARG A 1 412 ? 25.136 2.074 -17.398 1.00 91.56 412 ARG A N 1
ATOM 3116 C CA . ARG A 1 412 ? 25.900 3.212 -16.878 1.00 91.56 412 ARG A CA 1
ATOM 3117 C C . ARG A 1 412 ? 26.082 4.291 -17.937 1.00 91.56 412 ARG A C 1
ATOM 3119 O O . ARG A 1 412 ? 25.867 5.461 -17.638 1.00 91.56 412 ARG A O 1
ATOM 3126 N N . ASP A 1 413 ? 26.398 3.909 -19.173 1.00 92.19 413 ASP A N 1
ATOM 3127 C CA . ASP A 1 413 ? 26.555 4.860 -20.280 1.00 92.19 413 ASP A CA 1
ATOM 3128 C C . ASP A 1 413 ? 25.256 5.634 -20.558 1.00 92.19 413 ASP A C 1
ATOM 3130 O O . ASP A 1 413 ? 25.289 6.846 -20.777 1.00 92.19 413 ASP A O 1
ATOM 3134 N N . LYS A 1 414 ? 24.095 4.963 -20.485 1.00 90.31 414 LYS A N 1
ATOM 3135 C CA . LYS A 1 414 ? 22.780 5.615 -20.607 1.00 90.31 414 LYS A CA 1
ATOM 3136 C C . LYS A 1 414 ? 22.501 6.586 -19.458 1.00 90.31 414 LYS A C 1
ATOM 3138 O O . LYS A 1 414 ? 22.047 7.697 -19.716 1.00 90.31 414 LYS A O 1
ATOM 3143 N N . ILE A 1 415 ? 22.796 6.197 -18.214 1.00 92.19 415 ILE A N 1
ATOM 3144 C CA . ILE A 1 415 ? 22.621 7.061 -17.032 1.00 92.19 415 ILE A CA 1
ATOM 3145 C C . ILE A 1 415 ? 23.520 8.296 -17.123 1.00 92.19 415 ILE A C 1
ATOM 3147 O O . ILE A 1 415 ? 23.057 9.412 -16.895 1.00 92.19 415 ILE A O 1
ATOM 3151 N N . LEU A 1 416 ? 24.781 8.118 -17.519 1.00 91.50 416 LEU A N 1
ATOM 3152 C CA . LEU A 1 416 ? 25.719 9.217 -17.747 1.00 91.50 416 LEU A CA 1
ATOM 3153 C C . LEU A 1 416 ? 25.227 10.169 -18.841 1.00 91.50 416 LEU A C 1
ATOM 3155 O O . LEU A 1 416 ? 25.266 11.383 -18.660 1.00 91.50 416 LEU A O 1
ATOM 3159 N N . ALA A 1 417 ? 24.752 9.629 -19.965 1.00 92.06 417 ALA A N 1
ATOM 3160 C CA . ALA A 1 417 ? 24.295 10.430 -21.095 1.00 92.06 417 ALA A CA 1
ATOM 3161 C C . ALA A 1 417 ? 22.982 11.180 -20.812 1.00 92.06 417 ALA A C 1
ATOM 3163 O O . ALA A 1 417 ? 22.816 12.313 -21.260 1.00 92.06 417 ALA A O 1
ATOM 3164 N N . GLY A 1 418 ? 22.043 10.554 -20.098 1.00 91.44 418 GLY A N 1
ATOM 3165 C CA . GLY A 1 418 ? 20.716 11.116 -19.840 1.00 91.44 418 GLY A CA 1
ATOM 3166 C C . GLY A 1 418 ? 20.597 11.935 -18.549 1.00 91.44 418 GLY A C 1
ATOM 3167 O O . GLY A 1 418 ? 19.623 12.676 -18.389 1.00 91.44 418 GLY A O 1
ATOM 3168 N N . GLY A 1 419 ? 21.568 11.833 -17.636 1.00 93.56 419 GLY A N 1
ATOM 3169 C CA . GLY A 1 419 ? 21.616 12.603 -16.393 1.00 93.56 419 GLY A CA 1
ATOM 3170 C C . GLY A 1 419 ? 20.337 12.476 -15.559 1.00 93.56 419 GLY A C 1
ATOM 3171 O O . GLY A 1 419 ? 19.725 11.411 -15.481 1.00 93.56 419 GLY A O 1
ATOM 3172 N N . ILE A 1 420 ? 19.901 13.580 -14.941 1.00 94.69 420 ILE A N 1
ATOM 3173 C CA . ILE A 1 420 ? 18.719 13.587 -14.061 1.00 94.69 420 ILE A CA 1
ATOM 3174 C C . ILE A 1 420 ? 17.437 13.165 -14.789 1.00 94.69 420 ILE A C 1
ATOM 3176 O O . ILE A 1 420 ? 16.571 12.531 -14.189 1.00 94.69 420 ILE A O 1
ATOM 3180 N N . LYS A 1 421 ? 17.320 13.457 -16.090 1.00 94.62 421 LYS A N 1
ATOM 3181 C CA . LYS A 1 421 ? 16.122 13.123 -16.864 1.00 94.62 421 LYS A CA 1
ATOM 3182 C C . LYS A 1 421 ? 15.967 11.611 -17.031 1.00 94.62 421 LYS A C 1
ATOM 3184 O O . LYS A 1 421 ? 14.852 11.107 -16.939 1.00 94.62 421 LYS A O 1
ATOM 3189 N N . GLU A 1 422 ? 17.068 10.884 -17.208 1.00 95.94 422 GLU A N 1
ATOM 3190 C CA . GLU A 1 422 ? 17.054 9.416 -17.234 1.00 95.94 422 GLU A CA 1
ATOM 3191 C C . GLU A 1 422 ? 16.621 8.832 -15.880 1.00 95.94 422 GLU A C 1
ATOM 3193 O O . GLU A 1 422 ? 15.819 7.900 -15.843 1.00 95.94 422 GLU A O 1
ATOM 3198 N N . ILE A 1 423 ? 17.070 9.419 -14.764 1.00 97.31 423 ILE A N 1
ATOM 3199 C CA . ILE A 1 423 ? 16.632 9.019 -13.416 1.00 97.31 423 ILE A CA 1
ATOM 3200 C C . ILE A 1 423 ? 15.130 9.273 -13.228 1.00 97.31 423 ILE A C 1
ATOM 3202 O O . ILE A 1 423 ? 14.411 8.386 -12.774 1.00 97.31 423 ILE A O 1
ATOM 3206 N N . GLN A 1 424 ? 14.629 10.443 -13.636 1.00 97.75 424 GLN A N 1
ATOM 3207 C CA . GLN A 1 424 ? 13.201 10.773 -13.565 1.00 97.75 424 GLN A CA 1
ATOM 3208 C C . GLN A 1 424 ? 12.340 9.796 -14.377 1.00 97.75 424 GLN A C 1
ATOM 3210 O O . GLN A 1 424 ? 11.314 9.341 -13.879 1.00 97.75 424 GLN A O 1
ATOM 3215 N N . ARG A 1 425 ? 12.771 9.413 -15.589 1.00 97.56 425 ARG A N 1
ATOM 3216 C CA . ARG A 1 425 ? 12.058 8.415 -16.408 1.00 97.56 425 ARG A CA 1
ATOM 3217 C C . ARG A 1 425 ? 11.996 7.048 -15.720 1.00 97.56 425 ARG A C 1
ATOM 3219 O O . ARG A 1 425 ? 10.940 6.420 -15.690 1.00 97.56 425 ARG A O 1
ATOM 3226 N N . ARG A 1 426 ? 13.105 6.609 -15.112 1.00 98.06 426 ARG A N 1
ATOM 3227 C CA . ARG A 1 426 ? 13.182 5.347 -14.349 1.00 98.06 426 ARG A CA 1
ATOM 3228 C C . ARG A 1 426 ? 12.300 5.352 -13.108 1.00 98.06 426 ARG A C 1
ATOM 3230 O O . ARG A 1 426 ? 11.676 4.343 -12.785 1.00 98.06 426 ARG A O 1
ATOM 3237 N N . VAL A 1 427 ? 12.225 6.486 -12.419 1.00 98.38 427 VAL A N 1
ATOM 3238 C CA . VAL A 1 427 ? 11.292 6.704 -11.307 1.00 98.38 427 VAL A CA 1
ATOM 3239 C C . VAL A 1 427 ? 9.841 6.655 -11.798 1.00 98.38 427 VAL A C 1
ATOM 3241 O O . VAL A 1 427 ? 9.004 6.004 -11.175 1.00 98.38 427 VAL A O 1
ATOM 3244 N N . ALA A 1 428 ? 9.543 7.272 -12.945 1.00 98.31 428 ALA A N 1
ATOM 3245 C CA . ALA A 1 428 ? 8.189 7.341 -13.479 1.00 98.31 428 ALA A CA 1
ATOM 3246 C C . ALA A 1 428 ? 7.592 5.968 -13.804 1.00 98.31 428 ALA A C 1
ATOM 3248 O O . ALA A 1 428 ? 6.453 5.691 -13.425 1.00 98.31 428 ALA A O 1
ATOM 3249 N N . ILE A 1 429 ? 8.354 5.080 -14.448 1.00 98.38 429 ILE A N 1
ATOM 3250 C CA . ILE A 1 429 ? 7.860 3.733 -14.769 1.00 98.38 429 ILE A CA 1
ATOM 3251 C C . ILE A 1 429 ? 7.517 2.942 -13.504 1.00 98.38 429 ILE A C 1
ATOM 3253 O O . ILE A 1 429 ? 6.470 2.293 -13.457 1.00 98.38 429 ILE A O 1
ATOM 3257 N N . GLN A 1 430 ? 8.344 3.038 -12.462 1.00 97.94 430 GLN A N 1
ATOM 3258 C CA . GLN A 1 430 ? 8.085 2.382 -11.179 1.00 97.94 430 GLN A CA 1
ATOM 3259 C C . GLN A 1 430 ? 6.802 2.908 -10.529 1.00 97.94 430 GLN A C 1
ATOM 3261 O O . GLN A 1 430 ? 5.928 2.121 -10.166 1.00 97.94 430 GLN A O 1
ATOM 3266 N N . ALA A 1 431 ? 6.638 4.2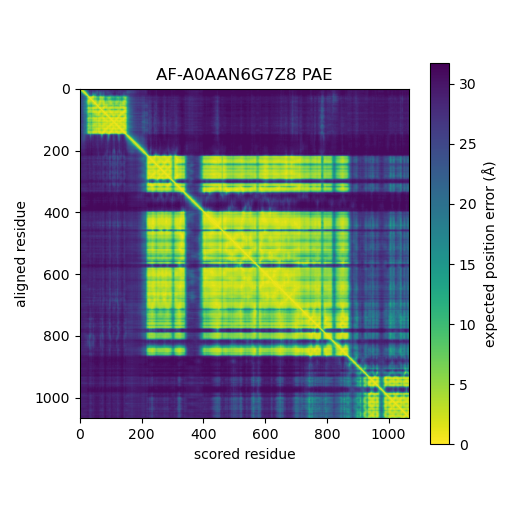31 -10.481 1.00 98.44 431 ALA A N 1
ATOM 3267 C CA . ALA A 1 431 ? 5.449 4.876 -9.937 1.00 98.44 431 ALA A CA 1
ATOM 3268 C C . ALA A 1 431 ? 4.164 4.402 -10.650 1.00 98.44 431 ALA A C 1
ATOM 3270 O O . ALA A 1 431 ? 3.200 3.985 -10.000 1.00 98.44 431 ALA A O 1
ATOM 3271 N N . TYR A 1 432 ? 4.150 4.369 -11.988 1.00 98.50 432 TYR A N 1
ATOM 3272 C CA . TYR A 1 432 ? 2.999 3.854 -12.739 1.00 98.50 432 TYR A CA 1
ATOM 3273 C C . TYR A 1 432 ? 2.761 2.354 -12.530 1.00 98.50 432 TYR A C 1
ATOM 3275 O O . TYR A 1 432 ? 1.603 1.927 -12.498 1.00 98.50 432 TYR A O 1
ATOM 3283 N N . CYS A 1 433 ? 3.814 1.553 -12.334 1.00 98.69 433 CYS A N 1
ATOM 3284 C CA . CYS A 1 433 ? 3.662 0.150 -11.943 1.00 98.69 433 CYS A CA 1
ATOM 3285 C C . CYS A 1 433 ? 2.984 0.028 -10.573 1.00 98.69 433 CYS A C 1
ATOM 3287 O O . CYS A 1 433 ? 2.082 -0.793 -10.418 1.00 98.69 433 CYS A O 1
ATOM 3289 N N . TRP A 1 434 ? 3.325 0.876 -9.598 1.00 98.38 434 TRP A N 1
ATOM 3290 C CA . TRP A 1 434 ? 2.633 0.894 -8.306 1.00 98.38 434 TRP A CA 1
ATOM 3291 C C . TRP A 1 434 ? 1.145 1.221 -8.452 1.00 98.38 434 TRP A C 1
ATOM 3293 O O . TRP A 1 434 ? 0.303 0.563 -7.843 1.00 98.38 434 TRP A O 1
ATOM 3303 N N . GLN A 1 435 ? 0.809 2.201 -9.297 1.00 96.69 435 GLN A N 1
ATOM 3304 C CA . GLN A 1 435 ? -0.579 2.575 -9.563 1.00 96.69 435 GLN A CA 1
ATOM 3305 C C . GLN A 1 435 ? -1.371 1.413 -10.186 1.00 96.69 435 GLN A C 1
ATOM 3307 O O . GLN A 1 435 ? -2.494 1.128 -9.761 1.00 96.69 435 GLN A O 1
ATOM 3312 N N . ALA A 1 436 ? -0.779 0.715 -11.160 1.00 98.06 436 ALA A N 1
ATOM 3313 C CA . ALA A 1 436 ? -1.373 -0.466 -11.780 1.00 98.06 436 ALA A CA 1
ATOM 3314 C C . ALA A 1 436 ? -1.547 -1.619 -10.774 1.00 98.06 436 ALA A C 1
ATOM 3316 O O . ALA A 1 436 ? -2.612 -2.239 -10.734 1.00 98.06 436 ALA A O 1
ATOM 3317 N N . PHE A 1 437 ? -0.536 -1.867 -9.933 1.00 98.12 437 PHE A N 1
ATOM 3318 C CA . PHE A 1 437 ? -0.568 -2.870 -8.866 1.00 98.12 437 PHE A CA 1
ATOM 3319 C C . PHE A 1 437 ? -1.702 -2.596 -7.870 1.00 98.12 437 PHE A C 1
ATOM 3321 O O . PHE A 1 437 ? -2.570 -3.451 -7.699 1.00 98.12 437 PHE A O 1
ATOM 3328 N N . TYR A 1 438 ? -1.773 -1.393 -7.287 1.00 97.56 438 TYR A N 1
ATOM 3329 C CA . TYR A 1 438 ? -2.837 -1.038 -6.339 1.00 97.56 438 TYR A CA 1
ATOM 3330 C C . TYR A 1 438 ? -4.230 -1.197 -6.963 1.00 97.56 438 TYR A C 1
ATOM 3332 O O . TYR A 1 438 ? -5.103 -1.836 -6.372 1.00 97.56 438 TYR A O 1
ATOM 3340 N N . ALA A 1 439 ? -4.440 -0.684 -8.181 1.00 96.62 439 ALA A N 1
ATOM 3341 C CA . ALA A 1 439 ? -5.739 -0.772 -8.846 1.00 96.62 439 ALA A CA 1
ATOM 3342 C C . ALA A 1 439 ? -6.181 -2.215 -9.110 1.00 96.62 439 ALA A C 1
ATOM 3344 O O . ALA A 1 439 ? -7.370 -2.532 -9.009 1.00 96.62 439 ALA A O 1
ATOM 3345 N N . GLU A 1 440 ? -5.242 -3.082 -9.472 1.00 95.88 440 GLU A N 1
ATOM 3346 C CA . GLU A 1 440 ? -5.506 -4.485 -9.757 1.00 95.88 440 GLU A CA 1
ATOM 3347 C C . GLU A 1 440 ? -5.802 -5.275 -8.473 1.00 95.88 440 GLU A C 1
ATOM 3349 O O . GLU A 1 440 ? -6.834 -5.950 -8.394 1.00 95.88 440 GLU A O 1
ATOM 3354 N N . GLN A 1 441 ? -5.001 -5.089 -7.425 1.00 95.81 441 GLN A N 1
ATOM 3355 C CA . GLN A 1 441 ? -5.187 -5.754 -6.134 1.00 95.81 441 GLN A CA 1
ATOM 3356 C C . GLN A 1 441 ? -6.490 -5.314 -5.451 1.00 95.81 441 GLN A C 1
ATOM 3358 O O . GLN A 1 441 ? -7.282 -6.142 -4.994 1.00 95.81 441 GLN A O 1
ATOM 3363 N N . MET A 1 442 ? -6.810 -4.016 -5.472 1.00 94.25 442 MET A N 1
ATOM 3364 C CA . MET A 1 442 ? -8.087 -3.500 -4.960 1.00 94.25 442 MET A CA 1
ATOM 3365 C C . MET A 1 442 ? -9.295 -4.051 -5.736 1.00 94.25 442 MET A C 1
ATOM 3367 O O . MET A 1 442 ? -10.362 -4.301 -5.157 1.00 94.25 442 MET A O 1
ATOM 3371 N N . HIS A 1 443 ? -9.133 -4.305 -7.040 1.00 92.00 443 HIS A N 1
ATOM 3372 C CA . HIS A 1 443 ? -10.150 -4.975 -7.846 1.00 92.00 443 HIS A CA 1
ATOM 3373 C C . HIS A 1 443 ? -10.347 -6.439 -7.418 1.00 92.00 443 HIS A C 1
ATOM 3375 O O . HIS A 1 443 ? -11.499 -6.861 -7.254 1.00 92.00 443 HIS A O 1
ATOM 3381 N N . ARG A 1 444 ? -9.263 -7.189 -7.154 1.00 90.50 444 ARG A N 1
ATOM 3382 C CA . ARG A 1 444 ? -9.327 -8.561 -6.605 1.00 90.50 444 ARG A CA 1
ATOM 3383 C C . ARG A 1 444 ? -10.016 -8.603 -5.243 1.00 90.50 444 ARG A C 1
ATOM 3385 O O . ARG A 1 444 ? -10.906 -9.426 -5.038 1.00 90.50 444 ARG A O 1
ATOM 3392 N N . HIS A 1 445 ? -9.727 -7.634 -4.374 1.00 89.56 445 HIS A N 1
ATOM 3393 C CA . HIS A 1 445 ? -10.394 -7.458 -3.078 1.00 89.56 445 HIS A CA 1
ATOM 3394 C C . HIS A 1 445 ? -11.858 -6.994 -3.159 1.00 89.56 445 HIS A C 1
ATOM 3396 O O . HIS A 1 445 ? -12.506 -6.843 -2.120 1.00 89.56 445 HIS A O 1
ATOM 3402 N N . ARG A 1 446 ? -12.407 -6.792 -4.367 1.00 87.12 446 ARG A N 1
ATOM 3403 C CA . ARG A 1 446 ? -13.792 -6.349 -4.627 1.00 87.12 446 ARG A CA 1
ATOM 3404 C C . ARG A 1 446 ? -14.111 -4.926 -4.157 1.00 87.12 446 ARG A C 1
ATOM 3406 O O . ARG A 1 446 ? -15.286 -4.551 -4.051 1.00 87.12 446 ARG A O 1
ATOM 3413 N N . PHE A 1 447 ? -13.087 -4.097 -3.973 1.00 86.94 447 PHE A N 1
ATOM 3414 C CA . PHE A 1 447 ? -13.245 -2.677 -3.659 1.00 86.94 447 PHE A CA 1
ATOM 3415 C C . PHE A 1 447 ? -13.261 -1.777 -4.900 1.00 86.94 447 PHE A C 1
ATOM 3417 O O . PHE A 1 447 ? -13.544 -0.589 -4.783 1.00 86.94 447 PHE A O 1
ATOM 3424 N N . GLY A 1 448 ? -13.094 -2.341 -6.098 1.00 88.56 448 GLY A N 1
ATOM 3425 C CA . GLY A 1 448 ? -13.011 -1.581 -7.347 1.00 88.56 448 GLY A CA 1
ATOM 3426 C C . GLY A 1 448 ? -11.569 -1.182 -7.664 1.00 88.56 448 GLY A C 1
ATOM 3427 O O . GLY A 1 448 ? -10.670 -1.403 -6.860 1.00 88.56 448 GLY A O 1
ATOM 3428 N N . ARG A 1 449 ? -11.342 -0.622 -8.856 1.00 91.00 449 ARG A N 1
ATOM 3429 C CA . ARG A 1 449 ? -10.001 -0.290 -9.365 1.00 91.00 449 ARG A CA 1
ATOM 3430 C C . ARG A 1 449 ? -9.485 1.024 -8.781 1.00 91.00 449 ARG A C 1
ATOM 3432 O O . ARG A 1 449 ? -9.503 2.054 -9.452 1.00 91.00 449 ARG A O 1
ATOM 3439 N N . ARG A 1 450 ? -9.079 0.976 -7.516 1.00 92.25 450 ARG A N 1
ATOM 3440 C CA . ARG A 1 450 ? -8.597 2.126 -6.742 1.00 92.25 450 ARG A CA 1
ATOM 3441 C C . ARG A 1 450 ? -7.085 2.202 -6.758 1.00 92.25 450 ARG A C 1
ATOM 3443 O O . ARG A 1 450 ? -6.428 1.232 -6.409 1.00 92.25 450 ARG A O 1
ATOM 3450 N N . ALA A 1 451 ? -6.561 3.370 -7.081 1.00 93.81 451 ALA A N 1
ATOM 3451 C CA . ALA A 1 451 ? -5.157 3.694 -6.913 1.00 93.81 451 ALA A CA 1
ATOM 3452 C C . ALA A 1 451 ? -5.027 5.186 -6.614 1.00 93.81 451 ALA A C 1
ATOM 3454 O O . ALA A 1 451 ? -5.936 5.961 -6.922 1.00 93.81 451 ALA A O 1
ATOM 3455 N N . PHE A 1 452 ? -3.899 5.579 -6.034 1.00 94.44 452 PHE A N 1
ATOM 3456 C CA . PHE A 1 452 ? -3.545 6.986 -5.903 1.00 94.44 452 PHE A CA 1
ATOM 3457 C C . PHE A 1 452 ? -3.354 7.638 -7.277 1.00 94.44 452 PHE A C 1
ATOM 3459 O O . PHE A 1 452 ? -2.921 7.007 -8.249 1.00 94.44 452 PHE A O 1
ATOM 3466 N N . ARG A 1 453 ? -3.674 8.930 -7.361 1.00 93.62 453 ARG A N 1
ATOM 3467 C CA . ARG A 1 453 ? -3.347 9.758 -8.525 1.00 93.62 453 ARG A CA 1
ATOM 3468 C C . ARG A 1 453 ? -1.894 10.214 -8.441 1.00 93.62 453 ARG A C 1
ATOM 3470 O O . ARG A 1 453 ? -1.379 10.397 -7.343 1.00 93.62 453 ARG A O 1
ATOM 3477 N N . PHE A 1 454 ? -1.279 10.471 -9.585 1.00 95.81 454 PHE A N 1
ATOM 3478 C CA . PHE A 1 454 ? -0.034 11.221 -9.657 1.00 95.81 454 PHE A CA 1
ATOM 3479 C C . PHE A 1 454 ? -0.271 12.641 -10.159 1.00 95.81 454 PHE A C 1
ATOM 3481 O O . PHE A 1 454 ? -1.295 12.952 -10.770 1.00 95.81 454 PHE A O 1
ATOM 3488 N N . GLU A 1 455 ? 0.689 13.509 -9.882 1.00 93.69 455 GLU A N 1
ATOM 3489 C CA . GLU A 1 455 ? 0.801 14.778 -10.580 1.00 93.69 455 GLU A CA 1
ATOM 3490 C C . GLU A 1 455 ? 1.464 14.529 -11.941 1.00 93.69 455 GLU A C 1
ATOM 3492 O O . GLU A 1 455 ? 2.521 13.904 -12.015 1.00 93.69 455 GLU A O 1
ATOM 3497 N N . GLU A 1 456 ? 0.819 14.972 -13.019 1.00 93.12 456 GLU A N 1
ATOM 3498 C CA . GLU A 1 456 ? 1.270 14.738 -14.391 1.00 93.12 456 GLU A CA 1
ATOM 3499 C C . GLU A 1 456 ? 1.321 16.066 -15.162 1.00 93.12 456 GLU A C 1
ATOM 3501 O O . GLU A 1 456 ? 0.451 16.926 -14.999 1.00 93.12 456 GLU A O 1
ATOM 3506 N N . HIS A 1 457 ? 2.332 16.230 -16.012 1.00 89.44 457 HIS A N 1
ATOM 3507 C CA . HIS A 1 457 ? 2.406 17.307 -16.988 1.00 89.44 457 HIS A CA 1
ATOM 3508 C C . HIS A 1 457 ? 1.267 17.177 -18.018 1.00 89.44 457 HIS A C 1
ATOM 3510 O O . HIS A 1 457 ? 0.878 16.056 -18.362 1.00 89.44 457 HIS A O 1
ATOM 3516 N N . PRO A 1 458 ? 0.738 18.299 -18.550 1.00 80.75 458 PRO A N 1
ATOM 3517 C CA . PRO A 1 458 ? -0.282 18.263 -19.593 1.00 80.75 458 PRO A CA 1
ATOM 3518 C C . PRO A 1 458 ? 0.159 17.427 -20.798 1.00 80.75 458 PRO A C 1
ATOM 3520 O O . PRO A 1 458 ? 1.249 17.620 -21.340 1.00 80.75 458 PRO A O 1
ATOM 3523 N N . ASN A 1 459 ? -0.704 16.513 -21.239 1.00 71.75 459 ASN A N 1
ATOM 3524 C CA . ASN A 1 459 ? -0.448 15.647 -22.388 1.00 71.75 459 ASN A CA 1
ATOM 3525 C C . ASN A 1 459 ? -0.935 16.301 -23.697 1.00 71.75 459 ASN A C 1
ATOM 3527 O O . ASN A 1 459 ? -1.823 15.781 -24.373 1.00 71.75 459 ASN A O 1
ATOM 3531 N N . ASP A 1 460 ? -0.391 17.478 -24.016 1.00 60.38 460 ASP A N 1
ATOM 3532 C CA . ASP A 1 460 ? -0.823 18.284 -25.170 1.00 60.38 460 ASP A CA 1
ATOM 3533 C C . ASP A 1 460 ? -0.029 17.976 -26.456 1.00 60.38 460 ASP A C 1
ATOM 3535 O O . ASP A 1 460 ? -0.433 18.368 -27.554 1.00 60.38 460 ASP A O 1
ATOM 3539 N N . ALA A 1 461 ? 1.106 17.276 -26.344 1.00 59.50 461 ALA A N 1
ATOM 3540 C CA . ALA A 1 461 ? 1.976 16.948 -27.469 1.00 59.50 461 ALA A CA 1
ATOM 3541 C C . ALA A 1 461 ? 1.793 15.493 -27.924 1.00 59.50 461 ALA A C 1
ATOM 3543 O O . ALA A 1 461 ? 1.863 14.564 -27.120 1.00 59.50 461 ALA A O 1
ATOM 3544 N N . ALA A 1 462 ? 1.630 15.304 -29.237 1.00 58.94 462 ALA A N 1
ATOM 3545 C CA . ALA A 1 462 ? 1.365 14.010 -29.873 1.00 58.94 462 ALA A CA 1
ATOM 3546 C C . ALA A 1 462 ? 2.480 12.953 -29.700 1.00 58.94 462 ALA A C 1
ATOM 3548 O O . ALA A 1 462 ? 2.225 11.787 -29.976 1.00 58.94 462 ALA A O 1
ATOM 3549 N N . ASP A 1 463 ? 3.667 13.349 -29.223 1.00 66.88 463 ASP A N 1
ATOM 3550 C CA . ASP A 1 463 ? 4.854 12.491 -29.065 1.00 66.88 463 ASP A CA 1
ATOM 3551 C C . ASP A 1 463 ? 5.281 12.306 -27.589 1.00 66.88 463 ASP A C 1
ATOM 3553 O O . ASP A 1 463 ? 6.416 11.914 -27.308 1.00 66.88 463 ASP A O 1
ATOM 3557 N N . THR A 1 464 ? 4.415 12.617 -26.617 1.00 77.19 464 THR A N 1
ATOM 3558 C CA . THR A 1 464 ? 4.780 12.503 -25.192 1.00 77.19 464 THR A CA 1
ATOM 3559 C C . THR A 1 464 ? 4.772 11.043 -24.736 1.00 77.19 464 THR A C 1
ATOM 3561 O O . THR A 1 464 ? 3.743 10.369 -24.787 1.00 77.19 464 THR A O 1
ATOM 3564 N N . SER A 1 465 ? 5.917 10.544 -24.260 1.00 89.69 465 SER A N 1
ATOM 3565 C CA . SER A 1 465 ? 6.026 9.197 -23.684 1.00 89.69 465 SER A CA 1
ATOM 3566 C C . SER A 1 465 ? 5.466 9.141 -22.253 1.00 89.69 465 SER A C 1
ATOM 3568 O O . SER A 1 465 ? 5.414 10.160 -21.565 1.00 89.69 465 SER A O 1
ATOM 3570 N N . LEU A 1 466 ? 5.038 7.960 -21.786 1.00 94.50 466 LEU A N 1
ATOM 3571 C CA . LEU A 1 466 ? 4.425 7.791 -20.456 1.00 94.50 466 LEU A CA 1
ATOM 3572 C C . LEU A 1 466 ? 5.344 8.309 -19.338 1.00 94.50 466 LEU A C 1
ATOM 3574 O O . LEU A 1 466 ? 4.913 9.033 -18.444 1.00 94.50 466 LEU A O 1
ATOM 3578 N N . GLU A 1 467 ? 6.617 7.940 -19.403 1.00 95.06 467 GLU A N 1
ATOM 3579 C CA . GLU A 1 467 ? 7.655 8.284 -18.436 1.00 95.06 467 GLU A CA 1
ATOM 3580 C C . GLU A 1 467 ? 8.014 9.777 -18.399 1.00 95.06 467 GLU A C 1
ATOM 3582 O O . GLU A 1 467 ? 8.657 10.226 -17.452 1.00 95.06 467 GLU A O 1
ATOM 3587 N N . ASP A 1 468 ? 7.588 10.556 -19.396 1.00 92.62 468 ASP A N 1
ATOM 3588 C CA . ASP A 1 468 ? 7.754 12.010 -19.418 1.00 92.62 468 ASP A CA 1
ATOM 3589 C C . ASP A 1 468 ? 6.558 12.759 -18.814 1.00 92.62 468 ASP A C 1
ATOM 3591 O O . ASP A 1 468 ? 6.668 13.960 -18.568 1.00 92.62 468 ASP A O 1
ATOM 3595 N N . LEU A 1 469 ? 5.438 12.071 -18.554 1.00 94.19 469 LEU A N 1
ATOM 3596 C CA . LEU A 1 469 ? 4.243 12.686 -17.978 1.00 94.19 469 LEU A CA 1
ATOM 3597 C C . LEU A 1 469 ? 4.374 12.939 -16.479 1.00 94.19 469 LEU A C 1
ATOM 3599 O O . LEU A 1 469 ? 3.853 13.938 -16.005 1.00 94.19 469 LEU A O 1
ATOM 3603 N N . LEU A 1 470 ? 5.030 12.057 -15.720 1.00 95.94 470 LEU A N 1
ATOM 3604 C CA . LEU A 1 470 ? 5.069 12.177 -14.261 1.00 95.94 470 LEU A CA 1
ATOM 3605 C C . LEU A 1 470 ? 5.830 13.442 -13.831 1.00 95.94 470 LEU A C 1
ATOM 3607 O O . LEU A 1 470 ? 6.986 13.633 -14.212 1.00 95.94 470 LEU A O 1
ATOM 3611 N N . VAL A 1 471 ? 5.221 14.255 -12.967 1.00 96.69 471 VAL A N 1
ATOM 3612 C CA . VAL A 1 471 ? 5.922 15.354 -12.296 1.00 96.69 471 VAL A CA 1
ATOM 3613 C C . VAL A 1 471 ? 6.777 14.784 -11.168 1.00 96.69 471 VAL A C 1
ATOM 3615 O O . VAL A 1 471 ? 6.268 14.192 -10.216 1.00 96.69 471 VAL A O 1
ATOM 3618 N N . VAL A 1 472 ? 8.092 14.985 -11.271 1.00 97.00 472 VAL A N 1
ATOM 3619 C CA . VAL A 1 472 ? 9.067 14.611 -10.239 1.00 97.00 472 VAL A CA 1
ATOM 3620 C C . VAL A 1 472 ? 9.695 15.878 -9.669 1.00 97.00 472 VAL A C 1
ATOM 3622 O O . VAL A 1 472 ? 10.478 16.550 -10.344 1.00 97.00 472 VAL A O 1
ATOM 3625 N N . HIS A 1 473 ? 9.361 16.191 -8.418 1.00 96.62 473 HIS A N 1
ATOM 3626 C CA . HIS A 1 473 ? 9.852 17.377 -7.715 1.00 96.62 473 HIS A CA 1
ATOM 3627 C C . HIS A 1 473 ? 11.326 17.207 -7.329 1.00 96.62 473 HIS A C 1
ATOM 3629 O O . HIS A 1 473 ? 11.706 16.192 -6.750 1.00 96.62 473 HIS A O 1
ATOM 3635 N N . LEU A 1 474 ? 12.174 18.193 -7.621 1.00 96.12 474 LEU A N 1
ATOM 3636 C CA . LEU A 1 474 ? 13.582 18.173 -7.210 1.00 96.12 474 LEU A CA 1
ATOM 3637 C C . LEU A 1 474 ? 13.759 18.992 -5.929 1.00 96.12 474 LEU A C 1
ATOM 3639 O O . LEU A 1 474 ? 13.577 20.209 -5.923 1.00 96.12 474 LEU A O 1
ATOM 3643 N N . LEU A 1 475 ? 14.142 18.322 -4.846 1.00 95.50 475 LEU A N 1
ATOM 3644 C CA . LEU A 1 475 ? 14.354 18.910 -3.529 1.00 95.50 475 LEU A CA 1
ATOM 3645 C C . LEU A 1 475 ? 15.843 19.161 -3.308 1.00 95.50 475 LEU A C 1
ATOM 3647 O O . LEU A 1 475 ? 16.654 18.258 -3.483 1.00 95.50 475 LEU A O 1
ATOM 3651 N N . ARG A 1 476 ? 16.220 20.372 -2.888 1.00 94.69 476 ARG A N 1
ATOM 3652 C CA . ARG A 1 476 ? 17.619 20.714 -2.596 1.00 94.69 476 ARG A CA 1
ATOM 3653 C C . ARG A 1 476 ? 17.854 20.841 -1.095 1.00 94.69 476 ARG A C 1
ATOM 3655 O O . ARG A 1 476 ? 17.334 21.750 -0.441 1.00 94.69 476 ARG A O 1
ATOM 3662 N N . SER A 1 477 ? 18.668 19.947 -0.553 1.00 95.62 477 SER A N 1
ATOM 3663 C CA . SER A 1 477 ? 19.152 20.029 0.822 1.00 95.62 477 SER A CA 1
ATOM 3664 C C . SER A 1 477 ? 20.154 21.179 0.994 1.00 95.62 477 SER A C 1
ATOM 3666 O O . SER A 1 477 ? 20.802 21.599 0.036 1.00 95.62 477 SER A O 1
ATOM 3668 N N . GLU A 1 478 ? 20.297 21.688 2.219 1.00 95.44 478 GLU A N 1
ATOM 3669 C CA . GLU A 1 478 ? 21.434 22.551 2.587 1.00 95.44 478 GLU A CA 1
ATOM 3670 C C . GLU A 1 478 ? 22.713 21.753 2.876 1.00 95.44 478 GLU A C 1
ATOM 3672 O O . GLU A 1 478 ? 23.784 22.345 3.021 1.00 95.44 478 GLU A O 1
ATOM 3677 N N . LYS A 1 479 ? 22.604 20.423 2.958 1.00 97.06 479 LYS A N 1
ATOM 3678 C CA . LYS A 1 479 ? 23.707 19.508 3.251 1.00 97.06 479 LYS A CA 1
ATOM 3679 C C . LYS A 1 479 ? 24.439 19.108 1.982 1.00 97.06 479 LYS A C 1
ATOM 3681 O O . LYS A 1 479 ? 23.820 18.919 0.937 1.00 97.06 479 LYS A O 1
ATOM 3686 N N . THR A 1 480 ? 25.750 18.994 2.083 1.00 96.81 480 THR A N 1
ATOM 3687 C CA . THR A 1 480 ? 26.667 18.617 1.003 1.00 96.81 480 THR A CA 1
ATOM 3688 C C . THR A 1 480 ? 26.674 17.110 0.754 1.00 96.81 480 THR A C 1
ATOM 3690 O O . THR A 1 480 ? 26.330 16.333 1.643 1.00 96.81 480 THR A O 1
ATOM 3693 N N . VAL A 1 481 ? 27.116 16.674 -0.427 1.00 95.00 481 VAL A N 1
ATOM 3694 C CA . VAL A 1 481 ? 27.294 15.247 -0.758 1.00 95.00 481 VAL A CA 1
ATOM 3695 C C . VAL A 1 481 ? 28.193 14.567 0.279 1.00 95.00 481 VAL A C 1
ATOM 3697 O O . VAL A 1 481 ? 27.898 13.463 0.724 1.00 95.00 481 VAL A O 1
ATOM 3700 N N . ALA A 1 482 ? 29.241 15.256 0.740 1.00 95.69 482 ALA A N 1
ATOM 3701 C CA . ALA A 1 482 ? 30.125 14.752 1.789 1.00 95.69 482 ALA A CA 1
ATOM 3702 C C . ALA A 1 482 ? 29.389 14.485 3.116 1.00 95.69 482 ALA A C 1
ATOM 3704 O O . ALA A 1 482 ? 29.664 13.483 3.766 1.00 95.69 482 ALA A O 1
ATOM 3705 N N . GLU A 1 483 ? 28.436 15.339 3.507 1.00 97.19 483 GLU A N 1
ATOM 3706 C CA . GLU A 1 483 ? 27.599 15.109 4.695 1.00 97.19 483 GLU A CA 1
ATOM 3707 C C . GLU A 1 483 ? 26.619 13.945 4.484 1.00 97.19 483 GLU A C 1
ATOM 3709 O O . GLU A 1 483 ? 26.421 13.138 5.391 1.00 97.19 483 GLU A O 1
ATOM 3714 N N . PHE A 1 484 ? 26.033 13.815 3.290 1.00 96.00 484 PHE A N 1
ATOM 3715 C CA . PHE A 1 484 ? 25.216 12.651 2.916 1.00 96.00 484 PHE A CA 1
ATOM 3716 C C . PHE A 1 484 ? 26.010 11.340 3.002 1.00 96.00 484 PHE A C 1
ATOM 3718 O O . PHE A 1 484 ? 25.479 10.320 3.444 1.00 96.00 484 PHE A O 1
ATOM 3725 N N . HIS A 1 485 ? 27.288 11.371 2.625 1.00 96.12 485 HIS A N 1
ATOM 3726 C CA . HIS A 1 485 ? 28.197 10.222 2.646 1.00 96.12 485 HIS A CA 1
ATOM 3727 C C . HIS A 1 485 ? 28.931 10.026 3.983 1.00 96.12 485 HIS A C 1
ATOM 3729 O O . HIS A 1 485 ? 29.814 9.178 4.080 1.00 96.12 485 HIS A O 1
ATOM 3735 N N . ASP A 1 486 ? 28.571 10.752 5.041 1.00 95.69 48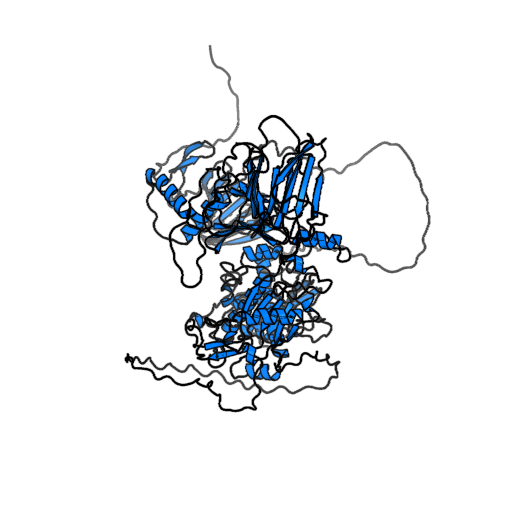6 ASP A N 1
ATOM 3736 C CA . ASP A 1 486 ? 29.110 10.487 6.376 1.00 95.69 486 ASP A CA 1
ATOM 3737 C C . ASP A 1 486 ? 28.475 9.212 6.963 1.00 95.69 486 ASP A C 1
ATOM 3739 O O . ASP A 1 486 ? 27.253 9.094 7.096 1.00 95.69 486 ASP A O 1
ATOM 3743 N N . ALA A 1 487 ? 29.309 8.250 7.363 1.00 94.38 487 ALA A N 1
ATOM 3744 C CA . ALA A 1 487 ? 28.868 6.997 7.969 1.00 94.38 487 ALA A CA 1
ATOM 3745 C C . ALA A 1 487 ? 28.066 7.190 9.271 1.00 94.38 487 ALA A C 1
ATOM 3747 O O . ALA A 1 487 ? 27.268 6.321 9.625 1.00 94.38 487 ALA A O 1
ATOM 3748 N N . ASN A 1 488 ? 28.235 8.308 9.986 1.00 94.50 488 ASN A N 1
ATOM 3749 C CA . ASN A 1 488 ? 27.442 8.643 11.173 1.00 94.50 488 ASN A CA 1
ATOM 3750 C C . ASN A 1 488 ? 25.987 9.037 10.842 1.00 94.50 488 ASN A C 1
ATOM 3752 O O . ASN A 1 488 ? 25.147 9.069 11.740 1.00 94.50 488 ASN A O 1
ATOM 3756 N N . ASN A 1 489 ? 25.690 9.304 9.566 1.00 93.75 489 ASN A N 1
ATOM 3757 C CA . ASN A 1 489 ? 24.350 9.603 9.056 1.00 93.75 489 ASN A CA 1
ATOM 3758 C C . ASN A 1 489 ? 23.689 8.388 8.375 1.00 93.75 489 ASN A C 1
ATOM 3760 O O . ASN A 1 489 ? 22.530 8.457 7.970 1.00 93.75 489 ASN A O 1
ATOM 3764 N N . ALA A 1 490 ? 24.413 7.273 8.222 1.00 90.69 490 ALA A N 1
ATOM 3765 C CA . ALA A 1 490 ? 23.919 6.085 7.537 1.00 90.69 490 ALA A CA 1
ATOM 3766 C C . ALA A 1 490 ? 22.975 5.269 8.434 1.00 90.69 490 ALA A C 1
ATOM 3768 O O . ALA A 1 490 ? 23.369 4.814 9.509 1.00 90.69 490 ALA A O 1
ATOM 3769 N N . GLN A 1 491 ? 21.756 5.002 7.959 1.00 90.12 491 GLN A N 1
ATOM 3770 C CA . GLN A 1 491 ? 20.741 4.252 8.711 1.00 90.12 491 GLN A CA 1
ATOM 3771 C C . GLN A 1 491 ? 21.202 2.833 9.097 1.00 90.12 491 GLN A C 1
ATOM 3773 O O . GLN A 1 491 ? 20.876 2.334 10.171 1.00 90.12 491 GLN A O 1
ATOM 3778 N N . GLN A 1 492 ? 21.982 2.176 8.230 1.00 88.50 492 GLN A N 1
ATOM 3779 C CA . GLN A 1 492 ? 22.466 0.806 8.447 1.00 88.50 492 GLN A CA 1
ATOM 3780 C C . GLN A 1 492 ? 23.598 0.704 9.486 1.00 88.50 492 GLN A C 1
ATOM 3782 O O . GLN A 1 492 ? 23.927 -0.399 9.934 1.00 88.50 492 GLN A O 1
ATOM 3787 N N . ASN A 1 493 ? 24.205 1.830 9.871 1.00 90.62 493 ASN A N 1
ATOM 3788 C CA . ASN A 1 493 ? 25.270 1.861 10.863 1.00 90.62 493 ASN A CA 1
ATOM 3789 C C . ASN A 1 493 ? 24.672 1.830 12.279 1.00 90.62 493 ASN A C 1
ATOM 3791 O O . ASN A 1 493 ? 24.014 2.769 12.717 1.00 90.62 493 ASN A O 1
ATOM 3795 N N . ARG A 1 494 ? 24.937 0.752 13.024 1.00 87.06 494 ARG A N 1
ATOM 3796 C CA . ARG A 1 494 ? 24.410 0.559 14.388 1.00 87.06 494 ARG A CA 1
ATOM 3797 C C . ARG A 1 494 ? 25.000 1.522 15.417 1.00 87.06 494 ARG A C 1
ATOM 3799 O O . ARG A 1 494 ? 24.371 1.748 16.445 1.00 87.06 494 ARG A O 1
ATOM 3806 N N . ASP A 1 495 ? 26.177 2.070 15.128 1.00 89.50 495 ASP A N 1
ATOM 3807 C CA . ASP A 1 495 ? 26.886 3.008 15.998 1.00 89.50 495 ASP A CA 1
ATOM 3808 C C . ASP A 1 495 ? 26.641 4.473 15.590 1.00 89.50 495 ASP A C 1
ATOM 3810 O O . ASP A 1 495 ? 27.206 5.389 16.190 1.00 89.50 495 ASP A O 1
ATOM 3814 N N . ALA A 1 496 ? 25.819 4.714 14.560 1.00 90.50 496 ALA A N 1
ATOM 3815 C CA . ALA A 1 496 ? 25.473 6.057 14.118 1.00 90.50 496 ALA A CA 1
ATOM 3816 C C . ALA A 1 496 ? 24.675 6.804 15.191 1.00 90.50 496 ALA A C 1
ATOM 3818 O O . ALA A 1 496 ? 23.673 6.321 15.717 1.00 90.50 496 ALA A O 1
ATOM 3819 N N . THR A 1 497 ? 25.096 8.035 15.465 1.00 92.06 497 THR A N 1
ATOM 3820 C CA . THR A 1 497 ? 24.390 8.957 16.367 1.00 92.06 497 THR A CA 1
ATOM 3821 C C . THR A 1 497 ? 23.341 9.801 15.646 1.00 92.06 497 THR A C 1
ATOM 3823 O O . THR A 1 497 ? 22.525 10.434 16.309 1.00 92.06 497 THR A O 1
ATOM 3826 N N . ASN A 1 498 ? 23.344 9.798 14.308 1.00 90.75 498 ASN A N 1
ATOM 3827 C CA . ASN A 1 498 ? 22.443 10.587 13.472 1.00 90.75 498 ASN A CA 1
ATOM 3828 C C . ASN A 1 498 ? 21.817 9.752 12.335 1.00 90.75 498 ASN A C 1
ATOM 3830 O O . ASN A 1 498 ? 21.703 10.197 11.196 1.00 90.75 498 ASN A O 1
ATOM 3834 N N . SER A 1 499 ? 21.403 8.517 12.629 1.00 88.38 499 SER A N 1
ATOM 3835 C CA . SER A 1 499 ? 20.820 7.586 11.646 1.00 88.38 499 SER A CA 1
ATOM 3836 C C . SER A 1 499 ? 19.475 8.037 11.043 1.00 88.38 499 SER A C 1
ATOM 3838 O O . SER A 1 499 ? 19.026 7.447 10.062 1.00 88.38 499 SER A O 1
ATOM 3840 N N . GLY A 1 500 ? 18.848 9.083 11.597 1.00 90.25 500 GLY A N 1
ATOM 3841 C CA . GLY A 1 500 ? 17.639 9.732 11.071 1.00 90.25 500 GLY A CA 1
ATOM 3842 C C . GLY A 1 500 ? 17.894 10.845 10.044 1.00 90.25 500 GLY A C 1
ATOM 3843 O O . GLY A 1 500 ? 16.941 11.383 9.490 1.00 90.25 500 GLY A O 1
ATOM 3844 N N . ALA A 1 501 ? 19.157 11.165 9.736 1.00 93.19 501 ALA A N 1
ATOM 3845 C CA . ALA A 1 501 ? 19.540 12.332 8.935 1.00 93.19 501 ALA A CA 1
ATOM 3846 C C . ALA A 1 501 ? 18.766 12.495 7.616 1.00 93.19 501 ALA A C 1
ATOM 3848 O O . ALA A 1 501 ? 18.335 13.594 7.276 1.00 93.19 501 ALA A O 1
ATOM 3849 N N . MET A 1 502 ? 18.584 11.409 6.858 1.00 94.50 502 MET A N 1
ATOM 3850 C CA . MET A 1 502 ? 17.901 11.468 5.559 1.00 94.50 502 MET A CA 1
ATOM 3851 C C . MET A 1 502 ? 16.432 11.883 5.691 1.00 94.50 502 MET A C 1
ATOM 3853 O O . MET A 1 502 ? 15.926 12.594 4.823 1.00 94.50 502 MET A O 1
ATOM 3857 N N . TRP A 1 503 ? 15.757 11.461 6.764 1.00 92.69 503 TRP A N 1
ATOM 3858 C CA . TRP A 1 503 ? 14.386 11.870 7.064 1.00 92.69 503 TRP A CA 1
ATOM 3859 C C . TRP A 1 503 ? 14.340 13.364 7.384 1.00 92.69 503 TRP A C 1
ATOM 3861 O O . TRP A 1 503 ? 13.641 14.119 6.707 1.00 92.69 503 TRP A O 1
ATOM 3871 N N . ASP A 1 504 ? 15.166 13.803 8.333 1.00 92.12 504 ASP A N 1
ATOM 3872 C CA . ASP A 1 504 ? 15.195 15.192 8.797 1.00 92.12 504 ASP A CA 1
ATOM 3873 C C . ASP A 1 504 ? 15.505 16.161 7.649 1.00 92.12 504 ASP A C 1
ATOM 3875 O O . ASP A 1 504 ? 14.789 17.137 7.421 1.00 92.12 504 ASP A O 1
ATOM 3879 N N . TRP A 1 505 ? 16.524 15.853 6.842 1.00 95.12 505 TRP A N 1
ATOM 3880 C CA . TRP A 1 505 ? 16.929 16.705 5.723 1.00 95.12 505 TRP A CA 1
ATOM 3881 C C . TRP A 1 505 ? 15.916 16.702 4.578 1.00 95.12 505 TRP A C 1
ATOM 3883 O O . TRP A 1 505 ? 15.809 17.694 3.850 1.00 95.12 505 TRP A O 1
ATOM 3893 N N . THR A 1 506 ? 15.157 15.614 4.415 1.00 94.56 506 THR A N 1
ATOM 3894 C CA . THR A 1 506 ? 14.018 15.574 3.491 1.00 94.56 506 THR A CA 1
ATOM 3895 C C . THR A 1 506 ? 12.941 16.553 3.946 1.00 94.56 506 THR A C 1
ATOM 3897 O O . THR A 1 506 ? 12.533 17.413 3.162 1.00 94.56 506 THR A O 1
ATOM 3900 N N . SER A 1 507 ? 12.525 16.477 5.212 1.00 92.00 507 SER A N 1
ATOM 3901 C CA . SER A 1 507 ? 11.520 17.372 5.795 1.00 92.00 507 SER A CA 1
ATOM 3902 C C . SER A 1 507 ? 11.947 18.842 5.705 1.00 92.00 507 SER A C 1
ATOM 3904 O O . SER A 1 507 ? 11.176 19.685 5.241 1.00 92.00 507 SER A O 1
ATOM 3906 N N . GLU A 1 508 ? 13.209 19.151 6.022 1.00 92.44 508 GLU A N 1
ATOM 3907 C CA . GLU A 1 508 ? 13.790 20.493 5.871 1.00 92.44 508 GLU A CA 1
ATOM 3908 C C . GLU A 1 508 ? 13.782 20.997 4.415 1.00 92.44 508 GLU A C 1
ATOM 3910 O O . GLU A 1 508 ? 13.621 22.196 4.160 1.00 92.44 508 GLU A O 1
ATOM 3915 N N . ALA A 1 509 ? 14.012 20.116 3.436 1.00 93.69 509 ALA A N 1
ATOM 3916 C CA . ALA A 1 509 ? 13.992 20.477 2.020 1.00 93.69 509 ALA A CA 1
ATOM 3917 C C . ALA A 1 509 ? 12.567 20.700 1.495 1.00 93.69 509 ALA A C 1
ATOM 3919 O O . ALA A 1 509 ? 12.346 21.628 0.714 1.00 93.69 509 ALA A O 1
ATOM 3920 N N . ILE A 1 510 ? 11.598 19.906 1.955 1.00 92.62 510 ILE A N 1
ATOM 3921 C CA . ILE A 1 510 ? 10.179 20.062 1.608 1.00 92.62 510 ILE A CA 1
ATOM 3922 C C . ILE A 1 510 ? 9.618 21.359 2.190 1.00 92.62 510 ILE A C 1
ATOM 3924 O O . ILE A 1 510 ? 8.966 22.109 1.462 1.00 92.62 510 ILE A O 1
ATOM 3928 N N . ALA A 1 511 ? 9.933 21.675 3.450 1.00 89.31 511 ALA A N 1
ATOM 3929 C CA . ALA A 1 511 ? 9.505 22.912 4.108 1.00 89.31 511 ALA A CA 1
ATOM 3930 C C . ALA A 1 511 ? 9.956 24.179 3.351 1.00 89.31 511 ALA A C 1
ATOM 3932 O O . ALA A 1 511 ? 9.261 25.193 3.354 1.00 89.31 511 ALA A O 1
ATOM 3933 N N . ARG A 1 512 ? 11.090 24.115 2.640 1.00 88.19 512 ARG A N 1
ATOM 3934 C CA . ARG A 1 512 ? 11.611 25.212 1.802 1.00 88.19 512 ARG A CA 1
ATOM 3935 C C . ARG A 1 512 ? 11.101 25.192 0.356 1.00 88.19 512 ARG A C 1
ATOM 3937 O O . ARG A 1 512 ? 11.317 26.157 -0.377 1.00 88.19 512 ARG A O 1
ATOM 3944 N N . HIS A 1 513 ? 10.445 24.120 -0.086 1.00 89.31 513 HIS A N 1
ATOM 3945 C CA . HIS A 1 513 ? 9.985 23.988 -1.466 1.00 89.31 513 HIS A CA 1
ATOM 3946 C C . HIS A 1 513 ? 8.716 24.831 -1.710 1.00 89.31 513 HIS A C 1
ATOM 3948 O O . HIS A 1 513 ? 7.759 24.721 -0.946 1.00 89.31 513 HIS A O 1
ATOM 3954 N N . PRO A 1 514 ? 8.626 25.633 -2.790 1.00 86.31 514 PRO A N 1
ATOM 3955 C CA . PRO A 1 514 ? 7.544 26.614 -2.983 1.00 86.31 514 PRO A CA 1
ATOM 3956 C C . PRO A 1 514 ? 6.130 26.016 -3.094 1.00 86.31 514 PRO A C 1
ATOM 3958 O O . PRO A 1 514 ? 5.146 26.684 -2.752 1.00 86.31 514 PRO A O 1
ATOM 3961 N N . GLU A 1 515 ? 6.037 24.783 -3.595 1.00 86.44 515 GLU A N 1
ATOM 3962 C CA . GLU A 1 515 ? 4.775 24.061 -3.814 1.00 86.44 515 GLU A CA 1
ATOM 3963 C C . GLU A 1 515 ? 4.516 22.987 -2.749 1.00 86.44 515 GLU A C 1
ATOM 3965 O O . GLU A 1 515 ? 3.460 22.981 -2.119 1.00 86.44 515 GLU A O 1
ATOM 3970 N N . LEU A 1 516 ? 5.479 22.085 -2.522 1.00 89.25 516 LEU A N 1
ATOM 3971 C CA . LEU A 1 516 ? 5.347 20.996 -1.552 1.00 89.25 516 LEU A CA 1
ATOM 3972 C C . LEU A 1 516 ? 5.176 21.464 -0.097 1.00 89.25 516 LEU A C 1
ATOM 3974 O O . LEU A 1 516 ? 4.411 20.827 0.617 1.00 89.25 516 LEU A O 1
ATOM 3978 N N . SER A 1 517 ? 5.765 22.594 0.319 1.00 86.56 517 SER A N 1
ATOM 3979 C CA . SER A 1 517 ? 5.602 23.134 1.687 1.00 86.56 517 SER A CA 1
ATOM 3980 C C . SER A 1 517 ? 4.150 23.435 2.081 1.00 86.56 517 SER A C 1
ATOM 3982 O O . SER A 1 517 ? 3.825 23.480 3.261 1.00 86.56 517 SER A O 1
ATOM 3984 N N . LYS A 1 518 ? 3.259 23.636 1.102 1.00 83.00 518 LYS A N 1
ATOM 3985 C CA . LYS A 1 518 ? 1.842 23.984 1.324 1.00 83.00 518 LYS A CA 1
ATOM 3986 C C . LYS A 1 518 ? 0.912 22.771 1.281 1.00 83.00 518 LYS A C 1
ATOM 3988 O O . LYS A 1 518 ? -0.292 22.902 1.512 1.00 83.00 518 LYS A O 1
ATOM 3993 N N . SER A 1 519 ? 1.448 21.604 0.935 1.00 83.44 519 SER A N 1
ATOM 3994 C CA . SER A 1 519 ? 0.683 20.390 0.681 1.00 83.44 519 SER A CA 1
ATOM 3995 C C . SER A 1 519 ? 0.728 19.438 1.863 1.00 83.44 519 SER A C 1
ATOM 3997 O O . SER A 1 519 ? 1.775 19.214 2.456 1.00 83.44 519 SER A O 1
ATOM 3999 N N . ARG A 1 520 ? -0.415 18.809 2.135 1.00 84.50 520 ARG A N 1
ATOM 4000 C CA . ARG A 1 520 ? -0.548 17.684 3.073 1.00 84.50 520 ARG A CA 1
ATOM 4001 C C . ARG A 1 520 ? -0.708 16.339 2.361 1.00 84.50 520 ARG A C 1
ATOM 4003 O O . ARG A 1 520 ? -0.982 15.326 2.995 1.00 84.50 520 ARG A O 1
ATOM 4010 N N . ALA A 1 521 ? -0.601 16.335 1.033 1.00 89.19 521 ALA A N 1
ATOM 4011 C CA . ALA A 1 521 ? -0.591 15.114 0.248 1.00 89.19 521 ALA A CA 1
ATOM 4012 C C . ALA A 1 521 ? 0.660 14.275 0.576 1.00 89.19 521 ALA A C 1
ATOM 4014 O O . ALA A 1 521 ? 1.724 14.862 0.787 1.00 89.19 521 ALA A O 1
ATOM 4015 N N . PRO A 1 522 ? 0.553 12.936 0.596 1.00 93.88 522 PRO A N 1
ATOM 4016 C CA . PRO A 1 522 ? 1.687 12.056 0.844 1.00 93.88 522 PRO A CA 1
ATOM 4017 C C . PRO A 1 522 ? 2.754 12.203 -0.245 1.00 93.88 522 PRO A C 1
ATOM 4019 O O . PRO A 1 522 ? 2.435 12.431 -1.420 1.00 93.88 522 PRO A O 1
ATOM 4022 N N . ILE A 1 523 ? 4.021 12.061 0.148 1.00 96.00 523 ILE A N 1
ATOM 4023 C CA . ILE A 1 523 ? 5.178 12.257 -0.730 1.00 96.00 523 ILE A CA 1
ATOM 4024 C C . ILE A 1 523 ? 6.116 11.053 -0.617 1.00 96.00 523 ILE A C 1
ATOM 4026 O O . ILE A 1 523 ? 6.641 10.762 0.456 1.00 96.00 523 ILE A O 1
ATOM 4030 N N . ALA A 1 524 ? 6.363 10.375 -1.736 1.00 97.81 524 ALA A N 1
ATOM 4031 C CA . ALA A 1 524 ? 7.430 9.386 -1.839 1.00 97.81 524 ALA A CA 1
ATOM 4032 C C . ALA A 1 524 ? 8.705 10.080 -2.338 1.00 97.81 524 ALA A C 1
ATOM 4034 O O . ALA A 1 524 ? 8.715 10.706 -3.402 1.00 97.81 524 ALA A O 1
ATOM 4035 N N . VAL A 1 525 ? 9.775 9.989 -1.555 1.00 98.12 525 VAL A N 1
ATOM 4036 C CA . VAL A 1 525 ? 11.038 10.691 -1.782 1.00 98.12 525 VAL A CA 1
ATOM 4037 C C . VAL A 1 525 ? 12.148 9.685 -2.036 1.00 98.12 525 VAL A C 1
ATOM 4039 O O . VAL A 1 525 ? 12.333 8.747 -1.266 1.00 98.12 525 VAL A O 1
ATOM 4042 N N . LEU A 1 526 ? 12.902 9.906 -3.108 1.00 98.12 526 LEU A N 1
ATOM 4043 C CA . LEU A 1 526 ? 14.127 9.179 -3.413 1.00 98.12 526 LEU A CA 1
ATOM 4044 C C . LEU A 1 526 ? 15.340 10.029 -3.017 1.00 98.12 526 LEU A C 1
ATOM 4046 O O . LEU A 1 526 ? 15.470 11.152 -3.506 1.00 98.12 526 LEU A O 1
ATOM 4050 N N . THR A 1 527 ? 16.257 9.532 -2.190 1.00 97.12 527 THR A N 1
ATOM 4051 C CA . THR A 1 527 ? 17.542 10.207 -1.958 1.00 97.12 527 THR A CA 1
ATOM 4052 C C . THR A 1 527 ? 18.498 9.865 -3.095 1.00 97.12 527 THR A C 1
ATOM 4054 O O . THR A 1 527 ? 18.897 8.716 -3.264 1.00 97.12 527 THR A O 1
ATOM 4057 N N . LEU A 1 528 ? 18.858 10.856 -3.921 1.00 96.56 528 LEU A N 1
ATOM 4058 C CA . LEU A 1 528 ? 19.704 10.606 -5.094 1.00 96.56 528 LEU A CA 1
ATOM 4059 C C . LEU A 1 528 ? 21.091 10.099 -4.688 1.00 96.56 528 LEU A C 1
ATOM 4061 O O . LEU A 1 528 ? 21.640 9.229 -5.355 1.00 96.56 528 LEU A O 1
ATOM 4065 N N . GLU A 1 529 ? 21.613 10.619 -3.578 1.00 94.56 529 GLU A N 1
ATOM 4066 C CA . GLU A 1 529 ? 23.005 10.465 -3.154 1.00 94.56 529 GLU A CA 1
ATOM 4067 C C . GLU A 1 529 ? 23.354 9.104 -2.545 1.00 94.56 529 GLU A C 1
ATOM 4069 O O . GLU A 1 529 ? 24.476 8.954 -2.068 1.00 94.56 529 GLU A O 1
ATOM 4074 N N . SER A 1 530 ? 22.446 8.121 -2.505 1.00 95.50 530 SER A N 1
ATOM 4075 C CA . SER A 1 530 ? 22.777 6.809 -1.933 1.00 95.50 530 SER A CA 1
ATOM 4076 C C . SER A 1 530 ? 24.027 6.211 -2.570 1.00 95.50 530 SER A C 1
ATOM 4078 O O . SER A 1 530 ? 24.140 6.164 -3.795 1.00 95.50 530 SER A O 1
ATOM 4080 N N . HIS A 1 531 ? 24.951 5.750 -1.725 1.00 95.81 531 HIS A N 1
ATOM 4081 C CA . HIS A 1 531 ? 26.253 5.272 -2.172 1.00 95.81 531 HIS A CA 1
ATOM 4082 C C . HIS A 1 531 ? 26.715 4.037 -1.394 1.00 95.81 531 HIS A C 1
ATOM 4084 O O . HIS A 1 531 ? 26.818 4.055 -0.168 1.00 95.81 531 HIS A O 1
ATOM 4090 N N . TRP A 1 532 ? 26.985 2.949 -2.103 1.00 96.00 532 TRP A N 1
ATOM 4091 C CA . TRP A 1 532 ? 27.514 1.699 -1.592 1.00 96.00 532 TRP A CA 1
ATOM 4092 C C . TRP A 1 532 ? 29.028 1.788 -1.433 1.00 96.00 532 TRP A C 1
ATOM 4094 O O . TRP A 1 532 ? 29.758 2.033 -2.392 1.00 96.00 532 TRP A O 1
ATOM 4104 N N . VAL A 1 533 ? 29.504 1.537 -0.213 1.00 96.31 533 VAL A N 1
ATOM 4105 C CA . VAL A 1 533 ? 30.933 1.450 0.091 1.00 96.31 533 VAL A CA 1
ATOM 4106 C C . VAL A 1 533 ? 31.268 0.026 0.531 1.00 96.31 533 VAL A C 1
ATOM 4108 O O . VAL A 1 533 ? 30.982 -0.350 1.678 1.00 96.31 533 VAL A O 1
ATOM 4111 N N . PRO A 1 534 ? 31.878 -0.783 -0.353 1.00 95.75 534 PRO A N 1
ATOM 4112 C CA . PRO A 1 534 ? 32.319 -2.122 -0.004 1.00 95.75 534 PRO A CA 1
ATOM 4113 C C . PRO A 1 534 ? 33.352 -2.109 1.127 1.00 95.75 534 PRO A C 1
ATOM 4115 O O . PRO A 1 534 ? 34.175 -1.203 1.236 1.00 95.75 534 PRO A O 1
ATOM 4118 N N . ASP A 1 535 ? 33.305 -3.134 1.974 1.00 95.00 535 ASP A N 1
ATOM 4119 C CA . ASP A 1 535 ? 34.237 -3.390 3.077 1.00 95.00 535 ASP A CA 1
ATOM 4120 C C . ASP A 1 535 ? 34.407 -2.229 4.081 1.00 95.00 535 ASP A C 1
ATOM 4122 O O . ASP A 1 535 ? 35.399 -2.164 4.810 1.00 95.00 535 ASP A O 1
ATOM 4126 N N . HIS A 1 536 ? 33.421 -1.328 4.170 1.00 95.25 536 HIS A N 1
ATOM 4127 C CA . HIS A 1 536 ? 33.448 -0.208 5.109 1.00 95.25 536 HIS A CA 1
ATOM 4128 C C . HIS A 1 536 ? 33.608 -0.693 6.571 1.00 95.25 536 HIS A C 1
ATOM 4130 O O . HIS A 1 536 ? 32.926 -1.638 6.987 1.00 95.25 536 HIS A O 1
ATOM 4136 N N . PRO A 1 537 ? 34.450 -0.053 7.406 1.00 92.62 537 PRO A N 1
ATOM 4137 C CA . PRO A 1 537 ? 34.725 -0.513 8.774 1.00 92.62 537 PRO A CA 1
ATOM 4138 C C . PRO A 1 537 ? 33.470 -0.583 9.659 1.00 92.62 537 PRO A C 1
ATOM 4140 O O . PRO A 1 537 ? 33.278 -1.567 10.374 1.00 92.62 537 PRO A O 1
ATOM 4143 N N . ASN A 1 538 ? 32.583 0.409 9.547 1.00 92.56 538 ASN A N 1
ATOM 4144 C CA . ASN A 1 538 ? 31.302 0.485 10.266 1.00 92.56 538 ASN A CA 1
ATOM 4145 C C . ASN A 1 538 ? 30.160 -0.305 9.599 1.00 92.56 538 ASN A C 1
ATOM 4147 O O . ASN A 1 538 ? 29.000 -0.143 9.972 1.00 92.56 538 ASN A O 1
ATOM 4151 N N . ALA A 1 539 ? 30.456 -1.121 8.583 1.00 91.94 539 ALA A N 1
ATOM 4152 C CA . ALA A 1 539 ? 29.445 -1.949 7.940 1.00 91.94 539 ALA A CA 1
ATOM 4153 C C . ALA A 1 539 ? 28.811 -2.927 8.945 1.00 91.94 539 ALA A C 1
ATOM 4155 O O . ALA A 1 539 ? 29.549 -3.574 9.705 1.00 91.94 539 ALA A O 1
ATOM 4156 N N . PRO A 1 540 ? 27.476 -3.102 8.920 1.00 90.50 540 PRO A N 1
ATOM 4157 C CA . PRO A 1 540 ? 26.833 -4.166 9.676 1.00 90.50 540 PRO A CA 1
ATOM 4158 C C . PRO A 1 540 ? 27.304 -5.550 9.185 1.00 90.50 540 PRO A C 1
ATOM 4160 O O . PRO A 1 540 ? 27.901 -5.674 8.109 1.00 90.50 540 PRO A O 1
ATOM 4163 N N . PRO A 1 541 ? 27.039 -6.623 9.955 1.00 91.19 541 PRO A N 1
ATOM 4164 C CA . PRO A 1 541 ? 27.249 -7.982 9.470 1.00 91.19 541 PRO A CA 1
ATOM 4165 C C . PRO A 1 541 ? 26.502 -8.205 8.144 1.00 91.19 541 PRO A C 1
ATOM 4167 O O . PRO A 1 541 ? 25.344 -7.788 8.042 1.00 91.19 541 PRO A O 1
ATOM 4170 N N . PRO A 1 542 ? 27.126 -8.856 7.145 1.00 89.38 542 PRO A N 1
ATOM 4171 C CA . PRO A 1 542 ? 26.483 -9.089 5.858 1.00 89.38 542 PRO A CA 1
ATOM 4172 C C . PRO A 1 542 ? 25.249 -9.982 6.011 1.00 89.38 542 PRO A C 1
ATOM 4174 O O . PRO A 1 542 ? 25.231 -10.922 6.812 1.00 89.38 542 PRO A O 1
ATOM 4177 N N . ALA A 1 543 ? 24.222 -9.705 5.212 1.00 87.00 543 ALA A N 1
ATOM 4178 C CA . ALA A 1 543 ? 23.049 -10.557 5.105 1.00 87.00 543 ALA A CA 1
ATOM 4179 C C . ALA A 1 543 ? 23.271 -11.628 4.025 1.00 87.00 543 ALA A C 1
ATOM 4181 O O . ALA A 1 543 ? 23.640 -11.325 2.891 1.00 87.00 543 ALA A O 1
ATOM 4182 N N . ARG A 1 544 ? 23.011 -12.900 4.357 1.00 87.19 544 ARG A N 1
ATOM 4183 C CA . ARG A 1 544 ? 23.209 -14.043 3.442 1.00 87.19 544 ARG A CA 1
ATOM 4184 C C . ARG A 1 544 ? 24.630 -14.052 2.847 1.00 87.19 544 ARG A C 1
ATOM 4186 O O . ARG A 1 544 ? 25.594 -14.081 3.601 1.00 87.19 544 ARG A O 1
ATOM 4193 N N . ASN A 1 545 ? 24.740 -14.060 1.516 1.00 83.62 545 ASN A N 1
ATOM 4194 C CA . ASN A 1 545 ? 25.999 -14.097 0.770 1.00 83.62 545 ASN A CA 1
ATOM 4195 C C . ASN A 1 545 ? 26.428 -12.711 0.251 1.00 83.62 545 ASN A C 1
ATOM 4197 O O . ASN A 1 545 ? 27.336 -12.648 -0.570 1.00 83.62 545 ASN A O 1
ATOM 4201 N N . GLN A 1 546 ? 25.771 -11.633 0.695 1.00 90.19 546 GLN A N 1
ATOM 4202 C CA . GLN A 1 546 ? 26.129 -10.263 0.330 1.00 90.19 546 GLN A CA 1
ATOM 4203 C C . GLN A 1 546 ? 27.561 -9.947 0.785 1.00 90.19 546 GLN A C 1
ATOM 4205 O O . GLN A 1 546 ? 27.980 -10.332 1.883 1.00 90.19 546 GLN A O 1
ATOM 4210 N N . ARG A 1 547 ? 28.310 -9.201 -0.023 1.00 92.81 547 ARG A N 1
ATOM 4211 C CA . ARG A 1 547 ? 29.584 -8.609 0.368 1.00 92.81 547 ARG A CA 1
ATOM 4212 C C . ARG A 1 547 ? 29.371 -7.661 1.544 1.00 92.81 547 ARG A C 1
ATOM 4214 O O . ARG A 1 547 ? 28.419 -6.884 1.595 1.00 92.81 547 ARG A O 1
ATOM 4221 N N . ARG A 1 548 ? 30.297 -7.695 2.501 1.00 94.06 548 ARG A N 1
ATOM 4222 C CA . ARG A 1 548 ? 30.315 -6.718 3.588 1.00 94.06 548 ARG A CA 1
ATOM 4223 C C . ARG A 1 548 ? 30.493 -5.315 3.004 1.00 94.06 548 ARG A C 1
ATOM 4225 O O . ARG A 1 548 ? 31.366 -5.096 2.174 1.00 94.06 548 ARG A O 1
ATOM 4232 N N . GLY A 1 549 ? 29.705 -4.362 3.474 1.00 94.94 549 GLY A N 1
ATOM 4233 C CA . GLY A 1 549 ? 29.808 -2.963 3.076 1.00 94.94 549 GLY A CA 1
ATOM 4234 C C . GLY A 1 549 ? 28.735 -2.127 3.754 1.00 94.94 549 GLY A C 1
ATOM 4235 O O . GLY A 1 549 ? 27.888 -2.659 4.477 1.00 94.94 549 GLY A O 1
ATOM 4236 N N . LEU A 1 550 ? 28.811 -0.816 3.569 1.00 95.25 550 LEU A N 1
ATOM 4237 C CA . LEU A 1 550 ? 27.877 0.135 4.155 1.00 95.25 550 LEU A CA 1
ATOM 4238 C C . LEU A 1 550 ? 27.209 0.939 3.045 1.00 95.25 550 LEU A C 1
ATOM 4240 O O . LEU A 1 550 ? 27.893 1.511 2.199 1.00 95.25 550 LEU A O 1
ATOM 4244 N N . LEU A 1 551 ? 25.878 0.995 3.070 1.00 94.75 551 LEU A N 1
ATOM 4245 C CA . LEU A 1 551 ? 25.116 1.876 2.200 1.00 94.75 551 LEU A CA 1
ATOM 4246 C C . LEU A 1 551 ? 24.939 3.241 2.879 1.00 94.75 551 LEU A C 1
ATOM 4248 O O . LEU A 1 551 ? 24.230 3.376 3.878 1.00 94.75 551 LEU A O 1
ATOM 4252 N N . LEU A 1 552 ? 25.622 4.245 2.344 1.00 95.69 552 LEU A N 1
ATOM 4253 C CA . LEU A 1 552 ? 25.576 5.638 2.776 1.00 95.69 552 LEU A CA 1
ATOM 4254 C C . LEU A 1 552 ? 24.408 6.374 2.115 1.00 95.69 552 LEU A C 1
ATOM 4256 O O . LEU A 1 552 ? 23.904 5.927 1.083 1.00 95.69 552 LEU A O 1
ATOM 4260 N N . ALA A 1 553 ? 23.997 7.515 2.685 1.00 92.88 553 ALA A N 1
ATOM 4261 C CA . ALA A 1 553 ? 22.921 8.362 2.150 1.00 92.88 553 ALA A CA 1
ATOM 4262 C C . ALA A 1 553 ? 21.626 7.598 1.799 1.00 92.88 553 ALA A C 1
ATOM 4264 O O . ALA A 1 553 ? 20.897 7.950 0.865 1.00 92.88 553 ALA A O 1
ATOM 4265 N N . HIS A 1 554 ? 21.362 6.521 2.535 1.00 88.75 554 HIS A N 1
ATOM 4266 C CA . HIS A 1 554 ? 20.193 5.671 2.399 1.00 88.75 554 HIS A CA 1
ATOM 4267 C C . HIS A 1 554 ? 19.333 5.789 3.651 1.00 88.75 554 HIS A C 1
ATOM 4269 O O . HIS A 1 554 ? 19.834 5.744 4.778 1.00 88.75 554 HIS A O 1
ATOM 4275 N N . ALA A 1 555 ? 18.033 5.899 3.420 1.00 88.06 555 ALA A N 1
ATOM 4276 C CA . ALA A 1 555 ? 17.004 5.577 4.386 1.00 88.06 555 ALA A CA 1
ATOM 4277 C C . ALA A 1 555 ? 16.036 4.592 3.737 1.00 88.06 555 ALA A C 1
ATOM 4279 O O . ALA A 1 555 ? 15.887 4.598 2.519 1.00 88.06 555 ALA A O 1
ATOM 4280 N N . ALA A 1 556 ? 15.396 3.786 4.567 1.00 85.69 556 ALA A N 1
ATOM 4281 C CA . ALA A 1 556 ? 14.114 3.150 4.321 1.00 85.69 556 ALA A CA 1
ATOM 4282 C C . ALA A 1 556 ? 13.253 3.521 5.534 1.00 85.69 556 ALA A C 1
ATOM 4284 O O . ALA A 1 556 ? 13.382 2.916 6.604 1.00 85.69 556 ALA A O 1
ATOM 4285 N N . LEU A 1 557 ? 12.567 4.662 5.428 1.00 88.25 557 LEU A N 1
ATOM 4286 C CA . LEU A 1 557 ? 11.795 5.269 6.513 1.00 88.25 557 LEU A CA 1
ATOM 4287 C C . LEU A 1 557 ? 10.489 5.837 5.975 1.00 88.25 557 LEU A C 1
ATOM 4289 O O . LEU A 1 557 ? 10.490 6.612 5.017 1.00 88.25 557 LEU A O 1
ATOM 4293 N N . GLY A 1 558 ? 9.396 5.550 6.668 1.00 85.56 558 GLY A N 1
ATOM 4294 C CA . GLY A 1 558 ? 8.082 6.038 6.309 1.00 85.56 558 GLY A CA 1
ATOM 4295 C C . GLY A 1 558 ? 7.259 6.434 7.528 1.00 85.56 558 GLY A C 1
ATOM 4296 O O . GLY A 1 558 ? 7.395 5.859 8.607 1.00 85.56 558 GLY A O 1
ATOM 4297 N N . GLY A 1 559 ? 6.384 7.420 7.356 1.00 84.44 559 GLY A N 1
ATOM 4298 C CA . GLY A 1 559 ? 5.518 7.910 8.422 1.00 84.44 559 GLY A CA 1
ATOM 4299 C C . GLY A 1 559 ? 4.384 8.782 7.901 1.00 84.44 559 GLY A C 1
ATOM 4300 O O . GLY A 1 559 ? 4.468 9.366 6.820 1.00 84.44 559 GLY A O 1
ATOM 4301 N N . SER A 1 560 ? 3.310 8.875 8.684 1.00 80.94 560 SER A N 1
ATOM 4302 C CA . SER A 1 560 ? 2.160 9.732 8.393 1.00 80.94 560 SER A CA 1
ATOM 4303 C C . SER A 1 560 ? 2.036 10.807 9.464 1.00 80.94 560 SER A C 1
ATOM 4305 O O . SER A 1 560 ? 1.919 10.488 10.644 1.00 80.94 560 SER A O 1
ATOM 4307 N N . ALA A 1 561 ? 2.016 12.072 9.050 1.00 63.81 561 ALA A N 1
ATOM 4308 C CA . ALA A 1 561 ? 1.990 13.224 9.952 1.00 63.81 561 ALA A CA 1
ATOM 4309 C C . ALA A 1 561 ? 0.634 13.465 10.636 1.00 63.81 561 ALA A C 1
ATOM 4311 O O . ALA A 1 561 ? 0.553 14.095 11.686 1.00 63.81 561 ALA A O 1
ATOM 4312 N N . SER A 1 562 ? -0.471 13.021 10.027 1.00 67.56 562 SER A N 1
ATOM 4313 C CA . SER A 1 562 ? -1.818 13.230 10.576 1.00 67.56 562 SER A CA 1
ATOM 4314 C C . SER A 1 562 ? -2.843 12.262 9.979 1.00 67.56 562 SER A C 1
ATOM 4316 O O . SER A 1 562 ? -2.500 11.393 9.174 1.00 67.56 562 SER A O 1
ATOM 4318 N N . ALA A 1 563 ? -4.111 12.402 10.381 1.00 79.75 563 ALA A N 1
ATOM 4319 C CA . ALA A 1 563 ? -5.212 11.651 9.793 1.00 79.75 563 ALA A CA 1
ATOM 4320 C C . ALA A 1 563 ? -5.264 11.866 8.264 1.00 79.75 563 ALA A C 1
ATOM 4322 O O . ALA A 1 563 ? -5.264 13.019 7.820 1.00 79.75 563 ALA A O 1
ATOM 4323 N N . PRO A 1 564 ? -5.373 10.801 7.444 1.00 87.00 564 PRO A N 1
ATOM 4324 C CA . PRO A 1 564 ? -5.273 10.895 5.985 1.00 87.00 564 PRO A CA 1
ATOM 4325 C C . PRO A 1 564 ? -6.168 11.953 5.334 1.00 87.00 564 PRO A C 1
ATOM 4327 O O . PRO A 1 564 ? -5.772 12.599 4.365 1.00 87.00 564 PRO A O 1
ATOM 4330 N N . TRP A 1 565 ? -7.369 12.172 5.876 1.00 87.94 565 TRP A N 1
ATOM 4331 C CA . TRP A 1 565 ? -8.352 13.140 5.375 1.00 87.94 565 TRP A CA 1
ATOM 4332 C C . TRP A 1 565 ? -7.918 14.609 5.465 1.00 87.94 565 TRP A C 1
ATOM 4334 O O . TRP A 1 565 ? -8.446 15.441 4.720 1.00 87.94 565 TRP A O 1
ATOM 4344 N N . MET A 1 566 ? -6.900 14.917 6.273 1.00 84.31 566 MET A N 1
ATOM 4345 C CA . MET A 1 566 ? -6.262 16.235 6.303 1.00 84.31 566 MET A CA 1
ATOM 4346 C C . MET A 1 566 ? -5.517 16.556 5.000 1.00 84.31 566 MET A C 1
ATOM 4348 O O . MET A 1 566 ? -5.290 17.727 4.717 1.00 84.31 566 MET A O 1
ATOM 4352 N N . SER A 1 567 ? -5.182 15.555 4.176 1.00 84.75 567 SER A N 1
ATOM 4353 C CA . SER A 1 567 ? -4.518 15.751 2.874 1.00 84.75 567 SER A CA 1
ATOM 4354 C C . SER A 1 567 ? -5.354 16.521 1.844 1.00 84.75 567 SER A C 1
ATOM 4356 O O . SER A 1 567 ? -4.798 17.052 0.886 1.00 84.75 567 SER A O 1
ATOM 4358 N N . ILE A 1 568 ? -6.678 16.600 2.034 1.00 85.19 568 ILE A N 1
ATOM 4359 C CA . ILE A 1 568 ? -7.586 17.391 1.185 1.00 85.19 568 ILE A CA 1
ATOM 4360 C C . ILE A 1 568 ? -7.436 18.894 1.455 1.00 85.19 568 ILE A C 1
ATOM 4362 O O . ILE A 1 568 ? -7.707 19.712 0.575 1.00 85.19 568 ILE A O 1
ATOM 4366 N N . LEU A 1 569 ? -7.000 19.269 2.659 1.00 77.81 569 LEU A N 1
ATOM 4367 C CA . LEU A 1 569 ? -6.765 20.660 3.012 1.00 77.81 569 LEU A CA 1
ATOM 4368 C C . LEU A 1 569 ? -5.394 21.094 2.487 1.00 77.81 569 LEU A C 1
ATOM 4370 O O . LEU A 1 569 ? -4.352 20.699 3.013 1.00 77.81 569 LEU A O 1
ATOM 4374 N N . GLU A 1 570 ? -5.391 21.953 1.472 1.00 67.62 570 GLU A N 1
ATOM 4375 C CA . GLU A 1 570 ? -4.209 22.744 1.131 1.00 67.62 570 GLU A CA 1
ATOM 4376 C C . GLU A 1 570 ? -4.059 23.879 2.150 1.00 67.62 570 GLU A C 1
ATOM 4378 O O . GLU A 1 570 ? -5.031 24.557 2.498 1.00 67.62 570 GLU A O 1
ATOM 4383 N N . GLN A 1 571 ? -2.853 24.072 2.685 1.00 63.72 571 GLN A N 1
ATOM 4384 C CA . GLN A 1 571 ? -2.657 25.015 3.784 1.00 63.72 571 GLN A CA 1
ATOM 4385 C C . GLN A 1 571 ? -2.799 26.474 3.315 1.00 63.72 571 GLN A C 1
ATOM 4387 O O . GLN A 1 571 ? -2.123 26.919 2.385 1.00 63.72 571 GLN A O 1
ATOM 4392 N N . LYS A 1 572 ? -3.625 27.259 4.022 1.00 46.84 572 LYS A N 1
ATOM 4393 C CA . LYS A 1 572 ? -3.604 28.728 3.970 1.00 46.84 572 LYS A CA 1
ATOM 4394 C C . LYS A 1 572 ? -2.563 29.257 4.969 1.00 46.84 572 LYS A C 1
ATOM 4396 O O . LYS A 1 572 ? -2.893 29.507 6.119 1.00 46.84 572 LYS A O 1
ATOM 4401 N N . ALA A 1 573 ? -1.345 29.478 4.481 1.00 40.66 573 ALA A N 1
ATOM 4402 C CA . ALA A 1 573 ? -0.273 30.262 5.111 1.00 40.66 573 ALA A CA 1
ATOM 4403 C C . ALA A 1 573 ? 0.441 29.698 6.367 1.00 40.66 573 ALA A C 1
ATOM 4405 O O . ALA A 1 573 ? -0.009 28.778 7.042 1.00 40.66 573 ALA A O 1
ATOM 4406 N N . GLU A 1 574 ? 1.618 30.296 6.573 1.00 43.88 574 GLU A N 1
ATOM 4407 C CA . GLU A 1 574 ? 2.815 29.921 7.338 1.00 43.88 574 GLU A CA 1
ATOM 4408 C C . GLU A 1 574 ? 2.554 29.446 8.781 1.00 43.88 574 GLU A C 1
ATOM 4410 O O . GLU A 1 574 ? 2.126 30.220 9.637 1.00 43.88 574 GLU A O 1
ATOM 4415 N N . ARG A 1 575 ? 2.878 28.179 9.072 1.00 48.16 575 ARG A N 1
ATOM 4416 C CA . ARG A 1 575 ? 3.148 27.693 10.436 1.00 48.16 575 ARG A CA 1
ATOM 4417 C C . ARG A 1 575 ? 4.641 27.396 10.566 1.00 48.16 575 ARG A C 1
ATOM 4419 O O . ARG A 1 575 ? 5.289 27.059 9.580 1.00 48.16 575 ARG A O 1
ATOM 4426 N N . GLU A 1 576 ? 5.178 27.567 11.771 1.00 44.88 576 GLU A N 1
ATOM 4427 C CA . GLU A 1 576 ? 6.597 27.345 12.066 1.00 44.88 576 GLU A CA 1
ATOM 4428 C C . GLU A 1 576 ? 7.026 25.893 11.786 1.00 44.88 576 GLU A C 1
ATOM 4430 O O . GLU A 1 576 ? 6.222 24.964 11.869 1.00 44.88 576 GLU A O 1
ATOM 4435 N N . ASN A 1 577 ? 8.299 25.742 11.404 1.00 45.75 577 ASN A N 1
ATOM 4436 C CA . ASN A 1 577 ? 8.958 24.503 10.986 1.00 45.75 577 ASN A CA 1
ATOM 4437 C C . ASN A 1 577 ? 8.829 23.399 12.045 1.00 45.75 577 ASN A C 1
ATOM 4439 O O . ASN A 1 577 ? 9.583 23.400 13.016 1.00 45.75 577 ASN A O 1
ATOM 4443 N N . ASP A 1 578 ? 7.939 22.439 11.819 1.00 52.75 578 ASP A N 1
ATOM 4444 C CA . ASP A 1 578 ? 7.874 21.214 12.611 1.00 52.75 578 ASP A CA 1
ATOM 4445 C C . ASP A 1 578 ? 8.055 20.014 11.674 1.00 52.75 578 ASP A C 1
ATOM 4447 O O . ASP A 1 578 ? 7.418 19.940 10.620 1.00 52.75 578 ASP A O 1
ATOM 4451 N N . ALA A 1 579 ? 8.977 19.110 12.004 1.00 47.09 579 ALA A N 1
ATOM 4452 C CA . ALA A 1 579 ? 9.327 17.969 11.152 1.00 47.09 579 ALA A CA 1
ATOM 4453 C C . ALA A 1 579 ? 8.181 16.941 11.057 1.00 47.09 579 ALA A C 1
ATOM 4455 O O . ALA A 1 579 ? 8.096 16.206 10.073 1.00 47.09 579 ALA A O 1
ATOM 4456 N N . ASP A 1 580 ? 7.250 16.970 12.015 1.00 54.56 580 ASP A N 1
ATOM 4457 C CA . ASP A 1 580 ? 6.081 16.088 12.112 1.00 54.56 580 ASP A CA 1
ATOM 4458 C C . ASP A 1 580 ? 4.909 16.509 11.194 1.00 54.56 580 ASP A C 1
ATOM 4460 O O . ASP A 1 580 ? 3.766 16.102 11.392 1.00 54.56 580 ASP A O 1
ATOM 4464 N N . GLN A 1 581 ? 5.158 17.345 10.175 1.00 68.38 581 GLN A N 1
ATOM 4465 C CA . GLN A 1 581 ? 4.112 17.922 9.316 1.00 68.38 581 GLN A CA 1
ATOM 4466 C C . GLN A 1 581 ? 3.791 17.127 8.044 1.00 68.38 581 GLN A C 1
ATOM 4468 O O . GLN A 1 581 ? 2.702 17.301 7.485 1.00 68.38 581 GLN A O 1
ATOM 4473 N N . PHE A 1 582 ? 4.698 16.271 7.565 1.00 84.56 582 PHE A N 1
ATOM 4474 C CA . PHE A 1 582 ? 4.563 15.628 6.255 1.00 84.56 582 PHE A CA 1
ATOM 4475 C C . PHE A 1 582 ? 4.376 14.112 6.350 1.00 84.56 582 PHE A C 1
ATOM 4477 O O . PHE A 1 582 ? 5.064 13.433 7.106 1.00 84.56 582 PHE A O 1
ATOM 4484 N N . SER A 1 583 ? 3.473 13.562 5.534 1.00 91.56 583 SER A N 1
ATOM 4485 C CA . SER A 1 583 ? 3.412 12.115 5.322 1.00 91.56 583 SER A CA 1
ATOM 4486 C C . SER A 1 583 ? 4.429 11.719 4.252 1.00 91.56 583 SER A C 1
ATOM 4488 O O . SER A 1 583 ? 4.243 12.036 3.072 1.00 91.56 583 SER A O 1
ATOM 4490 N N . LEU A 1 584 ? 5.514 11.066 4.666 1.00 93.88 584 LEU A N 1
ATOM 4491 C CA . LEU A 1 584 ? 6.693 10.810 3.839 1.00 93.88 584 LEU A CA 1
ATOM 4492 C C . LEU A 1 584 ? 7.027 9.324 3.772 1.00 93.88 584 LEU A C 1
ATOM 4494 O O . LEU A 1 584 ? 6.873 8.604 4.754 1.00 93.88 584 LEU A O 1
ATOM 4498 N N . GLY A 1 585 ? 7.521 8.896 2.613 1.00 96.19 585 GLY A N 1
ATOM 4499 C CA . GLY A 1 585 ? 8.217 7.625 2.423 1.00 96.19 585 GLY A CA 1
ATOM 4500 C C . GLY A 1 585 ? 9.562 7.885 1.756 1.00 96.19 585 GLY A C 1
ATOM 4501 O O . GLY A 1 585 ? 9.594 8.217 0.572 1.00 96.19 585 GLY A O 1
ATOM 4502 N N . VAL A 1 586 ? 10.656 7.792 2.509 1.00 96.56 586 VAL A N 1
ATOM 4503 C CA . VAL A 1 586 ? 12.015 8.146 2.081 1.00 96.56 586 VAL A CA 1
ATOM 4504 C C . VAL A 1 586 ? 12.813 6.880 1.806 1.00 96.56 586 VAL A C 1
ATOM 4506 O O . VAL A 1 586 ? 12.948 6.027 2.683 1.00 96.56 586 VAL A O 1
ATOM 4509 N N . MET A 1 587 ? 13.362 6.784 0.594 1.00 96.56 587 MET A N 1
ATOM 4510 C CA . MET A 1 587 ? 14.120 5.625 0.138 1.00 96.56 587 MET A CA 1
ATOM 4511 C C . MET A 1 587 ? 15.404 6.016 -0.609 1.00 96.56 587 MET A C 1
ATOM 4513 O O . MET A 1 587 ? 15.418 7.012 -1.327 1.00 96.56 587 MET A O 1
ATOM 4517 N N . GLY A 1 588 ? 16.474 5.227 -0.470 1.00 95.88 588 GLY A N 1
ATOM 4518 C CA . GLY A 1 588 ? 17.725 5.407 -1.228 1.00 95.88 588 GLY A CA 1
ATOM 4519 C C . GLY A 1 588 ? 17.618 5.192 -2.745 1.00 95.88 588 GLY A C 1
ATOM 4520 O O . GLY A 1 588 ? 16.634 4.649 -3.208 1.00 95.88 588 GLY A O 1
ATOM 4521 N N . SER A 1 589 ? 18.613 5.577 -3.548 1.00 96.62 589 SER A N 1
ATOM 4522 C CA . SER A 1 589 ? 18.616 5.400 -5.022 1.00 96.62 589 SER A CA 1
ATOM 4523 C C . SER A 1 589 ? 19.306 4.120 -5.530 1.00 96.62 589 SER A C 1
ATOM 4525 O O . SER A 1 589 ? 19.442 3.916 -6.740 1.00 96.62 589 SER A O 1
ATOM 4527 N N . HIS A 1 590 ? 19.737 3.231 -4.632 1.00 95.19 590 HIS A N 1
ATOM 4528 C CA . HIS A 1 590 ? 20.730 2.174 -4.885 1.00 95.19 590 HIS A CA 1
ATOM 4529 C C . HIS A 1 590 ? 20.333 1.070 -5.881 1.00 95.19 590 HIS A C 1
ATOM 4531 O O . HIS A 1 590 ? 21.199 0.320 -6.327 1.00 95.19 590 HIS A O 1
ATOM 4537 N N . TRP A 1 591 ? 19.060 0.964 -6.275 1.00 96.50 591 TRP A N 1
ATOM 4538 C CA . TRP A 1 591 ? 18.597 0.003 -7.293 1.00 96.50 591 TRP A CA 1
ATOM 4539 C C . TRP A 1 591 ? 18.282 0.636 -8.652 1.00 96.50 591 TRP A C 1
ATOM 4541 O O . TRP A 1 591 ? 17.993 -0.088 -9.605 1.00 96.50 591 TRP A O 1
ATOM 4551 N N . ILE A 1 592 ? 18.287 1.972 -8.771 1.00 97.56 592 ILE A N 1
ATOM 4552 C CA . ILE A 1 592 ? 17.766 2.681 -9.956 1.00 97.56 592 ILE A CA 1
ATOM 4553 C C . ILE A 1 592 ? 18.485 2.266 -11.246 1.00 97.56 592 ILE A C 1
ATOM 4555 O O . ILE A 1 592 ? 17.890 2.290 -12.329 1.00 97.56 592 ILE A O 1
ATOM 4559 N N . TRP A 1 593 ? 19.737 1.815 -11.145 1.00 95.88 593 TRP A N 1
ATOM 4560 C CA . TRP A 1 593 ? 20.481 1.255 -12.269 1.00 95.88 593 TRP A CA 1
ATOM 4561 C C . TRP A 1 593 ? 19.747 0.086 -12.954 1.00 95.88 593 TRP A C 1
ATOM 4563 O O . TRP A 1 593 ? 19.785 -0.012 -14.180 1.00 95.88 593 TRP A O 1
ATOM 4573 N N . ALA A 1 594 ? 19.013 -0.737 -12.202 1.00 97.25 594 ALA A N 1
ATOM 4574 C CA . ALA A 1 594 ? 18.257 -1.875 -12.721 1.00 97.25 594 ALA A CA 1
ATOM 4575 C C . ALA A 1 594 ? 16.848 -1.509 -13.234 1.00 97.25 594 ALA A C 1
ATOM 4577 O O . ALA A 1 594 ? 16.200 -2.316 -13.896 1.00 97.25 594 ALA A O 1
ATOM 4578 N N . ALA A 1 595 ? 16.348 -0.304 -12.940 1.00 97.81 595 ALA A N 1
ATOM 4579 C CA . ALA A 1 595 ? 15.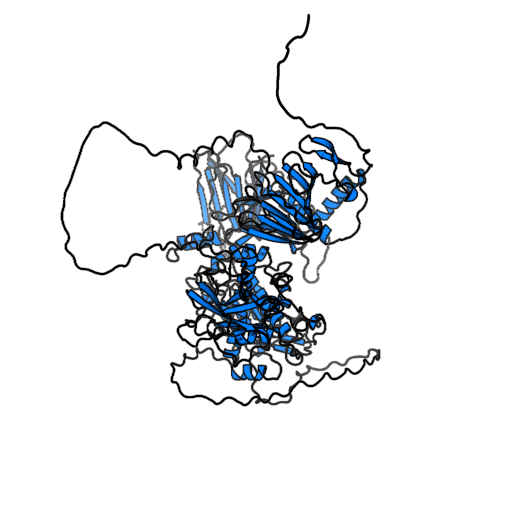001 0.109 -13.329 1.00 97.81 595 ALA A CA 1
ATOM 4580 C C . ALA A 1 595 ? 14.901 0.484 -14.823 1.00 97.81 595 ALA A C 1
ATOM 4582 O O . ALA A 1 595 ? 15.795 1.154 -15.342 1.00 97.81 595 ALA A O 1
ATOM 4583 N N . PRO A 1 596 ? 13.810 0.122 -15.527 1.00 97.50 596 PRO A N 1
ATOM 4584 C CA . PRO A 1 596 ? 13.611 0.495 -16.929 1.00 97.50 596 PRO A CA 1
ATOM 4585 C C . PRO A 1 596 ? 13.354 2.000 -17.078 1.00 97.50 596 PRO A C 1
ATOM 4587 O O . PRO A 1 596 ? 12.676 2.597 -16.244 1.00 97.50 596 PRO A O 1
ATOM 4590 N N . SER A 1 597 ? 13.833 2.618 -18.163 1.00 96.31 597 SER A N 1
ATOM 4591 C CA . SER A 1 597 ? 13.601 4.050 -18.446 1.00 96.31 597 SER A CA 1
ATOM 4592 C C . SER A 1 597 ? 12.465 4.328 -19.431 1.00 96.31 597 SER A C 1
ATOM 4594 O O . SER A 1 597 ? 12.242 5.473 -19.820 1.00 96.31 597 SER A O 1
ATOM 4596 N N . SER A 1 598 ? 11.745 3.282 -19.837 1.00 96.81 598 SER A N 1
ATOM 4597 C CA . SER A 1 598 ? 10.540 3.354 -20.668 1.00 96.81 598 SER A CA 1
ATOM 4598 C C . SER A 1 598 ? 9.652 2.139 -20.414 1.00 96.81 598 SER A C 1
ATOM 4600 O O . SER A 1 598 ? 10.140 1.092 -19.981 1.00 96.81 598 SER A O 1
ATOM 4602 N N . LEU A 1 599 ? 8.353 2.254 -20.702 1.00 97.19 599 LEU A N 1
ATOM 4603 C CA . LEU A 1 599 ? 7.412 1.148 -20.488 1.00 97.19 599 LEU A CA 1
ATOM 4604 C C . LEU A 1 599 ? 7.726 -0.073 -21.369 1.00 97.19 599 LEU A C 1
ATOM 4606 O O . LEU A 1 599 ? 7.505 -1.205 -20.948 1.00 97.19 599 LEU A O 1
ATOM 4610 N N . GLU A 1 600 ? 8.263 0.143 -22.571 1.00 95.94 600 GLU A N 1
ATOM 4611 C CA . GLU A 1 600 ? 8.641 -0.928 -23.504 1.00 95.94 600 GLU A CA 1
ATOM 4612 C C . GLU A 1 600 ? 9.727 -1.850 -22.921 1.00 95.94 600 GLU A C 1
ATOM 4614 O O . GLU A 1 600 ? 9.697 -3.057 -23.138 1.00 95.94 600 GLU A O 1
ATOM 4619 N N . GLN A 1 601 ? 10.631 -1.304 -22.102 1.00 96.88 601 GLN A N 1
ATOM 4620 C CA . GLN A 1 601 ? 11.714 -2.056 -21.456 1.00 96.88 601 GLN A CA 1
ATOM 4621 C C . GLN A 1 601 ? 11.260 -2.851 -20.223 1.00 96.88 601 GLN A C 1
ATOM 4623 O O . GLN A 1 601 ? 12.078 -3.539 -19.615 1.00 96.88 601 GLN A O 1
ATOM 4628 N N . LEU A 1 602 ? 9.989 -2.757 -19.810 1.00 97.19 602 LEU A N 1
ATOM 4629 C CA . LEU A 1 602 ? 9.522 -3.343 -18.550 1.00 97.19 602 LEU A CA 1
ATOM 4630 C C . LEU A 1 602 ? 9.718 -4.866 -18.502 1.00 97.19 602 LEU A C 1
ATOM 4632 O O . LEU A 1 602 ? 10.198 -5.391 -17.500 1.00 97.19 602 LEU A O 1
ATOM 4636 N N . SER A 1 603 ? 9.369 -5.566 -19.587 1.00 96.31 603 SER A N 1
ATOM 4637 C CA . SER A 1 603 ? 9.527 -7.025 -19.662 1.00 96.31 603 SER A CA 1
ATOM 4638 C C . SER A 1 603 ? 10.998 -7.436 -19.609 1.00 96.31 603 SER A C 1
ATOM 4640 O O . SER A 1 603 ? 11.343 -8.359 -18.875 1.00 96.31 603 SER A O 1
ATOM 4642 N N . ASP A 1 604 ? 11.859 -6.724 -20.339 1.00 96.88 604 ASP A N 1
ATOM 4643 C CA . ASP A 1 604 ? 13.297 -6.996 -20.373 1.00 96.88 604 ASP A CA 1
ATOM 4644 C C . ASP A 1 604 ? 13.932 -6.765 -18.999 1.00 96.88 604 ASP A C 1
ATOM 4646 O O . ASP A 1 604 ? 14.687 -7.605 -18.523 1.00 96.88 604 ASP A O 1
ATOM 4650 N N . ALA A 1 605 ? 13.564 -5.680 -18.310 1.00 97.62 605 ALA A N 1
ATOM 4651 C CA . ALA A 1 605 ? 14.084 -5.371 -16.980 1.00 97.62 605 ALA A CA 1
ATOM 4652 C C . ALA A 1 605 ? 13.685 -6.420 -15.926 1.00 97.62 605 ALA A C 1
ATOM 4654 O O . ALA A 1 605 ? 14.487 -6.764 -15.061 1.00 97.62 605 ALA A O 1
ATOM 4655 N N . PHE A 1 606 ? 12.474 -6.983 -16.007 1.00 97.75 606 PHE A N 1
ATOM 4656 C CA . PHE A 1 606 ? 12.044 -8.068 -15.114 1.00 97.75 606 PHE A CA 1
ATOM 4657 C C . PHE A 1 606 ? 12.637 -9.444 -15.450 1.00 97.75 606 PHE A C 1
ATOM 4659 O O . PHE A 1 606 ? 12.446 -10.384 -14.675 1.00 97.75 606 PHE A O 1
ATOM 4666 N N . LEU A 1 607 ? 13.338 -9.575 -16.576 1.00 96.88 607 LEU A N 1
ATOM 4667 C CA . LEU A 1 607 ? 14.016 -10.805 -16.993 1.00 96.88 607 LEU A CA 1
ATOM 4668 C C . LEU A 1 607 ? 15.542 -10.641 -17.082 1.00 96.88 607 LEU A C 1
ATOM 4670 O O . LEU A 1 607 ? 16.229 -11.570 -17.505 1.00 96.88 607 LEU A O 1
ATOM 4674 N N . ASP A 1 608 ? 16.079 -9.487 -16.681 1.00 96.44 608 ASP A N 1
ATOM 4675 C CA . ASP A 1 608 ? 17.506 -9.194 -16.759 1.00 96.44 608 ASP A CA 1
ATOM 4676 C C . ASP A 1 608 ? 18.292 -9.939 -15.665 1.00 96.44 608 ASP A C 1
ATOM 4678 O O . ASP A 1 608 ? 18.343 -9.543 -14.497 1.00 96.44 608 ASP A O 1
ATOM 4682 N N . GLU A 1 609 ? 18.925 -11.046 -16.060 1.00 95.81 609 GLU A N 1
ATOM 4683 C CA . GLU A 1 609 ? 19.790 -11.873 -15.211 1.00 95.81 609 GLU A CA 1
ATOM 4684 C C . GLU A 1 609 ? 21.229 -11.336 -15.088 1.00 95.81 609 GLU A C 1
ATOM 4686 O O . GLU A 1 609 ? 22.108 -12.043 -14.579 1.00 95.81 609 GLU A O 1
ATOM 4691 N N . THR A 1 610 ? 21.504 -10.100 -15.530 1.00 94.94 610 THR A N 1
ATOM 4692 C CA . THR A 1 610 ? 22.799 -9.447 -15.296 1.00 94.94 610 THR A CA 1
ATOM 4693 C C . THR A 1 610 ? 23.115 -9.482 -13.806 1.00 94.94 610 THR A C 1
ATOM 4695 O O . THR A 1 610 ? 22.321 -9.034 -12.979 1.00 94.94 610 THR A O 1
ATOM 4698 N N . ARG A 1 611 ? 24.267 -10.059 -13.453 1.00 93.62 611 ARG A N 1
ATOM 4699 C CA . ARG A 1 611 ? 24.688 -10.215 -12.060 1.00 93.62 611 ARG A CA 1
ATOM 4700 C C . ARG A 1 611 ? 24.951 -8.861 -11.423 1.00 93.62 611 ARG A C 1
ATOM 4702 O O . ARG A 1 611 ? 25.581 -8.001 -12.031 1.00 93.62 611 ARG A O 1
ATOM 4709 N N . THR A 1 612 ? 24.503 -8.722 -10.183 1.00 93.88 612 THR A N 1
ATOM 4710 C CA . THR A 1 612 ? 24.841 -7.572 -9.350 1.00 93.88 612 THR A CA 1
ATOM 4711 C C . THR A 1 612 ? 26.327 -7.620 -9.024 1.00 93.88 612 THR A C 1
ATOM 4713 O O . THR A 1 612 ? 26.818 -8.616 -8.492 1.00 93.88 612 THR A O 1
ATOM 4716 N N . ASP A 1 613 ? 27.039 -6.556 -9.385 1.00 94.75 613 ASP A N 1
ATOM 4717 C CA . ASP A 1 613 ? 28.458 -6.406 -9.091 1.00 94.75 613 ASP A CA 1
ATOM 4718 C C . ASP A 1 613 ? 28.628 -5.653 -7.767 1.00 94.75 613 ASP A C 1
ATOM 4720 O O . ASP A 1 613 ? 28.502 -4.427 -7.701 1.00 94.75 613 ASP A O 1
ATOM 4724 N N . GLU A 1 614 ? 28.889 -6.414 -6.704 1.00 94.88 614 GLU A N 1
ATOM 4725 C CA . GLU A 1 614 ? 28.998 -5.902 -5.336 1.00 94.88 614 GLU A CA 1
ATOM 4726 C C . GLU A 1 614 ? 30.277 -5.086 -5.068 1.00 94.88 614 GLU A C 1
ATOM 4728 O O . GLU A 1 614 ? 30.469 -4.580 -3.956 1.00 94.88 614 GLU A O 1
ATOM 4733 N N . ASP A 1 615 ? 31.134 -4.915 -6.083 1.00 94.88 615 ASP A N 1
ATOM 4734 C CA . ASP A 1 615 ? 32.187 -3.894 -6.105 1.00 94.88 615 ASP A CA 1
ATOM 4735 C C . ASP A 1 615 ? 31.620 -2.478 -6.320 1.00 94.88 615 ASP A C 1
ATOM 4737 O O . ASP A 1 615 ? 32.222 -1.511 -5.857 1.00 94.88 615 ASP A O 1
ATOM 4741 N N . TYR A 1 616 ? 30.460 -2.345 -6.975 1.00 94.25 616 TYR A N 1
ATOM 4742 C CA . TYR A 1 616 ? 29.893 -1.050 -7.383 1.00 94.25 616 TYR A CA 1
ATOM 4743 C C . TYR A 1 616 ? 28.509 -0.758 -6.807 1.00 94.25 616 TYR A C 1
ATOM 4745 O O . TYR A 1 616 ? 28.152 0.405 -6.650 1.00 94.25 616 TYR A O 1
ATOM 4753 N N . VAL A 1 617 ? 27.707 -1.788 -6.538 1.00 95.31 617 VAL A N 1
ATOM 4754 C CA . VAL A 1 617 ? 26.310 -1.651 -6.100 1.00 95.31 617 VAL A CA 1
ATOM 4755 C C . VAL A 1 617 ? 25.976 -2.669 -5.019 1.00 95.31 617 VAL A C 1
ATOM 4757 O O . VAL A 1 617 ? 26.543 -3.751 -4.969 1.00 95.31 617 VAL A O 1
ATOM 4760 N N . VAL A 1 618 ? 25.019 -2.358 -4.153 1.00 94.44 618 VAL A N 1
ATOM 4761 C CA . VAL A 1 618 ? 24.611 -3.277 -3.085 1.00 94.44 618 VAL A CA 1
ATOM 4762 C C . VAL A 1 618 ? 23.644 -4.354 -3.598 1.00 94.44 618 VAL A C 1
ATOM 4764 O O . VAL A 1 618 ? 22.662 -4.042 -4.271 1.00 94.44 618 VAL A O 1
ATOM 4767 N N . SER A 1 619 ? 23.851 -5.619 -3.214 1.00 93.31 619 SER A N 1
ATOM 4768 C CA . SER A 1 619 ? 22.776 -6.624 -3.223 1.00 93.31 619 SER A CA 1
ATOM 4769 C C . SER A 1 619 ? 22.001 -6.504 -1.912 1.00 93.31 619 SER A C 1
ATOM 4771 O O . SER A 1 619 ? 22.322 -7.187 -0.939 1.00 93.31 619 SER A O 1
ATOM 4773 N N . ASP A 1 620 ? 21.000 -5.627 -1.876 1.00 88.62 620 ASP A N 1
ATOM 4774 C CA . ASP A 1 620 ? 20.266 -5.281 -0.655 1.00 88.62 620 ASP A CA 1
ATOM 4775 C C . ASP A 1 620 ? 19.769 -6.532 0.097 1.00 88.62 620 ASP A C 1
ATOM 4777 O O . ASP A 1 620 ? 19.089 -7.395 -0.468 1.00 88.62 620 ASP A O 1
ATOM 4781 N N . LEU A 1 621 ? 20.207 -6.672 1.353 1.00 88.75 621 LEU A N 1
ATOM 4782 C CA . LEU A 1 621 ? 19.969 -7.815 2.246 1.00 88.75 621 LEU A CA 1
ATOM 4783 C C . LEU A 1 621 ? 20.318 -9.203 1.663 1.00 88.75 621 LEU A C 1
ATOM 4785 O O . LEU A 1 621 ? 19.805 -10.235 2.113 1.00 88.75 621 LEU A O 1
ATOM 4789 N N . GLY A 1 622 ? 21.193 -9.248 0.658 1.00 90.25 622 GLY A N 1
ATOM 4790 C CA . GLY A 1 622 ? 21.515 -10.464 -0.089 1.00 90.25 622 GLY A CA 1
ATOM 4791 C C . GLY A 1 622 ? 20.335 -11.000 -0.910 1.00 90.25 622 GLY A C 1
ATOM 4792 O O . GLY A 1 622 ? 20.240 -12.212 -1.131 1.00 90.25 622 GLY A O 1
ATOM 4793 N N . GLU A 1 623 ? 19.388 -10.138 -1.292 1.00 92.06 623 GLU A N 1
ATOM 4794 C CA . GLU A 1 623 ? 18.181 -10.512 -2.040 1.00 92.06 623 GLU A CA 1
ATOM 4795 C C . GLU A 1 623 ? 18.205 -10.058 -3.507 1.00 92.06 623 GLU A C 1
ATOM 4797 O O . GLU A 1 623 ? 17.418 -10.575 -4.295 1.00 92.06 623 GLU A O 1
ATOM 4802 N N . GLY A 1 624 ? 19.116 -9.154 -3.882 1.00 92.06 624 GLY A N 1
ATOM 4803 C CA . GLY A 1 624 ? 19.262 -8.585 -5.225 1.00 92.06 624 GLY A CA 1
ATOM 4804 C C . GLY A 1 624 ? 20.479 -9.119 -5.981 1.00 92.06 624 GLY A C 1
ATOM 4805 O O . GLY A 1 624 ? 21.333 -8.337 -6.377 1.00 92.06 624 GLY A O 1
ATOM 4806 N N . GLY A 1 625 ? 20.597 -10.435 -6.180 1.00 93.31 625 GLY A N 1
ATOM 4807 C CA . GLY A 1 625 ? 21.779 -11.033 -6.832 1.00 93.31 625 GLY A CA 1
ATOM 4808 C C . GLY A 1 625 ? 21.860 -10.835 -8.356 1.00 93.31 625 GLY A C 1
ATOM 4809 O O . GLY A 1 625 ? 22.880 -11.159 -8.975 1.00 93.31 625 GLY A O 1
ATOM 4810 N N . THR A 1 626 ? 20.795 -10.311 -8.964 1.00 96.00 626 THR A N 1
ATOM 4811 C CA . THR A 1 626 ? 20.692 -9.928 -10.382 1.00 96.00 626 THR A CA 1
ATOM 4812 C C . THR A 1 626 ? 19.939 -8.607 -10.537 1.00 96.00 626 THR A C 1
ATOM 4814 O O . THR A 1 626 ? 19.290 -8.152 -9.591 1.00 96.00 626 THR A O 1
ATOM 4817 N N . ALA A 1 627 ? 19.989 -8.001 -11.725 1.00 96.50 627 ALA A N 1
ATOM 4818 C CA . ALA A 1 627 ? 19.286 -6.758 -12.035 1.00 96.50 627 ALA A CA 1
ATOM 4819 C C . ALA A 1 627 ? 17.769 -6.875 -11.797 1.00 96.50 627 ALA A C 1
ATOM 4821 O O . ALA A 1 627 ? 17.198 -6.034 -11.104 1.00 96.50 627 ALA A O 1
ATOM 4822 N N . TRP A 1 628 ? 17.115 -7.944 -12.263 1.00 97.19 628 TRP A N 1
ATOM 4823 C CA . TRP A 1 628 ? 15.670 -8.104 -12.055 1.00 97.19 628 TRP A CA 1
ATOM 4824 C C . TRP A 1 628 ? 15.288 -8.294 -10.574 1.00 97.19 628 TRP A C 1
ATOM 4826 O O . TRP A 1 628 ? 14.275 -7.751 -10.120 1.00 97.19 628 TRP A O 1
ATOM 4836 N N . GLU A 1 629 ? 16.100 -9.028 -9.799 1.00 97.25 629 GLU A N 1
ATOM 4837 C CA . GLU A 1 629 ? 15.900 -9.184 -8.351 1.00 97.25 629 GLU A CA 1
ATOM 4838 C C . GLU A 1 629 ? 16.110 -7.843 -7.631 1.00 97.25 629 GLU A C 1
ATOM 4840 O O . GLU A 1 629 ? 15.298 -7.461 -6.790 1.00 97.25 629 GLU A O 1
ATOM 4845 N N . THR A 1 630 ? 17.144 -7.090 -8.024 1.00 97.12 630 THR A N 1
ATOM 4846 C CA . THR A 1 630 ? 17.450 -5.741 -7.516 1.00 97.12 630 THR A CA 1
ATOM 4847 C C . THR A 1 630 ? 16.301 -4.770 -7.776 1.00 97.12 630 THR A C 1
ATOM 4849 O O . THR A 1 630 ? 15.893 -4.038 -6.875 1.00 97.12 630 THR A O 1
ATOM 4852 N N . LEU A 1 631 ? 15.723 -4.808 -8.981 1.00 98.00 631 LEU A N 1
ATOM 4853 C CA . LEU A 1 631 ? 14.553 -4.015 -9.343 1.00 98.00 631 LEU A CA 1
ATOM 4854 C C . LEU A 1 631 ? 13.343 -4.350 -8.462 1.00 98.00 631 LEU A C 1
ATOM 4856 O O . LEU A 1 631 ? 12.699 -3.435 -7.953 1.00 98.00 631 LEU A O 1
ATOM 4860 N N . CYS A 1 632 ? 13.029 -5.634 -8.264 1.00 97.62 632 CYS A N 1
ATOM 4861 C CA . CYS A 1 632 ? 11.879 -6.041 -7.449 1.00 97.62 632 CYS A CA 1
ATOM 4862 C C . CYS A 1 632 ? 12.028 -5.601 -5.987 1.00 97.62 632 CYS A C 1
ATOM 4864 O O . CYS A 1 632 ? 11.092 -5.028 -5.426 1.00 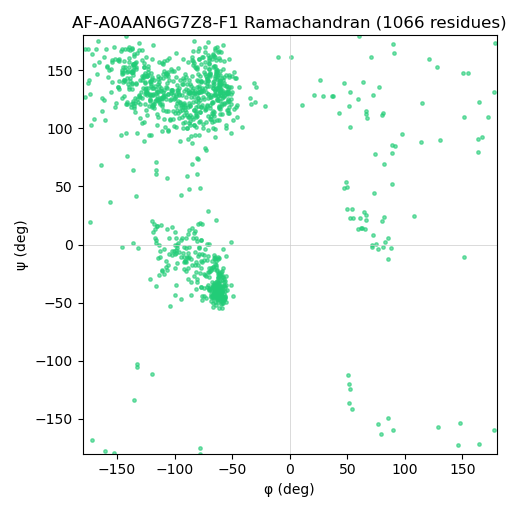97.62 632 CYS A O 1
ATOM 4866 N N . VAL A 1 633 ? 13.207 -5.832 -5.397 1.00 96.31 633 VAL A N 1
ATOM 4867 C CA . VAL A 1 633 ? 13.511 -5.440 -4.014 1.00 96.31 633 VAL A CA 1
ATOM 4868 C C . VAL A 1 633 ? 13.410 -3.927 -3.858 1.00 96.31 633 VAL A C 1
ATOM 4870 O O . VAL A 1 633 ? 12.638 -3.455 -3.032 1.00 96.31 633 VAL A O 1
ATOM 4873 N N . GLY A 1 634 ? 14.123 -3.161 -4.683 1.00 96.38 634 GLY A N 1
ATOM 4874 C CA . GLY A 1 634 ? 14.177 -1.709 -4.548 1.00 96.38 634 GLY A CA 1
ATOM 4875 C C . GLY A 1 634 ? 12.845 -1.011 -4.829 1.00 96.38 634 GLY A C 1
ATOM 4876 O O . GLY A 1 634 ? 12.353 -0.254 -3.994 1.00 96.38 634 GLY A O 1
ATOM 4877 N N . MET A 1 635 ? 12.203 -1.313 -5.965 1.00 96.12 635 MET A N 1
ATOM 4878 C CA . MET A 1 635 ? 10.918 -0.702 -6.332 1.00 96.12 635 MET A CA 1
ATOM 4879 C C . MET A 1 635 ? 9.815 -1.030 -5.322 1.00 96.12 635 MET A C 1
ATOM 4881 O O . MET A 1 635 ? 8.971 -0.180 -5.034 1.00 96.12 635 MET A O 1
ATOM 4885 N N . GLY A 1 636 ? 9.776 -2.266 -4.823 1.00 96.75 636 GLY A N 1
ATOM 4886 C CA . GLY A 1 636 ? 8.740 -2.680 -3.889 1.00 96.75 636 GLY A CA 1
ATOM 4887 C C . GLY A 1 636 ? 9.006 -2.242 -2.449 1.00 96.75 636 GLY A C 1
ATOM 4888 O O . GLY A 1 636 ? 8.053 -1.899 -1.757 1.00 96.75 636 GLY A O 1
ATOM 4889 N N . ALA A 1 637 ? 10.269 -2.157 -2.021 1.00 96.00 637 ALA A N 1
ATOM 4890 C CA . ALA A 1 637 ? 10.622 -1.527 -0.752 1.00 96.00 637 ALA A CA 1
ATOM 4891 C C . ALA A 1 637 ? 10.333 -0.015 -0.778 1.00 96.00 637 ALA A C 1
ATOM 4893 O O . ALA A 1 637 ? 9.818 0.525 0.190 1.00 96.00 637 ALA A O 1
ATOM 4894 N N . TRP A 1 638 ? 10.526 0.678 -1.903 1.00 97.69 638 TRP A N 1
ATOM 4895 C CA . TRP A 1 638 ? 10.104 2.080 -1.981 1.00 97.69 638 TRP A CA 1
ATOM 4896 C C . TRP A 1 638 ? 8.574 2.240 -1.932 1.00 97.69 638 TRP A C 1
ATOM 4898 O O . TRP A 1 638 ? 8.066 3.154 -1.282 1.00 97.69 638 TRP A O 1
ATOM 4908 N N . LEU A 1 639 ? 7.825 1.317 -2.549 1.00 97.94 639 LEU A N 1
ATOM 4909 C CA . LEU A 1 639 ? 6.366 1.279 -2.408 1.00 97.94 639 LEU A CA 1
ATOM 4910 C C . LEU A 1 639 ? 5.926 0.999 -0.964 1.00 97.94 639 LEU A C 1
ATOM 4912 O O . LEU A 1 639 ? 4.926 1.557 -0.526 1.00 97.94 639 LEU A O 1
ATOM 4916 N N . HIS A 1 640 ? 6.666 0.170 -0.226 1.00 97.56 640 HIS A N 1
ATOM 4917 C CA . HIS A 1 640 ? 6.452 -0.064 1.203 1.00 97.56 640 HIS A CA 1
ATOM 4918 C C . HIS A 1 640 ? 6.573 1.244 2.003 1.00 97.56 640 HIS A C 1
ATOM 4920 O O . HIS A 1 640 ? 5.651 1.599 2.738 1.00 97.56 640 HIS A O 1
ATOM 4926 N N . GLU A 1 641 ? 7.631 2.030 1.776 1.00 97.12 641 GLU A N 1
ATOM 4927 C CA . GLU A 1 641 ? 7.788 3.340 2.427 1.00 97.12 641 GLU A CA 1
ATOM 4928 C C . GLU A 1 641 ? 6.681 4.328 2.024 1.00 97.12 641 GLU A C 1
ATOM 4930 O O . GLU A 1 641 ? 6.133 5.051 2.860 1.00 97.12 641 GLU A O 1
ATOM 4935 N N . ALA A 1 642 ? 6.277 4.333 0.749 1.00 97.00 642 ALA A N 1
ATOM 4936 C CA . ALA A 1 642 ? 5.119 5.109 0.300 1.00 97.00 642 ALA A CA 1
ATOM 4937 C C . ALA A 1 642 ? 3.807 4.630 0.960 1.00 97.00 642 ALA A C 1
ATOM 4939 O O . ALA A 1 642 ? 2.911 5.432 1.220 1.00 97.00 642 ALA A O 1
ATOM 4940 N N . GLY A 1 643 ? 3.695 3.338 1.276 1.00 96.06 643 GLY A N 1
ATOM 4941 C CA . GLY A 1 643 ? 2.583 2.751 2.018 1.00 96.06 643 GLY A CA 1
ATOM 4942 C C . GLY A 1 643 ? 2.470 3.294 3.444 1.00 96.06 643 GLY A C 1
ATOM 4943 O O . GLY A 1 643 ? 1.356 3.586 3.892 1.00 96.06 643 GLY A O 1
ATOM 4944 N N . HIS A 1 644 ? 3.595 3.522 4.128 1.00 95.06 644 HIS A N 1
ATOM 4945 C CA . HIS A 1 644 ? 3.626 4.215 5.421 1.00 95.06 644 HIS A CA 1
ATOM 4946 C C . HIS A 1 644 ? 3.177 5.678 5.311 1.00 95.06 644 HIS A C 1
ATOM 4948 O O . HIS A 1 644 ? 2.386 6.136 6.138 1.00 95.06 644 HIS A O 1
ATOM 4954 N N . ALA A 1 645 ? 3.580 6.388 4.249 1.00 93.62 645 ALA A N 1
ATOM 4955 C CA . ALA A 1 645 ? 3.075 7.735 3.954 1.00 93.62 645 ALA A CA 1
ATOM 4956 C C . ALA A 1 645 ? 1.549 7.758 3.718 1.00 93.62 645 ALA A C 1
ATOM 4958 O O . ALA A 1 645 ? 0.884 8.762 3.965 1.00 93.62 645 ALA A O 1
ATOM 4959 N N . LEU A 1 646 ? 0.975 6.638 3.268 1.00 93.19 646 LEU A N 1
ATOM 4960 C CA . LEU A 1 646 ? -0.470 6.420 3.120 1.00 93.19 646 LEU A CA 1
ATOM 4961 C C . LEU A 1 646 ? -1.143 5.893 4.409 1.00 93.19 646 LEU A C 1
ATOM 4963 O O . LEU A 1 646 ? -2.291 5.449 4.378 1.00 93.19 646 LEU A O 1
ATOM 4967 N N . GLY A 1 647 ? -0.448 5.924 5.550 1.00 89.94 647 GLY A N 1
ATOM 4968 C CA . GLY A 1 647 ? -1.001 5.565 6.859 1.00 89.94 647 GLY A CA 1
ATOM 4969 C C . GLY A 1 647 ? -1.083 4.061 7.143 1.00 89.94 647 GLY A C 1
ATOM 4970 O O . GLY A 1 647 ? -1.869 3.643 8.002 1.00 89.94 647 GLY A O 1
ATOM 4971 N N . ASN A 1 648 ? -0.311 3.229 6.435 1.00 92.94 648 ASN A N 1
ATOM 4972 C CA . ASN A 1 648 ? -0.248 1.794 6.719 1.00 92.94 648 ASN A CA 1
ATOM 4973 C C . ASN A 1 648 ? 0.839 1.455 7.749 1.00 92.94 648 ASN A C 1
ATOM 4975 O O . ASN A 1 648 ? 1.950 1.970 7.643 1.00 92.94 648 ASN A O 1
ATOM 4979 N N . PRO A 1 649 ? 0.565 0.559 8.714 1.00 91.62 649 PRO A N 1
ATOM 4980 C CA . PRO A 1 649 ? 1.602 -0.105 9.494 1.00 91.62 649 PRO A CA 1
ATOM 4981 C C . PRO A 1 649 ? 2.238 -1.243 8.678 1.00 91.62 649 PRO A C 1
ATOM 4983 O O . PRO A 1 649 ? 1.827 -1.530 7.550 1.00 91.62 649 PRO A O 1
ATOM 4986 N N . HIS A 1 650 ? 3.206 -1.940 9.275 1.00 92.19 650 HIS A N 1
ATOM 4987 C CA . HIS A 1 650 ? 3.593 -3.255 8.772 1.00 92.19 650 HIS A CA 1
ATOM 4988 C C . HIS A 1 650 ? 2.402 -4.214 8.827 1.00 92.19 650 HIS A C 1
ATOM 4990 O O . HIS A 1 650 ? 1.676 -4.268 9.821 1.00 92.19 650 HIS A O 1
ATOM 4996 N N . TRP A 1 651 ? 2.236 -5.007 7.771 1.00 93.50 651 TRP A N 1
ATOM 4997 C CA . TRP A 1 651 ? 1.256 -6.090 7.739 1.00 93.50 651 TRP A CA 1
ATOM 4998 C C . TRP A 1 651 ? 1.966 -7.449 7.767 1.00 93.50 651 TRP A C 1
ATOM 5000 O O . TRP A 1 651 ? 3.108 -7.544 7.320 1.00 93.50 651 TRP A O 1
ATOM 5010 N N . PRO A 1 652 ? 1.313 -8.530 8.235 1.00 91.56 652 PRO A N 1
ATOM 5011 C CA . PRO A 1 652 ? 1.954 -9.847 8.323 1.00 91.56 652 PRO A CA 1
ATOM 5012 C C . PRO A 1 652 ? 2.413 -10.427 6.975 1.00 91.56 652 PRO A C 1
ATOM 5014 O O . PRO A 1 652 ? 3.306 -11.269 6.929 1.00 91.56 652 PRO A O 1
ATOM 5017 N N . THR A 1 653 ? 1.783 -10.004 5.875 1.00 93.69 653 THR A N 1
ATOM 5018 C CA . THR A 1 653 ? 2.066 -10.471 4.509 1.00 93.69 653 THR A CA 1
ATOM 5019 C C . THR A 1 653 ? 1.864 -9.335 3.505 1.00 93.69 653 THR A C 1
ATOM 5021 O O . THR A 1 653 ? 1.201 -8.350 3.831 1.00 93.69 653 THR A O 1
ATOM 5024 N N . GLY A 1 654 ? 2.332 -9.503 2.266 1.00 95.69 654 GLY A N 1
ATOM 5025 C CA . GLY A 1 654 ? 2.104 -8.545 1.182 1.00 95.69 654 GLY A CA 1
ATOM 5026 C C . GLY A 1 654 ? 3.178 -7.460 1.092 1.00 95.69 654 GLY A C 1
ATOM 5027 O O . GLY A 1 654 ? 4.296 -7.637 1.588 1.00 95.69 654 GLY A O 1
ATOM 5028 N N . ILE A 1 655 ? 2.854 -6.338 0.444 1.00 96.00 655 ILE A N 1
ATOM 5029 C CA . ILE A 1 655 ? 3.809 -5.256 0.150 1.00 96.00 655 ILE A CA 1
ATOM 5030 C C . ILE A 1 655 ? 4.352 -4.571 1.412 1.00 96.00 655 ILE A C 1
ATOM 5032 O O . ILE A 1 655 ? 5.545 -4.287 1.488 1.00 96.00 655 ILE A O 1
ATOM 5036 N N . MET A 1 656 ? 3.527 -4.443 2.456 1.00 95.88 656 MET A N 1
ATOM 5037 C CA . MET A 1 656 ? 3.935 -3.927 3.773 1.00 95.88 656 MET A CA 1
ATOM 5038 C C . MET A 1 656 ? 4.725 -4.953 4.613 1.00 95.88 656 MET A C 1
ATOM 5040 O O . MET A 1 656 ? 4.840 -4.819 5.828 1.00 95.88 656 MET A O 1
ATOM 5044 N N . SER A 1 657 ? 5.251 -5.997 3.964 1.00 93.06 657 SER A N 1
ATOM 5045 C CA . SER A 1 657 ? 6.141 -7.016 4.526 1.00 93.06 657 SER A CA 1
ATOM 5046 C C . SER A 1 657 ? 7.308 -7.266 3.551 1.00 93.06 657 SER A C 1
ATOM 5048 O O . SER A 1 657 ? 7.886 -6.318 3.038 1.00 93.06 657 SER A O 1
ATOM 5050 N N . ARG A 1 658 ? 7.662 -8.523 3.257 1.00 90.50 658 ARG A N 1
ATOM 5051 C CA . ARG A 1 658 ? 8.695 -8.928 2.280 1.00 90.50 658 ARG A CA 1
ATOM 5052 C C . ARG A 1 658 ? 8.120 -9.414 0.943 1.00 90.50 658 ARG A C 1
ATOM 5054 O O . ARG A 1 658 ? 8.819 -10.048 0.153 1.00 90.50 658 ARG A O 1
ATOM 5061 N N . GLY A 1 659 ? 6.840 -9.149 0.684 1.00 93.31 659 GLY A N 1
ATOM 5062 C CA . GLY A 1 659 ? 6.132 -9.635 -0.502 1.00 93.31 659 GLY A CA 1
ATOM 5063 C C . GLY A 1 659 ? 6.695 -9.144 -1.837 1.00 93.31 659 GLY A C 1
ATOM 5064 O O . GLY A 1 659 ? 6.562 -9.817 -2.857 1.00 93.31 659 GLY A O 1
ATOM 5065 N N . TYR A 1 660 ? 7.369 -7.993 -1.838 1.00 94.25 660 TYR A N 1
ATOM 5066 C CA . TYR A 1 660 ? 7.928 -7.363 -3.036 1.00 94.25 660 TYR A CA 1
ATOM 5067 C C . TYR A 1 660 ? 9.033 -8.159 -3.743 1.00 94.25 660 TYR A C 1
ATOM 5069 O O . TYR A 1 660 ? 9.321 -7.888 -4.905 1.00 94.25 660 TYR A O 1
ATOM 5077 N N . ASN A 1 661 ? 9.615 -9.187 -3.120 1.00 94.50 661 ASN A N 1
ATOM 5078 C CA . ASN A 1 661 ? 10.625 -10.034 -3.774 1.00 94.50 661 ASN A CA 1
ATOM 5079 C C . ASN A 1 661 ? 10.083 -10.796 -5.000 1.00 94.50 661 ASN A C 1
ATOM 5081 O O . ASN A 1 661 ? 10.854 -11.423 -5.726 1.00 94.50 661 ASN A O 1
ATOM 5085 N N . GLU A 1 662 ? 8.764 -10.789 -5.195 1.00 94.94 662 GLU A N 1
ATOM 5086 C CA . GLU A 1 662 ? 8.054 -11.398 -6.320 1.00 94.94 662 GLU A CA 1
ATOM 5087 C C . GLU A 1 662 ? 7.252 -10.358 -7.129 1.00 94.94 662 GLU A C 1
ATOM 5089 O O . GLU A 1 662 ? 6.330 -10.716 -7.858 1.00 94.94 662 GLU A O 1
ATOM 5094 N N . PHE A 1 663 ? 7.579 -9.063 -7.021 1.00 96.69 663 PHE A N 1
ATOM 5095 C CA . PHE A 1 663 ? 6.810 -7.974 -7.643 1.00 96.69 663 PHE A CA 1
ATOM 5096 C C . PHE A 1 663 ? 6.664 -8.116 -9.167 1.00 96.69 663 PHE A C 1
ATOM 5098 O O . PHE A 1 663 ? 5.612 -7.804 -9.729 1.00 96.69 663 PHE A O 1
ATOM 5105 N N . SER A 1 664 ? 7.684 -8.652 -9.847 1.00 96.25 664 SER A N 1
ATOM 5106 C CA . SER A 1 664 ? 7.646 -8.933 -11.290 1.00 96.25 664 SER A CA 1
ATOM 5107 C C . SER A 1 664 ? 6.479 -9.840 -11.690 1.00 96.25 664 SER A C 1
ATOM 5109 O O . SER A 1 664 ? 5.915 -9.678 -12.776 1.00 96.25 664 SER A O 1
ATOM 5111 N N . ARG A 1 665 ? 6.051 -10.756 -10.810 1.00 96.56 665 ARG A N 1
ATOM 5112 C CA . ARG A 1 665 ? 4.975 -11.715 -11.090 1.00 96.56 665 ARG A CA 1
ATOM 5113 C C . ARG A 1 665 ? 3.651 -11.035 -11.382 1.00 96.56 665 ARG A C 1
ATOM 5115 O O . ARG A 1 665 ? 2.849 -11.594 -12.122 1.00 96.56 665 ARG A O 1
ATOM 5122 N N . ILE A 1 666 ? 3.428 -9.824 -10.880 1.00 96.19 666 ILE A N 1
ATOM 5123 C CA . ILE A 1 666 ? 2.228 -9.039 -11.181 1.00 96.19 666 ILE A CA 1
ATOM 5124 C C . ILE A 1 666 ? 2.145 -8.720 -12.676 1.00 96.19 666 ILE A C 1
ATOM 5126 O O . ILE A 1 666 ? 1.072 -8.856 -13.264 1.00 96.19 666 ILE A O 1
ATOM 5130 N N . PHE A 1 667 ? 3.275 -8.398 -13.307 1.00 97.44 667 PHE A N 1
ATOM 5131 C CA . PHE A 1 667 ? 3.360 -7.932 -14.695 1.00 97.44 667 PHE A CA 1
ATOM 5132 C C . PHE A 1 667 ? 3.768 -9.022 -15.686 1.00 97.44 667 PHE A C 1
ATOM 5134 O O . PHE A 1 667 ? 3.483 -8.903 -16.875 1.00 97.44 667 PHE A O 1
ATOM 5141 N N . MET A 1 668 ? 4.393 -10.098 -15.209 1.00 97.19 668 MET A N 1
ATOM 5142 C CA . MET A 1 668 ? 4.989 -11.128 -16.054 1.00 97.19 668 MET A CA 1
ATOM 5143 C C . MET A 1 668 ? 4.217 -12.450 -16.022 1.00 97.19 668 MET A C 1
ATOM 5145 O O . MET A 1 668 ? 3.471 -12.752 -15.092 1.00 97.19 668 MET A O 1
ATOM 5149 N N . THR A 1 669 ? 4.401 -13.256 -17.071 1.00 96.81 669 THR A N 1
ATOM 5150 C CA . THR A 1 669 ? 3.869 -14.634 -17.167 1.00 96.81 669 THR A CA 1
ATOM 5151 C C . THR A 1 669 ? 4.929 -15.703 -16.895 1.00 96.81 669 THR A C 1
ATOM 5153 O O . THR A 1 669 ? 4.612 -16.889 -16.825 1.00 96.81 669 THR A O 1
ATOM 5156 N N . THR A 1 670 ? 6.173 -15.268 -16.734 1.00 96.06 670 THR A N 1
ATOM 5157 C CA . THR A 1 670 ? 7.382 -16.047 -16.468 1.00 96.06 670 THR A CA 1
ATOM 5158 C C . THR A 1 670 ? 8.274 -15.234 -15.536 1.00 96.06 670 THR A C 1
ATOM 5160 O O . THR A 1 670 ? 8.146 -14.013 -15.453 1.00 96.06 670 THR A O 1
ATOM 5163 N N . GLU A 1 671 ? 9.171 -15.904 -14.833 1.00 95.31 671 GLU A N 1
ATOM 5164 C CA . GLU A 1 671 ? 10.151 -15.281 -13.951 1.00 95.31 671 GLU A CA 1
ATOM 5165 C C . GLU A 1 671 ? 11.540 -15.830 -14.280 1.00 95.31 671 GLU A C 1
ATOM 5167 O O . GLU A 1 671 ? 11.696 -17.013 -14.601 1.00 95.31 671 GLU A O 1
ATOM 5172 N N . ALA A 1 672 ? 12.540 -14.954 -14.222 1.00 95.81 672 ALA A N 1
ATOM 5173 C CA . ALA A 1 672 ? 13.940 -15.301 -14.423 1.00 95.81 672 ALA A CA 1
ATOM 5174 C C . ALA A 1 672 ? 14.501 -16.128 -13.248 1.00 95.81 672 ALA A C 1
ATOM 5176 O O . ALA A 1 672 ? 13.828 -16.390 -12.247 1.00 95.81 672 ALA A O 1
ATOM 5177 N N . TYR A 1 673 ? 15.737 -16.611 -13.368 1.00 96.06 673 TYR A N 1
ATOM 5178 C CA . TYR A 1 673 ? 16.369 -17.410 -12.322 1.00 96.06 673 TYR A CA 1
ATOM 5179 C C . TYR A 1 673 ? 16.470 -16.635 -10.998 1.00 96.06 673 TYR A C 1
ATOM 5181 O O . TYR A 1 673 ? 17.004 -15.528 -10.943 1.00 96.06 673 TYR A O 1
ATOM 5189 N N . ARG A 1 674 ? 15.995 -17.247 -9.905 1.00 94.31 674 ARG A N 1
ATOM 5190 C CA . ARG A 1 674 ? 15.989 -16.668 -8.553 1.00 94.31 674 ARG A CA 1
ATOM 5191 C C . ARG A 1 674 ? 17.295 -17.004 -7.860 1.00 94.31 674 ARG A C 1
ATOM 5193 O O . ARG A 1 674 ? 17.412 -18.052 -7.212 1.00 94.31 674 ARG A O 1
ATOM 5200 N N . THR A 1 675 ? 18.291 -16.136 -7.995 1.00 93.81 675 THR A N 1
ATOM 5201 C CA . THR A 1 675 ? 19.613 -16.387 -7.418 1.00 93.81 675 THR A CA 1
ATOM 5202 C C . THR A 1 675 ? 19.569 -16.427 -5.896 1.00 93.81 675 THR A C 1
ATOM 5204 O O . THR A 1 675 ? 20.214 -17.298 -5.311 1.00 93.81 675 THR A O 1
ATOM 5207 N N . ARG A 1 676 ? 18.718 -15.608 -5.257 1.00 90.06 676 ARG A N 1
ATOM 5208 C CA . ARG A 1 676 ? 18.553 -15.584 -3.791 1.00 90.06 676 ARG A CA 1
ATOM 5209 C C . ARG A 1 676 ? 18.063 -16.913 -3.202 1.00 90.06 676 ARG A C 1
ATOM 5211 O O . ARG A 1 676 ? 18.336 -17.213 -2.044 1.00 90.06 676 ARG A O 1
ATOM 5218 N N . LEU A 1 677 ? 17.322 -17.701 -3.987 1.00 92.19 677 LEU A N 1
ATOM 5219 C CA . LEU A 1 677 ? 16.824 -19.031 -3.603 1.00 92.19 677 LEU A CA 1
ATOM 5220 C C . LEU A 1 677 ? 17.636 -20.167 -4.228 1.00 92.19 677 LEU A C 1
ATOM 5222 O O . LEU A 1 677 ? 17.410 -21.328 -3.891 1.00 92.19 677 LEU A O 1
ATOM 5226 N N . ASN A 1 678 ? 18.543 -19.841 -5.151 1.00 92.31 678 ASN A N 1
ATOM 5227 C CA . ASN A 1 678 ? 19.223 -20.787 -6.024 1.00 92.31 678 ASN A CA 1
ATOM 5228 C C . ASN A 1 678 ? 18.243 -21.759 -6.717 1.00 92.31 678 ASN A C 1
ATOM 5230 O O . ASN A 1 678 ? 18.411 -22.979 -6.667 1.00 92.31 678 ASN A O 1
ATOM 5234 N N . GLN A 1 679 ? 17.180 -21.211 -7.315 1.00 95.31 679 GLN A N 1
ATOM 5235 C CA . GLN A 1 679 ? 16.114 -21.981 -7.962 1.00 95.31 679 GLN A CA 1
ATOM 5236 C C . GLN A 1 679 ? 15.690 -21.344 -9.294 1.00 95.31 679 GLN A C 1
ATOM 5238 O O . GLN A 1 679 ? 15.681 -20.116 -9.405 1.00 95.31 679 GLN A O 1
ATOM 5243 N N . PRO A 1 680 ? 15.250 -22.143 -10.288 1.00 95.38 680 PRO A N 1
ATOM 5244 C CA . PRO A 1 680 ? 14.591 -21.611 -11.480 1.00 95.38 680 PRO A CA 1
ATOM 5245 C C . PRO A 1 680 ? 13.387 -20.740 -11.108 1.00 95.38 680 PRO A C 1
ATOM 5247 O O . PRO A 1 680 ? 12.704 -21.041 -10.126 1.00 95.38 680 PRO A O 1
ATOM 5250 N N . GLY A 1 681 ? 13.118 -19.685 -11.875 1.00 92.88 681 GLY A N 1
ATOM 5251 C CA . GLY A 1 681 ? 11.900 -18.890 -11.725 1.00 92.88 681 GLY A CA 1
ATOM 5252 C C . GLY A 1 681 ? 10.636 -19.670 -12.085 1.00 92.88 681 GLY A C 1
ATOM 5253 O O . GLY A 1 681 ? 10.687 -20.739 -12.709 1.00 92.88 681 GLY A O 1
ATOM 5254 N N . GLU A 1 682 ? 9.487 -19.141 -11.673 1.00 92.94 682 GLU A N 1
ATOM 5255 C CA . GLU A 1 682 ? 8.194 -19.701 -12.062 1.00 92.94 682 GLU A CA 1
ATOM 5256 C C . GLU A 1 682 ? 7.980 -19.613 -13.578 1.00 92.94 682 GLU A C 1
ATOM 5258 O O . GLU A 1 682 ? 8.041 -18.546 -14.189 1.00 92.94 682 GLU A O 1
ATOM 5263 N N . ARG A 1 683 ? 7.707 -20.763 -14.205 1.00 89.38 683 ARG A N 1
ATOM 5264 C CA . ARG A 1 683 ? 7.539 -20.856 -15.666 1.00 89.38 683 ARG A CA 1
ATOM 5265 C C . ARG A 1 683 ? 6.157 -20.449 -16.155 1.00 89.38 683 ARG A C 1
ATOM 5267 O O . ARG A 1 683 ? 6.010 -20.150 -17.333 1.00 89.38 683 ARG A O 1
ATOM 5274 N N . LEU A 1 684 ? 5.146 -20.518 -15.295 1.00 95.44 684 LEU A N 1
ATOM 5275 C CA . LEU A 1 684 ? 3.799 -20.059 -15.604 1.00 95.44 684 LEU A CA 1
ATOM 5276 C C . LEU A 1 684 ? 3.278 -19.248 -14.424 1.00 95.44 684 LEU A C 1
ATOM 5278 O O . LEU A 1 684 ? 3.019 -19.781 -13.344 1.00 95.44 684 LEU A O 1
ATOM 5282 N N . ILE A 1 685 ? 3.084 -17.962 -14.674 1.00 97.06 685 ILE A N 1
ATOM 5283 C CA . ILE A 1 685 ? 2.526 -17.017 -13.721 1.00 97.06 685 ILE A CA 1
ATOM 5284 C C . ILE A 1 685 ? 1.155 -16.578 -14.220 1.00 97.06 685 ILE A C 1
ATOM 5286 O O . ILE A 1 685 ? 0.980 -16.128 -15.353 1.00 97.06 685 ILE A O 1
ATOM 5290 N N . THR A 1 686 ? 0.165 -16.736 -13.353 1.00 95.44 686 THR A N 1
ATOM 5291 C CA . THR A 1 686 ? -1.251 -16.470 -13.601 1.00 95.44 686 THR A CA 1
ATOM 5292 C C . THR A 1 686 ? -1.858 -15.813 -12.363 1.00 95.44 686 THR A C 1
ATOM 5294 O O . THR A 1 686 ? -1.245 -15.862 -11.297 1.00 95.44 686 THR A O 1
ATOM 5297 N N . PRO A 1 687 ? -3.099 -15.305 -12.439 1.00 92.62 687 PRO A N 1
ATOM 5298 C CA . PRO A 1 687 ? -3.823 -14.839 -11.256 1.00 92.62 687 PRO A CA 1
ATOM 5299 C C . PRO A 1 687 ? -3.972 -15.859 -10.111 1.00 92.62 687 PRO A C 1
ATOM 5301 O O . PRO A 1 687 ? -4.447 -15.499 -9.046 1.00 92.62 687 PRO A O 1
ATOM 5304 N N . ALA A 1 688 ? -3.637 -17.139 -10.318 1.00 90.75 688 ALA A N 1
ATOM 5305 C CA . ALA A 1 688 ? -3.677 -18.164 -9.272 1.00 90.75 688 ALA A CA 1
ATOM 5306 C C . ALA A 1 688 ? -2.378 -18.264 -8.442 1.00 90.75 688 ALA A C 1
ATOM 5308 O O . ALA A 1 688 ? -2.325 -19.018 -7.464 1.00 90.75 688 ALA A O 1
ATOM 5309 N N . ASN A 1 689 ? -1.295 -17.600 -8.860 1.00 93.88 689 ASN A N 1
ATOM 5310 C CA . ASN A 1 689 ? -0.004 -17.661 -8.169 1.00 93.88 689 ASN A CA 1
ATOM 5311 C C . ASN A 1 689 ? 0.821 -16.365 -8.192 1.00 93.88 689 ASN A C 1
ATOM 5313 O O . ASN A 1 689 ? 1.894 -16.352 -7.590 1.00 93.88 689 ASN A O 1
ATOM 5317 N N . ASP A 1 690 ? 0.362 -15.305 -8.855 1.00 93.25 690 ASP A N 1
ATOM 5318 C CA . ASP A 1 690 ? 1.083 -14.032 -8.953 1.00 93.25 690 ASP A CA 1
ATOM 5319 C C . ASP A 1 690 ? 1.006 -13.164 -7.689 1.00 93.25 690 ASP A C 1
ATOM 5321 O O . ASP A 1 690 ? 1.884 -12.330 -7.494 1.00 93.25 690 ASP A O 1
ATOM 5325 N N . ASP A 1 691 ? 0.017 -13.394 -6.823 1.00 90.88 691 ASP A N 1
ATOM 5326 C CA . ASP A 1 691 ? -0.260 -12.612 -5.612 1.00 90.88 691 ASP A CA 1
ATOM 5327 C C . ASP A 1 691 ? -0.081 -13.405 -4.305 1.00 90.88 691 ASP A C 1
ATOM 5329 O O . ASP A 1 691 ? -0.528 -12.982 -3.246 1.00 90.88 691 ASP A O 1
ATOM 5333 N N . ARG A 1 692 ? 0.595 -14.564 -4.348 1.00 90.50 692 ARG A N 1
ATOM 5334 C CA . ARG A 1 692 ? 0.801 -15.403 -3.149 1.00 90.50 692 ARG A CA 1
ATOM 5335 C C . ARG A 1 692 ? 1.584 -14.691 -2.049 1.00 90.50 692 ARG A C 1
ATOM 5337 O O . ARG A 1 692 ? 1.272 -14.855 -0.875 1.00 90.50 692 ARG A O 1
ATOM 5344 N N . ASN A 1 693 ? 2.630 -13.970 -2.447 1.00 92.69 693 ASN A N 1
ATOM 5345 C CA . ASN A 1 693 ? 3.474 -13.195 -1.540 1.00 92.69 693 ASN A CA 1
ATOM 5346 C C . ASN A 1 693 ? 3.393 -11.694 -1.838 1.00 92.69 693 ASN A C 1
ATOM 5348 O O . ASN A 1 693 ? 3.468 -10.890 -0.912 1.00 92.69 693 ASN A O 1
ATOM 5352 N N . CYS A 1 694 ? 3.266 -11.314 -3.116 1.00 95.62 694 CYS A N 1
ATOM 5353 C CA . CYS A 1 694 ? 3.173 -9.924 -3.548 1.00 95.62 694 CYS A CA 1
ATOM 5354 C C . CYS A 1 694 ? 1.708 -9.501 -3.714 1.00 95.62 694 CYS A C 1
ATOM 5356 O O . CYS A 1 694 ? 1.135 -9.614 -4.793 1.00 95.62 694 CYS A O 1
ATOM 5358 N N . HIS A 1 695 ? 1.103 -9.005 -2.640 1.00 96.50 695 HIS A N 1
ATOM 5359 C CA . HIS A 1 695 ? -0.288 -8.548 -2.622 1.00 96.50 695 HIS A CA 1
ATOM 5360 C C . HIS A 1 695 ? -0.480 -7.352 -1.695 1.00 96.50 695 HIS A C 1
ATOM 5362 O O . HIS A 1 695 ? 0.400 -7.022 -0.896 1.00 96.50 695 HIS A O 1
ATOM 5368 N N . LEU A 1 696 ? -1.645 -6.708 -1.783 1.00 96.38 696 LEU A N 1
ATOM 5369 C CA . LEU A 1 696 ? -2.111 -5.829 -0.709 1.00 96.38 696 LEU A CA 1
ATOM 5370 C C . LEU A 1 696 ? -2.685 -6.691 0.410 1.00 96.38 696 LEU A C 1
ATOM 5372 O O . LEU A 1 696 ? -3.502 -7.579 0.162 1.00 96.38 696 LEU A O 1
ATOM 5376 N N . HIS A 1 697 ? -2.287 -6.441 1.654 1.00 95.62 697 HIS A N 1
ATOM 5377 C CA . HIS A 1 697 ? -2.899 -7.162 2.765 1.00 95.62 697 HIS A CA 1
ATOM 5378 C C . HIS A 1 697 ? -4.402 -6.829 2.849 1.00 95.62 697 HIS A C 1
ATOM 5380 O O . HIS A 1 697 ? -4.824 -5.721 2.517 1.00 95.62 697 HIS A O 1
ATOM 5386 N N . ARG A 1 698 ? -5.252 -7.747 3.333 1.00 92.06 698 ARG A N 1
ATOM 5387 C CA . ARG A 1 698 ? -6.703 -7.477 3.400 1.00 92.06 698 ARG A CA 1
ATOM 5388 C C . ARG A 1 698 ? -7.024 -6.243 4.256 1.00 92.06 698 ARG A C 1
ATOM 5390 O O . ARG A 1 698 ? -7.871 -5.445 3.864 1.00 92.06 698 ARG A O 1
ATOM 5397 N N . ALA A 1 699 ? -6.321 -6.059 5.375 1.00 92.62 699 ALA A N 1
ATOM 5398 C CA . ALA A 1 699 ? -6.473 -4.880 6.234 1.00 92.62 699 ALA A CA 1
ATOM 5399 C C . ALA A 1 699 ? -6.037 -3.580 5.532 1.00 92.62 699 ALA A C 1
ATOM 5401 O O . ALA A 1 699 ? -6.749 -2.578 5.604 1.00 92.62 699 ALA A O 1
ATOM 5402 N N . GLU A 1 700 ? -4.943 -3.624 4.763 1.00 94.62 700 GLU A N 1
ATOM 5403 C CA . GLU A 1 700 ? -4.507 -2.522 3.896 1.00 94.62 700 GLU A CA 1
ATOM 5404 C C . GLU A 1 700 ? -5.596 -2.148 2.891 1.00 94.62 700 GLU A C 1
ATOM 5406 O O . GLU A 1 700 ? -5.992 -0.990 2.805 1.00 94.62 700 GLU A O 1
ATOM 5411 N N . ALA A 1 701 ? -6.147 -3.135 2.178 1.00 93.44 701 ALA A N 1
ATOM 5412 C CA . ALA A 1 701 ? -7.211 -2.917 1.206 1.00 93.44 701 ALA A CA 1
ATOM 5413 C C . ALA A 1 701 ? -8.483 -2.341 1.860 1.00 93.44 701 ALA A C 1
ATOM 5415 O O . ALA A 1 701 ? -9.146 -1.469 1.289 1.00 93.44 701 ALA A O 1
ATOM 5416 N N . CYS A 1 702 ? -8.817 -2.784 3.077 1.00 90.62 702 CYS A N 1
ATOM 5417 C CA . CYS A 1 702 ? -9.930 -2.239 3.851 1.00 90.62 702 CYS A CA 1
ATOM 5418 C C . CYS A 1 702 ? -9.714 -0.764 4.211 1.00 90.62 702 CYS A C 1
ATOM 5420 O O . CYS A 1 702 ? -10.630 0.034 4.003 1.00 90.62 702 CYS A O 1
ATOM 5422 N N . ARG A 1 703 ? -8.519 -0.374 4.675 1.00 91.69 703 ARG A N 1
ATOM 5423 C CA . ARG A 1 703 ? -8.181 1.035 4.950 1.00 91.69 703 ARG A CA 1
ATOM 5424 C C . ARG A 1 703 ? -8.132 1.868 3.667 1.00 91.69 703 ARG A C 1
ATOM 5426 O O . ARG A 1 703 ? -8.741 2.933 3.598 1.00 91.69 703 ARG A O 1
ATOM 5433 N N . ALA A 1 704 ? -7.502 1.349 2.615 1.00 92.31 704 ALA A N 1
ATOM 5434 C CA . ALA A 1 704 ? -7.364 2.003 1.317 1.00 92.31 704 ALA A CA 1
ATOM 5435 C C . ALA A 1 704 ? -8.714 2.369 0.686 1.00 92.31 704 ALA A C 1
ATOM 5437 O O . ALA A 1 704 ? -8.832 3.400 0.030 1.00 92.31 704 ALA A O 1
ATOM 5438 N N . ARG A 1 705 ? -9.772 1.581 0.920 1.00 89.06 705 ARG A N 1
ATOM 5439 C CA . ARG A 1 705 ? -11.129 1.934 0.475 1.00 89.06 705 ARG A CA 1
ATOM 5440 C C . ARG A 1 705 ? -11.602 3.290 1.019 1.00 89.06 705 ARG A C 1
ATOM 5442 O O . ARG A 1 705 ? -12.328 3.994 0.319 1.00 89.06 705 ARG A O 1
ATOM 5449 N N . TRP A 1 706 ? -11.225 3.627 2.248 1.00 89.31 706 TRP A N 1
ATOM 5450 C CA . TRP A 1 706 ? -11.642 4.846 2.949 1.00 89.31 706 TRP A CA 1
ATOM 5451 C C . TRP A 1 706 ? -10.610 5.971 2.867 1.00 89.31 706 TRP A C 1
ATOM 5453 O O . TRP A 1 706 ? -10.863 7.073 3.350 1.00 89.31 706 TRP A O 1
ATOM 5463 N N . HIS A 1 707 ? -9.465 5.711 2.240 1.00 92.44 707 HIS A N 1
ATOM 5464 C CA . HIS A 1 707 ? -8.388 6.677 2.114 1.00 92.44 707 HIS A CA 1
ATOM 5465 C C . HIS A 1 707 ? -8.720 7.723 1.036 1.00 92.44 707 HIS A C 1
ATOM 5467 O O . HIS A 1 707 ? -9.103 7.345 -0.077 1.00 92.44 707 HIS A O 1
ATOM 5473 N N . PRO A 1 708 ? -8.545 9.032 1.301 1.00 90.62 708 PRO A N 1
ATOM 5474 C CA . PRO A 1 708 ? -8.911 10.089 0.354 1.00 90.62 708 PRO A CA 1
ATOM 5475 C C . PRO A 1 708 ? -8.188 9.960 -0.991 1.00 90.62 708 PRO A C 1
ATOM 5477 O O . PRO A 1 708 ? -8.824 10.085 -2.033 1.00 90.62 708 PRO A O 1
ATOM 5480 N N . ASN A 1 709 ? -6.895 9.616 -0.991 1.00 91.75 709 ASN A N 1
ATOM 5481 C CA . ASN A 1 709 ? -6.114 9.416 -2.220 1.00 91.75 709 ASN A CA 1
ATOM 5482 C C . ASN A 1 709 ? -6.592 8.240 -3.096 1.00 91.75 709 ASN A C 1
ATOM 5484 O O . ASN A 1 709 ? -6.226 8.189 -4.262 1.00 91.75 709 ASN A O 1
ATOM 5488 N N . LEU A 1 710 ? -7.382 7.298 -2.565 1.00 92.50 710 LEU A N 1
ATOM 5489 C CA . LEU A 1 710 ? -7.834 6.081 -3.265 1.00 92.50 710 LEU A CA 1
ATOM 5490 C C . LEU A 1 710 ? -9.365 6.031 -3.438 1.00 92.50 710 LEU A C 1
ATOM 5492 O O . LEU A 1 710 ? -9.947 4.981 -3.746 1.00 92.50 710 LEU A O 1
ATOM 5496 N N . ARG A 1 711 ? -10.041 7.160 -3.212 1.00 87.38 711 ARG A N 1
ATOM 5497 C CA . ARG A 1 711 ? -11.500 7.267 -3.267 1.00 87.38 711 ARG A CA 1
ATOM 5498 C C . ARG A 1 711 ? -12.019 7.191 -4.708 1.00 87.38 711 ARG A C 1
ATOM 5500 O O . ARG A 1 711 ? -11.411 7.738 -5.622 1.00 87.38 711 ARG A O 1
ATOM 5507 N N . LEU A 1 712 ? -13.172 6.546 -4.900 1.00 88.06 712 LEU A N 1
ATOM 5508 C CA . LEU A 1 712 ? -13.902 6.518 -6.171 1.00 88.06 712 LEU A CA 1
ATOM 5509 C C . LEU A 1 712 ? -15.158 7.404 -6.119 1.00 88.06 712 LEU A C 1
ATOM 5511 O O . LEU A 1 712 ? -15.704 7.652 -5.035 1.00 88.06 712 LEU A O 1
ATOM 5515 N N . PRO A 1 713 ? -15.686 7.829 -7.284 1.00 82.44 713 PRO A N 1
ATOM 5516 C CA . PRO A 1 713 ? -16.982 8.488 -7.350 1.00 82.44 713 PRO A CA 1
ATOM 5517 C C . PRO A 1 713 ? -18.077 7.594 -6.763 1.00 82.44 713 PRO A C 1
ATOM 5519 O O . PRO A 1 713 ? -18.188 6.419 -7.110 1.00 82.44 713 PRO A O 1
ATOM 5522 N N . GLY A 1 714 ? -18.913 8.163 -5.893 1.00 75.88 714 GLY A N 1
ATOM 5523 C CA . GLY A 1 714 ? -20.063 7.465 -5.311 1.00 75.88 714 GLY A CA 1
ATOM 5524 C C . GLY A 1 714 ? -19.771 6.624 -4.064 1.00 75.88 714 GLY A C 1
ATOM 5525 O O . GLY A 1 714 ? -20.679 5.953 -3.575 1.00 75.88 714 GLY A O 1
ATOM 5526 N N . ASP A 1 715 ? -18.553 6.662 -3.515 1.00 80.31 715 ASP A N 1
ATOM 5527 C CA . ASP A 1 715 ? -18.288 6.039 -2.215 1.00 80.31 715 ASP A CA 1
ATOM 5528 C C . ASP A 1 715 ? -19.094 6.694 -1.090 1.00 80.31 715 ASP A C 1
ATOM 5530 O O . ASP A 1 715 ? -19.132 7.922 -0.972 1.00 80.31 715 ASP A O 1
ATOM 5534 N N . ALA A 1 716 ? -19.692 5.862 -0.237 1.00 70.25 716 ALA A N 1
ATOM 5535 C CA . ALA A 1 716 ? -20.451 6.266 0.942 1.00 70.25 716 ALA A CA 1
ATOM 5536 C C . ALA A 1 716 ? -19.838 5.670 2.228 1.00 70.25 716 ALA A C 1
ATOM 5538 O O . ALA A 1 716 ? -19.383 4.526 2.160 1.00 70.25 716 ALA A O 1
ATOM 5539 N N . PRO A 1 717 ? -19.908 6.374 3.383 1.00 67.62 717 PRO A N 1
ATOM 5540 C CA . PRO A 1 717 ? -20.376 7.755 3.523 1.00 67.62 717 PRO A CA 1
ATOM 5541 C C . PRO A 1 717 ? -19.507 8.788 2.789 1.00 67.62 717 PRO A C 1
ATOM 5543 O O . PRO A 1 717 ? -18.309 8.606 2.541 1.00 67.62 717 PRO A O 1
ATOM 5546 N N . ALA A 1 718 ? -20.161 9.875 2.383 1.00 70.62 718 ALA A N 1
ATOM 5547 C CA . ALA A 1 718 ? -19.479 11.069 1.909 1.00 70.62 718 ALA A CA 1
ATOM 5548 C C . ALA A 1 718 ? -18.794 11.761 3.098 1.00 70.62 718 ALA A C 1
ATOM 5550 O O . ALA A 1 718 ? -19.379 11.773 4.183 1.00 70.62 718 ALA A O 1
ATOM 5551 N N . PRO A 1 719 ? -17.585 12.322 2.923 1.00 82.88 719 PRO A N 1
ATOM 5552 C CA . PRO A 1 719 ? -17.026 13.211 3.930 1.00 82.88 719 PRO A CA 1
ATOM 5553 C C . PRO A 1 719 ? -17.944 14.438 4.088 1.00 82.88 719 PRO A C 1
ATOM 5555 O O . PRO A 1 719 ? -18.734 14.734 3.180 1.00 82.88 719 PRO A O 1
ATOM 5558 N N . PRO A 1 720 ? -17.841 15.176 5.206 1.00 84.81 720 PRO A N 1
ATOM 5559 C CA . PRO A 1 720 ? -18.532 16.448 5.365 1.00 84.81 720 PRO A CA 1
ATOM 5560 C C . PRO A 1 720 ? -18.239 17.394 4.196 1.00 84.81 720 PRO A C 1
ATOM 5562 O O . PRO A 1 720 ? -17.135 17.403 3.648 1.00 84.81 720 PRO A O 1
ATOM 5565 N N . ALA A 1 721 ? -19.226 18.209 3.819 1.00 84.56 721 ALA A N 1
ATOM 5566 C CA . ALA A 1 721 ? -19.024 19.232 2.802 1.00 84.56 721 ALA A CA 1
ATOM 5567 C C . ALA A 1 721 ? -17.974 20.247 3.282 1.00 84.56 721 ALA A C 1
ATOM 5569 O O . ALA A 1 721 ? -18.102 20.808 4.369 1.00 84.56 721 ALA A O 1
ATOM 5570 N N . LEU A 1 722 ? -16.959 20.486 2.452 1.00 86.75 722 LEU A N 1
ATOM 5571 C CA . LEU A 1 722 ? -15.883 21.434 2.720 1.00 86.75 722 LEU A CA 1
ATOM 5572 C C . LEU A 1 722 ? -16.017 22.645 1.790 1.00 86.75 722 LEU A C 1
ATOM 5574 O O . LEU A 1 722 ? -15.873 22.523 0.574 1.00 86.75 722 LEU A O 1
ATOM 5578 N N . ASP A 1 723 ? -16.259 23.818 2.370 1.00 87.62 723 ASP A N 1
ATOM 5579 C CA . ASP A 1 723 ? -16.125 25.112 1.707 1.00 87.62 723 ASP A CA 1
ATOM 5580 C C . ASP A 1 723 ? -14.850 25.799 2.226 1.00 87.62 723 ASP A C 1
ATOM 5582 O O . ASP A 1 723 ? -14.881 26.429 3.287 1.00 87.62 723 ASP A O 1
ATOM 5586 N N . PRO A 1 724 ? -13.718 25.717 1.500 1.00 84.12 724 PRO A N 1
ATOM 5587 C CA . PRO A 1 724 ? -12.440 26.251 1.972 1.00 84.12 724 PRO A CA 1
ATOM 5588 C C . PRO A 1 724 ? -12.439 27.785 2.095 1.00 84.12 724 PRO A C 1
ATOM 5590 O O . PRO A 1 724 ? -11.483 28.363 2.618 1.00 84.12 724 PRO A O 1
ATOM 5593 N N . SER A 1 725 ? -13.475 28.479 1.604 1.00 85.62 725 SER A N 1
ATOM 5594 C CA . SER A 1 725 ? -13.632 29.926 1.779 1.00 85.62 725 SER A CA 1
ATOM 5595 C C . SER A 1 725 ? -14.194 30.317 3.151 1.00 85.62 725 SER A C 1
ATOM 5597 O O . SER A 1 725 ? -14.028 31.468 3.556 1.00 85.62 725 SER A O 1
ATOM 5599 N N . LYS A 1 726 ? -14.810 29.377 3.882 1.00 88.62 726 LYS A N 1
ATOM 5600 C CA . LYS A 1 726 ? -15.446 29.610 5.184 1.00 88.62 726 LYS A CA 1
ATOM 5601 C C . LYS A 1 726 ? -14.662 28.936 6.302 1.00 88.62 726 LYS A C 1
ATOM 5603 O O . LYS A 1 726 ? -14.576 27.714 6.351 1.00 88.62 726 LYS A O 1
ATOM 5608 N N . GLU A 1 727 ? -14.177 29.737 7.242 1.00 87.50 727 GLU A N 1
ATOM 5609 C CA . GLU A 1 727 ? -13.394 29.269 8.391 1.00 87.50 727 GLU A CA 1
ATOM 5610 C C . GLU A 1 727 ? -14.132 28.201 9.219 1.00 87.50 727 GLU A C 1
ATOM 5612 O O . GLU A 1 727 ? -13.581 27.145 9.503 1.00 87.50 727 GLU A O 1
ATOM 5617 N N . GLU A 1 728 ? -15.420 28.408 9.509 1.00 87.19 728 GLU A N 1
ATOM 5618 C CA . GLU A 1 728 ? -16.247 27.438 10.247 1.00 87.19 728 GLU A CA 1
ATOM 5619 C C . GLU A 1 728 ? -16.354 26.080 9.531 1.00 87.19 728 GLU A C 1
ATOM 5621 O O . GLU A 1 728 ? -16.362 25.031 10.175 1.00 87.19 728 GLU A O 1
ATOM 5626 N N . SER A 1 729 ? -16.402 26.080 8.191 1.00 89.25 729 SER A N 1
ATOM 5627 C CA . SER A 1 729 ? -16.445 24.842 7.402 1.00 89.25 729 SER A CA 1
ATOM 5628 C C . SER A 1 729 ? -15.118 24.093 7.466 1.00 89.25 729 SER A C 1
ATOM 5630 O O . SER A 1 729 ? -15.130 22.864 7.530 1.00 89.25 729 SER A O 1
ATOM 5632 N N . VAL A 1 730 ? -13.995 24.817 7.465 1.00 87.06 730 VAL A N 1
ATOM 5633 C CA . VAL A 1 730 ? -12.658 24.237 7.638 1.00 87.06 730 VAL A CA 1
ATOM 5634 C C . VAL A 1 730 ? -12.527 23.642 9.039 1.00 87.06 730 VAL A C 1
ATOM 5636 O O . VAL A 1 730 ? -12.200 22.468 9.156 1.00 87.06 730 VAL A O 1
ATOM 5639 N N . GLN A 1 731 ? -12.886 24.385 10.089 1.00 84.56 731 GLN A N 1
ATOM 5640 C CA . GLN A 1 731 ? -12.806 23.916 11.479 1.00 84.56 731 GLN A CA 1
ATOM 5641 C C . GLN A 1 731 ? -13.679 22.681 11.740 1.00 84.56 731 GLN A C 1
ATOM 5643 O O . GLN A 1 731 ? -13.239 21.729 12.386 1.00 84.56 731 GLN A O 1
ATOM 5648 N N . ALA A 1 732 ? -14.907 22.654 11.209 1.00 84.06 732 ALA A N 1
ATOM 5649 C CA . ALA A 1 732 ? -15.782 21.487 11.315 1.00 84.06 732 ALA A CA 1
ATOM 5650 C C . ALA A 1 732 ? -15.185 20.255 10.612 1.00 84.06 732 ALA A C 1
ATOM 5652 O O . ALA A 1 732 ? -15.245 19.144 11.143 1.00 84.06 732 ALA A O 1
ATOM 5653 N N . TYR A 1 733 ? -14.577 20.451 9.439 1.00 87.94 733 TYR A N 1
ATOM 5654 C CA . TYR A 1 733 ? -13.917 19.388 8.688 1.00 87.94 733 TYR A CA 1
ATOM 5655 C C . TYR A 1 733 ? -12.645 18.883 9.393 1.00 87.94 733 TYR A C 1
ATOM 5657 O O . TYR A 1 733 ? -12.466 17.673 9.523 1.00 87.94 733 TYR A O 1
ATOM 5665 N N . GLU A 1 734 ? -11.793 19.775 9.909 1.00 85.88 734 GLU A N 1
ATOM 5666 C CA . GLU A 1 734 ? -10.598 19.423 10.694 1.00 85.88 734 GLU A CA 1
ATOM 5667 C C . GLU A 1 734 ? -10.960 18.632 11.958 1.00 85.88 734 GLU A C 1
ATOM 5669 O O . GLU A 1 734 ? -10.330 17.616 12.270 1.00 85.88 734 GLU A O 1
ATOM 5674 N N . ARG A 1 735 ? -12.024 19.046 12.659 1.00 81.31 735 ARG A N 1
ATOM 5675 C CA . ARG A 1 735 ? -12.567 18.294 13.794 1.00 81.31 735 ARG A CA 1
ATOM 5676 C C . ARG A 1 735 ? -13.010 16.899 13.356 1.00 81.31 735 ARG A C 1
ATOM 5678 O O . ARG A 1 735 ? -12.569 15.919 13.940 1.00 81.31 735 ARG A O 1
ATOM 5685 N N . TRP A 1 736 ? -13.819 16.777 12.304 1.00 86.12 736 TRP A N 1
ATOM 5686 C CA . TRP A 1 736 ? -14.260 15.467 11.804 1.00 86.12 736 TRP A CA 1
ATOM 5687 C C . TRP A 1 736 ? -13.089 14.548 11.416 1.00 86.12 736 TRP A C 1
ATOM 5689 O O . TRP A 1 736 ? -13.116 13.356 11.727 1.00 86.12 736 TRP A O 1
ATOM 5699 N N . CYS A 1 737 ? -12.037 15.099 10.802 1.00 86.19 737 CYS A N 1
ATOM 5700 C CA . CYS A 1 737 ? -10.838 14.355 10.411 1.00 86.19 737 CYS A CA 1
ATOM 5701 C C . CYS A 1 737 ? -10.018 13.830 11.592 1.00 86.19 737 CYS A C 1
ATOM 5703 O O . CYS A 1 737 ? -9.191 12.957 11.376 1.00 86.19 737 CYS A O 1
ATOM 5705 N N . SER A 1 738 ? -10.187 14.372 12.800 1.00 82.00 738 SER A N 1
ATOM 5706 C CA . SER A 1 738 ? -9.317 14.092 13.951 1.00 82.00 738 SER A CA 1
ATOM 5707 C C . SER A 1 738 ? -10.006 13.342 15.093 1.00 82.00 738 SER A C 1
ATOM 5709 O O . SER A 1 738 ? -9.361 13.044 16.095 1.00 82.00 738 SER A O 1
ATOM 5711 N N . LEU A 1 739 ? -11.298 13.020 14.964 1.00 79.75 739 LEU A N 1
ATOM 5712 C CA . LEU A 1 739 ? -12.058 12.314 15.996 1.00 79.75 739 LEU A CA 1
ATOM 5713 C C . LEU A 1 739 ? -11.920 10.784 15.857 1.00 79.75 739 LEU A C 1
ATOM 5715 O O . LEU A 1 739 ? -12.555 10.208 14.962 1.00 79.75 739 LEU A O 1
ATOM 5719 N N . PRO A 1 740 ? -11.164 10.096 16.735 1.00 83.38 740 PRO A N 1
ATOM 5720 C CA . PRO A 1 740 ? -11.113 8.638 16.742 1.00 83.38 740 PRO A CA 1
ATOM 5721 C C . PRO A 1 740 ? -12.423 8.031 17.263 1.00 83.38 740 PRO A C 1
ATOM 5723 O O . PRO A 1 740 ? -13.201 8.725 17.925 1.00 83.38 740 PRO A O 1
ATOM 5726 N N . PRO A 1 741 ? -12.672 6.734 17.006 1.00 83.81 741 PRO A N 1
ATOM 5727 C CA . PRO A 1 741 ? -13.675 5.980 17.750 1.00 83.81 741 PRO A CA 1
ATOM 5728 C C . PRO A 1 741 ? -13.457 6.076 19.272 1.00 83.81 741 PRO A C 1
ATOM 5730 O O . PRO A 1 741 ? -12.360 6.366 19.750 1.00 83.81 741 PRO A O 1
ATOM 5733 N N . LEU A 1 742 ? -14.504 5.807 20.041 1.00 77.25 742 LEU A N 1
ATOM 5734 C CA . LEU A 1 742 ? -14.468 5.711 21.497 1.00 77.25 742 LEU A CA 1
ATOM 5735 C C . LEU A 1 742 ? -14.494 4.243 21.919 1.00 77.25 742 LEU A C 1
ATOM 5737 O O . LEU A 1 742 ? -15.056 3.403 21.215 1.00 77.25 742 LEU A O 1
ATOM 5741 N N . ILE A 1 743 ? -13.888 3.945 23.068 1.00 74.94 743 ILE A N 1
ATOM 5742 C CA . ILE A 1 743 ? -13.821 2.598 23.638 1.00 74.94 743 ILE A CA 1
ATOM 5743 C C . ILE A 1 743 ? -14.379 2.643 25.055 1.00 74.94 743 ILE A C 1
ATOM 5745 O O . ILE A 1 743 ? -13.990 3.495 25.855 1.00 74.94 743 ILE A O 1
ATOM 5749 N N . TYR A 1 744 ? -15.269 1.710 25.365 1.00 64.31 744 TYR A N 1
ATOM 5750 C CA . TYR A 1 744 ? -15.903 1.568 26.663 1.00 64.31 744 TYR A CA 1
ATOM 5751 C C . TYR A 1 744 ? -15.695 0.148 27.185 1.00 64.31 744 TYR A C 1
ATOM 5753 O O . TYR A 1 744 ? -15.968 -0.826 26.483 1.00 64.31 744 TYR A O 1
ATOM 5761 N N . ALA A 1 745 ? -15.216 0.027 28.421 1.00 64.19 745 ALA A N 1
ATOM 5762 C CA . ALA A 1 745 ? -15.122 -1.259 29.097 1.00 64.19 745 ALA A CA 1
ATOM 5763 C C . ALA A 1 745 ? -16.514 -1.698 29.573 1.00 64.19 745 ALA A C 1
ATOM 5765 O O . ALA A 1 745 ? -17.254 -0.900 30.152 1.00 64.19 745 ALA A O 1
ATOM 5766 N N . THR A 1 746 ? -16.874 -2.960 29.352 1.00 67.62 746 THR A N 1
ATOM 5767 C CA . THR A 1 746 ? -18.177 -3.524 29.747 1.00 67.62 746 THR A CA 1
ATOM 5768 C C . THR A 1 746 ? -17.984 -4.850 30.488 1.00 67.62 746 THR A C 1
ATOM 5770 O O . THR A 1 746 ? -16.882 -5.402 30.468 1.00 67.62 746 THR A O 1
ATOM 5773 N N . PRO A 1 747 ? -19.014 -5.400 31.156 1.00 65.94 747 PRO A N 1
ATOM 5774 C CA . PRO A 1 747 ? -18.928 -6.739 31.741 1.00 65.94 747 PRO A CA 1
ATOM 5775 C C . PRO A 1 747 ? -18.611 -7.844 30.716 1.00 65.94 747 PRO A C 1
ATOM 5777 O O . PRO A 1 747 ? -17.984 -8.842 31.069 1.00 65.94 747 PRO A O 1
ATOM 5780 N N . ASP A 1 748 ? -18.993 -7.650 29.449 1.00 75.25 748 ASP A N 1
ATOM 5781 C CA . ASP A 1 748 ? -18.882 -8.660 28.390 1.00 75.25 748 ASP A CA 1
ATOM 5782 C C . ASP A 1 748 ? -17.635 -8.494 27.495 1.00 75.25 748 ASP A C 1
ATOM 5784 O O . ASP A 1 748 ? -17.234 -9.434 26.797 1.00 75.25 748 ASP A O 1
ATOM 5788 N N . GLY A 1 749 ? -16.987 -7.324 27.531 1.00 79.56 749 GLY A N 1
ATOM 5789 C CA . GLY A 1 749 ? -15.815 -6.981 26.717 1.00 79.56 749 GLY A CA 1
ATOM 5790 C C . GLY A 1 749 ? -15.747 -5.494 26.355 1.00 79.56 749 GLY A C 1
ATOM 5791 O O . GLY A 1 749 ? -16.301 -4.652 27.057 1.00 79.56 749 GLY A O 1
ATOM 5792 N N . ALA A 1 750 ? -15.091 -5.153 25.246 1.00 79.62 750 ALA A N 1
ATOM 5793 C CA . ALA A 1 750 ? -14.890 -3.761 24.835 1.00 79.62 750 ALA A CA 1
ATOM 5794 C C . ALA A 1 750 ? -15.971 -3.302 23.844 1.00 79.62 750 ALA A C 1
ATOM 5796 O O . ALA A 1 750 ? -16.063 -3.832 22.736 1.00 79.62 750 ALA A O 1
ATOM 5797 N N . LEU A 1 751 ? -16.764 -2.296 24.215 1.00 80.25 751 LEU A N 1
ATOM 5798 C CA . LEU A 1 751 ? -17.708 -1.629 23.320 1.00 80.25 751 LEU A CA 1
ATOM 5799 C C . LEU A 1 751 ? -17.010 -0.475 22.596 1.00 80.25 751 LEU A C 1
ATOM 5801 O O . LEU A 1 751 ? -16.564 0.487 23.215 1.00 80.25 751 LEU A O 1
ATOM 5805 N N . PHE A 1 752 ? -16.953 -0.556 21.274 1.00 83.62 752 PHE A N 1
ATOM 5806 C CA . PHE A 1 752 ? -16.452 0.494 20.399 1.00 83.62 752 PHE A CA 1
ATOM 5807 C C . PHE A 1 752 ? -17.615 1.317 19.856 1.00 83.62 752 PHE A C 1
ATOM 5809 O O . PHE A 1 752 ? -18.583 0.751 19.351 1.00 83.62 752 PHE A O 1
ATOM 5816 N N . HIS A 1 753 ? -17.503 2.641 19.907 1.00 81.38 753 HIS A N 1
ATOM 5817 C CA . HIS A 1 753 ? -18.511 3.570 19.399 1.00 81.38 753 HIS A CA 1
ATOM 5818 C C . HIS A 1 753 ? -17.880 4.556 18.413 1.00 81.38 753 HIS A C 1
ATOM 5820 O O . HIS A 1 753 ? -16.798 5.093 18.645 1.00 81.38 753 HIS A O 1
ATOM 5826 N N . ALA A 1 754 ? -18.529 4.771 17.276 1.00 84.38 754 ALA A N 1
ATOM 5827 C CA . ALA A 1 754 ? -18.089 5.713 16.264 1.00 84.38 754 ALA A CA 1
ATOM 5828 C C . ALA A 1 754 ? -18.145 7.146 16.805 1.00 84.38 754 ALA A C 1
ATOM 5830 O O . ALA A 1 754 ? -19.045 7.514 17.558 1.00 84.38 754 ALA A O 1
ATOM 5831 N N . SER A 1 755 ? -17.199 7.980 16.379 1.00 80.25 755 SER A N 1
ATOM 5832 C CA . SER A 1 755 ? -17.279 9.414 16.629 1.00 80.25 755 SER A CA 1
ATOM 5833 C C . SER A 1 755 ? -18.397 10.067 15.811 1.00 80.25 755 SER A C 1
ATOM 5835 O O . SER A 1 755 ? -18.861 9.533 14.801 1.00 80.25 755 SER A O 1
ATOM 5837 N N . GLU A 1 756 ? -18.829 11.253 16.241 1.00 79.19 756 GLU A N 1
ATOM 5838 C CA . GLU A 1 756 ? -19.866 12.031 15.560 1.00 79.19 756 GLU A CA 1
ATOM 5839 C C . GLU A 1 756 ? -19.566 12.189 14.055 1.00 79.19 756 GLU A C 1
ATOM 5841 O O . GLU A 1 756 ? -18.464 12.572 13.654 1.00 79.19 756 GLU A O 1
ATOM 5846 N N . GLY A 1 757 ? -20.553 11.872 13.209 1.00 79.56 757 GLY A N 1
ATOM 5847 C CA . GLY A 1 757 ? -20.428 11.956 11.750 1.00 79.56 757 GLY A CA 1
ATOM 5848 C C . GLY A 1 757 ? -19.546 10.876 11.107 1.00 79.56 757 GLY A C 1
ATOM 5849 O O . GLY A 1 757 ? -19.271 10.964 9.909 1.00 79.56 757 GLY A O 1
ATOM 5850 N N . ASN A 1 758 ? -19.102 9.870 11.865 1.00 86.81 758 ASN A N 1
ATOM 5851 C CA . ASN A 1 758 ? -18.295 8.747 11.389 1.00 86.81 758 ASN A CA 1
ATOM 5852 C C . ASN A 1 758 ? -19.002 7.400 11.592 1.00 86.81 758 ASN A C 1
ATOM 5854 O O . ASN A 1 758 ? -20.049 7.299 12.227 1.00 86.81 758 ASN A O 1
ATOM 5858 N N . GLY A 1 759 ? -18.405 6.348 11.036 1.00 88.94 759 GLY A N 1
ATOM 5859 C CA . GLY A 1 759 ? -18.713 4.961 11.372 1.00 88.94 759 GLY A CA 1
ATOM 5860 C C . GLY A 1 759 ? -17.437 4.159 11.615 1.00 88.94 759 GLY A C 1
ATOM 5861 O O . GLY A 1 759 ? -16.350 4.586 11.230 1.00 88.94 759 GLY A O 1
ATOM 5862 N N . ILE A 1 760 ? -17.568 2.987 12.223 1.00 90.19 760 ILE A N 1
ATOM 5863 C CA . ILE A 1 760 ? -16.501 2.000 12.379 1.00 90.19 760 ILE A CA 1
ATOM 5864 C C . ILE A 1 760 ? -16.497 1.103 11.140 1.00 90.19 760 ILE A C 1
ATOM 5866 O O . ILE A 1 760 ? -17.539 0.596 10.709 1.00 90.19 760 ILE A O 1
ATOM 5870 N N . VAL A 1 761 ? -15.314 0.923 10.556 1.00 90.69 761 VAL A N 1
ATOM 5871 C CA . VAL A 1 761 ? -15.106 0.162 9.316 1.00 90.69 761 VAL A CA 1
ATOM 5872 C C . VAL A 1 761 ? -14.347 -1.138 9.538 1.00 90.69 761 VAL A C 1
ATOM 5874 O O . VAL A 1 761 ? -14.463 -2.041 8.708 1.00 90.69 761 VAL A O 1
ATOM 5877 N N . ALA A 1 762 ? -13.596 -1.250 10.636 1.00 92.62 762 ALA A N 1
ATOM 5878 C CA . ALA A 1 762 ? -12.942 -2.487 11.038 1.00 92.62 762 ALA A CA 1
ATOM 5879 C C . ALA A 1 762 ? -12.588 -2.513 12.534 1.00 92.62 762 ALA A C 1
ATOM 5881 O O . ALA A 1 762 ? -12.340 -1.458 13.121 1.00 92.62 762 ALA A O 1
ATOM 5882 N N . ILE A 1 763 ? -12.507 -3.721 13.102 1.00 94.62 763 ILE A N 1
ATOM 5883 C CA . ILE A 1 763 ? -11.737 -4.030 14.314 1.00 94.62 763 ILE A CA 1
ATOM 5884 C C . ILE A 1 763 ? -10.537 -4.895 13.918 1.00 94.62 763 ILE A C 1
ATOM 5886 O O . ILE A 1 763 ? -10.691 -5.937 13.281 1.00 94.62 763 ILE A O 1
ATOM 5890 N N . GLU A 1 764 ? -9.347 -4.474 14.310 1.00 95.38 764 GLU A N 1
ATOM 5891 C CA . GLU A 1 764 ? -8.085 -5.185 14.133 1.00 95.38 764 GLU A CA 1
ATOM 5892 C C . GLU A 1 764 ? -7.660 -5.761 15.490 1.00 95.38 764 GLU A C 1
ATOM 5894 O O . GLU A 1 764 ? -7.684 -5.051 16.494 1.00 95.38 764 GLU A O 1
ATOM 5899 N N . ILE A 1 765 ? -7.326 -7.050 15.535 1.00 95.69 765 ILE A N 1
ATOM 5900 C CA . ILE A 1 765 ? -6.863 -7.738 16.745 1.00 95.69 765 ILE A CA 1
ATOM 5901 C C . ILE A 1 765 ? -5.443 -8.223 16.492 1.00 95.69 765 ILE A C 1
ATOM 5903 O O . ILE A 1 765 ? -5.221 -9.087 15.634 1.00 95.69 765 ILE A O 1
ATOM 5907 N N . ASP A 1 766 ? -4.520 -7.702 17.285 1.00 94.12 766 ASP A N 1
ATOM 5908 C CA . ASP A 1 766 ? -3.105 -8.028 17.251 1.00 94.12 766 ASP A CA 1
ATOM 5909 C C . ASP A 1 766 ? -2.737 -8.883 18.463 1.00 94.12 766 ASP A C 1
ATOM 5911 O O . ASP A 1 766 ? -3.264 -8.704 19.563 1.00 94.12 766 ASP A O 1
ATOM 5915 N N . VAL A 1 767 ? -1.811 -9.815 18.258 1.00 90.94 767 VAL A N 1
ATOM 5916 C CA . VAL A 1 767 ? -1.181 -10.599 19.324 1.00 90.94 767 VAL A CA 1
ATOM 5917 C C . VAL A 1 767 ? 0.319 -10.437 19.177 1.00 90.94 767 VAL A C 1
ATOM 5919 O O . VAL A 1 767 ? 0.863 -10.773 18.124 1.00 90.94 767 VAL A O 1
ATOM 5922 N N . ASP A 1 768 ? 0.966 -9.916 20.218 1.00 85.25 768 ASP A N 1
ATOM 5923 C CA . ASP A 1 768 ? 2.403 -9.618 20.236 1.00 85.25 768 ASP A CA 1
ATOM 5924 C C . ASP A 1 768 ? 2.831 -8.816 18.984 1.00 85.25 768 ASP A C 1
ATOM 5926 O O . ASP A 1 768 ? 3.693 -9.237 18.209 1.00 85.25 768 ASP A O 1
ATOM 5930 N N . ASP A 1 769 ? 2.145 -7.691 18.747 1.00 81.88 769 ASP A N 1
ATOM 5931 C CA . ASP A 1 769 ? 2.369 -6.747 17.636 1.00 81.88 769 ASP A CA 1
ATOM 5932 C C . ASP A 1 769 ? 2.163 -7.314 16.219 1.00 81.88 769 ASP A C 1
ATOM 5934 O O . ASP A 1 769 ? 2.563 -6.709 15.224 1.00 81.88 769 ASP A O 1
ATOM 5938 N N . SER A 1 770 ? 1.531 -8.483 16.096 1.00 86.69 770 SER A N 1
ATOM 5939 C CA . SER A 1 770 ? 1.174 -9.078 14.807 1.00 86.69 770 SER A CA 1
ATOM 5940 C C . SER A 1 770 ? -0.337 -9.161 14.653 1.00 86.69 770 SER A C 1
ATOM 5942 O O . SER A 1 770 ? -1.004 -9.791 15.471 1.00 86.69 770 SER A O 1
ATOM 5944 N N . LEU A 1 771 ? -0.883 -8.597 13.572 1.00 92.75 771 LEU A N 1
ATOM 5945 C CA . LEU A 1 771 ? -2.304 -8.730 13.249 1.00 92.75 771 LEU A CA 1
ATOM 5946 C C . LEU A 1 771 ? -2.676 -10.206 13.055 1.00 92.75 771 LEU A C 1
ATOM 5948 O O . LEU A 1 771 ? -2.178 -10.868 12.142 1.00 92.75 771 LEU A O 1
ATOM 5952 N N . VAL A 1 772 ? -3.594 -10.706 13.883 1.00 92.50 772 VAL A N 1
ATOM 5953 C CA . VAL A 1 772 ? -4.075 -12.097 13.825 1.00 92.50 772 VAL A CA 1
ATOM 5954 C C . VAL A 1 772 ? -5.505 -12.214 13.317 1.00 92.50 772 VAL A C 1
ATOM 5956 O O . VAL A 1 772 ? -5.880 -13.258 12.782 1.00 92.50 772 VAL A O 1
ATOM 5959 N N . ARG A 1 773 ? -6.320 -11.166 13.476 1.00 93.00 773 ARG A N 1
ATOM 5960 C CA . ARG A 1 773 ? -7.704 -11.155 12.997 1.00 93.00 773 ARG A CA 1
ATOM 5961 C C . ARG A 1 773 ? -8.144 -9.754 12.611 1.00 93.00 773 ARG A C 1
ATOM 5963 O O . ARG A 1 773 ? -7.945 -8.798 13.350 1.00 93.00 773 ARG A O 1
ATOM 5970 N N . LEU A 1 774 ? -8.816 -9.675 11.469 1.00 92.50 774 LEU A N 1
ATOM 5971 C CA . LEU A 1 774 ? -9.516 -8.491 10.995 1.00 92.50 774 LEU A CA 1
ATOM 5972 C C . LEU A 1 774 ? -11.019 -8.779 10.995 1.00 92.50 774 LEU A C 1
ATOM 5974 O O . LEU A 1 774 ? -11.467 -9.752 10.390 1.00 92.50 774 LEU A O 1
ATOM 5978 N N . ILE A 1 775 ? -11.795 -7.929 11.654 1.00 91.25 775 ILE A N 1
ATOM 5979 C CA . ILE A 1 775 ? -13.257 -7.912 11.594 1.00 91.25 775 ILE A CA 1
ATOM 5980 C C . ILE A 1 775 ? -13.638 -6.700 10.746 1.00 91.25 775 ILE A C 1
ATOM 5982 O O . ILE A 1 775 ? -13.351 -5.574 11.131 1.00 91.25 775 ILE A O 1
ATOM 5986 N N . GLU A 1 776 ? -14.239 -6.913 9.576 1.00 86.88 776 GLU A N 1
ATOM 5987 C CA . GLU A 1 776 ? -14.509 -5.853 8.597 1.00 86.88 776 GLU A CA 1
ATOM 5988 C C . GLU A 1 776 ? -15.998 -5.467 8.524 1.00 86.88 776 GLU A C 1
ATOM 5990 O O . GLU A 1 776 ? -16.875 -6.319 8.406 1.00 86.88 776 GLU A O 1
ATOM 5995 N N . PHE A 1 777 ? -16.287 -4.163 8.503 1.00 84.81 777 PHE A N 1
ATOM 5996 C CA . PHE A 1 777 ? -17.637 -3.591 8.405 1.00 84.81 777 PHE A CA 1
ATOM 5997 C C . PHE A 1 777 ? -17.791 -2.803 7.103 1.00 84.81 777 PHE A C 1
ATOM 5999 O O . PHE A 1 777 ? -18.001 -1.589 7.068 1.00 84.81 777 PHE A O 1
ATOM 6006 N N . THR A 1 778 ? -17.632 -3.495 5.979 1.00 69.38 778 THR A N 1
ATOM 6007 C CA . THR A 1 778 ? -17.530 -2.856 4.661 1.00 69.38 778 THR A CA 1
ATOM 6008 C C . THR A 1 778 ? -18.843 -2.872 3.865 1.00 69.38 778 THR A C 1
ATOM 6010 O O . THR A 1 778 ? -18.932 -2.225 2.818 1.00 69.38 778 THR A O 1
ATOM 6013 N N . GLY A 1 779 ? -19.884 -3.574 4.316 1.00 64.00 779 GLY A N 1
ATOM 6014 C CA . GLY A 1 779 ? -21.172 -3.628 3.611 1.00 64.00 779 GLY A CA 1
ATOM 6015 C C . GLY A 1 779 ? -21.110 -4.307 2.232 1.00 64.00 779 GLY A C 1
ATOM 6016 O O . GLY A 1 779 ? -22.053 -4.194 1.448 1.00 64.00 779 GLY A O 1
ATOM 6017 N N . ARG A 1 780 ? -20.013 -5.010 1.911 1.00 59.94 780 ARG A N 1
ATOM 6018 C CA . ARG A 1 780 ? -19.872 -5.881 0.735 1.00 59.94 780 ARG A CA 1
ATOM 6019 C C . ARG A 1 780 ? -19.488 -7.289 1.199 1.00 59.94 780 ARG A C 1
ATOM 6021 O O . ARG A 1 780 ? -18.759 -7.402 2.177 1.00 59.94 780 ARG A O 1
ATOM 6028 N N . PRO A 1 781 ? -19.949 -8.353 0.520 1.00 41.09 781 PRO A N 1
ATOM 6029 C CA . PRO A 1 781 ? -19.562 -9.711 0.879 1.00 41.09 781 PRO A CA 1
ATOM 6030 C C . PRO A 1 781 ? -18.058 -9.909 0.630 1.00 41.09 781 PRO A C 1
ATOM 6032 O O . PRO A 1 781 ? -17.612 -9.909 -0.520 1.00 41.09 781 PRO A O 1
ATOM 6035 N N . GLY A 1 782 ? -17.287 -10.046 1.711 1.00 37.00 782 GLY A N 1
ATOM 6036 C CA . GLY A 1 782 ? -15.935 -10.604 1.694 1.00 37.00 782 GLY A CA 1
ATOM 6037 C C . GLY A 1 782 ? -15.975 -12.042 1.173 1.00 37.00 782 GLY A C 1
ATOM 6038 O O . GLY A 1 782 ? -16.863 -12.827 1.524 1.00 37.00 782 GLY A O 1
ATOM 6039 N N . GLY A 1 783 ? -15.070 -12.361 0.253 1.00 32.75 783 GLY A N 1
ATOM 6040 C CA . GLY A 1 783 ? -15.003 -13.645 -0.435 1.00 32.75 783 GLY A CA 1
ATOM 6041 C C . GLY A 1 783 ? -14.318 -14.721 0.397 1.00 32.75 783 GLY A C 1
ATOM 6042 O O . GLY A 1 783 ? -13.301 -15.232 -0.038 1.00 32.75 783 GLY A O 1
ATOM 6043 N N . ASP A 1 784 ? -14.860 -15.040 1.572 1.00 34.03 784 ASP A N 1
ATOM 6044 C CA . ASP A 1 784 ? -14.316 -16.046 2.501 1.00 34.03 784 ASP A CA 1
ATOM 6045 C C . ASP A 1 784 ? -15.253 -16.317 3.704 1.00 34.03 784 ASP A C 1
ATOM 6047 O O . ASP A 1 784 ? -14.856 -16.901 4.706 1.00 34.03 784 ASP A O 1
ATOM 6051 N N . GLY A 1 785 ? -16.544 -15.971 3.596 1.00 37.56 785 GLY A N 1
ATOM 6052 C CA . GLY A 1 785 ? -17.537 -16.275 4.641 1.00 37.56 785 GLY A CA 1
ATOM 6053 C C . GLY A 1 785 ? -18.028 -15.076 5.452 1.00 37.56 785 GLY A C 1
ATOM 6054 O O . GLY A 1 785 ? -18.531 -15.258 6.556 1.00 37.56 785 GLY A O 1
ATOM 6055 N N . ALA A 1 786 ? -17.969 -13.860 4.909 1.00 36.00 786 ALA A N 1
ATOM 6056 C CA . ALA A 1 786 ? -18.585 -12.700 5.546 1.00 36.00 786 ALA A CA 1
ATOM 6057 C C . ALA A 1 786 ? -20.104 -12.613 5.263 1.00 36.00 786 ALA A C 1
ATOM 6059 O O . ALA A 1 786 ? -20.543 -12.301 4.152 1.00 36.00 786 ALA A O 1
ATOM 6060 N N . LYS A 1 787 ? -20.913 -12.827 6.303 1.00 33.94 787 LYS A N 1
ATOM 6061 C CA . LYS A 1 787 ? -22.136 -12.053 6.599 1.00 33.94 787 LYS A CA 1
ATOM 6062 C C . LYS A 1 787 ? -21.913 -11.460 8.003 1.00 33.94 787 LYS A C 1
ATOM 6064 O O . LYS A 1 787 ? -21.303 -12.137 8.816 1.00 33.94 787 LYS A O 1
ATOM 6069 N N . GLU A 1 788 ? -22.288 -10.230 8.347 1.00 33.41 788 GLU A N 1
ATOM 6070 C CA . GLU A 1 788 ? -23.491 -9.454 8.004 1.00 33.41 788 GLU A CA 1
ATOM 6071 C C . GLU A 1 788 ? -23.162 -7.957 7.817 1.00 33.41 788 GLU A C 1
ATOM 6073 O O . GLU A 1 788 ? -22.291 -7.407 8.476 1.00 33.41 788 GLU A O 1
ATOM 6078 N N . GLY A 1 789 ? -23.769 -7.267 6.849 1.00 46.28 789 GLY A N 1
ATOM 6079 C CA . GLY A 1 789 ? -24.882 -6.348 7.133 1.00 46.28 789 GLY A CA 1
ATOM 6080 C C . GLY A 1 789 ? -24.526 -4.926 6.661 1.00 46.28 789 GLY A C 1
ATOM 6081 O O . GLY A 1 789 ? -23.356 -4.647 6.411 1.00 46.28 789 GLY A O 1
ATOM 6082 N N . LYS A 1 790 ? -25.513 -4.039 6.443 1.00 55.72 790 LYS A N 1
ATOM 6083 C CA . LYS A 1 790 ? -25.273 -2.641 6.015 1.00 55.72 790 LYS A CA 1
ATOM 6084 C C . LYS A 1 790 ? -24.295 -1.969 6.990 1.00 55.72 790 LYS A C 1
ATOM 6086 O O . LYS A 1 790 ? -24.629 -1.805 8.154 1.00 55.72 790 LYS A O 1
ATOM 6091 N N . ALA A 1 791 ? -23.121 -1.595 6.491 1.00 61.88 791 ALA A N 1
ATOM 6092 C CA . ALA A 1 791 ? -22.026 -1.019 7.261 1.00 61.88 791 ALA A CA 1
ATOM 6093 C C . ALA A 1 791 ? -21.306 0.063 6.431 1.00 61.88 791 ALA A C 1
ATOM 6095 O O . ALA A 1 791 ? -21.321 -0.051 5.194 1.00 61.88 791 ALA A O 1
ATOM 6096 N N . PRO A 1 792 ? -20.716 1.115 7.037 1.00 76.50 792 PRO A N 1
ATOM 6097 C CA . PRO A 1 792 ? -20.133 1.194 8.395 1.00 76.50 792 PRO A CA 1
ATOM 6098 C C . PRO A 1 792 ? -21.120 1.076 9.564 1.00 76.50 792 PRO A C 1
ATOM 6100 O O . PRO A 1 792 ? -22.284 1.444 9.415 1.00 76.50 792 PRO A O 1
ATOM 6103 N N . VAL A 1 793 ? -20.656 0.586 10.718 1.00 86.38 793 VAL A N 1
ATOM 6104 C CA . VAL A 1 793 ? -21.469 0.477 11.949 1.00 86.38 793 VAL A CA 1
ATOM 6105 C C . VAL A 1 793 ? -21.218 1.662 12.879 1.00 86.38 793 VAL A C 1
ATOM 6107 O O . VAL A 1 793 ? -20.139 2.247 12.854 1.00 86.38 793 VAL A O 1
ATOM 6110 N N . THR A 1 794 ? -22.196 2.036 13.700 1.00 87.31 794 THR A N 1
ATOM 6111 C CA . THR A 1 794 ? -21.999 3.069 14.730 1.00 87.31 794 THR A CA 1
ATOM 6112 C C . THR A 1 794 ? -21.431 2.484 16.013 1.00 87.31 794 THR A C 1
ATOM 6114 O O . THR A 1 794 ? -20.638 3.145 16.659 1.00 87.31 794 THR A O 1
ATOM 6117 N N . GLU A 1 795 ? -21.768 1.244 16.361 1.00 86.44 795 GLU A N 1
ATOM 6118 C CA . GLU A 1 795 ? -21.313 0.579 17.585 1.00 86.44 795 GLU A CA 1
ATOM 6119 C C . GLU A 1 795 ? -20.913 -0.870 17.302 1.00 86.44 795 GLU A C 1
ATOM 6121 O O . GLU A 1 795 ? -21.476 -1.513 16.411 1.00 86.44 795 GLU A O 1
ATOM 6126 N N . TYR A 1 796 ? -19.950 -1.387 18.065 1.00 90.06 796 TYR A N 1
ATOM 6127 C CA . TYR A 1 796 ? -19.544 -2.788 18.021 1.00 90.06 796 TYR A CA 1
ATOM 6128 C C . TYR A 1 796 ? -18.999 -3.257 19.374 1.00 90.06 796 TYR A C 1
ATOM 6130 O O . TYR A 1 796 ? -18.012 -2.715 19.862 1.00 90.06 796 TYR A O 1
ATOM 6138 N N . LEU A 1 797 ? -19.605 -4.290 19.961 1.00 86.19 797 LEU A N 1
ATOM 6139 C CA . LEU A 1 797 ? -19.098 -4.949 21.165 1.00 86.19 797 LEU A CA 1
ATOM 6140 C C . LEU A 1 797 ? -18.166 -6.098 20.768 1.00 86.19 797 LEU A C 1
ATOM 6142 O O . LEU A 1 797 ? -18.609 -7.087 20.187 1.00 86.19 797 LEU A O 1
ATOM 6146 N N . LEU A 1 798 ? -16.881 -5.979 21.099 1.00 91.94 798 LEU A N 1
ATOM 6147 C CA . LEU A 1 798 ? -15.945 -7.092 21.033 1.00 91.94 798 LEU A CA 1
ATOM 6148 C C . LEU A 1 798 ? -15.994 -7.857 22.352 1.00 91.94 798 LEU A C 1
ATOM 6150 O O . LEU A 1 798 ? -15.457 -7.397 23.357 1.00 91.94 798 LEU A O 1
ATOM 6154 N N . ASP A 1 799 ? -16.634 -9.019 22.329 1.00 90.31 799 ASP A N 1
ATOM 6155 C CA . ASP A 1 799 ? -16.821 -9.858 23.506 1.00 90.31 799 ASP A CA 1
ATOM 6156 C C . ASP A 1 799 ? -15.621 -10.786 23.796 1.00 90.31 799 ASP A C 1
ATOM 6158 O O . ASP A 1 799 ? -14.809 -11.126 22.922 1.00 90.31 799 ASP A O 1
ATOM 6162 N N . LYS A 1 800 ? -15.522 -11.248 25.054 1.00 88.81 800 LYS A N 1
ATOM 6163 C CA . LYS A 1 800 ? -14.435 -12.135 25.524 1.00 88.81 800 LYS A CA 1
ATOM 6164 C C . LYS A 1 800 ? -14.318 -13.420 24.707 1.00 88.81 800 LYS A C 1
ATOM 6166 O O . LYS A 1 800 ? -13.205 -13.914 24.503 1.00 88.81 800 LYS A O 1
ATOM 6171 N N . LYS A 1 801 ? -15.444 -13.987 24.271 1.00 90.69 801 LYS A N 1
ATOM 6172 C CA . LYS A 1 801 ? -15.480 -15.258 23.545 1.00 90.69 801 LYS A CA 1
ATOM 6173 C C . LYS A 1 801 ? -14.853 -15.091 22.161 1.00 90.69 801 LYS A C 1
ATOM 6175 O O . LYS A 1 801 ? -13.991 -15.894 21.808 1.00 90.69 801 LYS A O 1
ATOM 6180 N N . THR A 1 802 ? -15.187 -14.026 21.437 1.00 91.62 802 THR A N 1
ATOM 6181 C CA . THR A 1 802 ? -14.604 -13.704 20.127 1.00 91.62 802 THR A CA 1
ATOM 6182 C C . THR A 1 802 ? -13.076 -13.586 20.199 1.00 91.62 802 THR A C 1
ATOM 6184 O O . THR A 1 802 ? -12.365 -14.121 19.339 1.00 91.62 802 THR A O 1
ATOM 6187 N N . VAL A 1 803 ? -12.540 -12.943 21.243 1.00 92.69 803 VAL A N 1
ATOM 6188 C CA . VAL A 1 803 ? -11.083 -12.840 21.442 1.00 92.69 803 VAL A CA 1
ATOM 6189 C C . VAL A 1 803 ? -10.470 -14.196 21.787 1.00 92.69 803 VAL A C 1
ATOM 6191 O O . VAL A 1 803 ? -9.521 -14.606 21.123 1.00 92.69 803 VAL A O 1
ATOM 6194 N N . LYS A 1 804 ? -11.035 -14.948 22.742 1.00 91.75 804 LYS A N 1
ATOM 6195 C CA . LYS A 1 804 ? -10.544 -16.297 23.087 1.00 91.75 804 LYS A CA 1
ATOM 6196 C C . LYS A 1 804 ? -10.507 -17.231 21.869 1.00 91.75 804 LYS A C 1
ATOM 6198 O O . LYS A 1 804 ? -9.511 -17.913 21.650 1.00 91.75 804 LYS A O 1
ATOM 6203 N N . GLU A 1 805 ? -11.548 -17.236 21.037 1.00 90.94 805 GLU A N 1
ATOM 6204 C CA . GLU A 1 805 ? -11.580 -18.019 19.790 1.00 90.94 805 GLU A CA 1
ATOM 6205 C C . GLU A 1 805 ? -10.456 -17.624 18.822 1.00 90.94 805 GLU A C 1
ATOM 6207 O O . GLU A 1 805 ? -9.830 -18.490 18.207 1.00 90.94 805 GLU A O 1
ATOM 6212 N N . THR A 1 806 ? -10.154 -16.326 18.736 1.00 91.06 806 THR A N 1
ATOM 6213 C CA . THR A 1 806 ? -9.049 -15.796 17.925 1.00 91.06 806 THR A CA 1
ATOM 6214 C C . THR A 1 806 ? -7.696 -16.306 18.419 1.00 91.06 806 THR A C 1
ATOM 6216 O O . THR A 1 806 ? -6.888 -16.785 17.624 1.00 91.06 806 THR A O 1
ATOM 6219 N N . LEU A 1 807 ? -7.463 -16.270 19.734 1.00 91.69 807 LEU A N 1
ATOM 6220 C CA . LEU A 1 807 ? -6.216 -16.745 20.338 1.00 91.69 807 LEU A CA 1
ATOM 6221 C C . LEU A 1 807 ? -6.037 -18.252 20.162 1.00 91.69 807 LEU A C 1
ATOM 6223 O O . LEU A 1 807 ? -4.949 -18.695 19.801 1.00 91.69 807 LEU A O 1
ATOM 6227 N N . ARG A 1 808 ? -7.104 -19.046 20.325 1.00 88.75 808 ARG A N 1
ATOM 6228 C CA . ARG A 1 808 ? -7.064 -20.495 20.061 1.00 88.75 808 ARG A CA 1
ATOM 6229 C C . ARG A 1 808 ? -6.651 -20.799 18.628 1.00 88.75 808 ARG A C 1
ATOM 6231 O O . ARG A 1 808 ? -5.799 -21.658 18.407 1.00 88.75 808 ARG A O 1
ATOM 6238 N N . ALA A 1 809 ? -7.235 -20.102 17.653 1.00 86.31 809 ALA A N 1
ATOM 6239 C CA . ALA A 1 809 ? -6.872 -20.266 16.249 1.00 86.31 809 ALA A CA 1
ATOM 6240 C C . ALA A 1 809 ? -5.403 -19.882 15.998 1.00 86.31 809 ALA A C 1
ATOM 6242 O O . ALA A 1 809 ? -4.673 -20.626 15.340 1.00 86.31 809 ALA A O 1
ATOM 6243 N N . HIS A 1 810 ? -4.951 -18.770 16.585 1.00 86.44 810 HIS A N 1
ATOM 6244 C CA . HIS A 1 810 ? -3.570 -18.310 16.480 1.00 86.44 810 HIS A CA 1
ATOM 6245 C C . HIS A 1 810 ? -2.572 -19.315 17.081 1.00 86.44 810 HIS A C 1
ATOM 6247 O O . HIS A 1 810 ? -1.620 -19.710 16.407 1.00 86.44 810 HIS A O 1
ATOM 6253 N N . LEU A 1 811 ? -2.805 -19.803 18.302 1.00 85.12 811 LEU A N 1
ATOM 6254 C CA . LEU A 1 811 ? -1.919 -20.771 18.957 1.00 85.12 811 LEU A CA 1
ATOM 6255 C C . LEU A 1 811 ? -1.880 -22.120 18.226 1.00 85.12 811 LEU A C 1
ATOM 6257 O O . LEU A 1 811 ? -0.799 -22.679 18.043 1.00 85.12 811 LEU A O 1
ATOM 6261 N N . ARG A 1 812 ? -3.023 -22.615 17.724 1.00 80.81 812 ARG A N 1
ATOM 6262 C CA . ARG A 1 812 ? -3.070 -23.839 16.898 1.00 80.81 812 ARG A CA 1
ATOM 6263 C C . ARG A 1 812 ? -2.242 -23.707 15.621 1.00 80.81 812 ARG A C 1
ATOM 6265 O O . ARG A 1 812 ? -1.613 -24.672 15.204 1.00 80.81 812 ARG A O 1
ATOM 6272 N N . SER A 1 813 ? -2.202 -22.516 15.020 1.00 75.44 813 SER A N 1
ATOM 6273 C CA . SER A 1 813 ? -1.377 -22.263 13.832 1.00 75.44 813 SER A CA 1
ATOM 6274 C C . SER A 1 813 ? 0.133 -22.269 14.120 1.00 75.44 813 SER A C 1
ATOM 6276 O O . SER A 1 813 ? 0.921 -22.535 13.215 1.00 75.44 813 SER A O 1
ATOM 6278 N N . ARG A 1 814 ? 0.544 -22.026 15.376 1.00 71.31 814 ARG A N 1
ATOM 6279 C CA . ARG A 1 814 ? 1.952 -22.016 15.811 1.00 71.31 814 ARG A CA 1
ATOM 6280 C C . ARG A 1 814 ? 2.478 -23.390 16.257 1.00 71.31 814 ARG A C 1
ATOM 6282 O O . ARG A 1 814 ? 3.690 -23.587 16.222 1.00 71.31 814 ARG A O 1
ATOM 6289 N N . SER A 1 815 ? 1.605 -24.340 16.609 1.00 55.16 815 SER A N 1
ATOM 6290 C CA . SER A 1 815 ? 1.992 -25.656 17.150 1.00 55.16 815 SER A CA 1
ATOM 6291 C C . SER A 1 815 ? 1.255 -26.816 16.458 1.00 55.16 815 SER A C 1
ATOM 6293 O O . SER A 1 815 ? 0.152 -27.167 16.871 1.00 55.16 815 SER A O 1
ATOM 6295 N N . PRO A 1 816 ? 1.845 -27.469 15.436 1.00 47.88 816 PRO A N 1
ATOM 6296 C CA . PRO A 1 816 ? 1.184 -28.552 14.698 1.00 47.88 816 PRO A CA 1
ATOM 6297 C C . PRO A 1 816 ? 1.155 -29.939 15.384 1.00 47.88 816 PRO A C 1
ATOM 6299 O O . PRO A 1 816 ? 0.980 -30.929 14.676 1.00 47.88 816 PRO A O 1
ATOM 6302 N N . ALA A 1 817 ? 1.362 -30.079 16.703 1.00 39.38 817 ALA A N 1
ATOM 6303 C CA . ALA A 1 817 ? 1.575 -31.400 17.314 1.00 39.38 817 ALA A CA 1
ATOM 6304 C C . ALA A 1 817 ? 0.835 -31.662 18.642 1.00 39.38 817 ALA A C 1
ATOM 6306 O O . ALA A 1 817 ? 0.866 -30.843 19.554 1.00 39.38 817 ALA A O 1
ATOM 6307 N N . GLU A 1 818 ? 0.303 -32.893 18.708 1.00 39.53 818 GLU A N 1
ATOM 6308 C CA . GLU A 1 818 ? -0.244 -33.673 19.837 1.00 39.53 818 GLU A CA 1
ATOM 6309 C C . GLU A 1 818 ? -1.741 -33.507 20.172 1.00 39.53 818 GLU A C 1
ATOM 6311 O O . GLU A 1 818 ? -2.138 -32.799 21.090 1.00 39.53 818 GLU A O 1
ATOM 6316 N N . GLU A 1 819 ? -2.582 -34.290 19.476 1.00 40.62 819 GLU A N 1
ATOM 6317 C CA . GLU A 1 819 ? -3.901 -34.703 19.977 1.00 40.62 819 GLU A CA 1
ATOM 6318 C C . GLU A 1 819 ? -3.722 -35.565 21.242 1.00 40.62 819 GLU A C 1
ATOM 6320 O O . GLU A 1 819 ? -3.314 -36.729 21.164 1.00 40.62 819 GLU A O 1
ATOM 6325 N N . LYS A 1 820 ? -4.038 -35.016 22.420 1.00 44.03 820 LYS A N 1
ATOM 6326 C CA . LYS A 1 820 ? -4.248 -35.807 23.641 1.00 44.03 820 LYS A CA 1
ATOM 6327 C C . LYS A 1 820 ? -5.718 -36.213 23.765 1.00 44.03 820 LYS A C 1
ATOM 6329 O O . LYS A 1 820 ? -6.621 -35.494 23.356 1.00 44.03 820 LYS A O 1
ATOM 6334 N N . LYS A 1 821 ? -5.932 -37.425 24.287 1.00 42.06 821 LYS A N 1
ATOM 6335 C CA . LYS A 1 821 ? -7.245 -38.045 24.516 1.00 42.06 821 LYS A CA 1
ATOM 6336 C C . LYS A 1 821 ? -8.033 -37.297 25.595 1.00 42.06 821 LYS A C 1
ATOM 6338 O O . LYS A 1 821 ? -7.494 -37.064 26.669 1.00 42.06 821 LYS A O 1
ATOM 6343 N N . ASN A 1 822 ? -9.312 -37.060 25.308 1.00 38.28 822 ASN A N 1
ATOM 6344 C CA . ASN A 1 822 ? -10.311 -36.515 26.225 1.00 38.28 822 ASN A CA 1
ATOM 6345 C C . ASN A 1 822 ? -10.523 -37.430 27.447 1.00 38.28 822 ASN A C 1
ATOM 6347 O O . ASN A 1 822 ? -10.977 -38.565 27.285 1.00 38.28 822 ASN A O 1
ATOM 6351 N N . ASP A 1 823 ? -10.240 -36.901 28.636 1.00 44.78 823 ASP A N 1
ATOM 6352 C CA . ASP A 1 823 ? -10.808 -37.319 29.923 1.00 44.78 823 ASP A CA 1
ATOM 6353 C C . ASP A 1 823 ? -11.619 -36.120 30.448 1.00 44.78 823 ASP A C 1
ATOM 6355 O O . ASP A 1 823 ? -11.117 -34.996 30.446 1.00 44.78 823 ASP A O 1
ATOM 6359 N N . ASP A 1 824 ? -12.865 -36.328 30.881 1.00 45.06 824 ASP A N 1
ATOM 6360 C CA . ASP A 1 824 ? -13.790 -35.234 31.238 1.00 45.06 824 ASP A CA 1
ATOM 6361 C C . ASP A 1 824 ? -13.330 -34.418 32.470 1.00 45.06 824 ASP A C 1
ATOM 6363 O O . ASP A 1 824 ? -13.692 -33.250 32.606 1.00 45.06 824 ASP A O 1
ATOM 6367 N N . ASP A 1 825 ? -12.463 -34.983 33.319 1.00 45.28 825 ASP A N 1
ATOM 6368 C CA . ASP A 1 825 ? -11.828 -34.284 34.451 1.00 45.28 825 ASP A CA 1
ATOM 6369 C C . ASP A 1 825 ? -10.606 -33.431 34.032 1.00 45.28 825 ASP A C 1
ATOM 6371 O O . ASP A 1 825 ? -10.159 -32.574 34.794 1.00 45.28 825 ASP A O 1
ATOM 6375 N N . ALA A 1 826 ? -10.064 -33.630 32.821 1.00 50.69 826 ALA A N 1
ATOM 6376 C CA . ALA A 1 826 ? -8.940 -32.851 32.292 1.00 50.69 826 ALA A CA 1
ATOM 6377 C C . ALA A 1 826 ? -9.387 -31.521 31.657 1.00 50.69 826 ALA A C 1
ATOM 6379 O O . ALA A 1 826 ? -8.636 -30.552 31.683 1.00 50.69 826 ALA A O 1
ATOM 6380 N N . VAL A 1 827 ? -10.625 -31.440 31.155 1.00 50.84 827 VAL A N 1
ATOM 6381 C CA . VAL A 1 827 ? -11.140 -30.267 30.419 1.00 50.84 827 VAL A CA 1
ATOM 6382 C C . VAL A 1 827 ? -11.211 -29.013 31.300 1.00 50.84 827 VAL A C 1
ATOM 6384 O O . VAL A 1 827 ? -10.857 -27.927 30.853 1.00 50.84 827 VAL A O 1
ATOM 6387 N N . ALA A 1 828 ? -11.603 -29.150 32.571 1.00 51.09 828 ALA A N 1
ATOM 6388 C CA . ALA A 1 828 ? -11.658 -28.017 33.500 1.00 51.09 828 ALA A CA 1
ATOM 6389 C C . ALA A 1 828 ? -10.258 -27.514 33.910 1.00 51.09 828 ALA A C 1
ATOM 6391 O O . ALA A 1 828 ? -10.060 -26.312 34.072 1.00 51.09 828 ALA A O 1
ATOM 6392 N N . ALA A 1 829 ? -9.280 -28.420 34.040 1.00 50.41 829 ALA A N 1
ATOM 6393 C CA . ALA A 1 829 ? -7.888 -28.060 34.317 1.00 50.41 829 ALA A CA 1
ATOM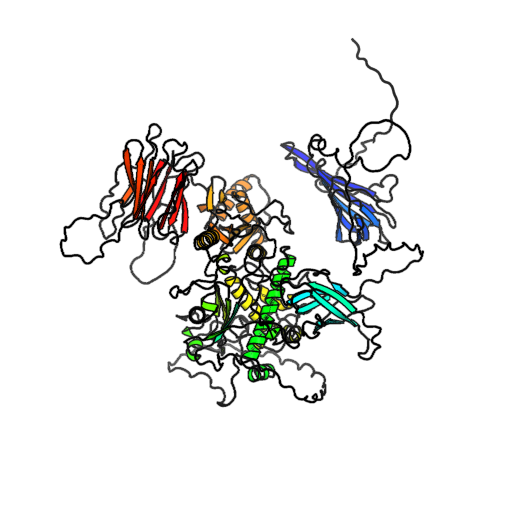 6394 C C . ALA A 1 829 ? -7.215 -27.407 33.095 1.00 50.41 829 ALA A C 1
ATOM 6396 O O . ALA A 1 829 ? -6.458 -26.450 33.246 1.00 50.41 829 ALA A O 1
ATOM 6397 N N . GLU A 1 830 ? -7.539 -27.871 31.883 1.00 60.53 830 GLU A N 1
ATOM 6398 C CA . GLU A 1 830 ? -7.071 -27.273 30.629 1.00 60.53 830 GLU A CA 1
ATOM 6399 C C . GLU A 1 830 ? -7.653 -25.867 30.396 1.00 60.53 830 GLU A C 1
ATOM 6401 O O . GLU A 1 830 ? -6.941 -25.001 29.894 1.00 60.53 830 GLU A O 1
ATOM 6406 N N . GLU A 1 831 ? -8.903 -25.591 30.794 1.00 63.38 831 GLU A N 1
ATOM 6407 C CA . GLU A 1 831 ? -9.496 -24.247 30.680 1.00 63.38 831 GLU A CA 1
ATOM 6408 C C . GLU A 1 831 ? -8.847 -23.218 31.622 1.00 63.38 831 GLU A C 1
ATOM 6410 O O . GLU A 1 831 ? -8.626 -22.075 31.210 1.00 63.38 831 GLU A O 1
ATOM 6415 N N . GLU A 1 832 ? -8.497 -23.599 32.857 1.00 65.44 832 GLU A N 1
ATOM 6416 C CA . GLU A 1 832 ? -7.770 -22.715 33.783 1.00 65.44 832 GLU A CA 1
ATOM 6417 C C . GLU A 1 832 ? -6.330 -22.452 33.312 1.00 65.44 832 GLU A C 1
ATOM 6419 O O . GLU A 1 832 ? -5.870 -21.305 33.326 1.00 65.44 832 GLU A O 1
ATOM 6424 N N . GLU A 1 833 ? -5.628 -23.485 32.834 1.00 69.94 833 GLU A N 1
ATOM 6425 C CA . GLU A 1 833 ? -4.287 -23.340 32.254 1.00 69.94 833 GLU A CA 1
ATOM 6426 C C . GLU A 1 833 ? -4.300 -22.487 30.972 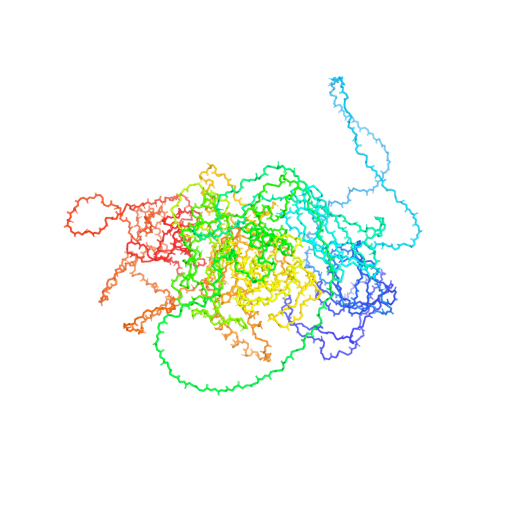1.00 69.94 833 GLU A C 1
ATOM 6428 O O . GLU A 1 833 ? -3.418 -21.644 30.776 1.00 69.94 833 GLU A O 1
ATOM 6433 N N . GLU A 1 834 ? -5.314 -22.652 30.117 1.00 75.56 834 GLU A N 1
ATOM 6434 C CA . GLU A 1 834 ? -5.520 -21.843 28.911 1.00 75.56 834 GLU A CA 1
ATOM 6435 C C . GLU A 1 834 ? -5.820 -20.374 29.263 1.00 75.56 834 GLU A C 1
ATOM 6437 O O . GLU A 1 834 ? -5.297 -19.455 28.626 1.00 75.56 834 GLU A O 1
ATOM 6442 N N . GLU A 1 835 ? -6.618 -20.121 30.302 1.00 73.00 835 GLU A N 1
ATOM 6443 C CA . GLU A 1 835 ? -6.932 -18.765 30.759 1.00 73.00 835 GLU A CA 1
ATOM 6444 C C . GLU A 1 835 ? -5.691 -18.043 31.306 1.00 73.00 835 GLU A C 1
ATOM 6446 O O . GLU A 1 835 ? -5.466 -16.873 30.982 1.00 73.00 835 GLU A O 1
ATOM 6451 N N . GLU A 1 836 ? -4.835 -18.736 32.058 1.00 74.62 836 GLU A N 1
ATOM 6452 C CA . GLU A 1 836 ? -3.542 -18.201 32.502 1.00 74.62 836 GLU A CA 1
ATOM 6453 C C . GLU A 1 836 ? -2.555 -17.989 31.346 1.00 74.62 836 GLU A C 1
ATOM 6455 O O . GLU A 1 836 ? -1.757 -17.047 31.369 1.00 74.62 836 GLU A O 1
ATOM 6460 N N . LEU A 1 837 ? -2.611 -18.823 30.306 1.00 80.69 837 LEU A N 1
ATOM 6461 C CA . LEU A 1 837 ? -1.819 -18.629 29.094 1.00 80.69 837 LEU A CA 1
ATOM 6462 C C . LEU A 1 837 ? -2.258 -17.371 28.332 1.00 80.69 837 LEU A C 1
ATOM 6464 O O . LEU A 1 837 ? -1.411 -16.567 27.947 1.00 80.69 837 LEU A O 1
ATOM 6468 N N . PHE A 1 838 ? -3.564 -17.161 28.146 1.00 83.94 838 PHE A N 1
ATOM 6469 C CA . PHE A 1 838 ? -4.084 -15.982 27.446 1.00 83.94 838 PHE A CA 1
ATOM 6470 C C . PHE A 1 838 ? -3.770 -14.672 28.164 1.00 83.94 838 PHE A C 1
ATOM 6472 O O . PHE A 1 838 ? -3.469 -13.683 27.499 1.00 83.94 838 PHE A O 1
ATOM 6479 N N . LYS A 1 839 ? -3.761 -14.664 29.502 1.00 72.81 839 LYS A N 1
ATOM 6480 C CA . LYS A 1 839 ? -3.366 -13.485 30.293 1.00 72.81 839 LYS A CA 1
ATOM 6481 C C . LYS A 1 839 ? -1.907 -13.070 30.084 1.00 72.81 839 LYS A C 1
ATOM 6483 O O . LYS A 1 839 ? -1.571 -11.916 30.333 1.00 72.81 839 LYS A O 1
ATOM 6488 N N . LYS A 1 840 ? -1.038 -13.986 29.642 1.00 79.94 840 LYS A N 1
ATOM 6489 C CA . LYS A 1 840 ? 0.374 -13.691 29.345 1.00 79.94 840 LYS A CA 1
ATOM 6490 C C . LYS A 1 840 ? 0.581 -13.079 27.959 1.00 79.94 840 LYS A C 1
ATOM 6492 O O . LYS A 1 840 ? 1.644 -12.514 27.724 1.00 79.94 840 LYS A O 1
ATOM 6497 N N . LEU A 1 841 ? -0.394 -13.201 27.054 1.00 84.38 841 LEU A N 1
ATOM 6498 C CA . LEU A 1 841 ? -0.306 -12.652 25.702 1.00 84.38 841 LEU A CA 1
ATOM 6499 C C . LEU A 1 841 ? -0.619 -11.153 25.702 1.00 84.38 841 LEU A C 1
ATOM 6501 O O . LEU A 1 841 ? -1.543 -10.692 26.384 1.00 84.38 841 LEU A O 1
ATOM 6505 N N . HIS A 1 842 ? 0.117 -10.388 24.894 1.00 85.88 842 HIS A N 1
ATOM 6506 C CA . HIS A 1 842 ? -0.217 -8.990 24.667 1.00 85.88 842 HIS A CA 1
ATOM 6507 C C . HIS A 1 842 ? -1.235 -8.890 23.528 1.00 85.88 842 HIS A C 1
ATOM 6509 O O . HIS A 1 842 ? -0.883 -9.057 22.363 1.00 85.88 842 HIS A O 1
ATOM 6515 N N . VAL A 1 843 ? -2.510 -8.677 23.875 1.00 91.19 843 VAL A N 1
ATOM 6516 C CA . VAL A 1 843 ? -3.612 -8.620 22.901 1.00 91.19 843 VAL A CA 1
ATOM 6517 C C . VAL A 1 843 ? -4.068 -7.182 22.711 1.00 91.19 843 VAL A C 1
ATOM 6519 O O . VAL A 1 843 ? -4.859 -6.679 23.509 1.00 91.19 843 VAL A O 1
ATOM 6522 N N . THR A 1 844 ? -3.597 -6.535 21.656 1.00 92.12 844 THR A N 1
ATOM 6523 C CA . THR A 1 844 ? -3.971 -5.159 21.318 1.00 92.12 844 THR A CA 1
ATOM 6524 C C . THR A 1 844 ? -5.155 -5.170 20.359 1.00 92.12 844 THR A C 1
ATOM 6526 O O . THR A 1 844 ? -5.210 -5.977 19.432 1.00 92.12 844 THR A O 1
ATOM 6529 N N . VAL A 1 845 ? -6.129 -4.285 20.569 1.00 93.88 845 VAL A N 1
ATOM 6530 C CA . VAL A 1 845 ? -7.309 -4.177 19.698 1.00 93.88 845 VAL A CA 1
ATOM 6531 C C . VAL A 1 845 ? -7.437 -2.757 19.176 1.00 93.88 845 VAL A C 1
ATOM 6533 O O . VAL A 1 845 ? -7.396 -1.811 19.955 1.00 93.88 845 VAL A O 1
ATOM 6536 N N . ARG A 1 846 ? -7.638 -2.590 17.869 1.00 94.06 846 ARG A N 1
ATOM 6537 C CA . ARG A 1 846 ? -7.811 -1.280 17.233 1.00 94.06 846 ARG A CA 1
ATOM 6538 C C . ARG A 1 846 ? -9.146 -1.185 16.517 1.00 94.06 846 ARG A C 1
ATOM 6540 O O . ARG A 1 846 ? -9.468 -2.035 15.694 1.00 94.06 846 ARG A O 1
ATOM 6547 N N . ALA A 1 847 ? -9.900 -0.124 16.778 1.00 91.75 847 ALA A N 1
ATOM 6548 C CA . ALA A 1 847 ? -11.065 0.240 15.978 1.00 91.75 847 ALA A CA 1
ATOM 6549 C C . ALA A 1 847 ? -10.686 1.303 14.950 1.00 91.75 847 ALA A C 1
ATOM 6551 O O . ALA A 1 847 ? -10.084 2.318 15.298 1.00 91.75 847 ALA A O 1
ATOM 6552 N N . VAL A 1 848 ? -11.074 1.085 13.695 1.00 93.44 848 VAL A N 1
ATOM 6553 C CA . VAL A 1 848 ? -10.785 1.986 12.574 1.00 93.44 848 VAL A CA 1
ATOM 6554 C C . VAL A 1 848 ? -12.063 2.709 12.159 1.00 93.44 848 VAL A C 1
ATOM 6556 O O . VAL A 1 848 ? -13.071 2.065 11.854 1.00 93.44 848 VAL A O 1
ATOM 6559 N N . GLY A 1 849 ? -12.029 4.041 12.135 1.00 91.19 849 GLY A N 1
ATOM 6560 C CA . GLY A 1 849 ? -13.133 4.887 11.678 1.00 91.19 849 GLY A CA 1
ATOM 6561 C C . GLY A 1 849 ? -13.173 5.095 10.157 1.00 91.19 849 GLY A C 1
ATOM 6562 O O . GLY A 1 849 ? -12.201 4.850 9.444 1.00 91.19 849 GLY A O 1
ATOM 6563 N N . THR A 1 850 ? -14.285 5.619 9.636 1.00 90.31 850 THR A N 1
ATOM 6564 C CA . THR A 1 850 ? -14.429 6.059 8.230 1.00 90.31 850 THR A CA 1
ATOM 6565 C C . THR A 1 850 ? -13.489 7.204 7.851 1.00 90.31 850 THR A C 1
ATOM 6567 O O . THR A 1 850 ? -13.102 7.327 6.690 1.00 90.31 850 THR A O 1
ATOM 6570 N N . ASN A 1 851 ? -13.104 8.024 8.829 1.00 89.12 851 ASN A N 1
ATOM 6571 C CA . ASN A 1 851 ? -12.062 9.046 8.719 1.00 89.12 851 ASN A CA 1
ATOM 6572 C C . ASN A 1 851 ? -10.638 8.473 8.887 1.00 89.12 851 ASN A C 1
ATOM 6574 O O . ASN A 1 851 ? -9.675 9.235 8.927 1.00 89.12 851 ASN A O 1
ATOM 6578 N N . LEU A 1 852 ? -10.492 7.146 8.988 1.00 92.25 852 LEU A N 1
ATOM 6579 C CA . LEU A 1 852 ? -9.235 6.435 9.236 1.00 92.25 852 LEU A CA 1
ATOM 6580 C C . LEU A 1 852 ? -8.525 6.805 10.548 1.00 92.25 852 LEU A C 1
ATOM 6582 O O . LEU A 1 852 ? -7.381 6.402 10.751 1.00 92.25 852 LEU A O 1
ATOM 6586 N N . CYS A 1 853 ? -9.193 7.508 11.466 1.00 88.44 853 CYS A N 1
ATOM 6587 C CA . CYS A 1 853 ? -8.712 7.612 12.835 1.00 88.44 853 CYS A CA 1
ATOM 6588 C C . CYS A 1 853 ? -8.845 6.262 13.540 1.00 88.44 853 CYS A C 1
ATOM 6590 O O . CYS A 1 853 ? -9.778 5.493 13.284 1.00 88.44 853 CYS A O 1
ATOM 6592 N N . ILE A 1 854 ? -7.908 6.000 14.446 1.00 89.31 854 ILE A N 1
ATOM 6593 C CA . ILE A 1 854 ? -7.790 4.726 15.144 1.00 89.31 854 ILE A CA 1
ATOM 6594 C C . ILE A 1 854 ? -7.931 4.966 16.641 1.00 89.31 854 ILE A C 1
ATOM 6596 O O . ILE A 1 854 ? -7.321 5.886 17.184 1.00 89.31 854 ILE A O 1
ATOM 6600 N N . ALA A 1 855 ? -8.724 4.124 17.293 1.00 82.31 855 ALA A N 1
ATOM 6601 C CA . ALA A 1 855 ? -8.746 4.000 18.742 1.00 82.31 855 ALA A CA 1
ATOM 6602 C C . ALA A 1 855 ? -8.112 2.664 19.122 1.00 82.31 855 ALA A C 1
ATOM 6604 O O . ALA A 1 855 ? -8.509 1.632 18.582 1.00 82.31 855 ALA A O 1
ATOM 6605 N N . GLU A 1 856 ? -7.134 2.681 20.024 1.00 85.69 856 GLU A N 1
ATOM 6606 C CA . GLU A 1 856 ? -6.397 1.491 20.447 1.00 85.69 856 GLU A CA 1
ATOM 6607 C C . GLU A 1 856 ? -6.717 1.130 21.901 1.00 85.69 856 GLU A C 1
ATOM 6609 O O . GLU A 1 856 ? -6.673 1.972 22.797 1.00 85.69 856 GLU A O 1
ATOM 6614 N N . LEU A 1 857 ? -7.013 -0.146 22.123 1.00 79.31 857 LEU A N 1
ATOM 6615 C CA . LEU A 1 857 ? -7.080 -0.797 23.418 1.00 79.31 857 LEU A CA 1
ATOM 6616 C C . LEU A 1 857 ? -5.785 -1.592 23.609 1.00 79.31 857 LEU A C 1
ATOM 6618 O O . LEU A 1 857 ? -5.590 -2.615 22.949 1.00 79.31 857 LEU A O 1
ATOM 6622 N N . GLY A 1 858 ? -4.908 -1.119 24.496 1.00 75.56 858 GLY A N 1
ATOM 6623 C CA . GLY A 1 858 ? -3.549 -1.649 24.642 1.00 75.56 858 GLY A CA 1
ATOM 6624 C C . GLY A 1 858 ? -3.505 -3.141 24.983 1.00 75.56 858 GLY A C 1
ATOM 6625 O O . GLY A 1 858 ? -2.824 -3.899 24.297 1.00 75.56 858 GLY A O 1
ATOM 6626 N N . ASN A 1 859 ? -4.249 -3.583 26.006 1.00 83.06 859 ASN A N 1
ATOM 6627 C CA . ASN A 1 859 ? -4.398 -5.007 26.311 1.00 83.06 859 ASN A CA 1
ATOM 6628 C C . ASN A 1 859 ? -5.856 -5.382 26.608 1.00 83.06 859 ASN A C 1
ATOM 6630 O O . ASN A 1 859 ? -6.424 -4.964 27.613 1.00 83.06 859 ASN A O 1
ATOM 6634 N N . TYR A 1 860 ? -6.437 -6.248 25.779 1.00 86.12 860 TYR A N 1
ATOM 6635 C CA . TYR A 1 860 ? -7.837 -6.652 25.871 1.00 86.12 860 TYR A CA 1
ATOM 6636 C C . TYR A 1 860 ? -8.226 -7.225 27.243 1.00 86.12 860 TYR A C 1
ATOM 6638 O O . TYR A 1 860 ? -9.211 -6.791 27.830 1.00 86.12 860 TYR A O 1
ATOM 6646 N N . PHE A 1 861 ? -7.469 -8.174 27.801 1.00 80.44 861 PHE A N 1
ATOM 6647 C CA . PHE A 1 861 ? -7.858 -8.816 29.066 1.00 80.44 861 PHE A CA 1
ATOM 6648 C C . PHE A 1 861 ? -7.740 -7.895 30.280 1.00 80.44 861 PHE A C 1
ATOM 6650 O O . PHE A 1 861 ? -8.423 -8.125 31.276 1.00 80.44 861 PHE A O 1
ATOM 6657 N N . ARG A 1 862 ? -6.893 -6.866 30.191 1.00 75.88 862 ARG A N 1
ATOM 6658 C CA . ARG A 1 862 ? -6.729 -5.851 31.233 1.00 75.88 862 ARG A CA 1
ATOM 6659 C C . ARG A 1 862 ? -7.751 -4.721 31.102 1.00 75.88 862 ARG A C 1
ATOM 6661 O O . ARG A 1 862 ? -8.299 -4.288 32.108 1.00 75.88 862 ARG A O 1
ATOM 6668 N N . ASP A 1 863 ? -7.987 -4.253 29.879 1.00 68.12 863 ASP A N 1
ATOM 6669 C CA . ASP A 1 863 ? -8.624 -2.957 29.624 1.00 68.12 863 ASP A CA 1
ATOM 6670 C C . ASP A 1 863 ? -10.071 -3.075 29.111 1.00 68.12 863 ASP A C 1
ATOM 6672 O O . ASP A 1 863 ? -10.825 -2.108 29.191 1.00 68.12 863 ASP A O 1
ATOM 6676 N N . ALA A 1 864 ? -10.481 -4.232 28.571 1.00 69.69 864 ALA A N 1
ATOM 6677 C CA . ALA A 1 864 ? -11.814 -4.400 27.978 1.00 69.69 864 ALA A CA 1
ATOM 6678 C C . ALA A 1 864 ? -12.926 -4.585 29.015 1.00 69.69 864 ALA A C 1
ATOM 6680 O O . ALA A 1 864 ? -14.087 -4.336 28.708 1.00 69.69 864 ALA A O 1
ATOM 6681 N N . PHE A 1 865 ? -12.600 -5.059 30.216 1.00 67.31 865 PHE A N 1
ATOM 6682 C CA . PHE A 1 865 ? -13.599 -5.463 31.198 1.00 67.31 865 PHE A CA 1
ATOM 6683 C C . PHE A 1 865 ? -13.768 -4.407 32.276 1.00 67.31 865 PHE A C 1
ATOM 6685 O O . PHE A 1 865 ? -12.793 -3.919 32.848 1.00 67.31 865 PHE A O 1
ATOM 6692 N N . ALA A 1 866 ? -15.022 -4.084 32.584 1.00 48.75 866 ALA A N 1
ATOM 6693 C CA . ALA A 1 866 ? -15.335 -3.280 33.753 1.00 48.75 866 ALA A CA 1
ATOM 6694 C C . ALA A 1 866 ? -14.949 -4.076 35.011 1.00 48.75 866 ALA A C 1
ATOM 6696 O O . ALA A 1 866 ? -15.671 -4.978 35.436 1.00 48.75 866 ALA A O 1
ATOM 6697 N N . SER A 1 867 ? -13.784 -3.777 35.587 1.00 38.78 867 SER A N 1
ATOM 6698 C CA . SER A 1 867 ? -13.338 -4.423 36.820 1.00 38.78 867 SER A CA 1
ATOM 6699 C C . SER A 1 867 ? -14.326 -4.127 37.952 1.00 38.78 867 SER A C 1
ATOM 6701 O O . SER A 1 867 ? -14.670 -2.959 38.169 1.00 38.78 867 SER A O 1
ATOM 6703 N N . PRO A 1 868 ? -14.754 -5.137 38.733 1.00 33.38 868 PRO A N 1
ATOM 6704 C CA . PRO A 1 868 ? -15.278 -4.880 40.065 1.00 33.38 868 PRO A CA 1
ATOM 6705 C C . PRO A 1 868 ? -14.222 -4.059 40.810 1.00 33.38 868 PRO A C 1
ATOM 6707 O O . PRO A 1 868 ? -13.049 -4.430 40.797 1.00 33.38 868 PRO A O 1
ATOM 6710 N N . ILE A 1 869 ? -14.596 -2.935 41.428 1.00 31.97 869 ILE A N 1
ATOM 6711 C CA . ILE A 1 869 ? -13.678 -2.227 42.327 1.00 31.97 869 ILE A CA 1
ATOM 6712 C C . ILE A 1 869 ? -13.402 -3.151 43.514 1.00 31.97 869 ILE A C 1
ATOM 6714 O O . ILE A 1 869 ? -14.129 -3.157 44.505 1.00 31.97 869 ILE A O 1
ATOM 6718 N N . GLU A 1 870 ? -12.342 -3.942 43.409 1.00 27.52 870 GLU A N 1
ATOM 6719 C CA . GLU A 1 870 ? -11.663 -4.533 44.547 1.00 27.52 870 GLU A CA 1
ATOM 6720 C C . GLU A 1 870 ? -10.453 -3.660 44.886 1.00 27.52 870 GLU A C 1
ATOM 6722 O O . GLU A 1 870 ? -9.608 -3.326 44.057 1.00 27.52 870 GLU A O 1
ATOM 6727 N N . ILE A 1 871 ? -10.439 -3.213 46.137 1.00 28.86 871 ILE A N 1
ATOM 6728 C CA . ILE A 1 871 ? -9.527 -2.228 46.711 1.00 28.86 871 ILE A CA 1
ATOM 6729 C C . ILE A 1 871 ? -8.142 -2.871 46.898 1.00 28.86 871 ILE A C 1
ATOM 6731 O O . ILE A 1 871 ? -7.846 -3.303 48.005 1.00 28.86 871 ILE A O 1
ATOM 6735 N N . PHE A 1 872 ? -7.273 -2.937 45.881 1.00 26.22 872 PHE A N 1
ATOM 6736 C CA . PHE A 1 872 ? -5.872 -3.343 46.093 1.00 26.22 872 PHE A CA 1
ATOM 6737 C C . PHE A 1 872 ? -4.875 -2.631 45.165 1.00 26.22 872 PHE A C 1
ATOM 6739 O O . PHE A 1 872 ? -4.976 -2.705 43.946 1.00 26.22 872 PHE A O 1
ATOM 6746 N N . ALA A 1 873 ? -3.859 -2.011 45.777 1.00 27.66 873 ALA A N 1
ATOM 6747 C CA . ALA A 1 873 ? -2.610 -1.593 45.142 1.00 27.66 873 ALA A CA 1
ATOM 6748 C C . ALA A 1 873 ? -1.446 -2.332 45.825 1.00 27.66 873 ALA A C 1
ATOM 6750 O O . ALA A 1 873 ? -1.354 -2.323 47.055 1.00 27.66 873 ALA A O 1
ATOM 6751 N N . THR A 1 874 ? -0.557 -2.960 45.054 1.00 24.59 874 THR A N 1
ATOM 6752 C CA . THR A 1 874 ? 0.730 -3.480 45.546 1.00 24.59 874 THR A CA 1
ATOM 6753 C C . THR A 1 874 ? 1.850 -2.491 45.239 1.00 24.59 874 THR A C 1
ATOM 6755 O O . THR A 1 874 ? 1.906 -1.908 44.161 1.00 24.59 874 THR A O 1
ATOM 6758 N N . ARG A 1 875 ? 2.722 -2.300 46.228 1.00 26.48 875 ARG A N 1
ATOM 6759 C CA . ARG A 1 875 ? 3.818 -1.330 46.289 1.00 26.48 875 ARG A CA 1
ATOM 6760 C C . ARG A 1 875 ? 5.086 -1.928 45.662 1.00 26.48 875 ARG A C 1
ATOM 6762 O O . ARG A 1 875 ? 5.545 -2.959 46.143 1.00 26.48 875 ARG A O 1
ATOM 6769 N N . GLU A 1 876 ? 5.651 -1.292 44.638 1.00 31.17 876 GLU A N 1
ATOM 6770 C CA . GLU A 1 876 ? 7.020 -1.567 44.177 1.00 31.17 876 GLU A CA 1
ATOM 6771 C C . GLU A 1 876 ? 7.994 -0.668 44.944 1.00 31.17 876 GLU A C 1
ATOM 6773 O O . GLU A 1 876 ? 8.139 0.507 44.639 1.00 31.17 876 GLU A O 1
ATOM 6778 N N . ASP A 1 877 ? 8.646 -1.225 45.960 1.00 31.31 877 ASP A N 1
ATOM 6779 C CA . ASP A 1 877 ? 9.875 -0.688 46.543 1.00 31.31 877 ASP A CA 1
ATOM 6780 C C . ASP A 1 877 ? 10.751 -1.896 46.901 1.00 31.31 877 ASP A C 1
ATOM 6782 O O . ASP A 1 877 ? 10.566 -2.476 47.966 1.00 31.31 877 ASP A O 1
ATOM 6786 N N . GLU A 1 878 ? 11.690 -2.295 46.036 1.00 31.03 878 GLU A N 1
ATOM 6787 C CA . GLU A 1 878 ? 12.965 -2.871 46.487 1.00 31.03 878 GLU A CA 1
ATOM 6788 C C . GLU A 1 878 ? 14.036 -2.878 45.372 1.00 31.03 878 GLU A C 1
ATOM 6790 O O . GLU A 1 878 ? 13.956 -3.610 44.393 1.00 31.03 878 GLU A O 1
ATOM 6795 N N . GLN A 1 879 ? 15.092 -2.092 45.628 1.00 33.41 879 GLN A N 1
ATOM 6796 C CA . GLN A 1 879 ? 16.447 -2.115 45.050 1.00 33.41 879 GLN A CA 1
ATOM 6797 C C . GLN A 1 879 ? 16.686 -1.473 43.667 1.00 33.41 879 GLN A C 1
ATOM 6799 O O . GLN A 1 879 ? 16.407 -2.070 42.635 1.00 33.41 879 GLN A O 1
ATOM 6804 N N . GLN A 1 880 ? 17.434 -0.354 43.646 1.00 32.88 880 GLN A N 1
ATOM 6805 C CA . GLN A 1 880 ? 18.835 -0.327 43.168 1.00 32.88 880 GLN A CA 1
ATOM 6806 C C . GLN A 1 880 ? 19.504 1.056 43.348 1.00 32.88 880 GLN A C 1
ATOM 6808 O O . GLN A 1 880 ? 18.891 2.103 43.167 1.00 32.88 880 GLN A O 1
ATOM 6813 N N . GLY A 1 881 ? 20.776 1.041 43.772 1.00 35.12 881 GLY A N 1
ATOM 6814 C CA . GLY A 1 881 ? 21.617 2.216 44.044 1.00 35.12 881 GLY A CA 1
ATOM 6815 C C . GLY A 1 881 ? 22.197 2.905 42.791 1.00 35.12 881 GLY A C 1
ATOM 6816 O O . GLY A 1 881 ? 21.870 2.536 41.667 1.00 35.12 881 GLY A O 1
ATOM 6817 N N . PRO A 1 882 ? 23.065 3.922 42.959 1.00 37.56 882 PRO A N 1
ATOM 6818 C CA . PRO A 1 882 ? 23.381 4.882 41.903 1.00 37.56 882 PRO A CA 1
ATOM 6819 C C . PRO A 1 882 ? 24.475 4.379 40.943 1.00 37.56 882 PRO A C 1
ATOM 6821 O O . PRO A 1 882 ? 25.604 4.134 41.366 1.00 37.56 882 PRO A O 1
ATOM 6824 N N . GLY A 1 883 ? 24.180 4.311 39.636 1.00 34.66 883 GLY A N 1
ATOM 6825 C CA . GLY A 1 883 ? 25.205 4.153 38.591 1.00 34.66 883 GLY A CA 1
ATOM 6826 C C . GLY A 1 883 ? 24.713 3.777 37.178 1.00 34.66 883 GLY A C 1
ATOM 6827 O O . GLY A 1 883 ? 24.685 2.601 36.858 1.00 34.66 883 GLY A O 1
ATOM 6828 N N . ARG A 1 884 ? 24.473 4.792 36.322 1.00 30.91 884 ARG A N 1
ATOM 6829 C CA . ARG A 1 884 ? 24.389 4.808 34.825 1.00 30.91 884 ARG A CA 1
ATOM 6830 C C . ARG A 1 884 ? 23.227 4.077 34.069 1.00 30.91 884 ARG A C 1
ATOM 6832 O O . ARG A 1 884 ? 23.236 2.865 33.939 1.00 30.91 884 ARG A O 1
ATOM 6839 N N . ASN A 1 885 ? 22.332 4.915 33.495 1.00 34.94 885 ASN A N 1
ATOM 6840 C CA . ASN A 1 885 ? 21.414 4.918 32.304 1.00 34.94 885 ASN A CA 1
ATOM 6841 C C . ASN A 1 885 ? 21.275 3.707 31.323 1.00 34.94 885 ASN A C 1
ATOM 6843 O O . ASN A 1 885 ? 22.287 3.078 31.036 1.00 34.94 885 ASN A O 1
ATOM 6847 N N . PRO A 1 886 ? 20.176 3.617 30.511 1.00 45.28 886 PRO A N 1
ATOM 6848 C CA . PRO A 1 886 ? 18.735 3.520 30.834 1.00 45.28 886 PRO A CA 1
ATOM 6849 C C . PRO A 1 886 ? 17.995 2.368 30.063 1.00 45.28 886 PRO A C 1
ATOM 6851 O O . PRO A 1 886 ? 18.533 1.791 29.124 1.00 45.28 886 PRO A O 1
ATOM 6854 N N . LYS A 1 887 ? 16.712 2.133 30.411 1.00 32.09 887 LYS A N 1
ATOM 6855 C CA . LYS A 1 887 ? 15.715 1.121 29.942 1.00 32.09 887 LYS A CA 1
ATOM 6856 C C . LYS A 1 887 ? 15.846 -0.282 30.562 1.00 32.09 887 LYS A C 1
ATOM 6858 O O . LYS A 1 887 ? 16.794 -1.009 30.287 1.00 32.09 887 LYS A O 1
ATOM 6863 N N . PRO A 1 888 ? 14.842 -0.669 31.369 1.00 28.53 888 PRO A N 1
ATOM 6864 C CA . PRO A 1 888 ? 13.557 -1.081 30.799 1.00 28.53 888 PRO A CA 1
ATOM 6865 C C . PRO A 1 888 ? 12.375 -0.303 31.409 1.00 28.53 888 PRO A C 1
ATOM 6867 O O . PRO A 1 888 ? 12.453 0.151 32.543 1.00 28.53 888 PRO A O 1
ATOM 6870 N N . ALA A 1 889 ? 11.277 -0.146 30.669 1.00 41.09 889 ALA A N 1
ATOM 6871 C CA . ALA A 1 889 ? 9.992 0.198 31.280 1.00 41.09 889 ALA A CA 1
ATOM 6872 C C . ALA A 1 889 ? 9.159 -1.086 31.394 1.00 41.09 889 ALA A C 1
ATOM 6874 O O . ALA A 1 889 ? 8.675 -1.593 30.383 1.00 41.09 889 ALA A O 1
ATOM 6875 N N . PRO A 1 890 ? 9.096 -1.668 32.595 1.00 33.41 890 PRO A N 1
ATOM 6876 C CA . PRO A 1 890 ? 7.878 -2.316 33.084 1.00 33.41 890 PRO A CA 1
ATOM 6877 C C . PRO A 1 890 ? 7.681 -2.012 34.591 1.00 33.41 890 PRO A C 1
ATOM 6879 O O . PRO A 1 890 ? 8.644 -1.589 35.229 1.00 33.41 890 PRO A O 1
ATOM 6882 N N . PRO A 1 891 ? 6.529 -2.283 35.231 1.00 32.62 891 PRO A N 1
ATOM 6883 C CA . PRO A 1 891 ? 5.143 -2.393 34.778 1.00 32.62 891 PRO A CA 1
ATOM 6884 C C . PRO A 1 891 ? 4.315 -1.164 35.238 1.00 32.62 891 PRO A C 1
ATOM 6886 O O . PRO A 1 891 ? 4.514 -0.624 36.323 1.00 32.62 891 PRO A O 1
ATOM 6889 N N . SER A 1 892 ? 3.326 -0.711 34.466 1.00 31.52 892 SER A N 1
ATOM 6890 C CA . SER A 1 892 ? 2.299 0.189 35.015 1.00 31.52 892 SER A CA 1
ATOM 6891 C C . SER A 1 892 ? 1.412 -0.615 35.972 1.00 31.52 892 SER A C 1
ATOM 6893 O O . SER A 1 892 ? 0.549 -1.379 35.542 1.00 31.52 892 SER A O 1
ATOM 6895 N N . GLY A 1 893 ? 1.701 -0.500 37.270 1.00 30.28 893 GLY A N 1
ATOM 6896 C CA . GLY A 1 893 ? 0.988 -1.183 38.348 1.00 30.28 893 GLY A CA 1
ATOM 6897 C C . GLY A 1 893 ? -0.502 -0.812 38.448 1.00 30.28 893 GLY A C 1
ATOM 6898 O O . GLY A 1 893 ? -0.950 0.166 37.842 1.00 30.28 893 GLY A O 1
ATOM 6899 N N . PRO A 1 894 ? -1.287 -1.590 39.218 1.00 33.03 894 PRO A N 1
ATOM 6900 C CA . PRO A 1 894 ? -2.702 -1.324 39.443 1.00 33.03 894 PRO A CA 1
ATOM 6901 C C . PRO A 1 894 ? -2.845 0.005 40.191 1.00 33.03 894 PRO A C 1
ATOM 6903 O O . PRO A 1 894 ? -2.100 0.281 41.133 1.00 33.03 894 PRO A O 1
ATOM 6906 N N . GLY A 1 895 ? -3.781 0.841 39.739 1.00 29.28 895 GLY A N 1
ATOM 6907 C CA . GLY A 1 895 ? -4.049 2.156 40.316 1.00 29.28 895 GLY A CA 1
ATOM 6908 C C . GLY A 1 895 ? -4.136 2.136 41.847 1.00 29.28 895 GLY A C 1
ATOM 6909 O O . GLY A 1 895 ? -4.617 1.188 42.464 1.00 29.28 895 GLY A O 1
ATOM 6910 N N . ILE A 1 896 ? -3.639 3.207 42.465 1.00 31.02 896 ILE A N 1
ATOM 6911 C CA . ILE A 1 896 ? -3.608 3.383 43.918 1.00 31.02 896 ILE A CA 1
ATOM 6912 C C . ILE A 1 896 ? -5.034 3.388 44.494 1.00 31.02 896 ILE A C 1
ATOM 6914 O O . ILE A 1 896 ? -5.945 3.989 43.925 1.00 31.02 896 ILE A O 1
ATOM 6918 N N . LEU A 1 897 ? -5.180 2.744 45.660 1.00 24.39 897 LEU A N 1
ATOM 6919 C CA . LEU A 1 897 ? -6.352 2.719 46.539 1.00 24.39 897 LEU A CA 1
ATOM 6920 C C . LEU A 1 897 ? -7.198 4.007 46.490 1.00 24.39 897 LEU A C 1
ATOM 6922 O O . LEU A 1 897 ? -6.746 5.080 46.897 1.00 24.39 897 LEU A O 1
ATOM 6926 N N . ALA A 1 898 ? -8.481 3.869 46.152 1.00 28.88 898 ALA A N 1
ATOM 6927 C CA . ALA A 1 898 ? -9.489 4.827 46.581 1.00 28.88 898 ALA A CA 1
ATOM 6928 C C . ALA A 1 898 ? -9.610 4.744 48.114 1.00 28.88 898 ALA A C 1
ATOM 6930 O O . ALA A 1 898 ? -10.153 3.782 48.662 1.00 28.88 898 ALA A O 1
ATOM 6931 N N . PHE A 1 899 ? -9.090 5.739 48.837 1.00 26.05 899 PHE A N 1
ATOM 6932 C CA . PHE A 1 899 ? -9.418 5.891 50.252 1.00 26.05 899 PHE A CA 1
ATOM 6933 C C . PHE A 1 899 ? -10.912 6.190 50.380 1.00 26.05 899 PHE A C 1
ATOM 6935 O O . PHE A 1 899 ? -11.445 7.074 49.707 1.00 26.05 899 PHE A O 1
ATOM 6942 N N . ARG A 1 900 ? -11.589 5.507 51.308 1.00 28.62 900 ARG A N 1
ATOM 6943 C CA . ARG A 1 900 ? -12.889 5.969 51.792 1.00 28.62 900 ARG A CA 1
ATOM 6944 C C . ARG A 1 900 ? -12.644 7.337 52.430 1.00 28.62 900 ARG A C 1
ATOM 6946 O O . ARG A 1 900 ? -12.028 7.404 53.494 1.00 28.62 900 ARG A O 1
ATOM 6953 N N . ALA A 1 901 ? -13.071 8.418 51.777 1.00 30.03 901 ALA A N 1
ATOM 6954 C CA . ALA A 1 901 ? -13.042 9.740 52.389 1.00 30.03 901 ALA A CA 1
ATOM 6955 C C . ALA A 1 901 ? -13.708 9.628 53.776 1.00 30.03 901 ALA A C 1
ATOM 6957 O O . ALA A 1 901 ? -14.785 9.026 53.869 1.00 30.03 901 ALA A O 1
ATOM 6958 N N . PRO A 1 902 ? -13.106 10.147 54.864 1.00 27.27 902 PRO A N 1
ATOM 6959 C CA . PRO A 1 902 ? -13.612 9.982 56.232 1.00 27.27 902 PRO A CA 1
ATOM 6960 C C . PRO A 1 902 ? -14.898 10.793 56.511 1.00 27.27 902 PRO A C 1
ATOM 6962 O O . PRO A 1 902 ? -15.160 11.209 57.637 1.00 27.27 902 PRO A O 1
ATOM 6965 N N . GLY A 1 903 ? -15.710 11.027 55.482 1.00 31.94 903 GLY A N 1
ATOM 6966 C CA . GLY A 1 903 ? -16.871 11.898 55.466 1.00 31.94 903 GLY A CA 1
ATOM 6967 C C . GLY A 1 903 ? -16.802 12.889 54.306 1.00 31.94 903 GLY A C 1
ATOM 6968 O O . GLY A 1 903 ? -15.728 13.256 53.830 1.00 31.94 903 GLY A O 1
ATOM 6969 N N . CYS A 1 904 ? -17.975 13.314 53.848 1.00 30.98 904 CYS A N 1
ATOM 6970 C CA . CYS A 1 904 ? -18.165 14.321 52.809 1.00 30.98 904 CYS A CA 1
ATOM 6971 C C . CYS A 1 904 ? -17.437 15.642 53.145 1.00 30.98 904 CYS A C 1
ATOM 6973 O O . CYS A 1 904 ? -17.596 16.178 54.241 1.00 30.98 904 CYS A O 1
ATOM 6975 N N . GLY A 1 905 ? -16.654 16.168 52.190 1.00 36.94 905 GLY A N 1
ATOM 6976 C CA . GLY A 1 905 ? -16.086 17.523 52.238 1.00 36.94 905 GLY A CA 1
ATOM 6977 C C . GLY A 1 905 ? -14.808 17.733 53.066 1.00 36.94 905 GLY A C 1
ATOM 6978 O O . GLY A 1 905 ? -14.569 18.860 53.495 1.00 36.94 905 GLY A O 1
ATOM 6979 N N . ARG A 1 906 ? -13.981 16.705 53.316 1.00 36.66 906 ARG A N 1
ATOM 6980 C CA . ARG A 1 906 ? -12.669 16.878 53.978 1.00 36.66 906 ARG A CA 1
ATOM 6981 C C . ARG A 1 906 ? -11.496 16.669 53.018 1.00 36.66 906 ARG A C 1
ATOM 6983 O O . ARG A 1 906 ? -11.412 15.631 52.368 1.00 36.66 906 ARG A O 1
ATOM 6990 N N . GLU A 1 907 ? -10.572 17.632 52.994 1.00 38.78 907 GLU A N 1
ATOM 6991 C CA . GLU A 1 907 ? -9.218 17.438 52.460 1.00 38.78 907 GLU A CA 1
ATOM 6992 C C . GLU A 1 907 ? -8.513 16.345 53.276 1.00 38.78 907 GLU A C 1
ATOM 6994 O O . GLU A 1 907 ? -8.521 16.376 54.509 1.00 38.78 907 GLU A O 1
ATOM 6999 N N . VAL A 1 908 ? -7.907 15.371 52.598 1.00 37.16 908 VAL A N 1
ATOM 7000 C CA . VAL A 1 908 ? -7.047 14.378 53.248 1.00 37.16 908 VAL A CA 1
ATOM 7001 C C . VAL A 1 908 ? -5.618 14.909 53.178 1.00 37.16 908 VAL A C 1
ATOM 7003 O O . VAL A 1 908 ? -4.999 14.884 52.117 1.00 37.16 908 VAL A O 1
ATOM 7006 N N . GLN A 1 909 ? -5.100 15.416 54.300 1.00 37.28 909 GLN A N 1
ATOM 7007 C CA . GLN A 1 909 ? -3.665 15.660 54.458 1.00 37.28 909 GLN A CA 1
ATOM 7008 C C . GLN A 1 909 ? -3.010 14.370 54.951 1.00 37.28 909 GLN A C 1
ATOM 7010 O O . GLN A 1 909 ? -3.368 13.858 56.011 1.00 37.28 909 GLN A O 1
ATOM 7015 N N . LEU A 1 910 ? -2.082 13.828 54.165 1.00 35.75 910 LEU A N 1
ATOM 7016 C CA . LEU A 1 910 ? -1.229 12.720 54.589 1.00 35.75 910 LEU A CA 1
ATOM 7017 C C . LEU A 1 910 ? -0.006 13.307 55.306 1.00 35.75 910 LEU A C 1
ATOM 7019 O O . LEU A 1 910 ? 0.603 14.247 54.795 1.00 35.75 910 LEU A O 1
ATOM 7023 N N . GLU A 1 911 ? 0.303 12.791 56.499 1.00 33.19 911 GLU A N 1
ATOM 7024 C CA . GLU A 1 911 ? 1.444 13.239 57.308 1.00 33.19 911 GLU A CA 1
ATOM 7025 C C . GLU A 1 911 ? 2.789 12.953 56.627 1.00 33.19 911 GLU A C 1
ATOM 7027 O O . GLU A 1 911 ? 2.952 11.981 55.886 1.00 33.19 911 GLU A O 1
ATOM 7032 N N . ASP A 1 912 ? 3.738 13.842 56.922 1.00 35.44 912 ASP A N 1
ATOM 7033 C CA . ASP A 1 912 ? 5.071 13.962 56.344 1.00 35.44 912 ASP A CA 1
ATOM 7034 C C . ASP A 1 912 ? 5.852 12.637 56.306 1.00 35.44 912 ASP A C 1
ATOM 7036 O O . ASP A 1 912 ? 6.404 12.168 57.303 1.00 35.44 912 ASP A O 1
ATOM 7040 N N . GLY A 1 913 ? 5.993 12.074 55.106 1.00 31.41 913 GLY A N 1
ATOM 7041 C CA . GLY A 1 913 ? 7.113 11.197 54.790 1.00 31.41 913 GLY A CA 1
ATOM 7042 C C . GLY A 1 913 ? 8.364 12.050 54.589 1.00 31.41 913 GLY A C 1
ATOM 7043 O O . GLY A 1 913 ? 8.511 12.712 53.563 1.00 31.41 913 GLY A O 1
ATOM 7044 N N . GLU A 1 914 ? 9.258 12.070 55.577 1.00 36.12 914 GLU A N 1
ATOM 7045 C CA . GLU A 1 914 ? 10.534 12.788 55.521 1.00 36.12 914 GLU A CA 1
ATOM 7046 C C . GLU A 1 914 ? 11.379 12.381 54.297 1.00 36.12 914 GLU A C 1
ATOM 7048 O O . GLU A 1 914 ? 12.083 11.372 54.326 1.00 36.12 914 GLU A O 1
ATOM 7053 N N . LYS A 1 915 ? 11.345 13.210 53.244 1.00 35.31 915 LYS A N 1
ATOM 7054 C CA . LYS A 1 915 ? 12.486 13.800 52.502 1.00 35.31 915 LYS A CA 1
ATOM 7055 C C . LYS A 1 915 ? 12.114 14.074 51.038 1.00 35.31 915 LYS A C 1
ATOM 7057 O O . LYS A 1 915 ? 12.093 13.169 50.219 1.00 35.31 915 LYS A O 1
ATOM 7062 N N . GLY A 1 916 ? 11.989 15.363 50.710 1.00 35.97 916 GLY A N 1
ATOM 7063 C CA . GLY A 1 916 ? 12.325 15.895 49.383 1.00 35.97 916 GLY A CA 1
ATOM 7064 C C . GLY A 1 916 ? 11.225 15.906 48.315 1.00 35.97 916 GLY A C 1
ATOM 7065 O O . GLY A 1 916 ? 11.291 15.126 47.381 1.00 35.97 916 GLY A O 1
ATOM 7066 N N . GLY A 1 917 ? 10.322 16.891 48.402 1.00 41.38 917 GLY A N 1
ATOM 7067 C CA . GLY A 1 917 ? 9.880 17.699 47.254 1.00 41.38 917 GLY A CA 1
ATOM 7068 C C . GLY A 1 917 ? 8.932 17.090 46.215 1.00 41.38 917 GLY A C 1
ATOM 7069 O O . GLY A 1 917 ? 9.373 16.821 45.112 1.00 41.38 917 GLY A O 1
ATOM 7070 N N . GLU A 1 918 ? 7.637 17.006 46.541 1.00 38.56 918 GLU A N 1
ATOM 7071 C CA . GLU A 1 918 ? 6.482 17.493 45.749 1.00 38.56 918 GLU A CA 1
ATOM 7072 C C . GLU A 1 918 ? 5.196 17.221 46.562 1.00 38.56 918 GLU A C 1
ATOM 7074 O O . GLU A 1 918 ? 4.993 16.123 47.080 1.00 38.56 918 GLU A O 1
ATOM 7079 N N . LYS A 1 919 ? 4.354 18.243 46.783 1.00 43.78 919 LYS A N 1
ATOM 7080 C CA . LYS A 1 919 ? 3.138 18.139 47.614 1.00 43.78 919 LYS A CA 1
ATOM 7081 C C . LYS A 1 919 ? 1.952 17.716 46.745 1.00 43.78 919 LYS A C 1
ATOM 7083 O O . LYS A 1 919 ? 1.336 18.561 46.112 1.00 43.78 919 LYS A O 1
ATOM 7088 N N . TYR A 1 920 ? 1.574 16.441 46.755 1.00 44.44 920 TYR A N 1
ATOM 7089 C CA . TYR A 1 920 ? 0.347 16.000 46.080 1.00 44.44 920 TYR A CA 1
ATOM 7090 C C . TYR A 1 920 ? -0.872 16.218 46.981 1.00 44.44 920 TYR A C 1
ATOM 7092 O O . TYR A 1 920 ? -0.982 15.598 48.043 1.00 44.44 920 TYR A O 1
ATOM 7100 N N . ARG A 1 921 ? -1.804 17.087 46.566 1.00 46.91 921 ARG A N 1
ATOM 7101 C CA . ARG A 1 921 ? -3.068 17.288 47.285 1.00 46.91 921 ARG A CA 1
ATOM 7102 C C . ARG A 1 921 ? -4.154 16.407 46.679 1.00 46.91 921 ARG A C 1
ATOM 7104 O O . ARG A 1 921 ? -4.491 16.530 45.503 1.00 46.91 921 ARG A O 1
ATOM 7111 N N . TRP A 1 922 ? -4.717 15.526 47.500 1.00 47.09 922 TRP A N 1
ATOM 7112 C CA . TRP A 1 922 ? -5.877 14.719 47.135 1.00 47.09 922 TRP A CA 1
ATOM 7113 C C . TRP A 1 922 ? -7.151 15.440 47.559 1.00 47.09 922 TRP A C 1
ATOM 7115 O O . TRP A 1 922 ? -7.271 15.924 48.687 1.00 47.09 922 TRP A O 1
ATOM 7125 N N . THR A 1 923 ? -8.121 15.535 46.655 1.00 49.59 923 THR A N 1
ATOM 7126 C CA . THR A 1 923 ? -9.425 16.134 46.959 1.00 49.59 923 THR A CA 1
ATOM 7127 C C . THR A 1 923 ? -10.524 15.261 46.364 1.00 49.59 923 THR A C 1
ATOM 7129 O O . THR A 1 923 ? -10.538 14.998 45.167 1.00 49.59 923 THR A O 1
ATOM 7132 N N . THR A 1 924 ? -11.443 14.780 47.202 1.00 48.19 924 THR A N 1
ATOM 7133 C CA . THR A 1 924 ? -12.692 14.157 46.742 1.00 48.19 924 THR A CA 1
ATOM 7134 C C . THR A 1 924 ? -13.713 15.267 46.534 1.00 48.19 924 THR A C 1
ATOM 7136 O O . THR A 1 924 ? -14.019 16.004 47.471 1.00 48.19 924 THR A O 1
ATOM 7139 N N . ALA A 1 925 ? -14.212 15.414 45.310 1.00 46.25 925 ALA A N 1
ATOM 7140 C CA . ALA A 1 925 ? -14.933 16.611 44.893 1.00 46.25 925 ALA A CA 1
ATOM 7141 C C . ALA A 1 925 ? -16.447 16.566 45.132 1.00 46.25 925 ALA A C 1
ATOM 7143 O O . ALA A 1 925 ? -17.056 17.624 45.222 1.00 46.25 925 ALA A O 1
ATOM 7144 N N . PHE A 1 926 ? -17.067 15.386 45.248 1.00 55.25 926 PHE A N 1
ATOM 7145 C CA . PHE A 1 926 ? -18.516 15.272 45.449 1.00 55.25 926 PHE A CA 1
ATOM 7146 C C . PHE A 1 926 ? -18.887 13.918 46.073 1.00 55.25 926 PHE A C 1
ATOM 7148 O O . PHE A 1 926 ? -18.241 12.905 45.808 1.00 55.25 926 PHE A O 1
ATOM 7155 N N . ALA A 1 927 ? -19.899 13.937 46.942 1.00 38.12 927 ALA A N 1
ATOM 7156 C CA . ALA A 1 927 ? -20.621 12.769 47.423 1.00 38.12 927 ALA A CA 1
ATOM 7157 C C . ALA A 1 927 ? -22.114 13.056 47.222 1.00 38.12 927 ALA A C 1
ATOM 7159 O O . ALA A 1 927 ? -22.683 13.836 47.990 1.00 38.12 927 ALA A O 1
ATOM 7160 N N . ASP A 1 928 ? -22.737 12.446 46.210 1.00 38.38 928 ASP A N 1
ATOM 7161 C CA . ASP A 1 928 ? -24.197 12.325 46.170 1.00 38.38 928 ASP A CA 1
ATOM 7162 C C . ASP A 1 928 ? -24.582 11.400 47.326 1.00 38.38 928 ASP A C 1
ATOM 7164 O O . ASP A 1 928 ? -24.382 10.183 47.279 1.00 38.38 928 ASP A O 1
ATOM 7168 N N . GLN A 1 929 ? -25.039 11.967 48.439 1.00 43.09 929 GLN A N 1
ATOM 7169 C CA . GLN A 1 929 ? -25.657 11.159 49.478 1.00 43.09 929 GLN A CA 1
ATOM 7170 C C . GLN A 1 929 ? -26.939 10.594 48.880 1.00 43.09 929 GLN A C 1
ATOM 7172 O O . GLN A 1 929 ? -27.871 11.343 48.586 1.00 43.09 929 GLN A O 1
ATOM 7177 N N . VAL A 1 930 ? -26.971 9.271 48.718 1.00 38.66 930 VAL A N 1
ATOM 7178 C CA . VAL A 1 930 ? -28.169 8.485 48.420 1.00 38.66 930 VAL A CA 1
ATOM 7179 C C . VAL A 1 930 ? -29.335 9.026 49.261 1.00 38.66 930 VAL A C 1
ATOM 7181 O O . VAL A 1 930 ? -29.433 8.763 50.457 1.00 38.66 930 VAL A O 1
ATOM 7184 N N . GLY A 1 931 ? -30.192 9.827 48.619 1.00 43.78 931 GLY A N 1
ATOM 7185 C CA . GLY A 1 931 ? -31.419 10.384 49.185 1.00 43.78 931 GLY A CA 1
ATOM 7186 C C . GLY A 1 931 ? -31.293 11.649 50.050 1.00 43.78 931 GLY A C 1
ATOM 7187 O O . GLY A 1 931 ? -31.610 11.567 51.227 1.00 43.78 931 GLY A O 1
ATOM 7188 N N . SER A 1 932 ? -30.961 12.819 49.466 1.00 40.56 932 SER A N 1
ATOM 7189 C CA . SER A 1 932 ? -31.776 14.071 49.506 1.00 40.56 932 SER A CA 1
ATOM 7190 C C . SER A 1 932 ? -30.999 15.364 49.112 1.00 40.56 932 SER A C 1
ATOM 7192 O O . SER A 1 932 ? -30.494 16.026 50.008 1.00 40.56 932 SER A O 1
ATOM 7194 N N . ARG A 1 933 ? -31.003 15.728 47.803 1.00 52.69 933 ARG A N 1
ATOM 7195 C CA . ARG A 1 933 ? -30.854 17.057 47.099 1.00 52.69 933 ARG A CA 1
ATOM 7196 C C . ARG A 1 933 ? -29.709 18.032 47.494 1.00 52.69 933 ARG A C 1
ATOM 7198 O O . ARG A 1 933 ? -29.521 18.256 48.683 1.00 52.69 933 ARG A O 1
ATOM 7205 N N . PRO A 1 934 ? -29.021 18.707 46.529 1.00 56.91 934 PRO A N 1
ATOM 7206 C CA . PRO A 1 934 ? -29.609 19.554 45.458 1.00 56.91 934 PRO A CA 1
ATOM 7207 C C . PRO A 1 934 ? -29.161 19.239 44.015 1.00 56.91 934 PRO A C 1
ATOM 7209 O O . PRO A 1 934 ? -28.114 18.645 43.787 1.00 56.91 934 PRO A O 1
ATOM 7212 N N . GLY A 1 935 ? -29.963 19.653 43.023 1.00 63.88 935 GLY A N 1
ATOM 7213 C CA . GLY A 1 935 ? -29.651 19.455 41.602 1.00 63.88 935 GLY A CA 1
ATOM 7214 C C . GLY A 1 935 ? -28.469 20.306 41.123 1.00 63.88 935 GLY A C 1
ATOM 7215 O O . GLY A 1 935 ? -28.272 21.428 41.593 1.00 63.88 935 GLY A O 1
ATOM 7216 N N . LEU A 1 936 ? -27.691 19.782 40.173 1.00 70.50 936 LEU A N 1
ATOM 7217 C CA . LEU A 1 936 ? -26.594 20.510 39.534 1.00 70.50 936 LEU A CA 1
ATOM 7218 C C . LEU A 1 936 ? -27.152 21.643 38.652 1.00 70.50 936 LEU A C 1
ATOM 7220 O O . LEU A 1 936 ? -28.035 21.413 37.825 1.00 70.50 936 LEU A O 1
ATOM 7224 N N . THR A 1 937 ? -26.642 22.862 38.836 1.00 75.88 937 THR A N 1
ATOM 7225 C CA . THR A 1 937 ? -27.082 24.076 38.116 1.00 75.88 937 THR A CA 1
ATOM 7226 C C . THR A 1 937 ? -26.018 24.644 37.195 1.00 75.88 937 THR A C 1
ATOM 7228 O O . THR A 1 937 ? -26.363 25.301 36.217 1.00 75.88 937 THR A O 1
ATOM 7231 N N . ALA A 1 938 ? -24.738 24.402 37.480 1.00 78.06 938 ALA A N 1
ATOM 7232 C CA . ALA A 1 938 ? -23.657 24.738 36.570 1.00 78.06 938 ALA A CA 1
ATOM 7233 C C . ALA A 1 938 ? -22.389 23.930 36.860 1.00 78.06 938 ALA A C 1
ATOM 7235 O O . ALA A 1 938 ? -22.120 23.561 38.005 1.00 78.06 938 ALA A O 1
ATOM 7236 N N . ILE A 1 939 ? -21.577 23.733 35.823 1.00 81.50 939 ILE A N 1
ATOM 7237 C CA . ILE A 1 939 ? -20.170 23.339 35.945 1.00 81.50 939 ILE A CA 1
ATOM 7238 C C . ILE A 1 939 ? -19.321 24.491 35.418 1.00 81.50 939 ILE A C 1
ATOM 7240 O O . ILE A 1 939 ? -19.577 25.006 34.336 1.00 81.50 939 ILE A O 1
ATOM 7244 N N . THR A 1 940 ? -18.310 24.909 36.172 1.00 81.00 940 THR A N 1
ATOM 7245 C CA . THR A 1 940 ? -17.305 25.874 35.720 1.00 81.00 940 THR A CA 1
ATOM 7246 C C . THR A 1 940 ? -15.958 25.183 35.616 1.00 81.00 940 THR A C 1
ATOM 7248 O O . THR A 1 940 ? -15.476 24.640 36.607 1.00 81.00 940 THR A O 1
ATOM 7251 N N . ILE A 1 941 ? -15.352 25.207 34.434 1.00 86.38 941 ILE A N 1
ATOM 7252 C CA . ILE A 1 941 ? -14.038 24.618 34.180 1.00 86.38 941 ILE A CA 1
ATOM 7253 C C . ILE A 1 941 ? -13.005 25.743 34.126 1.00 86.38 941 ILE A C 1
ATOM 7255 O O . ILE A 1 941 ? -13.164 26.697 33.368 1.00 86.38 941 ILE A O 1
ATOM 7259 N N . PHE A 1 942 ? -11.964 25.637 34.944 1.00 83.94 942 PHE A N 1
ATOM 7260 C CA . PHE A 1 942 ? -10.840 26.562 35.004 1.00 83.94 942 PHE A CA 1
ATOM 7261 C C . PHE A 1 942 ? -9.671 25.931 34.260 1.00 83.94 942 PHE A C 1
ATOM 7263 O O . PHE A 1 942 ? -9.154 24.886 34.668 1.00 83.94 942 PHE A O 1
ATOM 7270 N N . ALA A 1 943 ? -9.265 26.552 33.161 1.00 80.31 943 ALA A N 1
ATOM 7271 C CA . ALA A 1 943 ? -8.167 26.067 32.345 1.00 80.31 943 ALA A CA 1
ATOM 7272 C C . ALA A 1 943 ? -7.337 27.227 31.789 1.00 80.31 943 ALA A C 1
ATOM 7274 O O . ALA A 1 943 ? -7.820 28.345 31.605 1.00 80.31 943 ALA A O 1
ATOM 7275 N N . GLU A 1 944 ? -6.068 26.933 31.534 1.00 75.94 944 GLU A N 1
ATOM 7276 C CA . GLU A 1 944 ? -5.157 27.781 30.765 1.00 75.94 944 GLU A CA 1
ATOM 7277 C C . GLU A 1 944 ? -4.695 26.976 29.543 1.00 75.94 944 GLU A C 1
ATOM 7279 O O . GLU A 1 944 ? -5.497 26.619 28.685 1.00 75.94 944 GLU A O 1
ATOM 7284 N N . TRP A 1 945 ? -3.413 26.605 29.513 1.00 66.31 945 TRP A N 1
ATOM 7285 C CA . TRP A 1 945 ? -2.872 25.586 28.622 1.00 66.31 945 TRP A CA 1
ATOM 7286 C C . TRP A 1 945 ? -3.209 24.157 29.078 1.00 66.31 945 TRP A C 1
ATOM 7288 O O . TRP A 1 945 ? -3.066 23.208 28.320 1.00 66.31 945 TRP A O 1
ATOM 7298 N N . SER A 1 946 ? -3.655 23.960 30.317 1.00 74.50 946 SER A N 1
ATOM 7299 C CA . SER A 1 946 ? -4.086 22.659 30.848 1.00 74.50 946 SER A CA 1
ATOM 7300 C C . SER A 1 946 ? -5.115 22.863 31.956 1.00 74.50 946 SER A C 1
ATOM 7302 O O . SER A 1 946 ? -5.352 23.997 32.394 1.00 74.50 946 SER A O 1
ATOM 7304 N N . LEU A 1 947 ? -5.755 21.780 32.395 1.00 81.06 947 LEU A N 1
ATOM 7305 C CA . LEU A 1 947 ? -6.827 21.843 33.378 1.00 81.06 947 LEU A CA 1
ATOM 7306 C C . LEU A 1 947 ? -6.291 22.245 34.766 1.00 81.06 947 LEU A C 1
ATOM 7308 O O . LEU A 1 947 ? -5.472 21.539 35.354 1.00 81.06 947 LEU A O 1
ATOM 7312 N N . ARG A 1 948 ? -6.777 23.367 35.309 1.00 81.38 948 ARG A N 1
ATOM 7313 C CA . ARG A 1 948 ? -6.402 23.895 36.638 1.00 81.38 948 ARG A CA 1
ATOM 7314 C C . ARG A 1 948 ? -7.374 23.456 37.724 1.00 81.38 948 ARG A C 1
ATOM 7316 O O . ARG A 1 948 ? -6.957 22.994 38.784 1.00 81.38 948 ARG A O 1
ATOM 7323 N N . GLY A 1 949 ? -8.669 23.579 37.450 1.00 77.81 949 GLY A N 1
ATOM 7324 C CA . GLY A 1 949 ? -9.704 23.287 38.428 1.00 77.81 949 GLY A CA 1
ATOM 7325 C C . GLY A 1 949 ? -11.101 23.212 37.834 1.00 77.81 949 GLY A C 1
ATOM 7326 O O . GLY A 1 949 ? -11.346 23.568 36.685 1.00 77.81 949 GLY A O 1
ATOM 7327 N N . ILE A 1 950 ? -12.040 22.716 38.626 1.00 80.19 950 ILE A N 1
ATOM 7328 C CA . ILE A 1 950 ? -13.437 22.501 38.265 1.00 80.19 950 ILE A CA 1
ATOM 7329 C C . ILE A 1 950 ? -14.291 22.916 39.455 1.00 80.19 950 ILE A C 1
ATOM 7331 O O . ILE A 1 950 ? -13.989 22.550 40.587 1.00 80.19 950 ILE A O 1
ATOM 7335 N N . LYS A 1 951 ? -15.376 23.647 39.210 1.00 76.00 951 LYS A N 1
ATOM 7336 C CA . LYS A 1 951 ? -16.356 24.037 40.225 1.00 76.00 951 LYS A CA 1
ATOM 7337 C C . LYS A 1 951 ? -17.755 23.578 39.825 1.00 76.00 951 LYS A C 1
ATOM 7339 O O . LYS A 1 951 ? -18.222 23.893 38.736 1.00 76.00 951 LYS A O 1
ATOM 7344 N N . PHE A 1 952 ? -18.436 22.895 40.732 1.00 71.06 952 PHE A N 1
ATOM 7345 C CA . PHE A 1 952 ? -19.820 22.442 40.620 1.00 71.06 952 PHE A CA 1
ATOM 7346 C C . PHE A 1 952 ? -20.717 23.362 41.449 1.00 71.06 952 PHE A C 1
ATOM 7348 O O . PHE A 1 952 ? -20.403 23.631 42.607 1.00 71.06 952 PHE A O 1
ATOM 7355 N N . GLU A 1 953 ? -21.809 23.863 40.874 1.00 70.44 953 GLU A N 1
ATOM 7356 C CA . GLU A 1 953 ? -22.761 24.765 41.539 1.00 70.44 953 GLU A CA 1
ATOM 7357 C C . GLU A 1 953 ? -24.145 24.115 41.633 1.00 70.44 953 GLU A C 1
ATOM 7359 O O . GLU A 1 953 ? -24.633 23.542 40.654 1.00 70.44 953 GLU A O 1
ATOM 7364 N N . TYR A 1 954 ? -24.808 24.237 42.784 1.00 72.06 954 TYR A N 1
ATOM 7365 C CA . TYR A 1 954 ? -26.038 23.506 43.101 1.00 72.06 954 TYR A CA 1
ATOM 7366 C C . TYR A 1 954 ? -27.239 24.426 43.372 1.00 72.06 954 TYR A C 1
ATOM 7368 O O . TYR A 1 954 ? -27.090 25.606 43.689 1.00 72.06 954 TYR A O 1
ATOM 7376 N N . GLU A 1 955 ? -28.451 23.875 43.254 1.00 69.50 955 GLU A N 1
ATOM 7377 C CA . GLU A 1 955 ? -29.724 24.606 43.415 1.00 69.50 955 GLU A CA 1
ATOM 7378 C C . GLU A 1 955 ? -29.921 25.242 44.796 1.00 69.50 955 GLU A C 1
ATOM 7380 O O . GLU A 1 955 ? -30.642 26.231 44.919 1.00 69.50 955 GLU A O 1
ATOM 7385 N N . ASP A 1 956 ? -29.298 24.693 45.837 1.00 66.75 956 ASP A N 1
ATOM 7386 C CA . ASP A 1 956 ? -29.349 25.249 47.193 1.00 66.75 956 ASP A CA 1
ATOM 7387 C C . ASP A 1 956 ? -28.372 26.423 47.401 1.00 66.75 956 ASP A C 1
ATOM 7389 O O . ASP A 1 956 ? -28.268 26.960 48.505 1.00 66.75 956 ASP A O 1
ATOM 7393 N N . GLY A 1 957 ? -27.663 26.832 46.344 1.00 61.69 957 GLY A N 1
ATOM 7394 C CA . GLY A 1 957 ? -26.662 27.893 46.370 1.00 61.69 957 GLY A CA 1
ATOM 7395 C C . GLY A 1 957 ? -25.286 27.440 46.859 1.00 61.69 957 GLY A C 1
ATOM 7396 O O . GLY A 1 957 ? -24.379 28.270 46.953 1.00 61.69 957 GLY A O 1
ATOM 7397 N N . THR A 1 958 ? -25.096 26.154 47.166 1.00 62.19 958 THR A N 1
ATOM 7398 C CA . THR A 1 958 ? -23.778 25.615 47.512 1.00 62.19 958 THR A CA 1
ATOM 7399 C C . THR A 1 958 ? -22.928 25.381 46.263 1.00 62.19 958 THR A C 1
ATOM 7401 O O . THR A 1 958 ? -23.420 25.302 45.135 1.00 62.19 958 THR A O 1
ATOM 7404 N N . SER A 1 959 ? -21.610 25.294 46.453 1.00 64.50 959 SER A N 1
ATOM 7405 C CA . SER A 1 959 ? -20.693 24.899 45.386 1.00 64.50 959 SER A CA 1
ATOM 7406 C C . SER A 1 959 ? -19.534 24.072 45.924 1.00 64.50 959 SER A C 1
ATOM 7408 O O . SER A 1 959 ? -19.161 24.205 47.090 1.00 64.50 959 SER A O 1
ATOM 7410 N N . GLN A 1 960 ? -18.976 23.219 45.072 1.00 63.97 960 GLN A N 1
ATOM 7411 C CA . GLN A 1 960 ? -17.831 22.362 45.367 1.00 63.97 960 GLN A CA 1
ATOM 7412 C C . GLN A 1 960 ? -16.765 22.560 44.300 1.00 63.97 960 GLN A C 1
ATOM 7414 O O . GLN A 1 960 ? -17.095 22.762 43.137 1.00 63.97 960 GLN A O 1
ATOM 7419 N N . ALA A 1 961 ? -15.496 22.512 44.690 1.00 65.06 961 ALA A N 1
ATOM 7420 C CA . ALA A 1 961 ? -14.372 22.716 43.789 1.00 65.06 961 ALA A CA 1
ATOM 7421 C C . ALA A 1 961 ? -13.393 21.536 43.850 1.00 65.06 961 ALA A C 1
ATOM 7423 O O . ALA A 1 961 ? -13.208 20.922 44.901 1.00 65.06 961 ALA A O 1
ATOM 7424 N N . PHE A 1 962 ? -12.759 21.248 42.720 1.00 66.38 962 PHE A N 1
ATOM 7425 C CA . PHE A 1 962 ? -11.688 20.274 42.551 1.00 66.38 962 PHE A CA 1
ATOM 7426 C C . PHE A 1 962 ? -10.545 20.935 41.786 1.00 66.38 962 PHE A C 1
ATOM 7428 O O . PHE A 1 962 ? -10.790 21.518 40.738 1.00 66.38 962 PHE A O 1
ATOM 7435 N N . GLY A 1 963 ? -9.314 20.857 42.285 1.00 69.62 963 GLY A N 1
ATOM 7436 C CA . GLY A 1 963 ? -8.201 21.630 41.727 1.00 69.62 963 GLY A CA 1
ATOM 7437 C C . GLY A 1 963 ? -8.184 23.092 42.184 1.00 69.62 963 GLY A C 1
ATOM 7438 O O . GLY A 1 963 ? -8.822 23.454 43.178 1.00 69.62 963 GLY A O 1
ATOM 7439 N N . ASP A 1 964 ? -7.442 23.930 41.461 1.00 72.12 964 ASP A N 1
ATOM 7440 C CA . ASP A 1 964 ? -7.347 25.367 41.718 1.00 72.12 964 ASP A CA 1
ATOM 7441 C C . ASP A 1 964 ? -8.442 26.131 40.959 1.00 72.12 964 ASP A C 1
ATOM 7443 O O . ASP A 1 964 ? -8.450 26.209 39.729 1.00 72.12 964 ASP A O 1
ATOM 7447 N N . THR A 1 965 ? -9.393 26.684 41.712 1.00 69.50 965 THR A N 1
ATOM 7448 C CA . THR A 1 965 ? -10.491 27.520 41.200 1.00 69.50 965 THR A CA 1
ATOM 7449 C C . THR A 1 965 ? -10.357 28.977 41.645 1.00 69.50 965 THR A C 1
ATOM 7451 O O . THR A 1 965 ? -11.351 29.711 41.663 1.00 69.50 965 THR A O 1
ATOM 7454 N N . SER A 1 966 ? -9.172 29.391 42.105 1.00 64.12 966 SER A N 1
ATOM 7455 C CA . SER A 1 966 ? -8.930 30.778 42.482 1.00 64.12 966 SER A CA 1
ATOM 7456 C C . SER A 1 966 ? -8.951 31.665 41.231 1.00 64.12 966 SER A C 1
ATOM 7458 O O . SER A 1 966 ? -8.317 31.391 40.215 1.00 64.12 966 SER A O 1
ATOM 7460 N N . SER A 1 967 ? -9.766 32.720 41.278 1.00 48.38 967 SER A N 1
ATOM 7461 C CA . SER A 1 967 ? -9.769 33.758 40.243 1.00 48.38 967 SER A CA 1
ATOM 7462 C C . SER A 1 967 ? -8.461 34.554 40.351 1.00 48.38 967 SER A C 1
ATOM 7464 O O . SER A 1 967 ? -7.998 34.736 41.483 1.00 48.38 967 SER A O 1
ATOM 7466 N N . PRO A 1 968 ? -7.875 35.070 39.252 1.00 46.19 968 PRO A N 1
ATOM 7467 C CA . PRO A 1 968 ? -6.632 35.835 39.317 1.00 46.19 968 PRO A CA 1
ATOM 7468 C C . PRO A 1 968 ? -6.797 36.990 40.307 1.00 46.19 968 PRO A C 1
ATOM 7470 O O . PRO A 1 968 ? -7.640 37.872 40.123 1.00 46.19 968 PRO A O 1
ATOM 7473 N N . THR A 1 969 ? -6.038 36.964 41.401 1.00 38.16 969 THR A N 1
ATOM 7474 C CA . THR A 1 969 ? -6.120 37.988 42.438 1.00 38.16 969 THR A CA 1
ATOM 7475 C C . THR A 1 969 ? -5.617 39.310 41.871 1.00 38.16 969 THR A C 1
ATOM 7477 O O . THR A 1 969 ? -4.425 39.547 41.696 1.00 38.16 969 THR A O 1
ATOM 7480 N N . THR A 1 970 ? -6.544 40.220 41.591 1.00 40.88 970 THR A N 1
ATOM 7481 C CA . THR A 1 970 ? -6.232 41.634 41.421 1.00 40.88 970 THR A CA 1
ATOM 7482 C C . THR A 1 970 ? -6.082 42.265 42.801 1.00 40.88 970 THR A C 1
ATOM 7484 O O . THR A 1 970 ? -6.980 42.986 43.219 1.00 40.88 970 THR A O 1
ATOM 7487 N N . ASP A 1 971 ? -4.996 42.015 43.536 1.00 36.03 971 ASP A N 1
ATOM 7488 C CA . ASP A 1 971 ? -4.553 43.056 44.465 1.00 36.03 971 ASP A CA 1
ATOM 7489 C C . ASP A 1 971 ? -3.086 43.013 44.880 1.00 36.03 971 ASP A C 1
ATOM 7491 O O . ASP A 1 971 ? -2.400 41.995 44.886 1.00 36.03 971 ASP A O 1
ATOM 7495 N N . LYS A 1 972 ? -2.629 44.229 45.150 1.00 40.56 972 LYS A N 1
ATOM 7496 C CA . LYS A 1 972 ? -1.263 44.679 45.340 1.00 40.56 972 LYS A CA 1
ATOM 7497 C C . LYS A 1 972 ? -0.753 44.297 46.728 1.00 40.56 972 LYS A C 1
ATOM 7499 O O . LYS A 1 972 ? -1.061 44.999 47.675 1.00 40.56 972 LYS A O 1
ATOM 7504 N N . ASP A 1 973 ? 0.126 43.310 46.814 1.00 37.50 973 ASP A N 1
ATOM 7505 C CA . ASP A 1 973 ? 1.210 43.327 47.800 1.00 37.50 973 ASP A CA 1
ATOM 7506 C C . ASP A 1 973 ? 2.431 42.633 47.194 1.00 37.50 973 ASP A C 1
ATOM 7508 O O . ASP A 1 973 ? 2.564 41.413 47.151 1.00 37.50 973 ASP A O 1
ATOM 7512 N N . LYS A 1 974 ? 3.303 43.464 46.614 1.00 37.59 974 LYS A N 1
ATOM 7513 C CA . LYS A 1 974 ? 4.611 43.059 46.106 1.00 37.59 974 LYS A CA 1
ATOM 7514 C C . LYS A 1 974 ? 5.584 43.027 47.276 1.00 37.59 974 LYS A C 1
ATOM 7516 O O . LYS A 1 974 ? 6.215 44.050 47.547 1.00 37.59 974 LYS A O 1
ATOM 7521 N N . ASP A 1 975 ? 5.771 41.862 47.881 1.00 37.53 975 ASP A N 1
ATOM 7522 C CA . ASP A 1 975 ? 7.065 41.572 48.488 1.00 37.53 975 ASP A CA 1
ATOM 7523 C C . ASP A 1 975 ? 8.032 41.175 47.372 1.00 37.53 975 ASP A C 1
ATOM 7525 O O . ASP A 1 975 ? 7.851 40.209 46.629 1.00 37.53 975 ASP A O 1
ATOM 7529 N N . LYS A 1 976 ? 9.028 42.041 47.185 1.00 43.53 976 LYS A N 1
ATOM 7530 C CA . LYS A 1 976 ? 10.167 41.814 46.306 1.00 43.53 976 LYS A CA 1
ATOM 7531 C C . LYS A 1 976 ? 11.004 40.723 46.955 1.00 43.53 976 LYS A C 1
ATOM 7533 O O . LYS A 1 976 ? 11.584 40.996 47.994 1.00 43.53 976 LYS A O 1
ATOM 7538 N N . ASP A 1 977 ? 10.989 39.526 46.382 1.00 38.84 977 ASP A N 1
ATOM 7539 C CA . ASP A 1 977 ? 12.139 38.618 46.248 1.00 38.84 977 ASP A CA 1
ATOM 7540 C C . ASP A 1 977 ? 11.624 37.213 45.914 1.00 38.84 977 ASP A C 1
ATOM 7542 O O . ASP A 1 977 ? 11.480 36.353 46.774 1.00 38.84 977 ASP A O 1
ATOM 7546 N N . THR A 1 978 ? 11.283 36.991 44.643 1.00 38.22 978 THR A N 1
ATOM 7547 C CA . THR A 1 978 ? 11.277 35.673 43.980 1.00 38.22 978 THR A CA 1
ATOM 7548 C C . THR A 1 978 ? 11.012 35.895 42.491 1.00 38.22 978 THR A C 1
ATOM 7550 O O . THR A 1 978 ? 9.889 36.149 42.066 1.00 38.22 978 THR A O 1
ATOM 7553 N N . GLU A 1 979 ? 12.059 35.822 41.667 1.00 37.97 979 GLU A N 1
ATOM 7554 C CA . GLU A 1 979 ? 11.915 35.645 40.219 1.00 37.97 979 GLU A CA 1
ATOM 7555 C C . GLU A 1 979 ? 11.467 34.202 39.947 1.00 37.97 979 GLU A C 1
ATOM 7557 O O . GLU A 1 979 ? 12.261 33.319 39.632 1.00 37.97 979 GLU A O 1
ATOM 7562 N N . ARG A 1 980 ? 10.167 33.948 40.091 1.00 36.44 980 ARG A N 1
ATOM 7563 C CA . ARG A 1 980 ? 9.490 32.863 39.382 1.00 36.44 980 ARG A CA 1
ATOM 7564 C C . ARG A 1 980 ? 8.222 33.459 38.785 1.00 36.44 980 ARG A C 1
ATOM 7566 O O . ARG A 1 980 ? 7.448 34.100 39.486 1.00 36.44 980 ARG A O 1
ATOM 7573 N N . SER A 1 981 ? 8.118 33.329 37.468 1.00 36.22 981 SER A N 1
ATOM 7574 C CA . SER A 1 981 ? 7.010 33.725 36.595 1.00 36.22 981 SER A CA 1
ATOM 7575 C C . SER A 1 981 ? 5.658 33.878 37.303 1.00 36.22 981 SER A C 1
ATOM 7577 O O . SER A 1 981 ? 5.114 32.904 37.821 1.00 36.22 981 SER A O 1
ATOM 7579 N N . SER A 1 982 ? 5.092 35.085 37.267 1.00 36.66 982 SER A N 1
ATOM 7580 C CA . SER A 1 982 ? 3.669 35.307 37.537 1.00 36.66 982 SER A CA 1
ATOM 7581 C C . SER A 1 982 ? 2.815 34.377 36.651 1.00 36.66 982 SER A C 1
ATOM 7583 O O . SER A 1 982 ? 3.114 34.299 35.456 1.00 36.66 982 SER A O 1
ATOM 7585 N N . PRO A 1 983 ? 1.768 33.705 37.168 1.00 41.44 983 PRO A N 1
ATOM 7586 C CA . PRO A 1 983 ? 0.875 32.902 36.336 1.00 41.44 983 PRO A CA 1
ATOM 7587 C C . PRO A 1 983 ? 0.116 33.781 35.334 1.00 41.44 983 PRO A C 1
ATOM 7589 O O . PRO A 1 983 ? -0.198 34.943 35.615 1.00 41.44 983 PRO A O 1
ATOM 7592 N N . ALA A 1 984 ? -0.160 33.215 34.162 1.00 43.75 984 ALA A N 1
ATOM 7593 C CA . ALA A 1 984 ? -1.059 33.775 33.161 1.00 43.75 984 ALA A CA 1
ATOM 7594 C C . ALA A 1 984 ? -2.507 33.864 33.718 1.00 43.75 984 ALA A C 1
ATOM 7596 O O . ALA A 1 984 ? -2.782 33.397 34.822 1.00 43.75 984 ALA A O 1
ATOM 7597 N N . PRO A 1 985 ? -3.449 34.543 33.036 1.00 49.59 985 PRO A N 1
ATOM 7598 C CA . PRO A 1 985 ? -4.834 34.574 33.497 1.00 49.59 985 PRO A CA 1
ATOM 7599 C C . PRO A 1 985 ? -5.537 33.226 33.254 1.00 49.59 985 PRO A C 1
ATOM 7601 O O . PRO A 1 985 ? -5.751 32.836 32.109 1.00 49.59 985 PRO A O 1
ATOM 7604 N N . THR A 1 986 ? -5.974 32.562 34.328 1.00 57.31 986 THR A N 1
ATOM 7605 C CA . THR A 1 986 ? -6.875 31.398 34.284 1.00 57.31 986 THR A CA 1
ATOM 7606 C C . THR A 1 986 ? -8.228 31.771 33.666 1.00 57.31 986 THR A C 1
ATOM 7608 O O . THR A 1 986 ? -8.912 32.667 34.170 1.00 57.31 986 THR A O 1
ATOM 7611 N N . PHE A 1 987 ? -8.656 31.076 32.605 1.00 72.25 987 PHE A N 1
ATOM 7612 C CA . PHE A 1 987 ? -9.973 31.283 31.993 1.00 72.25 987 PHE A CA 1
ATOM 7613 C C . PHE A 1 987 ? -11.017 30.371 32.648 1.00 72.25 987 PHE A C 1
ATOM 7615 O O . PHE A 1 987 ? -10.836 29.157 32.745 1.00 72.25 987 PHE A O 1
ATOM 7622 N N . ALA A 1 988 ? -12.123 30.962 33.108 1.00 80.06 988 ALA A N 1
ATOM 7623 C CA . ALA A 1 988 ? -13.241 30.241 33.709 1.00 80.06 988 ALA A CA 1
ATOM 7624 C C . ALA A 1 988 ? -14.376 30.061 32.688 1.00 80.06 988 ALA A C 1
ATOM 7626 O O . ALA A 1 988 ? -15.036 31.025 32.298 1.00 80.06 988 ALA A O 1
ATOM 7627 N N . HIS A 1 989 ? -14.629 28.819 32.286 1.00 80.19 989 HIS A N 1
ATOM 7628 C CA . HIS A 1 989 ? -15.686 28.437 31.352 1.00 80.19 989 HIS A CA 1
ATOM 7629 C C . HIS A 1 989 ? -16.893 27.923 32.131 1.00 80.19 989 HIS A C 1
ATOM 7631 O O . HIS A 1 989 ? -16.885 26.794 32.619 1.00 80.19 989 HIS A O 1
ATOM 7637 N N . ARG A 1 990 ? -17.920 28.764 32.294 1.00 88.25 990 ARG A N 1
ATOM 7638 C CA . ARG A 1 990 ? -19.125 28.437 33.070 1.00 88.25 990 ARG A CA 1
ATOM 7639 C C . ARG A 1 990 ? -20.248 27.919 32.173 1.00 88.25 990 ARG A C 1
ATOM 7641 O O . ARG A 1 990 ? -20.743 28.649 31.321 1.00 88.25 990 ARG A O 1
ATOM 7648 N N . PHE A 1 991 ? -20.711 26.708 32.459 1.00 83.56 991 PHE A N 1
ATOM 7649 C CA . PHE A 1 991 ? -21.787 26.010 31.761 1.00 83.56 991 PHE A CA 1
ATOM 7650 C C . PHE A 1 991 ? -23.017 25.900 32.668 1.00 83.56 991 PHE A C 1
ATOM 7652 O O . PHE A 1 991 ? -23.041 25.028 33.537 1.00 83.56 991 PHE A O 1
ATOM 7659 N N . PRO A 1 992 ? -24.018 26.788 32.531 1.00 81.81 992 PRO A N 1
ATOM 7660 C CA . PRO A 1 992 ? -25.269 26.678 33.270 1.00 81.81 992 PRO A CA 1
ATOM 7661 C C . PRO A 1 992 ? -26.193 25.617 32.656 1.00 81.81 992 PRO A C 1
ATOM 7663 O O . PRO A 1 992 ? -26.280 25.483 31.437 1.00 81.81 992 PRO A O 1
ATOM 7666 N N . PHE A 1 993 ? -26.938 24.917 33.507 1.00 75.94 993 PHE A N 1
ATOM 7667 C CA . PHE A 1 993 ? -27.946 23.934 33.122 1.00 75.94 993 PHE A CA 1
ATOM 7668 C C . PHE A 1 993 ? -29.346 24.421 33.498 1.00 75.94 993 PHE A C 1
ATOM 7670 O O . PHE A 1 993 ? -29.547 25.048 34.540 1.00 75.94 993 PHE A O 1
ATOM 7677 N N . ASP A 1 994 ? -30.329 24.116 32.652 1.00 71.88 994 ASP A N 1
ATOM 7678 C CA . ASP A 1 994 ? -31.728 24.453 32.907 1.00 71.88 994 ASP A CA 1
ATOM 7679 C C . ASP A 1 994 ? -32.304 23.575 34.031 1.00 71.88 994 ASP A C 1
ATOM 7681 O O . ASP A 1 994 ? -32.389 22.347 33.923 1.00 71.88 994 ASP A O 1
ATOM 7685 N N . THR A 1 995 ? -32.746 24.221 35.111 1.00 65.62 995 THR A N 1
ATOM 7686 C CA . THR A 1 995 ? -33.310 23.558 36.290 1.00 65.62 995 THR A CA 1
ATOM 7687 C C . THR A 1 995 ? -34.717 22.997 36.076 1.00 65.62 995 THR A C 1
ATOM 7689 O O . THR A 1 995 ? -35.256 22.334 36.964 1.00 65.62 995 THR A O 1
ATOM 7692 N N . SER A 1 996 ? -35.327 23.210 34.910 1.00 66.94 996 SER A N 1
ATOM 7693 C CA . SER A 1 996 ? -36.628 22.641 34.548 1.00 66.94 996 SER A CA 1
ATOM 7694 C C . SER A 1 996 ? -36.537 21.280 33.837 1.00 66.94 996 SER A C 1
ATOM 7696 O O . SER A 1 996 ? -37.532 20.555 33.781 1.00 66.94 996 SER A O 1
ATOM 7698 N N . THR A 1 997 ? -35.349 20.878 33.363 1.00 66.38 997 THR A N 1
ATOM 7699 C CA . THR A 1 997 ? -35.160 19.662 32.547 1.00 66.38 997 THR A CA 1
ATOM 7700 C C . THR A 1 997 ? -34.726 18.450 33.404 1.00 66.38 997 THR A C 1
ATOM 7702 O O . THR A 1 997 ? -33.858 18.600 34.266 1.00 66.38 997 THR A O 1
ATOM 7705 N N . PRO A 1 998 ? -35.304 17.239 33.242 1.00 67.19 998 PRO A N 1
ATOM 7706 C CA . PRO A 1 998 ? -34.836 16.011 33.914 1.00 67.19 998 PRO A CA 1
ATOM 7707 C C . PRO A 1 998 ? -33.418 15.571 33.480 1.00 67.19 998 PRO A C 1
ATOM 7709 O O . PRO A 1 998 ? -32.892 16.096 32.504 1.00 67.19 998 PRO A O 1
ATOM 7712 N N . GLY A 1 999 ? -32.804 14.600 34.180 1.00 63.75 999 GLY A N 1
ATOM 7713 C CA . GLY A 1 999 ? -31.529 13.960 33.778 1.00 63.75 999 GLY A CA 1
ATOM 7714 C C . GLY A 1 999 ? -30.272 14.825 33.953 1.00 63.75 999 GLY A C 1
ATOM 7715 O O . GLY A 1 999 ? -29.433 14.905 33.063 1.00 63.75 999 GLY A O 1
ATOM 7716 N N . ARG A 1 1000 ? -30.155 15.512 35.095 1.00 64.75 1000 ARG A N 1
ATOM 7717 C CA . ARG A 1 1000 ? -29.077 16.478 35.391 1.00 64.75 1000 ARG A CA 1
ATOM 7718 C C . ARG A 1 1000 ? -27.838 15.880 36.065 1.00 64.75 1000 ARG A C 1
ATOM 7720 O O . ARG A 1 1000 ? -26.947 16.624 36.467 1.00 64.75 1000 ARG A O 1
ATOM 7727 N N . HIS A 1 1001 ? -27.790 14.562 36.222 1.00 71.62 1001 HIS A N 1
ATOM 7728 C CA . HIS A 1 1001 ? -26.623 13.885 36.776 1.00 71.62 1001 HIS A CA 1
ATOM 7729 C C . HIS A 1 1001 ? -25.562 13.696 35.695 1.00 71.62 1001 HIS A C 1
ATOM 7731 O O . HIS A 1 1001 ? -25.884 13.603 34.511 1.00 71.62 1001 HIS A O 1
ATOM 7737 N N . ILE A 1 1002 ? -24.297 13.651 36.110 1.00 74.50 1002 ILE A N 1
ATOM 7738 C CA . ILE A 1 1002 ? -23.185 13.343 35.213 1.00 74.50 1002 ILE A CA 1
ATOM 7739 C C . ILE A 1 1002 ? -23.307 11.869 34.826 1.00 74.50 1002 ILE A C 1
ATOM 7741 O O . ILE A 1 1002 ? -23.233 10.993 35.685 1.00 74.50 1002 ILE A O 1
ATOM 7745 N N . ALA A 1 1003 ? -23.490 11.610 33.537 1.00 71.12 1003 ALA A N 1
ATOM 7746 C CA . ALA A 1 1003 ? -23.469 10.264 32.989 1.00 71.12 1003 ALA A CA 1
ATOM 7747 C C . ALA A 1 1003 ? -22.027 9.760 32.883 1.00 71.12 1003 ALA A C 1
ATOM 7749 O O . ALA A 1 1003 ? -21.721 8.651 33.311 1.00 71.12 1003 ALA A O 1
ATOM 7750 N N . HIS A 1 1004 ? -21.136 10.589 32.333 1.00 70.31 1004 HIS A N 1
ATOM 7751 C CA . HIS A 1 1004 ? -19.718 10.274 32.185 1.00 70.31 1004 HIS A CA 1
ATOM 7752 C C . HIS A 1 1004 ? -18.862 11.527 32.002 1.00 70.31 1004 HIS A C 1
ATOM 7754 O O . HIS A 1 1004 ? -19.367 12.632 31.774 1.00 70.31 1004 HIS A O 1
ATOM 7760 N N . VAL A 1 1005 ? -17.547 11.341 32.106 1.00 78.94 1005 VAL A N 1
ATOM 7761 C CA . VAL A 1 1005 ? -16.550 12.406 31.952 1.00 78.94 1005 VAL A CA 1
ATOM 7762 C C . VAL A 1 1005 ? -15.599 12.035 30.827 1.00 78.94 1005 VAL A C 1
ATOM 7764 O O . VAL A 1 1005 ? -14.983 10.978 30.876 1.00 78.94 1005 VAL A O 1
ATOM 7767 N N . VAL A 1 1006 ? -15.454 12.899 29.829 1.00 72.56 1006 VAL A N 1
ATOM 7768 C CA . VAL A 1 1006 ? -14.450 12.748 28.769 1.00 72.56 1006 VAL A CA 1
ATOM 7769 C C . VAL A 1 1006 ? -13.252 13.614 29.136 1.00 72.56 1006 VAL A C 1
ATOM 7771 O O . VAL A 1 1006 ? -13.420 14.771 29.511 1.00 72.56 1006 VAL A O 1
ATOM 7774 N N . LEU A 1 1007 ? -12.040 13.080 29.044 1.00 80.75 1007 LEU A N 1
ATOM 7775 C CA . LEU A 1 1007 ? -10.818 13.808 29.367 1.00 80.75 1007 LEU A CA 1
ATOM 7776 C C . LEU A 1 1007 ? -9.721 13.549 28.343 1.00 80.75 1007 LEU A C 1
ATOM 7778 O O . LEU A 1 1007 ? -9.626 12.469 27.772 1.00 80.75 1007 LEU A O 1
ATOM 7782 N N . ARG A 1 1008 ? -8.875 14.549 28.126 1.00 68.62 1008 ARG A N 1
ATOM 7783 C CA . ARG A 1 1008 ? -7.583 14.384 27.473 1.00 68.62 1008 ARG A CA 1
ATOM 7784 C C . ARG A 1 1008 ? -6.502 14.372 28.532 1.00 68.62 1008 ARG A C 1
ATOM 7786 O O . ARG A 1 1008 ? -6.499 15.256 29.385 1.00 68.62 1008 ARG A O 1
ATOM 7793 N N . ALA A 1 1009 ? -5.629 13.374 28.508 1.00 67.25 1009 ALA A N 1
ATOM 7794 C CA . ALA A 1 1009 ? -4.577 13.242 29.504 1.00 67.25 1009 ALA A CA 1
ATOM 7795 C C . ALA A 1 1009 ? -3.267 12.704 28.927 1.00 67.25 1009 ALA A C 1
ATOM 7797 O O . ALA A 1 1009 ? -3.249 11.810 28.083 1.00 67.25 1009 ALA A O 1
ATOM 7798 N N . GLY A 1 1010 ? -2.163 13.243 29.423 1.00 66.88 1010 GLY A N 1
ATOM 7799 C CA . GLY A 1 1010 ? -0.811 12.738 29.220 1.00 66.88 1010 GLY A CA 1
ATOM 7800 C C . GLY A 1 1010 ? -0.084 12.698 30.559 1.00 66.88 1010 GLY A C 1
ATOM 7801 O O . GLY A 1 1010 ? -0.370 11.862 31.410 1.00 66.88 1010 GLY A O 1
ATOM 7802 N N . TRP A 1 1011 ? 0.831 13.645 30.769 1.00 56.66 1011 TRP A N 1
ATOM 7803 C CA . TRP A 1 1011 ? 1.513 13.840 32.058 1.00 56.66 1011 TRP A CA 1
ATOM 7804 C C . TRP A 1 1011 ? 0.631 14.548 33.110 1.00 56.66 1011 TRP A C 1
ATOM 7806 O O . TRP A 1 1011 ? 0.968 14.583 34.299 1.00 56.66 1011 TRP A O 1
ATOM 7816 N N . TRP A 1 1012 ? -0.479 15.137 32.667 1.00 73.06 1012 TRP A N 1
ATOM 7817 C CA . TRP A 1 1012 ? -1.542 15.791 33.434 1.00 73.06 1012 TRP A CA 1
ATOM 7818 C C . TRP A 1 1012 ? -2.851 15.691 32.635 1.00 73.06 1012 TRP A C 1
ATOM 7820 O O . TRP A 1 1012 ? -2.868 15.122 31.544 1.00 73.06 1012 TRP A O 1
ATOM 7830 N N . VAL A 1 1013 ? -3.946 16.239 33.162 1.00 77.62 1013 VAL A N 1
ATOM 7831 C CA . VAL A 1 1013 ? -5.211 16.364 32.431 1.00 77.62 1013 VAL A CA 1
ATOM 7832 C C . VAL A 1 1013 ? -5.174 17.635 31.586 1.00 77.62 1013 VAL A C 1
ATOM 7834 O O . VAL A 1 1013 ? -5.191 18.755 32.095 1.00 77.62 1013 VAL A O 1
ATOM 7837 N N . ASP A 1 1014 ? -5.088 17.447 30.275 1.00 74.50 1014 ASP A N 1
ATOM 7838 C CA . ASP A 1 1014 ? -4.990 18.504 29.275 1.00 74.50 1014 ASP A CA 1
ATOM 7839 C C . ASP A 1 1014 ? -6.341 19.184 29.035 1.00 74.50 1014 ASP A C 1
ATOM 7841 O O . ASP A 1 1014 ? -6.405 20.412 29.002 1.00 74.50 1014 ASP A O 1
ATOM 7845 N N . ALA A 1 1015 ? -7.424 18.407 28.915 1.00 78.50 1015 ALA A N 1
ATOM 7846 C CA . ALA A 1 1015 ? -8.779 18.927 28.724 1.00 78.50 1015 ALA A CA 1
ATOM 7847 C C . ALA A 1 1015 ? -9.845 18.026 29.357 1.00 78.50 1015 ALA A C 1
ATOM 7849 O O . ALA A 1 1015 ? -9.615 16.834 29.554 1.00 78.50 1015 ALA A O 1
ATOM 7850 N N . ILE A 1 1016 ? -11.022 18.577 29.659 1.00 83.94 1016 ILE A N 1
ATOM 7851 C CA . ILE A 1 1016 ? -12.137 17.819 30.246 1.00 83.94 1016 ILE A CA 1
ATOM 7852 C C . ILE A 1 1016 ? -13.500 18.293 29.740 1.00 83.94 1016 ILE A C 1
ATOM 7854 O O . ILE A 1 1016 ? -13.699 19.471 29.442 1.00 83.94 1016 ILE A O 1
ATOM 7858 N N . GLN A 1 1017 ? -14.434 17.353 29.645 1.00 84.75 1017 GLN A N 1
ATOM 7859 C CA . GLN A 1 1017 ? -15.820 17.550 29.255 1.00 84.75 1017 GLN A CA 1
ATOM 7860 C C . GLN A 1 1017 ? -16.726 16.694 30.144 1.00 84.75 1017 GLN A C 1
ATOM 7862 O O . GLN A 1 1017 ? -16.417 15.542 30.453 1.00 84.75 1017 GLN A O 1
ATOM 7867 N N . PHE A 1 1018 ? -17.876 17.247 30.519 1.00 81.31 1018 PHE A N 1
ATOM 7868 C CA . PHE A 1 1018 ? -18.911 16.539 31.263 1.00 81.31 1018 PHE A CA 1
ATOM 7869 C C . PHE A 1 1018 ? -20.120 16.285 30.377 1.00 81.31 1018 PHE A C 1
ATOM 7871 O O . PHE A 1 1018 ? -20.609 17.212 29.729 1.00 81.31 1018 PHE A O 1
ATOM 7878 N N . VAL A 1 1019 ? -20.619 15.049 30.395 1.00 74.31 1019 VAL A N 1
ATOM 7879 C CA . VAL A 1 1019 ? -21.844 14.648 29.698 1.00 74.31 1019 VAL A CA 1
ATOM 7880 C C . VAL A 1 1019 ? -22.886 14.244 30.733 1.00 74.31 1019 VAL A C 1
ATOM 7882 O O . VAL A 1 1019 ? -22.605 13.444 31.627 1.00 74.31 1019 VAL A O 1
ATOM 7885 N N . LEU A 1 1020 ? -24.080 14.825 30.640 1.00 77.12 1020 LEU A N 1
ATOM 7886 C CA . LEU A 1 1020 ? -25.196 14.578 31.548 1.00 77.12 1020 LEU A CA 1
ATOM 7887 C C . LEU A 1 1020 ? -26.118 13.465 31.027 1.00 77.12 1020 LEU A C 1
ATOM 7889 O O . LEU A 1 1020 ? -26.156 13.181 29.831 1.00 77.12 1020 LEU A O 1
ATOM 7893 N N . GLU A 1 1021 ? -26.906 12.860 31.918 1.00 72.81 1021 GLU A N 1
ATOM 7894 C CA . GLU A 1 1021 ? -27.869 11.789 31.592 1.00 72.81 1021 GLU A CA 1
ATOM 7895 C C . GLU A 1 1021 ? -28.919 12.201 30.547 1.00 72.81 1021 GLU A C 1
ATOM 7897 O O . GLU A 1 1021 ? -29.421 11.362 29.805 1.00 72.81 1021 GLU A O 1
ATOM 7902 N N . ASN A 1 1022 ? -29.257 13.489 30.463 1.00 68.62 1022 ASN A N 1
ATOM 7903 C CA . ASN A 1 1022 ? -30.174 14.022 29.451 1.00 68.62 1022 ASN A CA 1
ATOM 7904 C C . ASN A 1 1022 ? -29.508 14.347 28.102 1.00 68.62 1022 ASN A C 1
ATOM 7906 O O . ASN A 1 1022 ? -30.161 14.918 27.228 1.00 68.62 1022 ASN A O 1
ATOM 7910 N N . GLY A 1 1023 ? -28.225 14.017 27.935 1.00 64.31 1023 GLY A N 1
ATOM 7911 C CA . GLY A 1 1023 ? -27.450 14.276 26.722 1.00 64.31 1023 GLY A CA 1
ATOM 7912 C C . GLY A 1 1023 ? -26.898 15.699 26.607 1.00 64.31 1023 GLY A C 1
ATOM 7913 O O . GLY A 1 1023 ? -26.178 15.989 25.653 1.00 64.31 1023 GLY A O 1
ATOM 7914 N N . ALA A 1 1024 ? -27.187 16.596 27.558 1.00 68.06 1024 ALA A N 1
ATOM 7915 C CA . ALA A 1 1024 ? -26.513 17.887 27.618 1.00 68.06 1024 ALA A CA 1
ATOM 7916 C C . ALA A 1 1024 ? -25.030 17.684 27.955 1.00 68.06 1024 ALA A C 1
ATOM 7918 O O . ALA A 1 1024 ? -24.679 16.865 28.803 1.00 68.06 1024 ALA A O 1
ATOM 7919 N N . GLN A 1 1025 ? -24.157 18.452 27.311 1.00 74.56 1025 GLN A N 1
ATOM 7920 C CA . GLN A 1 1025 ? -22.714 18.347 27.497 1.00 74.56 1025 GLN A CA 1
ATOM 7921 C C . GLN A 1 1025 ? -22.080 19.727 27.626 1.00 74.56 1025 GLN A C 1
ATOM 7923 O O . GLN A 1 1025 ? -22.566 20.701 27.047 1.00 74.56 1025 GLN A O 1
ATOM 7928 N N . THR A 1 1026 ? -20.984 19.809 28.375 1.00 80.81 1026 THR A N 1
ATOM 7929 C CA . THR A 1 1026 ? -20.094 20.974 28.306 1.00 80.81 1026 THR A CA 1
ATOM 7930 C C . THR A 1 1026 ? -19.301 20.935 26.999 1.00 80.81 1026 THR A C 1
ATOM 7932 O O . THR A 1 1026 ? -19.281 19.923 26.297 1.00 80.81 1026 THR A O 1
ATOM 7935 N N . GLU A 1 1027 ? -18.603 22.016 26.668 1.00 77.75 1027 GLU A N 1
ATOM 7936 C CA . GLU A 1 1027 ? -17.503 21.925 25.703 1.00 77.75 1027 GLU A CA 1
ATOM 7937 C C . GLU A 1 1027 ? -16.335 21.134 26.321 1.00 77.75 1027 GLU A C 1
ATOM 7939 O O . GLU A 1 1027 ? -16.257 20.979 27.546 1.00 77.75 1027 GLU A O 1
ATOM 7944 N N . LEU A 1 1028 ? -15.429 20.632 25.478 1.00 81.50 1028 LEU A N 1
ATOM 7945 C CA . LEU A 1 1028 ? -14.144 20.095 25.922 1.00 81.50 1028 LEU A CA 1
ATOM 7946 C C . LEU A 1 1028 ? -13.199 21.268 26.193 1.00 81.50 1028 LEU A C 1
ATOM 7948 O O . LEU A 1 1028 ? -12.725 21.912 25.260 1.00 81.50 1028 LEU A O 1
ATOM 7952 N N . VAL A 1 1029 ? -12.959 21.560 27.470 1.00 80.25 1029 VAL A N 1
ATOM 7953 C CA . VAL A 1 1029 ? -12.226 22.755 27.910 1.00 80.25 1029 VAL A CA 1
ATOM 7954 C C . VAL A 1 1029 ? -10.822 22.383 28.376 1.00 80.25 1029 VAL A C 1
ATOM 7956 O O . VAL A 1 1029 ? -10.663 21.485 29.204 1.00 80.25 1029 VAL A O 1
ATOM 7959 N N . GLY A 1 1030 ? -9.818 23.092 27.852 1.00 82.81 1030 GLY A N 1
ATOM 7960 C CA . GLY A 1 1030 ? -8.387 22.874 28.086 1.00 82.81 1030 GLY A CA 1
ATOM 7961 C C . GLY A 1 1030 ? -7.604 22.780 26.771 1.00 82.81 1030 GLY A C 1
ATOM 7962 O O . GLY A 1 1030 ? -8.065 23.264 25.737 1.00 82.81 1030 GLY A O 1
ATOM 7963 N N . ASN A 1 1031 ? -6.435 22.138 26.785 1.00 77.62 1031 ASN A N 1
ATOM 7964 C CA . ASN A 1 1031 ? -5.683 21.835 25.568 1.00 77.62 1031 ASN A CA 1
ATOM 7965 C C . ASN A 1 1031 ? -6.287 20.619 24.856 1.00 77.62 1031 ASN A C 1
ATOM 7967 O O . ASN A 1 1031 ? -5.968 19.465 25.138 1.00 77.62 1031 ASN A O 1
ATOM 7971 N N . THR A 1 1032 ? -7.168 20.887 23.896 1.00 77.19 1032 THR A N 1
ATOM 7972 C CA . THR A 1 1032 ? -7.878 19.860 23.121 1.00 77.19 1032 THR A CA 1
ATOM 7973 C C . THR A 1 1032 ? -6.987 19.095 22.136 1.00 77.19 1032 THR A C 1
ATOM 7975 O O . THR A 1 1032 ? -7.428 18.081 21.599 1.00 77.19 1032 THR A O 1
ATOM 7978 N N . GLY A 1 1033 ? -5.747 19.543 21.914 1.00 62.97 1033 GLY A N 1
ATOM 7979 C CA . GLY A 1 1033 ? -4.717 18.821 21.161 1.00 62.97 1033 GLY A CA 1
ATOM 7980 C C . GLY A 1 1033 ? -3.716 18.063 22.041 1.00 62.97 1033 GLY A C 1
ATOM 7981 O O . GLY A 1 1033 ? -2.898 17.319 21.511 1.00 62.97 1033 GLY A O 1
ATOM 7982 N N . GLY A 1 1034 ? -3.767 18.243 23.365 1.00 62.25 1034 GLY A N 1
ATOM 7983 C CA . GLY A 1 1034 ? -2.885 17.577 24.324 1.00 62.25 1034 GLY A CA 1
ATOM 7984 C C . GLY A 1 1034 ? -3.367 16.174 24.692 1.00 62.25 1034 GLY A C 1
ATOM 7985 O O . GLY A 1 1034 ? -4.557 15.872 24.577 1.00 62.25 1034 GLY A O 1
ATOM 7986 N N . GLY A 1 1035 ? -2.441 15.323 25.135 1.00 62.94 1035 GLY A N 1
ATOM 7987 C CA . GLY A 1 1035 ? -2.733 14.004 25.703 1.00 62.94 1035 GLY A CA 1
ATOM 7988 C C . GLY A 1 1035 ? -3.469 13.009 24.788 1.00 62.94 1035 GLY A C 1
ATOM 7989 O O . GLY A 1 1035 ? -3.829 13.294 23.646 1.00 62.94 1035 GLY A O 1
ATOM 7990 N N . GLY A 1 1036 ? -3.710 11.807 25.312 1.00 50.00 1036 GLY A N 1
ATOM 7991 C CA . GLY A 1 1036 ? -4.654 10.837 24.749 1.00 50.00 1036 GLY A CA 1
ATOM 7992 C C . GLY A 1 1036 ? -6.084 11.122 25.217 1.00 50.00 1036 GLY A C 1
ATOM 7993 O O . GLY A 1 1036 ? -6.271 11.727 26.268 1.00 50.00 1036 GLY A O 1
ATOM 7994 N N . LEU A 1 1037 ? -7.096 10.709 24.449 1.00 60.53 1037 LEU A N 1
ATOM 7995 C CA . LEU A 1 1037 ? -8.511 10.855 24.815 1.00 60.53 1037 LEU A CA 1
ATOM 7996 C C . LEU A 1 1037 ? -8.979 9.649 25.646 1.00 60.53 1037 LEU A C 1
ATOM 7998 O O . LEU A 1 1037 ? -8.781 8.508 25.240 1.00 60.53 1037 LEU A O 1
ATOM 8002 N N . PHE A 1 1038 ? -9.648 9.903 26.767 1.00 60.09 1038 PHE A N 1
ATOM 8003 C CA . PHE A 1 1038 ? -10.165 8.904 27.701 1.00 60.09 1038 PHE A CA 1
ATOM 8004 C C . PHE A 1 1038 ? -11.594 9.250 28.129 1.00 60.09 1038 PHE A C 1
ATOM 8006 O O . PHE A 1 1038 ? -11.991 10.416 28.121 1.00 60.09 1038 PHE A O 1
ATOM 8013 N N . VAL A 1 1039 ? -12.364 8.244 28.550 1.00 65.31 1039 VAL A N 1
ATOM 8014 C CA . VAL A 1 1039 ? -13.716 8.429 29.092 1.00 65.31 1039 VAL A CA 1
ATOM 8015 C C . VAL A 1 1039 ? -13.852 7.671 30.411 1.00 65.31 1039 VAL A C 1
ATOM 8017 O O . VAL A 1 1039 ? -13.560 6.482 30.480 1.00 65.31 1039 VAL A O 1
ATOM 8020 N N . LEU A 1 1040 ? -14.306 8.356 31.458 1.00 68.00 1040 LEU A N 1
ATOM 8021 C CA . LEU A 1 1040 ? -14.622 7.777 32.760 1.00 68.00 1040 LEU A CA 1
ATOM 8022 C C . LEU A 1 1040 ? -16.119 7.470 32.830 1.00 68.00 1040 LEU A C 1
ATOM 8024 O O . LEU A 1 1040 ? -16.942 8.390 32.821 1.00 68.00 1040 LEU A O 1
ATOM 8028 N N . LEU A 1 1041 ? -16.451 6.182 32.924 1.00 62.03 1041 LEU A N 1
ATOM 8029 C CA . LEU A 1 1041 ? -17.818 5.660 32.977 1.00 62.03 1041 LEU A CA 1
ATOM 8030 C C . LEU A 1 1041 ? -18.069 4.878 34.268 1.00 62.03 1041 LEU A C 1
ATOM 8032 O O . LEU A 1 1041 ? -17.214 4.075 34.653 1.00 62.03 1041 LEU A O 1
ATOM 8036 N N . PRO A 1 1042 ? -19.225 5.065 34.930 1.00 61.69 1042 PRO A N 1
ATOM 8037 C CA . PRO A 1 1042 ? -19.626 4.182 36.016 1.00 61.69 1042 PRO A CA 1
ATOM 8038 C C . PRO A 1 1042 ? -19.996 2.789 35.461 1.00 61.69 1042 PRO A C 1
ATOM 8040 O O . PRO A 1 1042 ? -20.385 2.682 34.295 1.00 61.69 1042 PRO A O 1
ATOM 8043 N N . PRO A 1 1043 ? -19.922 1.716 36.273 1.00 58.72 1043 PRO A N 1
ATOM 8044 C CA . PRO A 1 1043 ? -20.429 0.400 35.890 1.00 58.72 1043 PRO A CA 1
ATOM 8045 C C . PRO A 1 1043 ? -21.911 0.426 35.507 1.00 58.72 1043 PRO A C 1
ATOM 8047 O O . PRO A 1 1043 ? -22.664 1.297 35.947 1.00 58.72 1043 PRO A O 1
ATOM 8050 N N . GLU A 1 1044 ? -22.346 -0.566 34.730 1.00 56.31 1044 GLU A N 1
ATOM 8051 C CA . GLU A 1 1044 ? -23.725 -0.646 34.244 1.00 56.31 1044 GLU A CA 1
ATOM 8052 C C . GLU A 1 1044 ? -24.749 -0.575 35.391 1.00 56.31 1044 GLU A C 1
ATOM 8054 O O . GLU A 1 1044 ? -24.636 -1.253 36.416 1.00 56.31 1044 GLU A O 1
ATOM 8059 N N . GLY A 1 1045 ? -25.746 0.297 35.229 1.00 65.12 1045 GLY A N 1
ATOM 8060 C CA . GLY A 1 1045 ? -26.788 0.537 36.228 1.00 65.12 1045 GLY A CA 1
ATOM 8061 C C . GLY A 1 1045 ? -26.349 1.358 37.447 1.00 65.12 1045 GLY A C 1
ATOM 8062 O O . GLY A 1 1045 ? -27.178 1.608 38.321 1.00 65.12 1045 GLY A O 1
ATOM 8063 N N . LYS A 1 1046 ? -25.085 1.796 37.524 1.00 65.31 1046 LYS A N 1
ATOM 8064 C CA . LYS A 1 1046 ? -24.582 2.693 38.572 1.00 65.31 1046 LYS A CA 1
ATOM 8065 C C . LYS A 1 1046 ? -24.488 4.124 38.060 1.00 65.31 1046 LYS A C 1
ATOM 8067 O O . LYS A 1 1046 ? -24.22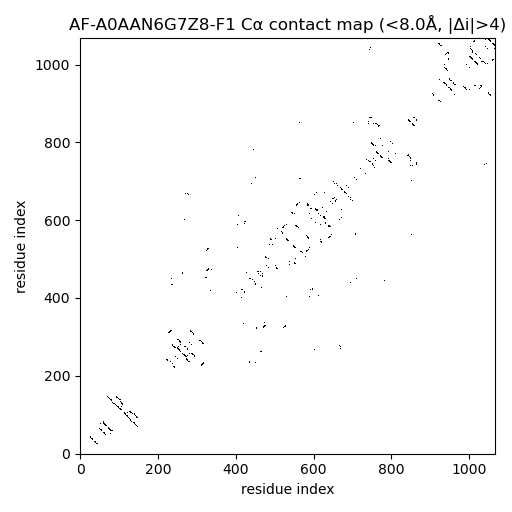1 4.369 36.887 1.00 65.31 1046 LYS A O 1
ATOM 8072 N N . ARG A 1 1047 ? -24.666 5.086 38.964 1.00 68.19 1047 ARG A N 1
ATOM 8073 C CA . ARG A 1 1047 ? -24.558 6.517 38.652 1.00 68.19 1047 ARG A CA 1
ATOM 8074 C C . ARG A 1 1047 ? -23.286 7.109 39.229 1.00 68.19 1047 ARG A C 1
ATOM 8076 O O . ARG A 1 1047 ? -22.848 6.687 40.299 1.00 68.19 1047 ARG A O 1
ATOM 8083 N N . VAL A 1 1048 ? -22.707 8.094 38.541 1.00 70.25 1048 VAL A N 1
ATOM 8084 C CA . VAL A 1 1048 ? -21.575 8.869 39.064 1.00 70.25 1048 VAL A CA 1
ATOM 8085 C C . VAL A 1 1048 ? -22.059 9.706 40.248 1.00 70.25 1048 VAL A C 1
ATOM 8087 O O . VAL A 1 1048 ? -22.953 10.537 40.112 1.00 70.25 1048 VAL A O 1
ATOM 8090 N N . VAL A 1 1049 ? -21.443 9.503 41.409 1.00 66.81 1049 VAL A N 1
ATOM 8091 C CA . VAL A 1 1049 ? -21.745 10.217 42.663 1.00 66.81 1049 VAL A CA 1
ATOM 8092 C C . VAL A 1 1049 ? -20.583 11.067 43.157 1.00 66.81 1049 VAL A C 1
ATOM 8094 O O . VAL A 1 1049 ? -20.657 11.628 44.247 1.00 66.81 1049 VAL A O 1
ATOM 8097 N N . GLY A 1 1050 ? -19.489 11.140 42.401 1.00 66.44 1050 GLY A N 1
ATOM 8098 C CA . GLY A 1 1050 ? -18.313 11.893 42.807 1.00 66.44 1050 GLY A CA 1
ATOM 8099 C C . GLY A 1 1050 ? -17.198 11.885 41.782 1.00 66.44 1050 GLY A C 1
ATOM 8100 O O . GLY A 1 1050 ? -17.198 11.088 40.848 1.00 66.44 1050 GLY A O 1
ATOM 8101 N N . LEU A 1 1051 ? -16.220 12.756 42.011 1.00 66.88 1051 LEU A N 1
ATOM 8102 C CA . LEU A 1 1051 ? -14.906 12.686 41.387 1.00 66.88 1051 LEU A CA 1
ATOM 8103 C C . LEU A 1 1051 ? -13.843 12.622 42.476 1.00 66.88 1051 LEU A C 1
ATOM 8105 O O . LEU A 1 1051 ? -14.009 13.183 43.565 1.00 66.88 1051 LEU A O 1
ATOM 8109 N N . HIS A 1 1052 ? -12.733 11.981 42.161 1.00 64.69 1052 HIS A N 1
ATOM 8110 C CA . HIS A 1 1052 ? -11.523 12.020 42.962 1.00 64.69 1052 HIS A CA 1
ATOM 8111 C C . HIS A 1 1052 ? -10.321 12.223 42.050 1.00 64.69 1052 HIS A C 1
ATOM 8113 O O . HIS A 1 1052 ? -10.388 11.993 40.848 1.00 64.69 1052 HIS A O 1
ATOM 8119 N N . GLY A 1 1053 ? -9.202 12.638 42.619 1.00 64.62 1053 GLY A N 1
ATOM 8120 C CA . GLY A 1 1053 ? -7.973 12.777 41.861 1.00 64.62 1053 GLY A CA 1
ATOM 8121 C C . GLY A 1 1053 ? -6.944 13.607 42.601 1.00 64.62 1053 GLY A C 1
ATOM 8122 O O . GLY A 1 1053 ? -7.126 13.955 43.774 1.00 64.62 1053 GLY A O 1
ATOM 8123 N N . SER A 1 1054 ? -5.869 13.911 41.891 1.00 63.12 1054 SER A N 1
ATOM 8124 C CA . SER A 1 1054 ? -4.727 14.659 42.396 1.00 63.12 1054 SER A CA 1
ATOM 8125 C C . SER A 1 1054 ? -4.472 15.890 41.545 1.00 63.12 1054 SER A C 1
ATOM 8127 O O . SER A 1 1054 ? -4.699 15.899 40.331 1.00 63.12 1054 SER A O 1
ATOM 8129 N N . PHE A 1 1055 ? -3.972 16.933 42.192 1.00 60.34 1055 PHE A N 1
ATOM 8130 C CA . PHE A 1 1055 ? -3.528 18.136 41.516 1.00 60.34 1055 PHE A CA 1
ATOM 8131 C C . PHE A 1 1055 ? -2.385 18.796 42.290 1.00 60.34 1055 PHE A C 1
ATOM 8133 O O . PHE A 1 1055 ? -2.206 18.552 43.488 1.00 60.34 1055 PHE A O 1
ATOM 8140 N N . ASP A 1 1056 ? -1.622 19.610 41.573 1.00 65.88 1056 ASP A N 1
ATOM 8141 C CA . ASP A 1 1056 ? -0.657 20.558 42.133 1.00 65.88 1056 ASP A CA 1
ATOM 8142 C C . ASP A 1 1056 ? -0.879 21.906 41.437 1.00 65.88 1056 ASP A C 1
ATOM 8144 O O . ASP A 1 1056 ? -1.898 22.548 41.677 1.00 65.88 1056 ASP A O 1
ATOM 8148 N N . GLU A 1 1057 ? -0.023 22.289 40.486 1.00 69.38 1057 GLU A N 1
ATOM 8149 C CA . GLU A 1 1057 ? -0.297 23.431 39.613 1.00 69.38 1057 GLU A CA 1
ATOM 8150 C C . GLU A 1 1057 ? -1.457 23.145 38.637 1.00 69.38 1057 GLU A C 1
ATOM 8152 O O . GLU A 1 1057 ? -2.309 24.006 38.418 1.00 69.38 1057 GLU A O 1
ATOM 8157 N N . TRP A 1 1058 ? -1.519 21.917 38.109 1.00 73.69 1058 TRP A N 1
ATOM 8158 C CA . TRP A 1 1058 ? -2.570 21.400 37.223 1.00 73.69 1058 TRP A CA 1
ATOM 8159 C C . TRP A 1 1058 ? -3.180 20.120 37.796 1.00 73.69 1058 TRP A C 1
ATOM 8161 O O . TRP A 1 1058 ? -2.563 19.433 38.620 1.00 73.69 1058 TRP A O 1
ATOM 8171 N N . ILE A 1 1059 ? -4.373 19.761 37.326 1.00 73.06 1059 ILE A N 1
ATOM 8172 C CA . ILE A 1 1059 ? -4.981 18.463 37.619 1.00 73.06 1059 ILE A CA 1
ATOM 8173 C C . ILE A 1 1059 ? -4.147 17.367 36.947 1.00 73.06 1059 ILE A C 1
ATOM 8175 O O . ILE A 1 1059 ? -3.946 17.374 35.737 1.00 73.06 1059 ILE A O 1
ATOM 8179 N N . ARG A 1 1060 ? -3.650 16.414 37.742 1.00 64.56 1060 ARG A N 1
ATOM 8180 C CA . ARG A 1 1060 ? -2.771 15.319 37.297 1.00 64.56 1060 ARG A CA 1
ATOM 8181 C C . ARG A 1 1060 ? -3.526 14.022 37.062 1.00 64.56 1060 ARG A C 1
ATOM 8183 O O . ARG A 1 1060 ? -3.182 13.271 36.160 1.00 64.56 1060 ARG A O 1
ATOM 8190 N N . SER A 1 1061 ? -4.545 13.766 37.874 1.00 62.81 1061 SER A N 1
ATOM 8191 C CA . SER A 1 1061 ? -5.402 12.592 37.741 1.00 62.81 1061 SER A CA 1
ATOM 8192 C C . SER A 1 1061 ? -6.849 12.947 38.046 1.00 62.81 1061 SER A C 1
ATOM 8194 O O . SER A 1 1061 ? -7.123 13.817 38.875 1.00 62.81 1061 SER A O 1
ATOM 8196 N N . VAL A 1 1062 ? -7.770 12.257 37.376 1.00 67.94 1062 VAL A N 1
ATOM 8197 C CA . VAL A 1 1062 ? -9.211 12.313 37.629 1.00 67.94 1062 VAL A CA 1
ATOM 8198 C C . VAL A 1 1062 ? -9.747 10.888 37.568 1.00 67.94 1062 VAL A C 1
ATOM 8200 O O . VAL A 1 1062 ? -9.427 10.137 36.653 1.00 67.94 1062 VAL A O 1
ATOM 8203 N N . GLY A 1 1063 ? -10.568 10.534 38.545 1.00 65.12 1063 GLY A N 1
ATOM 8204 C CA . GLY A 1 1063 ? -11.359 9.317 38.618 1.00 65.12 1063 GLY A CA 1
ATOM 8205 C C . GLY A 1 1063 ? -12.776 9.652 39.079 1.00 65.12 1063 GLY A C 1
ATOM 8206 O O . GLY A 1 1063 ? -13.036 10.744 39.590 1.00 65.12 1063 GLY A O 1
ATOM 8207 N N . ILE A 1 1064 ? -13.703 8.720 38.883 1.00 67.38 1064 ILE A N 1
ATOM 8208 C CA . ILE A 1 1064 ? -15.106 8.863 39.284 1.00 67.38 1064 ILE A CA 1
ATOM 8209 C C . ILE A 1 1064 ? -15.398 8.008 40.522 1.00 67.38 1064 ILE A C 1
ATOM 8211 O O . ILE A 1 1064 ? -14.894 6.899 40.671 1.00 67.38 1064 ILE A O 1
ATOM 8215 N N . CYS A 1 1065 ? -16.263 8.511 41.393 1.00 63.44 1065 CYS A N 1
ATOM 8216 C CA . CYS A 1 1065 ? -16.955 7.716 42.401 1.00 63.44 1065 CYS A CA 1
ATOM 8217 C C . CYS A 1 1065 ? -18.353 7.400 41.866 1.00 63.44 1065 CYS A C 1
ATOM 8219 O O . CYS A 1 1065 ? -18.972 8.262 41.241 1.00 63.44 1065 CYS A O 1
ATOM 8221 N N . TYR A 1 1066 ? -18.889 6.218 42.149 1.00 63.22 1066 TYR A N 1
ATOM 8222 C CA . TYR A 1 1066 ? -20.235 5.829 41.722 1.00 63.22 1066 TYR A CA 1
ATOM 8223 C C . TYR A 1 1066 ? -21.007 5.109 42.835 1.00 63.22 1066 TYR A C 1
ATOM 8225 O O . TYR A 1 1066 ? -20.441 4.771 43.875 1.00 63.22 1066 TYR A O 1
ATOM 8233 N N . GLU A 1 1067 ? -22.316 4.931 42.643 1.00 63.50 1067 GLU A N 1
ATOM 8234 C CA . GLU A 1 1067 ? -23.191 4.261 43.613 1.00 63.50 1067 GLU A CA 1
ATOM 8235 C C . GLU A 1 1067 ? -22.705 2.837 43.929 1.00 63.50 1067 GLU A C 1
ATOM 8237 O O . GLU A 1 1067 ? -22.482 2.035 43.021 1.00 63.50 1067 GLU A O 1
ATOM 8242 N N . ALA A 1 1068 ? -22.558 2.526 45.224 1.00 51.50 1068 ALA A N 1
ATOM 8243 C CA . ALA A 1 1068 ? -22.143 1.203 45.704 1.00 51.50 1068 ALA A CA 1
ATOM 8244 C C . ALA A 1 1068 ? -23.099 0.097 45.248 1.00 51.50 1068 ALA A C 1
ATOM 8246 O O . ALA A 1 1068 ? -24.329 0.337 45.193 1.00 51.50 1068 ALA A O 1
#